Protein AF-0000000068707953 (afdb_homodimer)

Secondary structure (DSSP, 8-state):
------------------------------TTTTSHHHHHHHS-EEEEEE-HHHHHHHHHTT-GGG--TTS-TTSS--HHHHHHTTEEEEEEEE---GGGTTTTHHHHHHHHHHHHHHHHHSSTTEEE--SHHHHHH-SSEEEEEEEE-GGGGTT-HHHHHHHHHTTEEEEES-SSS-BTTB-BS--SS-SS--SS-SB-HHHHHHHHHHHHHTPEEE-TTB-HHHHHHHHHH-SS--EETT--BTTTS--TTSB-HHHHHHHHHHT-EEEE---HHHHTSSS--BHHHHHHHHHHHHHHH-GGGEEE---BTSSS---BT-SSGGGHHHHHHHHHHTT--HHHHHIIIIIHHHHHHHHHHHHHHHHHHTTPPPP-----GGGT--TTS-------TTTHHHHHHTTT---------GGGGSTTS-TTSSSGGG--/------------------------------TTTTSHHHHHHHS-EEEEEE-HHHHHHHHHTT-GGG--TTS-TTSS--HHHHHHTTEEEEEEEE---GGGTTTTHHHHHHHHHHHHHHHHHSSTTEEE--SHHHHHH-SSEEEEEEEE-GGGGTT-HHHHHHHHHTTEEEEES-SSS-BTTB-BS--SS--S--SS-SB-HHHHHHHHHHHHHTPEEE-TTB-HHHHHHHHHH-SS--EETT--BTTTS--TTSBPHHHHHHHHHHT-EEEE---HHHHTSSS--BHHHHHHHHHHHHHHH-GGGEEE---BTSSS---BT-SSGGGHHHHHHHHHHTT--HHHHHIIIIIHHHHHHHHHHHHHHHHHHTTPPPP-----GGGT--TTS-------TTTHHHHHHTTT---------TTTTGGG------------

Sequence (872 aa):
MISWILHGGDFLNLGTNLMLCFLCGMTSGDPTTGSAFGLMTKYPLIDGHNDLALMLRILHDNRLSQVDLHNISKVATDINRLTTGHVGAQVFAAYVLCGAQAKDAVRLTLEQIDVINRMCTENPELELVTSAEGLNDTKRIACLISIEGGHSIDSSLPTLRMFYQLGVRSMALTHTCNTPWAESSSTIYDVYQRENDSLTDFGKDVVKEMNRLGMIVDLSHSSWATARAVLQISKTPVIFSHSSAHAVCNHSRNVPDDLLRELKENGGLIMVNLHSGFVACHGQANISIVADHFTHIRKVVGSQSIGIGGDFDGASKFPLGLEDVSKYPALIQELLKRHWTENELSGVLRHNFLRVFKEVEKERDRQKAKGTLPSEAQIDLTGVQNPCRLVLRRPDHQTTKMEQMYSKGHSELVVPRSLVWTMVILISCLCVLMDHMISWILHGGDFLNLGTNLMLCFLCGMTSGDPTTGSAFGLMTKYPLIDGHNDLALMLRILHDNRLSQVDLHNISKVATDINRLTTGHVGAQVFAAYVLCGAQAKDAVRLTLEQIDVINRMCTENPELELVTSAEGLNDTKRIACLISIEGGHSIDSSLPTLRMFYQLGVRSMALTHTCNTPWAESSSTIYDVYQRENDSLTDFGKDVVKEMNRLGMIVDLSHSSWATARAVLQISKTPVIFSHSSAHAVCNHSRNVPDDLLRELKENGGLIMVNLHSGFVACHGQANISIVADHFTHIRKVVGSQSIGIGGDFDGASKFPLGLEDVSKYPALIQELLKRHWTENELSGVLRHNFLRVFKEVEKERDRQKAKGTLPSEAQIDLTGVQNPCRLVLRRPDHQTTKMEQMYSKGHSELVVPRSLVWTMVILISCLCVLMDH

Organism: Oncorhynchus mykiss (NCBI:txid8022)

Foldseek 3Di:
DDDDDDPDPDDPVPPPPPPPPPPPPPPPPPVLQLALNSLCLVQQFEALEEAVLVVCCVPPVLPCVVADQQDGPPFQDGDVLCVLLRHQEYAYELEDDPVCQLHCLQVSSVVSLVSLVCRQPVDPQHHEDQALVCSVPDPHHYYAYEYEEQSNQNQDLVSVLVVSVSRHQEYEHHALDDDCAAAFLHPPDPPNDDDPRRGPPSNLLSLVLSLQSLHAYAHQRGAPSRLVVSLVRHPAQHEPSEAFECVLPVGRRHDYLVSLQSNLVRLYAYAYEFAQCRQNVDDAAALVSSVVRCVVSCVRRRLLRYAHHHHTPVHDAGHHQPGHSSSNSVSVNSVSVVVDHSVSVSNHRHVSVSVRSVRSVVSNVVCVVVVPDRDPDGDDCVSSDDPNDDDPDDCDPVNVCVVVVVVVPVPDPPPPPPDPPPDPDDPPDDPDPPPD/DDYDDDDDDPDDPPPPPPPPPPPPPPPPPPVLQLALNSLCLVQQFEALEEAVLVVCCVVPVLPCVVADQQDGPPFQDGPVLCVLLRHQEYAYELEDDPVCQLHCLQVSSVVSLVSLVCVQPVDPQHHEDQALVCSVPDPHHYYAYEYEELSNQNQDLVSVLVVSVSRHQEYEHHALDDDCAAAFLHPPDPPNDDDPRRGPPSNLLSLVLSLQSLHAYAHQRGAPSRLVVSLVRHPAQHEPSEAFECVLPVGRRHDYLVSLQSNLVRLYAYAYEFAQCRQNVDDAAALVSSVVRCVVSCVRRRLLRYAHHHHTPVHDAGHHQPGHSSSNSVNSRVVSVVVDHSVSVSNHRHVSVSVRSVRSVVSNVVCVVVVPDRDPDGDDCVSSDDPNDDDPDDCDPVNVCVVVVVVVPPPDPPVPPPDPPDDPDDDDDPPDDDDD

Solvent-accessible surface area (backbone atoms only — not comparable to full-atom values): 46433 Å² total; per-residue (Å²): 136,92,70,88,77,84,80,83,77,78,80,79,79,76,77,78,76,76,77,76,73,75,72,72,74,71,70,72,63,60,73,51,72,75,33,36,63,40,44,28,70,75,36,36,24,40,33,48,27,26,20,55,55,46,46,38,36,64,77,49,67,58,37,60,92,79,50,54,60,59,66,47,80,97,54,34,61,30,52,48,33,31,57,66,19,36,42,33,26,40,25,38,28,26,50,60,64,66,81,16,47,84,31,34,23,43,54,52,28,40,37,35,49,39,47,49,50,48,59,23,69,77,32,90,62,34,31,71,36,79,44,52,67,50,57,69,66,53,90,40,30,29,31,33,37,27,34,49,18,37,43,42,36,68,76,34,58,43,36,48,52,50,44,41,74,74,40,37,43,31,37,17,52,13,32,59,27,33,23,92,31,32,35,22,43,41,76,78,42,92,42,62,79,68,78,99,46,33,55,33,73,56,32,50,49,52,52,52,44,30,37,50,71,33,32,39,47,24,46,30,35,25,17,69,65,25,43,52,55,46,69,74,66,55,90,43,34,40,29,24,35,46,26,34,38,17,88,74,10,85,40,68,66,26,47,43,70,69,57,47,47,53,34,48,75,53,52,18,37,39,8,39,33,40,36,22,66,56,39,36,59,60,77,85,28,31,52,66,52,51,47,47,38,54,53,49,46,32,70,73,58,34,47,72,30,32,34,36,0,46,36,46,51,66,53,95,50,46,16,52,70,42,69,36,49,42,27,48,44,54,54,46,39,53,42,45,76,67,69,54,48,70,70,47,47,43,21,28,25,33,51,32,59,46,50,35,48,43,48,24,42,49,46,14,53,51,36,52,74,70,62,62,71,84,75,72,74,71,60,66,56,86,78,67,68,49,95,24,50,63,81,83,66,67,63,51,86,70,56,47,44,50,68,52,34,62,72,58,52,83,59,78,76,74,69,74,75,63,76,75,68,67,84,72,70,75,88,72,73,81,70,79,72,74,76,125,135,91,89,89,87,84,86,81,89,76,70,84,78,77,75,79,74,78,76,74,72,75,73,72,74,70,71,72,65,60,73,50,71,76,35,36,63,41,45,29,69,76,35,35,24,40,34,48,27,27,20,55,57,44,46,37,38,65,77,48,68,57,38,61,92,78,51,53,61,58,65,46,83,97,54,34,63,29,52,48,33,30,57,66,20,35,43,33,25,40,24,37,28,28,50,59,63,67,82,18,49,85,32,34,23,43,55,51,30,39,38,35,46,39,48,49,50,49,59,22,69,76,31,90,62,34,33,70,37,79,44,51,66,48,58,68,66,51,88,41,31,28,31,34,36,26,34,50,19,37,42,42,36,69,76,34,57,42,37,48,53,50,43,40,74,72,41,37,43,31,37,16,51,13,31,61,26,33,22,91,31,31,34,22,42,40,76,79,42,92,43,61,82,68,77,98,45,32,54,34,73,57,34,51,50,51,53,52,46,29,38,49,72,33,31,40,47,24,45,29,37,26,17,70,64,23,43,52,56,47,68,72,66,54,90,41,37,40,30,23,36,46,25,33,37,16,88,75,10,85,41,68,64,25,47,43,70,69,57,46,48,52,35,49,76,53,54,17,38,40,9,39,32,42,36,23,68,55,41,38,58,60,78,85,29,29,53,68,52,51,49,47,36,56,55,49,46,32,71,72,60,33,46,72,32,32,34,36,0,45,37,45,50,68,52,94,49,46,16,51,71,43,70,35,46,42,27,47,42,54,53,47,39,53,42,46,75,66,70,52,48,70,71,47,47,42,22,29,25,33,51,32,59,45,50,35,46,42,49,23,42,49,46,14,52,52,34,53,74,70,62,62,70,83,75,73,74,70,60,66,56,87,79,68,68,49,94,23,48,64,82,84,66,68,64,50,85,70,55,49,43,49,68,53,35,62,73,58,51,86,62,82,79,75,73,77,78,68,76,80,66,66,83,78,72,72,94,77,75,79,82,80,77,84,86,132

Structure (mmCIF, N/CA/C/O backbone):
data_AF-0000000068707953-model_v1
#
loop_
_entity.id
_entity.type
_entity.pdbx_description
1 polymer Dipeptidase
#
loop_
_atom_site.group_PDB
_atom_site.id
_atom_site.type_symbol
_atom_site.label_atom_id
_atom_site.label_alt_id
_atom_site.label_comp_id
_atom_site.label_asym_id
_atom_site.label_entity_id
_atom_site.label_seq_id
_atom_site.pdbx_PDB_ins_code
_atom_site.Cartn_x
_atom_site.Cartn_y
_atom_site.Cartn_z
_atom_site.occupancy
_atom_site.B_iso_or_equiv
_atom_site.auth_seq_id
_atom_site.auth_comp_id
_atom_site.auth_asym_id
_atom_site.auth_atom_id
_atom_site.pdbx_PDB_model_num
ATOM 1 N N . MET A 1 1 ? 22.297 -119.875 25.594 1 23.56 1 MET A N 1
ATOM 2 C CA . MET A 1 1 ? 21.594 -119.188 26.672 1 23.56 1 MET A CA 1
ATOM 3 C C . MET A 1 1 ? 22.344 -117.875 27.047 1 23.56 1 MET A C 1
ATOM 5 O O . MET A 1 1 ? 22.219 -117.375 28.172 1 23.56 1 MET A O 1
ATOM 9 N N . ILE A 1 2 ? 23.297 -117.562 26.109 1 22.66 2 ILE A N 1
ATOM 10 C CA . ILE A 1 2 ? 24.375 -116.562 25.969 1 22.66 2 ILE A CA 1
ATOM 11 C C . ILE A 1 2 ? 23.797 -115.188 26.062 1 22.66 2 ILE A C 1
ATOM 13 O O . ILE A 1 2 ? 23.016 -114.75 25.203 1 22.66 2 ILE A O 1
ATOM 17 N N . SER A 1 3 ? 23.609 -114.562 27.281 1 22.83 3 SER A N 1
ATOM 18 C CA . SER A 1 3 ? 23.094 -113.5 28.078 1 22.83 3 SER A CA 1
ATOM 19 C C . SER A 1 3 ? 23.594 -112.125 27.562 1 22.83 3 SER A C 1
ATOM 21 O O . SER A 1 3 ? 22.797 -111.25 27.328 1 22.83 3 SER A O 1
ATOM 23 N N . TRP A 1 4 ? 24.766 -111.688 27.938 1 23.72 4 TRP A N 1
ATOM 24 C CA . TRP A 1 4 ? 25.109 -110.438 28.641 1 23.72 4 TRP A CA 1
ATOM 25 C C . TRP A 1 4 ? 25.438 -109.312 27.641 1 23.72 4 TRP A C 1
ATOM 27 O O . TRP A 1 4 ? 26.578 -109.25 27.172 1 23.72 4 TRP A O 1
ATOM 37 N N . ILE A 1 5 ? 24.672 -109.125 26.562 1 24.31 5 ILE A N 1
ATOM 38 C CA . ILE A 1 5 ? 25.016 -108.438 25.312 1 24.31 5 ILE A CA 1
ATOM 39 C C . ILE A 1 5 ? 25.281 -106.938 25.562 1 24.31 5 ILE A C 1
ATOM 41 O O . ILE A 1 5 ? 24.469 -106.25 26.188 1 24.31 5 ILE A O 1
ATOM 45 N N . LEU A 1 6 ? 26.5 -106.5 25.219 1 22.66 6 LEU A N 1
ATOM 46 C CA . LEU A 1 6 ? 27.406 -105.375 25.375 1 22.66 6 LEU A CA 1
ATOM 47 C C . LEU A 1 6 ? 26.75 -104.062 24.922 1 22.66 6 LEU A C 1
ATOM 49 O O . LEU A 1 6 ? 26.109 -104 23.859 1 22.66 6 LEU A O 1
ATOM 53 N N . HIS A 1 7 ? 26.359 -103.062 25.828 1 24.06 7 HIS A N 1
ATOM 54 C CA . HIS A 1 7 ? 25.719 -101.812 26.203 1 24.06 7 HIS A CA 1
ATOM 55 C C . HIS A 1 7 ? 26.391 -100.625 25.531 1 24.06 7 HIS A C 1
ATOM 57 O O . HIS A 1 7 ? 26.203 -99.438 25.938 1 24.06 7 HIS A O 1
ATOM 63 N N . GLY A 1 8 ? 27.016 -100.812 24.297 1 23.16 8 GLY A N 1
ATOM 64 C CA . GLY A 1 8 ? 27.984 -99.812 23.812 1 23.16 8 GLY A CA 1
ATOM 65 C C . GLY A 1 8 ? 27.359 -98.438 23.547 1 23.16 8 GLY A C 1
ATOM 66 O O . GLY A 1 8 ? 26.266 -98.312 22.984 1 23.16 8 GLY A O 1
ATOM 67 N N . GLY A 1 9 ? 27.609 -97.312 24.344 1 25.44 9 GLY A N 1
ATOM 68 C CA . GLY A 1 9 ? 27.219 -96 24.703 1 25.44 9 GLY A CA 1
ATOM 69 C C . GLY A 1 9 ? 27.516 -94.938 23.609 1 25.44 9 GLY A C 1
ATOM 70 O O . GLY A 1 9 ? 27.5 -93.75 23.859 1 25.44 9 GLY A O 1
ATOM 71 N N . ASP A 1 10 ? 27.75 -95.375 22.312 1 23.11 10 ASP A N 1
ATOM 72 C CA . ASP A 1 10 ? 28.484 -94.5 21.453 1 23.11 10 ASP A CA 1
ATOM 73 C C . ASP A 1 10 ? 27.781 -93.125 21.344 1 23.11 10 ASP A C 1
ATOM 75 O O . ASP A 1 10 ? 26.578 -93.062 21.547 1 23.11 10 ASP A O 1
ATOM 79 N N . PHE A 1 11 ? 28.609 -92 21 1 24.72 11 PHE A N 1
ATOM 80 C CA . PHE A 1 11 ? 28.938 -90.562 21.031 1 24.72 11 PHE A CA 1
ATOM 81 C C . PHE A 1 11 ? 28.125 -89.812 19.984 1 24.72 11 PHE A C 1
ATOM 83 O O . PHE A 1 11 ? 28.562 -89.625 18.844 1 24.72 11 PHE A O 1
ATOM 90 N N . LEU A 1 12 ? 26.891 -90.188 19.594 1 23.14 12 LEU A N 1
ATOM 91 C CA . LEU A 1 12 ? 26.297 -89.5 18.453 1 23.14 12 LEU A CA 1
ATOM 92 C C . LEU A 1 12 ? 26.203 -88 18.688 1 23.14 12 LEU A C 1
ATOM 94 O O . LEU A 1 12 ? 25.531 -87.562 19.609 1 23.14 12 LEU A O 1
ATOM 98 N N . ASN A 1 13 ? 27.359 -87.25 18.516 1 23.33 13 ASN A N 1
ATOM 99 C CA . ASN A 1 13 ? 27.547 -85.812 18.562 1 23.33 13 ASN A CA 1
ATOM 100 C C . ASN A 1 13 ? 26.562 -85.125 17.609 1 23.33 13 ASN A C 1
ATOM 102 O O . ASN A 1 13 ? 26.703 -85.188 16.391 1 23.33 13 ASN A O 1
ATOM 106 N N . LEU A 1 14 ? 25.25 -85.25 17.781 1 23.45 14 LEU A N 1
ATOM 107 C CA . LEU A 1 14 ? 24.203 -84.562 17.016 1 23.45 14 LEU A CA 1
ATOM 108 C C . LEU A 1 14 ? 24.422 -83.062 16.938 1 23.45 14 LEU A C 1
ATOM 110 O O . LEU A 1 14 ? 24.453 -82.375 17.969 1 23.45 14 LEU A O 1
ATOM 114 N N . GLY A 1 15 ? 25.328 -82.625 16.016 1 25.69 15 GLY A N 1
ATOM 115 C CA . GLY A 1 15 ? 25.609 -81.25 15.625 1 25.69 15 GLY A CA 1
ATOM 116 C C . GLY A 1 15 ? 24.359 -80.375 15.445 1 25.69 15 GLY A C 1
ATOM 117 O O . GLY A 1 15 ? 23.422 -80.812 14.773 1 25.69 15 GLY A O 1
ATOM 118 N N . THR A 1 16 ? 23.953 -79.562 16.438 1 26.61 16 THR A N 1
ATOM 119 C CA . THR A 1 16 ? 22.906 -78.562 16.562 1 26.61 16 THR A CA 1
ATOM 120 C C . THR A 1 16 ? 23.016 -77.562 15.438 1 26.61 16 THR A C 1
ATOM 122 O O . THR A 1 16 ? 23.969 -76.75 15.383 1 26.61 16 THR A O 1
ATOM 125 N N . ASN A 1 17 ? 22.859 -77.938 14.164 1 25.77 17 ASN A N 1
ATOM 126 C CA . ASN A 1 17 ? 22.781 -76.875 13.125 1 25.77 17 ASN A CA 1
ATOM 127 C C . ASN A 1 17 ? 21.812 -75.75 13.516 1 25.77 17 ASN A C 1
ATOM 129 O O . ASN A 1 17 ? 20.625 -76 13.75 1 25.77 17 ASN A O 1
ATOM 133 N N . LEU A 1 18 ? 22.312 -74.625 14.18 1 27.3 18 LEU A N 1
ATOM 134 C CA . LEU A 1 18 ? 21.688 -73.375 14.461 1 27.3 18 LEU A CA 1
ATOM 135 C C . LEU A 1 18 ? 21.031 -72.812 13.203 1 27.3 18 LEU A C 1
ATOM 137 O O . LEU A 1 18 ? 21.719 -72.5 12.227 1 27.3 18 LEU A O 1
ATOM 141 N N . MET A 1 19 ? 19.812 -73.25 12.859 1 27.38 19 MET A N 1
ATOM 142 C CA . MET A 1 19 ? 18.969 -72.562 11.891 1 27.38 19 MET A CA 1
ATOM 143 C C . MET A 1 19 ? 18.922 -71.062 12.195 1 27.38 19 MET A C 1
ATOM 145 O O . MET A 1 19 ? 18.375 -70.625 13.227 1 27.38 19 MET A O 1
ATOM 149 N N . LEU A 1 20 ? 19.938 -70.25 11.898 1 29 20 LEU A N 1
ATOM 150 C CA . LEU A 1 20 ? 19.844 -68.812 11.875 1 29 20 LEU A CA 1
ATOM 151 C C . LEU A 1 20 ? 18.609 -68.375 11.086 1 29 20 LEU A C 1
ATOM 153 O O . LEU A 1 20 ? 18.531 -68.625 9.875 1 29 20 LEU A O 1
ATOM 157 N N . CYS A 1 21 ? 17.391 -68.438 11.672 1 28.42 21 CYS A N 1
ATOM 158 C CA . CYS A 1 21 ? 16.234 -67.688 11.188 1 28.42 21 CYS A CA 1
ATOM 159 C C . CYS A 1 21 ? 16.578 -66.25 10.852 1 28.42 21 CYS A C 1
ATOM 161 O O . CYS A 1 21 ? 16.922 -65.5 11.742 1 28.42 21 CYS A O 1
ATOM 163 N N . PHE A 1 22 ? 17.25 -66.062 9.758 1 30.52 22 PHE A N 1
ATOM 164 C CA . PHE A 1 22 ? 17.266 -64.688 9.234 1 30.52 22 PHE A CA 1
ATOM 165 C C . PHE A 1 22 ? 15.875 -64.062 9.281 1 30.52 22 PHE A C 1
ATOM 167 O O . PHE A 1 22 ? 14.984 -64.5 8.539 1 30.52 22 PHE A O 1
ATOM 174 N N . LEU A 1 23 ? 15.375 -63.719 10.445 1 30.27 23 LEU A N 1
ATOM 175 C CA . LEU A 1 23 ? 14.266 -62.781 10.516 1 30.27 23 LEU A CA 1
ATOM 176 C C . LEU A 1 23 ? 14.484 -61.625 9.555 1 30.27 23 LEU A C 1
ATOM 178 O O . LEU A 1 23 ? 15.391 -60.812 9.75 1 30.27 23 LEU A O 1
ATOM 182 N N . CYS A 1 24 ? 14.336 -61.844 8.289 1 31.81 24 CYS A N 1
ATOM 183 C CA . CYS A 1 24 ? 14.094 -60.688 7.43 1 31.81 24 CYS A CA 1
ATOM 184 C C . CYS A 1 24 ? 13.148 -59.688 8.094 1 31.81 24 CYS A C 1
ATOM 186 O O . CYS A 1 24 ? 11.984 -60.031 8.359 1 31.81 24 CYS A O 1
ATOM 188 N N . GLY A 1 25 ? 13.609 -58.906 9.016 1 32.28 25 GLY A N 1
ATOM 189 C CA . GLY A 1 25 ? 12.891 -57.75 9.469 1 32.28 25 GLY A CA 1
ATOM 190 C C . GLY A 1 25 ? 12.062 -57.094 8.383 1 32.28 25 GLY A C 1
ATOM 191 O O . GLY A 1 25 ? 12.602 -56.5 7.441 1 32.28 25 GLY A O 1
ATOM 192 N N . MET A 1 26 ? 10.922 -57.688 8 1 34.09 26 MET A N 1
ATOM 193 C CA . MET A 1 26 ? 9.922 -56.844 7.348 1 34.09 26 MET A CA 1
ATOM 194 C C . MET A 1 26 ? 9.828 -55.5 8.023 1 34.09 26 MET A C 1
ATOM 196 O O . MET A 1 26 ? 9.461 -55.406 9.195 1 34.09 26 MET A O 1
ATOM 200 N N . THR A 1 27 ? 10.734 -54.656 7.785 1 35.06 27 THR A N 1
ATOM 201 C CA . THR A 1 27 ? 10.398 -53.281 8.125 1 35.06 27 THR A CA 1
ATOM 202 C C . THR A 1 27 ? 8.953 -52.969 7.734 1 35.06 27 THR A C 1
ATOM 204 O O . THR A 1 27 ? 8.578 -53.094 6.57 1 35.06 27 THR A O 1
ATOM 207 N N . SER A 1 28 ? 8.023 -53.344 8.531 1 35.22 28 SER A N 1
ATOM 208 C CA . SER A 1 28 ? 6.695 -52.75 8.43 1 35.22 28 SER A CA 1
ATOM 209 C C . SER A 1 28 ? 6.785 -51.281 8.047 1 35.22 28 SER A C 1
ATOM 211 O O . SER A 1 28 ? 7.238 -50.469 8.836 1 35.22 28 SER A O 1
ATOM 213 N N . GLY A 1 29 ? 7.098 -51 6.848 1 36.31 29 GLY A N 1
ATOM 214 C CA . GLY A 1 29 ? 6.902 -49.594 6.488 1 36.31 29 GLY A CA 1
ATOM 215 C C . GLY A 1 29 ? 5.629 -49 7.062 1 36.31 29 GLY A C 1
ATOM 216 O O . GLY A 1 29 ? 4.672 -49.719 7.34 1 36.31 29 GLY A O 1
ATOM 217 N N . ASP A 1 30 ? 5.629 -48.062 7.945 1 39.06 30 ASP A N 1
ATOM 218 C CA . ASP A 1 30 ? 4.469 -47.344 8.445 1 39.06 30 ASP A CA 1
ATOM 219 C C . ASP A 1 30 ? 3.377 -47.25 7.375 1 39.06 30 ASP A C 1
ATOM 221 O O . ASP A 1 30 ? 3.619 -46.75 6.273 1 39.06 30 ASP A O 1
ATOM 225 N N . PRO A 1 31 ? 2.426 -48.094 7.305 1 44.34 31 PRO A N 1
ATOM 226 C CA . PRO A 1 31 ? 1.345 -48.062 6.316 1 44.34 31 PRO A CA 1
ATOM 227 C C . PRO A 1 31 ? 0.944 -46.656 5.918 1 44.34 31 PRO A C 1
ATOM 229 O O . PRO A 1 31 ? 0.229 -46.469 4.93 1 44.34 31 PRO A O 1
ATOM 232 N N . THR A 1 32 ? 0.95 -45.75 6.879 1 46.34 32 THR A N 1
ATOM 233 C CA . THR A 1 32 ? 0.578 -44.375 6.586 1 46.34 32 THR A CA 1
ATOM 234 C C . THR A 1 32 ? 1.558 -43.75 5.598 1 46.34 32 THR A C 1
ATOM 236 O O . THR A 1 32 ? 1.239 -42.75 4.949 1 46.34 32 THR A O 1
ATOM 239 N N . THR A 1 33 ? 2.811 -44.25 5.527 1 51.56 33 THR A N 1
ATOM 240 C CA . THR A 1 33 ? 3.898 -43.719 4.711 1 51.56 33 THR A CA 1
ATOM 241 C C . THR A 1 33 ? 3.701 -44.094 3.242 1 51.56 33 THR A C 1
ATOM 243 O O . THR A 1 33 ? 4.324 -43.5 2.359 1 51.56 33 THR A O 1
ATOM 246 N N . GLY A 1 34 ? 2.676 -44.844 3.004 1 63.44 34 GLY A N 1
ATOM 247 C CA . GLY A 1 34 ? 2.506 -45.281 1.623 1 63.44 34 GLY A CA 1
ATOM 248 C C . GLY A 1 34 ? 1.26 -44.688 0.974 1 63.44 34 GLY A C 1
ATOM 249 O O . GLY A 1 34 ? 1.044 -44.875 -0.227 1 63.44 34 GLY A O 1
ATOM 250 N N . SER A 1 35 ? 0.57 -43.844 1.861 1 89.25 35 SER A N 1
ATOM 251 C CA . SER A 1 35 ? -0.655 -43.281 1.289 1 89.25 35 SER A CA 1
ATOM 252 C C . SER A 1 35 ? -0.523 -41.781 1.034 1 89.25 35 SER A C 1
ATOM 254 O O . SER A 1 35 ? 0.326 -41.125 1.631 1 89.25 35 SER A O 1
ATOM 256 N N . ALA A 1 36 ? -1.214 -41.344 0.057 1 95.5 36 ALA A N 1
ATOM 257 C CA . ALA A 1 36 ? -1.271 -39.906 -0.271 1 95.5 36 ALA A CA 1
ATOM 258 C C . ALA A 1 36 ? -1.611 -39.094 0.961 1 95.5 36 ALA A C 1
ATOM 260 O O . ALA A 1 36 ? -0.971 -38.062 1.223 1 95.5 36 ALA A O 1
ATOM 261 N N . PHE A 1 37 ? -2.479 -39.531 1.803 1 95.25 37 PHE A N 1
ATOM 262 C CA . PHE A 1 37 ? -2.92 -38.844 2.996 1 95.25 37 PHE A CA 1
ATOM 263 C C . PHE A 1 37 ? -1.803 -38.781 4.031 1 95.25 37 PHE A C 1
ATOM 265 O O . PHE A 1 37 ? -1.586 -37.719 4.652 1 95.25 37 PHE A O 1
ATOM 272 N N . GLY A 1 38 ? -1.21 -39.906 4.27 1 95.38 38 GLY A N 1
ATOM 273 C CA . GLY A 1 38 ? -0.093 -39.938 5.203 1 95.38 38 GLY A CA 1
ATOM 274 C C . GLY A 1 38 ? 1.029 -38.969 4.801 1 95.38 38 GLY A C 1
ATOM 275 O O . GLY A 1 38 ? 1.555 -38.25 5.637 1 95.38 38 GLY A O 1
ATOM 276 N N . LEU A 1 39 ? 1.395 -39.031 3.535 1 97.06 39 LEU A N 1
ATOM 277 C CA . LEU A 1 39 ? 2.451 -38.188 3.008 1 97.06 39 LEU A CA 1
ATOM 278 C C . LEU A 1 39 ? 2.084 -36.688 3.16 1 97.06 39 LEU A C 1
ATOM 280 O O . LEU A 1 39 ? 2.914 -35.875 3.58 1 97.06 39 LEU A O 1
ATOM 284 N N . MET A 1 40 ? 0.82 -36.375 2.896 1 98.06 40 MET A N 1
ATOM 285 C CA . MET A 1 40 ? 0.41 -34.969 2.871 1 98.06 40 MET A CA 1
ATOM 286 C C . MET A 1 40 ? 0.165 -34.438 4.281 1 98.06 40 MET A C 1
ATOM 288 O O . MET A 1 40 ? 0.144 -33.25 4.508 1 98.06 40 MET A O 1
ATOM 292 N N . THR A 1 41 ? -0.038 -35.312 5.258 1 96.75 41 THR A N 1
ATOM 293 C CA . THR A 1 41 ? -0.059 -34.906 6.66 1 96.75 41 THR A CA 1
ATOM 294 C C . THR A 1 41 ? 1.339 -34.5 7.129 1 96.75 41 THR A C 1
ATOM 296 O O . THR A 1 41 ? 1.499 -33.531 7.875 1 96.75 41 THR A O 1
ATOM 299 N N . LYS A 1 42 ? 2.264 -35.312 6.613 1 96.69 42 LYS A N 1
ATOM 300 C CA . LYS A 1 42 ? 3.656 -35.062 6.973 1 96.69 42 LYS A CA 1
ATOM 301 C C . LYS A 1 42 ? 4.211 -33.844 6.227 1 96.69 42 LYS A C 1
ATOM 303 O O . LYS A 1 42 ? 5 -33.062 6.781 1 96.69 42 LYS A O 1
ATOM 308 N N . TYR A 1 43 ? 3.834 -33.688 4.98 1 98 43 TYR A N 1
ATOM 309 C CA . TYR A 1 43 ? 4.258 -32.594 4.102 1 98 43 TYR A CA 1
ATOM 310 C C . TYR A 1 43 ? 3.057 -31.875 3.508 1 98 43 TYR A C 1
ATOM 312 O O . TYR A 1 43 ? 2.732 -32.062 2.334 1 98 43 TYR A O 1
ATOM 320 N N . PRO A 1 44 ? 2.428 -31 4.297 1 98.38 44 PRO A N 1
ATOM 321 C CA . PRO A 1 44 ? 1.258 -30.297 3.768 1 98.38 44 PRO A CA 1
ATOM 322 C C . PRO A 1 44 ? 1.585 -29.453 2.535 1 98.38 44 PRO A C 1
ATOM 324 O O . PRO A 1 44 ? 2.625 -28.797 2.494 1 98.38 44 PRO A O 1
ATOM 327 N N . LEU A 1 45 ? 0.781 -29.469 1.627 1 98.75 45 LEU A N 1
ATOM 328 C CA . LEU A 1 45 ? 1.015 -28.938 0.289 1 98.75 45 LEU A CA 1
ATOM 329 C C . LEU A 1 45 ? 1.177 -27.422 0.327 1 98.75 45 LEU A C 1
ATOM 331 O O . LEU A 1 45 ? 0.434 -26.734 1.027 1 98.75 45 LEU A O 1
ATOM 335 N N . ILE A 1 46 ? 2.158 -26.922 -0.397 1 98.88 46 ILE A N 1
ATOM 336 C CA . ILE A 1 46 ? 2.203 -25.516 -0.821 1 98.88 46 ILE A CA 1
ATOM 337 C C . ILE A 1 46 ? 1.689 -25.406 -2.254 1 98.88 46 ILE A C 1
ATOM 339 O O . ILE A 1 46 ? 2.334 -25.875 -3.193 1 98.88 46 ILE A O 1
ATOM 343 N N . ASP A 1 47 ? 0.533 -24.828 -2.404 1 98.88 47 ASP A N 1
ATOM 344 C CA . ASP A 1 47 ? -0.027 -24.531 -3.719 1 98.88 47 ASP A CA 1
ATOM 345 C C . ASP A 1 47 ? 0.401 -23.141 -4.195 1 98.88 47 ASP A C 1
ATOM 347 O O . ASP A 1 47 ? 0.01 -22.125 -3.607 1 98.88 47 ASP A O 1
ATOM 351 N N . GLY A 1 48 ? 1.013 -23.062 -5.352 1 98.88 48 GLY A N 1
ATOM 352 C CA . GLY A 1 48 ? 1.741 -21.875 -5.777 1 98.88 48 GLY A CA 1
ATOM 353 C C . GLY A 1 48 ? 0.849 -20.828 -6.398 1 98.88 48 GLY A C 1
ATOM 354 O O . GLY A 1 48 ? 1.289 -19.703 -6.641 1 98.88 48 GLY A O 1
ATOM 355 N N . HIS A 1 49 ? -0.467 -21.125 -6.617 1 98.88 49 HIS A N 1
ATOM 356 C CA . HIS A 1 49 ? -1.283 -20.109 -7.277 1 98.88 49 HIS A CA 1
ATOM 357 C C . HIS A 1 49 ? -2.77 -20.406 -7.121 1 98.88 49 HIS A C 1
ATOM 359 O O . HIS A 1 49 ? -3.207 -21.531 -7.363 1 98.88 49 HIS A O 1
ATOM 365 N N . ASN A 1 50 ? -3.502 -19.391 -6.758 1 98.88 50 ASN A N 1
ATOM 366 C CA . ASN A 1 50 ? -4.945 -19.5 -6.57 1 98.88 50 ASN A CA 1
ATOM 367 C C . ASN A 1 50 ? -5.641 -18.156 -6.773 1 98.88 50 ASN A C 1
ATOM 369 O O . ASN A 1 50 ? -5.145 -17.125 -6.32 1 98.88 50 ASN A O 1
ATOM 373 N N . ASP A 1 51 ? -6.809 -18.188 -7.418 1 98.62 51 ASP A N 1
ATOM 374 C CA . ASP A 1 51 ? -7.469 -16.938 -7.809 1 98.62 51 ASP A CA 1
ATOM 375 C C . ASP A 1 51 ? -8.758 -16.734 -7.016 1 98.62 51 ASP A C 1
ATOM 377 O O . ASP A 1 51 ? -9.703 -16.109 -7.508 1 98.62 51 ASP A O 1
ATOM 381 N N . LEU A 1 52 ? -8.859 -17.25 -5.855 1 98.69 52 LEU A N 1
ATOM 382 C CA . LEU A 1 52 ? -10.062 -17.047 -5.047 1 98.69 52 LEU A CA 1
ATOM 383 C C . LEU A 1 52 ? -10.352 -15.57 -4.855 1 98.69 52 LEU A C 1
ATOM 385 O O . LEU A 1 52 ? -11.516 -15.156 -4.871 1 98.69 52 LEU A O 1
ATOM 389 N N . ALA A 1 53 ? -9.383 -14.773 -4.66 1 98.5 53 ALA A N 1
ATOM 390 C CA . ALA A 1 53 ? -9.586 -13.336 -4.465 1 98.5 53 ALA A CA 1
ATOM 391 C C . ALA A 1 53 ? -10.32 -12.719 -5.648 1 98.5 53 ALA A C 1
ATOM 393 O O . ALA A 1 53 ? -11.172 -11.836 -5.473 1 98.5 53 ALA A O 1
ATOM 394 N N . LEU A 1 54 ? -9.969 -13.148 -6.832 1 97.12 54 LEU A N 1
ATOM 395 C CA . LEU A 1 54 ? -10.68 -12.672 -8.016 1 97.12 54 LEU A CA 1
ATOM 396 C C . LEU A 1 54 ? -12.156 -13.047 -7.949 1 97.12 54 LEU A C 1
ATOM 398 O O . LEU A 1 54 ? -13.016 -12.219 -8.25 1 97.12 54 LEU A O 1
ATOM 402 N N . MET A 1 55 ? -12.438 -14.219 -7.566 1 96.69 55 MET A N 1
ATOM 403 C CA . MET A 1 55 ? -13.812 -14.695 -7.496 1 96.69 55 MET A CA 1
ATOM 404 C C . MET A 1 55 ? -14.594 -13.945 -6.418 1 96.69 55 MET A C 1
ATOM 406 O O . MET A 1 55 ? -15.781 -13.68 -6.574 1 96.69 55 MET A O 1
ATOM 410 N N . LEU A 1 56 ? -13.898 -13.633 -5.305 1 97.38 56 LEU A N 1
ATOM 411 C CA . LEU A 1 56 ? -14.547 -12.844 -4.262 1 97.38 56 LEU A CA 1
ATOM 412 C C . LEU A 1 56 ? -14.969 -11.477 -4.797 1 97.38 56 LEU A C 1
ATOM 414 O O . LEU A 1 56 ? -16.047 -10.977 -4.453 1 97.38 56 LEU A O 1
ATOM 418 N N . ARG A 1 57 ? -14.148 -10.922 -5.586 1 96.19 57 ARG A N 1
ATOM 419 C CA . ARG A 1 57 ? -14.5 -9.648 -6.211 1 96.19 57 ARG A CA 1
ATOM 420 C C . ARG A 1 57 ? -15.664 -9.805 -7.172 1 96.19 57 ARG A C 1
ATOM 422 O O . ARG A 1 57 ? -16.625 -9.039 -7.121 1 96.19 57 ARG A O 1
ATOM 429 N N . ILE A 1 58 ? -15.578 -10.781 -8.031 1 93.56 58 ILE A N 1
ATOM 430 C CA . ILE A 1 58 ? -16.562 -10.977 -9.086 1 93.56 58 ILE A CA 1
ATOM 431 C C . ILE A 1 58 ? -17.922 -11.305 -8.477 1 93.56 58 ILE A C 1
ATOM 433 O O . ILE A 1 58 ? -18.938 -10.727 -8.859 1 93.56 58 ILE A O 1
ATOM 437 N N . LEU A 1 59 ? -17.938 -12.156 -7.488 1 93.75 59 LEU A N 1
ATOM 438 C CA . LEU A 1 59 ? -19.188 -12.711 -6.984 1 93.75 59 LEU A CA 1
ATOM 439 C C . LEU A 1 59 ? -19.766 -11.828 -5.883 1 93.75 59 LEU A C 1
ATOM 441 O O . LEU A 1 59 ? -20.984 -11.75 -5.723 1 93.75 59 LEU A O 1
ATOM 445 N N . HIS A 1 60 ? -18.859 -11.109 -5.141 1 94.94 60 HIS A N 1
ATOM 446 C CA . HIS A 1 60 ? -19.359 -10.469 -3.926 1 94.94 60 HIS A CA 1
ATOM 447 C C . HIS A 1 60 ? -18.797 -9.055 -3.781 1 94.94 60 HIS A C 1
ATOM 449 O O . HIS A 1 60 ? -19.016 -8.398 -2.758 1 94.94 60 HIS A O 1
ATOM 455 N N . ASP A 1 61 ? -18.062 -8.602 -4.73 1 94.56 61 ASP A N 1
ATOM 456 C CA . ASP A 1 61 ? -17.438 -7.281 -4.691 1 94.56 61 ASP A CA 1
ATOM 457 C C . ASP A 1 61 ? -16.609 -7.102 -3.424 1 94.56 61 ASP A C 1
ATOM 459 O O . ASP A 1 61 ? -16.688 -6.062 -2.768 1 94.56 61 ASP A O 1
ATOM 463 N N . ASN A 1 62 ? -15.969 -8.148 -3.023 1 96.81 62 ASN A N 1
ATOM 464 C CA . ASN A 1 62 ? -15.039 -8.219 -1.902 1 96.81 62 ASN A CA 1
ATOM 465 C C . ASN A 1 62 ? -15.75 -7.969 -0.572 1 96.81 62 ASN A C 1
ATOM 467 O O . ASN A 1 62 ? -15.109 -7.586 0.412 1 96.81 62 ASN A O 1
ATOM 471 N N . ARG A 1 63 ? -17.062 -8.102 -0.501 1 97.44 63 ARG A N 1
ATOM 472 C CA . ARG A 1 63 ? -17.797 -7.996 0.755 1 97.44 63 ARG A CA 1
ATOM 473 C C . ARG A 1 63 ? -17.797 -9.328 1.499 1 97.44 63 ARG A C 1
ATOM 475 O O . ARG A 1 63 ? -18.734 -10.117 1.37 1 97.44 63 ARG A O 1
ATOM 482 N N . LEU A 1 64 ? -16.828 -9.539 2.328 1 97.44 64 LEU A N 1
ATOM 483 C CA . LEU A 1 64 ? -16.594 -10.805 3.021 1 97.44 64 LEU A CA 1
ATOM 484 C C . LEU A 1 64 ? -17.719 -11.086 4.023 1 97.44 64 LEU A C 1
ATOM 486 O O . LEU A 1 64 ? -17.969 -12.242 4.363 1 97.44 64 LEU A O 1
ATOM 490 N N . SER A 1 65 ? -18.391 -9.992 4.465 1 95.88 65 SER A N 1
ATOM 491 C CA . SER A 1 65 ? -19.484 -10.148 5.426 1 95.88 65 SER A CA 1
ATOM 492 C C . SER A 1 65 ? -20.625 -10.961 4.836 1 95.88 65 SER A C 1
ATOM 494 O O . SER A 1 65 ? -21.453 -11.508 5.57 1 95.88 65 SER A O 1
ATOM 496 N N . GLN A 1 66 ? -20.594 -11.078 3.57 1 94.31 66 GLN A N 1
ATOM 497 C CA . GLN A 1 66 ? -21.672 -11.781 2.889 1 94.31 66 GLN A CA 1
ATOM 498 C C . GLN A 1 66 ? -21.25 -13.188 2.479 1 94.31 66 GLN A C 1
ATOM 500 O O . GLN A 1 66 ? -22 -13.891 1.79 1 94.31 66 GLN A O 1
ATOM 505 N N . VAL A 1 67 ? -20.125 -13.625 2.891 1 96.06 67 VAL A N 1
ATOM 506 C CA . VAL A 1 67 ? -19.562 -14.875 2.396 1 96.06 67 VAL A CA 1
ATOM 507 C C . VAL A 1 67 ? -19.234 -15.789 3.57 1 96.06 67 VAL A C 1
ATOM 509 O O . VAL A 1 67 ? -18.625 -15.352 4.551 1 96.06 67 VAL A O 1
ATOM 512 N N . ASP A 1 68 ? -19.719 -17.031 3.492 1 97.44 68 ASP A N 1
ATOM 513 C CA . ASP A 1 68 ? -19.172 -18.062 4.379 1 97.44 68 ASP A CA 1
ATOM 514 C C . ASP A 1 68 ? -17.891 -18.656 3.818 1 97.44 68 ASP A C 1
ATOM 516 O O . ASP A 1 68 ? -17.922 -19.547 2.977 1 97.44 68 ASP A O 1
ATOM 520 N N . LEU A 1 69 ? -16.781 -18.266 4.328 1 97.88 69 LEU A N 1
ATOM 521 C CA . LEU A 1 69 ? -15.469 -18.609 3.779 1 97.88 69 LEU A CA 1
ATOM 522 C C . LEU A 1 69 ? -15.172 -20.094 3.98 1 97.88 69 LEU A C 1
ATOM 524 O O . LEU A 1 69 ? -14.242 -20.625 3.371 1 97.88 69 LEU A O 1
ATOM 528 N N . HIS A 1 70 ? -15.953 -20.766 4.785 1 98.12 70 HIS A N 1
ATOM 529 C CA . HIS A 1 70 ? -15.773 -22.203 5.012 1 98.12 70 HIS A CA 1
ATOM 530 C C . HIS A 1 70 ? -16.484 -23.016 3.943 1 98.12 70 HIS A C 1
ATOM 532 O O . HIS A 1 70 ? -16.188 -24.203 3.77 1 98.12 70 HIS A O 1
ATOM 538 N N . ASN A 1 71 ? -17.422 -22.391 3.346 1 97.25 71 ASN A N 1
ATOM 539 C CA . ASN A 1 71 ? -18.234 -23.047 2.324 1 97.25 71 ASN A CA 1
ATOM 540 C C . ASN A 1 71 ? -18.734 -22.047 1.284 1 97.25 71 ASN A C 1
ATOM 542 O O . ASN A 1 71 ? -19.906 -21.672 1.304 1 97.25 71 ASN A O 1
ATOM 546 N N . ILE A 1 72 ? -17.875 -21.766 0.361 1 96.19 72 ILE A N 1
ATOM 547 C CA . ILE A 1 72 ? -18.219 -20.75 -0.644 1 96.19 72 ILE A CA 1
ATOM 548 C C . ILE A 1 72 ? -18.812 -21.438 -1.874 1 96.19 72 ILE A C 1
ATOM 550 O O . ILE A 1 72 ? -18.25 -22.406 -2.395 1 96.19 72 ILE A O 1
ATOM 554 N N . SER A 1 73 ? -19.938 -20.969 -2.389 1 93.94 73 SER A N 1
ATOM 555 C CA . SER A 1 73 ? -20.562 -21.516 -3.584 1 93.94 73 SER A CA 1
ATOM 556 C C . SER A 1 73 ? -19.906 -20.984 -4.852 1 93.94 73 SER A C 1
ATOM 558 O O . SER A 1 73 ? -19.344 -19.891 -4.863 1 93.94 73 SER A O 1
ATOM 560 N N . LYS A 1 74 ? -19.797 -21.828 -5.91 1 93.88 74 LYS A N 1
ATOM 561 C CA . LYS A 1 74 ? -19.422 -21.453 -7.27 1 93.88 74 LYS A CA 1
ATOM 562 C C . LYS A 1 74 ? -17.922 -21.188 -7.359 1 93.88 74 LYS A C 1
ATOM 564 O O . LYS A 1 74 ? -17.469 -20.406 -8.203 1 93.88 74 LYS A O 1
ATOM 569 N N . VAL A 1 75 ? -17.156 -21.641 -6.398 1 97.44 75 VAL A N 1
ATOM 570 C CA . VAL A 1 75 ? -15.703 -21.562 -6.457 1 97.44 75 VAL A CA 1
ATOM 571 C C . VAL A 1 75 ? -15.102 -22.938 -6.188 1 97.44 75 VAL A C 1
ATOM 573 O O . VAL A 1 75 ? -15.812 -23.875 -5.832 1 97.44 75 VAL A O 1
ATOM 576 N N . ALA A 1 76 ? -13.852 -23.047 -6.402 1 98.44 76 ALA A N 1
ATOM 577 C CA . ALA A 1 76 ? -13.133 -24.297 -6.203 1 98.44 76 ALA A CA 1
ATOM 578 C C . ALA A 1 76 ? -12.367 -24.297 -4.883 1 98.44 76 ALA A C 1
ATOM 580 O O . ALA A 1 76 ? -11.703 -25.281 -4.535 1 98.44 76 ALA A O 1
ATOM 581 N N . THR A 1 77 ? -12.422 -23.219 -4.164 1 98.75 77 THR A N 1
ATOM 582 C CA . THR A 1 77 ? -11.586 -23.031 -2.98 1 98.75 77 THR A CA 1
ATOM 583 C C . THR A 1 77 ? -12.398 -22.438 -1.834 1 98.75 77 THR A C 1
ATOM 585 O O . THR A 1 77 ? -13.141 -21.469 -2.023 1 98.75 77 THR A O 1
ATOM 588 N N . ASP A 1 78 ? -12.375 -22.953 -0.728 1 98.56 78 ASP A N 1
ATOM 589 C CA . ASP A 1 78 ? -12.789 -22.406 0.562 1 98.56 78 ASP A CA 1
ATOM 590 C C . ASP A 1 78 ? -12.047 -23.078 1.71 1 98.56 78 ASP A C 1
ATOM 592 O O . ASP A 1 78 ? -11.18 -23.938 1.482 1 98.56 78 ASP A O 1
ATOM 596 N N . ILE A 1 79 ? -12.219 -22.766 2.865 1 98.69 79 ILE A N 1
ATOM 597 C CA . ILE A 1 79 ? -11.406 -23.203 3.99 1 98.69 79 ILE A CA 1
ATOM 598 C C . ILE A 1 79 ? -11.594 -24.703 4.215 1 98.69 79 ILE A C 1
ATOM 600 O O . ILE A 1 79 ? -10.625 -25.422 4.449 1 98.69 79 ILE A O 1
ATOM 604 N N . ASN A 1 80 ? -12.828 -25.188 4.102 1 98.69 80 ASN A N 1
ATOM 605 C CA . ASN A 1 80 ? -13.078 -26.609 4.277 1 98.69 80 ASN A CA 1
ATOM 606 C C . ASN A 1 80 ? -12.375 -27.438 3.203 1 98.69 80 ASN A C 1
ATOM 608 O O . ASN A 1 80 ? -11.773 -28.469 3.504 1 98.69 80 ASN A O 1
ATOM 612 N N . ARG A 1 81 ? -12.469 -26.984 2.014 1 98.81 81 ARG A N 1
ATOM 613 C CA . ARG A 1 81 ? -11.844 -27.719 0.917 1 98.81 81 ARG A CA 1
ATOM 614 C C . ARG A 1 81 ? -10.32 -27.672 1.021 1 98.81 81 ARG A C 1
ATOM 616 O O . ARG A 1 81 ? -9.641 -28.656 0.718 1 98.81 81 ARG A O 1
ATOM 623 N N . LEU A 1 82 ? -9.758 -26.562 1.443 1 98.88 82 LEU A N 1
ATOM 624 C CA . LEU A 1 82 ? -8.32 -26.469 1.685 1 98.88 82 LEU A CA 1
ATOM 625 C C . LEU A 1 82 ? -7.879 -27.484 2.732 1 98.88 82 LEU A C 1
ATOM 627 O O . LEU A 1 82 ? -6.859 -28.156 2.562 1 98.88 82 LEU A O 1
ATOM 631 N N . THR A 1 83 ? -8.68 -27.562 3.754 1 98.44 83 THR A N 1
ATOM 632 C CA . THR A 1 83 ? -8.383 -28.5 4.836 1 98.44 83 THR A CA 1
ATOM 633 C C . THR A 1 83 ? -8.453 -29.938 4.34 1 98.44 83 THR A C 1
ATOM 635 O O . THR A 1 83 ? -7.543 -30.734 4.594 1 98.44 83 THR A O 1
ATOM 638 N N . THR A 1 84 ? -9.492 -30.219 3.596 1 98.06 84 THR A N 1
ATOM 639 C CA . THR A 1 84 ? -9.695 -31.562 3.047 1 98.06 84 THR A CA 1
ATOM 640 C C . THR A 1 84 ? -8.578 -31.906 2.068 1 98.06 84 THR A C 1
ATOM 642 O O . THR A 1 84 ? -8.148 -33.062 1.997 1 98.06 84 THR A O 1
ATOM 645 N N . GLY A 1 85 ? -8.086 -30.938 1.396 1 98.5 85 GLY A N 1
ATOM 646 C CA . GLY A 1 85 ? -7.047 -31.141 0.394 1 98.5 85 GLY A CA 1
ATOM 647 C C . GLY A 1 85 ? -5.648 -31.172 0.982 1 98.5 85 GLY A C 1
ATOM 648 O O . GLY A 1 85 ? -4.668 -31.344 0.254 1 98.5 85 GLY A O 1
ATOM 649 N N . HIS A 1 86 ? -5.551 -31 2.287 1 98.31 86 HIS A N 1
ATOM 650 C CA . HIS A 1 86 ? -4.281 -30.984 3.008 1 98.31 86 HIS A CA 1
ATOM 651 C C . HIS A 1 86 ? -3.348 -29.906 2.461 1 98.31 86 HIS A C 1
ATOM 653 O O . HIS A 1 86 ? -2.16 -30.156 2.252 1 98.31 86 HIS A O 1
ATOM 659 N N . VAL A 1 87 ? -3.926 -28.781 2.203 1 98.81 87 VAL A N 1
ATOM 660 C CA . VAL A 1 87 ? -3.137 -27.625 1.81 1 98.81 87 VAL A CA 1
ATOM 661 C C . VAL A 1 87 ? -2.576 -26.938 3.053 1 98.81 87 VAL A C 1
ATOM 663 O O . VAL A 1 87 ? -3.334 -26.516 3.93 1 98.81 87 VAL A O 1
ATOM 666 N N . GLY A 1 88 ? -1.273 -26.891 3.109 1 98.75 88 GLY A N 1
ATOM 667 C CA . GLY A 1 88 ? -0.632 -26.203 4.227 1 98.75 88 GLY A CA 1
ATOM 668 C C . GLY A 1 88 ? -0.321 -24.75 3.941 1 98.75 88 GLY A C 1
ATOM 669 O O . GLY A 1 88 ? -0.094 -23.969 4.867 1 98.75 88 GLY A O 1
ATOM 670 N N . ALA A 1 89 ? -0.239 -24.422 2.668 1 98.88 89 ALA A N 1
ATOM 671 C CA . ALA A 1 89 ? -0.018 -23.031 2.252 1 98.88 89 ALA A CA 1
ATOM 672 C C . ALA A 1 89 ? -0.637 -22.766 0.883 1 98.88 89 ALA A C 1
ATOM 674 O O . ALA A 1 89 ? -0.554 -23.609 -0.016 1 98.88 89 ALA A O 1
ATOM 675 N N . GLN A 1 90 ? -1.269 -21.672 0.773 1 98.94 90 GLN A N 1
ATOM 676 C CA . GLN A 1 90 ? -1.863 -21.219 -0.484 1 98.94 90 GLN A CA 1
ATOM 677 C C . GLN A 1 90 ? -1.348 -19.844 -0.882 1 98.94 90 GLN A C 1
ATOM 679 O O . GLN A 1 90 ? -1.453 -18.891 -0.109 1 98.94 90 GLN A O 1
ATOM 684 N N . VAL A 1 91 ? -0.74 -19.75 -2.062 1 98.94 91 VAL A N 1
ATOM 685 C CA . VAL A 1 91 ? -0.413 -18.453 -2.621 1 98.94 91 VAL A CA 1
ATOM 686 C C . VAL A 1 91 ? -1.64 -17.859 -3.318 1 98.94 91 VAL A C 1
ATOM 688 O O . VAL A 1 91 ? -2.035 -18.328 -4.391 1 98.94 91 VAL A O 1
ATOM 691 N N . PHE A 1 92 ? -2.246 -16.875 -2.682 1 98.94 92 PHE A N 1
ATOM 692 C CA . PHE A 1 92 ? -3.393 -16.203 -3.266 1 98.94 92 PHE A CA 1
ATOM 693 C C . PHE A 1 92 ? -2.939 -15.062 -4.18 1 98.94 92 PHE A C 1
ATOM 695 O O . PHE A 1 92 ? -2.135 -14.219 -3.781 1 98.94 92 PHE A O 1
ATOM 702 N N . ALA A 1 93 ? -3.494 -15.039 -5.371 1 98.88 93 ALA A N 1
ATOM 703 C CA . ALA A 1 93 ? -3.111 -14.031 -6.359 1 98.88 93 ALA A CA 1
ATOM 704 C C . ALA A 1 93 ? -3.961 -12.773 -6.219 1 98.88 93 ALA A C 1
ATOM 706 O O . ALA A 1 93 ? -5.191 -12.836 -6.293 1 98.88 93 ALA A O 1
ATOM 707 N N . ALA A 1 94 ? -3.314 -11.664 -5.961 1 98.88 94 ALA A N 1
ATOM 708 C CA . ALA A 1 94 ? -3.939 -10.367 -6.18 1 98.88 94 ALA A CA 1
ATOM 709 C C . ALA A 1 94 ? -3.928 -9.992 -7.656 1 98.88 94 ALA A C 1
ATOM 711 O O . ALA A 1 94 ? -3.035 -9.273 -8.117 1 98.88 94 ALA A O 1
ATOM 712 N N . TYR A 1 95 ? -4.938 -10.453 -8.32 1 97.75 95 TYR A N 1
ATOM 713 C CA . TYR A 1 95 ? -5.02 -10.25 -9.766 1 97.75 95 TYR A CA 1
ATOM 714 C C . TYR A 1 95 ? -6.07 -9.211 -10.117 1 97.75 95 TYR A C 1
ATOM 716 O O . TYR A 1 95 ? -7.133 -9.156 -9.492 1 97.75 95 TYR A O 1
ATOM 724 N N . VAL A 1 96 ? -5.668 -8.391 -11.031 1 96.44 96 VAL A N 1
ATOM 725 C CA . VAL A 1 96 ? -6.602 -7.445 -11.641 1 96.44 96 VAL A CA 1
ATOM 726 C C . VAL A 1 96 ? -6.57 -7.594 -13.156 1 96.44 96 VAL A C 1
ATOM 728 O O . VAL A 1 96 ? -5.516 -7.867 -13.742 1 96.44 96 VAL A O 1
ATOM 731 N N . LEU A 1 97 ? -7.68 -7.395 -13.828 1 94.44 97 LEU A N 1
ATOM 732 C CA . LEU A 1 97 ? -7.82 -7.617 -15.266 1 94.44 97 LEU A CA 1
ATOM 733 C C . LEU A 1 97 ? -6.875 -6.715 -16.047 1 94.44 97 LEU A C 1
ATOM 735 O O . LEU A 1 97 ? -6.656 -5.562 -15.68 1 94.44 97 LEU A O 1
ATOM 739 N N . CYS A 1 98 ? -6.434 -7.219 -17.172 1 93.94 98 CYS A N 1
ATOM 740 C CA . CYS A 1 98 ? -5.523 -6.484 -18.047 1 93.94 98 CYS A CA 1
ATOM 741 C C . CYS A 1 98 ? -6.16 -5.188 -18.531 1 93.94 98 CYS A C 1
ATOM 743 O O . CYS A 1 98 ? -5.461 -4.215 -18.812 1 93.94 98 CYS A O 1
ATOM 745 N N . GLY A 1 99 ? -7.477 -5.168 -18.609 1 92.31 99 GLY A N 1
ATOM 746 C CA . GLY A 1 99 ? -8.18 -3.965 -19.016 1 92.31 99 GLY A CA 1
ATOM 747 C C . GLY A 1 99 ? -7.934 -2.783 -18.094 1 92.31 99 GLY A C 1
ATOM 748 O O . GLY A 1 99 ? -8.195 -1.637 -18.469 1 92.31 99 GLY A O 1
ATOM 749 N N . ALA A 1 100 ? -7.406 -3.025 -16.922 1 94.94 100 ALA A N 1
ATOM 750 C CA . ALA A 1 100 ? -7.129 -1.975 -15.953 1 94.94 100 ALA A CA 1
ATOM 751 C C . ALA A 1 100 ? -5.773 -1.326 -16.219 1 94.94 100 ALA A C 1
ATOM 753 O O . ALA A 1 100 ? -5.453 -0.284 -15.641 1 94.94 100 ALA A O 1
ATOM 754 N N . GLN A 1 101 ? -4.926 -1.955 -17.062 1 94.75 101 GLN A N 1
ATOM 755 C CA . GLN A 1 101 ? -3.625 -1.38 -17.391 1 94.75 101 GLN A CA 1
ATOM 756 C C . GLN A 1 101 ? -3.771 0.036 -17.938 1 94.75 101 GLN A C 1
ATOM 758 O O . GLN A 1 101 ? -4.656 0.304 -18.75 1 94.75 101 GLN A O 1
ATOM 763 N N . ALA A 1 102 ? -2.898 0.995 -17.469 1 92.69 102 ALA A N 1
ATOM 764 C CA . ALA A 1 102 ? -2.893 2.402 -17.844 1 92.69 102 ALA A CA 1
ATOM 765 C C . ALA A 1 102 ? -4.133 3.123 -17.328 1 92.69 102 ALA A C 1
ATOM 767 O O . ALA A 1 102 ? -4.469 4.211 -17.797 1 92.69 102 ALA A O 1
ATOM 768 N N . LYS A 1 103 ? -4.895 2.492 -16.453 1 95 103 LYS A N 1
ATOM 769 C CA . LYS A 1 103 ? -6.047 3.074 -15.773 1 95 103 LYS A CA 1
ATOM 770 C C . LYS A 1 103 ? -5.918 2.934 -14.258 1 95 103 LYS A C 1
ATOM 772 O O . LYS A 1 103 ? -5.023 3.523 -13.648 1 95 103 LYS A O 1
ATOM 777 N N . ASP A 1 104 ? -6.691 2.135 -13.586 1 96.19 104 ASP A N 1
ATOM 778 C CA . ASP A 1 104 ? -6.758 2.102 -12.125 1 96.19 104 ASP A CA 1
ATOM 779 C C . ASP A 1 104 ? -6.234 0.775 -11.578 1 96.19 104 ASP A C 1
ATOM 781 O O . ASP A 1 104 ? -6.691 0.302 -10.539 1 96.19 104 ASP A O 1
ATOM 785 N N . ALA A 1 105 ? -5.27 0.118 -12.297 1 97.62 105 ALA A N 1
ATOM 786 C CA . ALA A 1 105 ? -4.723 -1.178 -11.898 1 97.62 105 ALA A CA 1
ATOM 787 C C . ALA A 1 105 ? -4.125 -1.116 -10.492 1 97.62 105 ALA A C 1
ATOM 789 O O . ALA A 1 105 ? -4.281 -2.053 -9.711 1 97.62 105 ALA A O 1
ATOM 790 N N . VAL A 1 106 ? -3.486 -0.022 -10.195 1 98.69 106 VAL A N 1
ATOM 791 C CA . VAL A 1 106 ? -2.816 0.1 -8.906 1 98.69 106 VAL A CA 1
ATOM 792 C C . VAL A 1 106 ? -3.85 0.074 -7.781 1 98.69 106 VAL A C 1
ATOM 794 O O . VAL A 1 106 ? -3.719 -0.697 -6.824 1 98.69 106 VAL A O 1
ATOM 797 N N . ARG A 1 107 ? -4.887 0.867 -7.875 1 98.06 107 ARG A N 1
ATOM 798 C CA . ARG A 1 107 ? -5.922 0.897 -6.844 1 98.06 107 ARG A CA 1
ATOM 799 C C . ARG A 1 107 ? -6.598 -0.464 -6.707 1 98.06 107 ARG A C 1
ATOM 801 O O . ARG A 1 107 ? -6.766 -0.967 -5.594 1 98.06 107 ARG A O 1
ATOM 808 N N . LEU A 1 108 ? -6.93 -1.05 -7.812 1 98.06 108 LEU A N 1
ATOM 809 C CA . LEU A 1 108 ? -7.621 -2.334 -7.785 1 98.06 108 LEU A CA 1
ATOM 810 C C . LEU A 1 108 ? -6.738 -3.412 -7.164 1 98.06 108 LEU A C 1
ATOM 812 O O . LEU A 1 108 ? -7.234 -4.305 -6.477 1 98.06 108 LEU A O 1
ATOM 816 N N . THR A 1 109 ? -5.469 -3.354 -7.441 1 98.81 109 THR A N 1
ATOM 817 C CA . THR A 1 109 ? -4.543 -4.301 -6.832 1 98.81 109 THR A CA 1
ATOM 818 C C . THR A 1 109 ? -4.512 -4.129 -5.316 1 98.81 109 THR A C 1
ATOM 820 O O . THR A 1 109 ? -4.516 -5.113 -4.574 1 98.81 109 THR A O 1
ATOM 823 N N . LEU A 1 110 ? -4.523 -2.863 -4.859 1 98.94 110 LEU A N 1
ATOM 824 C CA . LEU A 1 110 ? -4.59 -2.613 -3.424 1 98.94 110 LEU A CA 1
ATOM 825 C C . LEU A 1 110 ? -5.852 -3.225 -2.826 1 98.94 110 LEU A C 1
ATOM 827 O O . LEU A 1 110 ? -5.816 -3.789 -1.73 1 98.94 110 LEU A O 1
ATOM 831 N N . GLU A 1 111 ? -6.922 -3.133 -3.514 1 98.69 111 GLU A N 1
ATOM 832 C CA . GLU A 1 111 ? -8.18 -3.697 -3.031 1 98.69 111 GLU A CA 1
ATOM 833 C C . GLU A 1 111 ? -8.102 -5.219 -2.941 1 98.69 111 GLU A C 1
ATOM 835 O O . GLU A 1 111 ? -8.617 -5.816 -1.996 1 98.69 111 GLU A O 1
ATOM 840 N N . GLN A 1 112 ? -7.41 -5.824 -3.902 1 98.75 112 GLN A N 1
ATOM 841 C CA . GLN A 1 112 ? -7.246 -7.273 -3.871 1 98.75 112 GLN A CA 1
ATOM 842 C C . GLN A 1 112 ? -6.316 -7.695 -2.738 1 98.75 112 GLN A C 1
ATOM 844 O O . GLN A 1 112 ? -6.539 -8.727 -2.096 1 98.75 112 GLN A O 1
ATOM 849 N N . ILE A 1 113 ? -5.262 -6.965 -2.51 1 98.94 113 ILE A N 1
ATOM 850 C CA . ILE A 1 113 ? -4.387 -7.258 -1.378 1 98.94 113 ILE A CA 1
ATOM 851 C C . ILE A 1 113 ? -5.176 -7.145 -0.076 1 98.94 113 ILE A C 1
ATOM 853 O O . ILE A 1 113 ? -5.043 -7.988 0.814 1 98.94 113 ILE A O 1
ATOM 857 N N . ASP A 1 114 ? -6.055 -6.156 0.013 1 98.88 114 ASP A N 1
ATOM 858 C CA . ASP A 1 114 ? -6.871 -5.938 1.203 1 98.88 114 ASP A CA 1
ATOM 859 C C . ASP A 1 114 ? -7.781 -7.133 1.474 1 98.88 114 ASP A C 1
ATOM 861 O O . ASP A 1 114 ? -7.883 -7.598 2.611 1 98.88 114 ASP A O 1
ATOM 865 N N . VAL A 1 115 ? -8.445 -7.605 0.444 1 98.75 115 VAL A N 1
ATOM 866 C CA . VAL A 1 115 ? -9.406 -8.688 0.658 1 98.75 115 VAL A CA 1
ATOM 867 C C . VAL A 1 115 ? -8.664 -9.961 1.049 1 98.75 115 VAL A C 1
ATOM 869 O O . VAL A 1 115 ? -9.156 -10.75 1.86 1 98.75 115 VAL A O 1
ATOM 872 N N . ILE A 1 116 ? -7.496 -10.203 0.507 1 98.88 116 ILE A N 1
ATOM 873 C CA . ILE A 1 116 ? -6.699 -11.359 0.892 1 98.88 116 ILE A CA 1
ATOM 874 C C . ILE A 1 116 ? -6.266 -11.227 2.352 1 98.88 116 ILE A C 1
ATOM 876 O O . ILE A 1 116 ? -6.367 -12.188 3.123 1 98.88 116 ILE A O 1
ATOM 880 N N . ASN A 1 117 ? -5.82 -10.031 2.688 1 98.75 117 ASN A N 1
ATOM 881 C CA . ASN A 1 117 ? -5.445 -9.781 4.074 1 98.75 117 ASN A CA 1
ATOM 882 C C . ASN A 1 117 ? -6.598 -10.062 5.031 1 98.75 117 ASN A C 1
ATOM 884 O O . ASN A 1 117 ? -6.418 -10.758 6.035 1 98.75 117 ASN A O 1
ATOM 888 N N . ARG A 1 118 ? -7.738 -9.555 4.73 1 98.44 118 ARG A N 1
ATOM 889 C CA . ARG A 1 118 ? -8.906 -9.734 5.59 1 98.44 118 ARG A CA 1
ATOM 890 C C . ARG A 1 118 ? -9.289 -11.203 5.691 1 98.44 118 ARG A C 1
ATOM 892 O O . ARG A 1 118 ? -9.477 -11.727 6.793 1 98.44 118 ARG A O 1
ATOM 899 N N . MET A 1 119 ? -9.289 -11.836 4.543 1 98.31 119 MET A N 1
ATOM 900 C CA . MET A 1 119 ? -9.625 -13.258 4.527 1 98.31 119 MET A CA 1
ATOM 901 C C . MET A 1 119 ? -8.664 -14.055 5.41 1 98.31 119 MET A C 1
ATOM 903 O O . MET A 1 119 ? -9.086 -14.898 6.191 1 98.31 119 MET A O 1
ATOM 907 N N . CYS A 1 120 ? -7.426 -13.75 5.406 1 98.38 120 CYS A N 1
ATOM 908 C CA . CYS A 1 120 ? -6.375 -14.555 6.023 1 98.38 120 CYS A CA 1
ATOM 909 C C . CYS A 1 120 ? -6.191 -14.18 7.488 1 98.38 120 CYS A C 1
ATOM 911 O O . CYS A 1 120 ? -5.566 -14.922 8.25 1 98.38 120 CYS A O 1
ATOM 913 N N . THR A 1 121 ? -6.754 -13.031 7.898 1 96.56 121 THR A N 1
ATOM 914 C CA . THR A 1 121 ? -6.539 -12.617 9.281 1 96.56 121 THR A CA 1
ATOM 915 C C . THR A 1 121 ? -7.836 -12.695 10.078 1 96.56 121 THR A C 1
ATOM 917 O O . THR A 1 121 ? -7.812 -12.75 11.305 1 96.56 121 THR A O 1
ATOM 920 N N . GLU A 1 122 ? -8.977 -12.758 9.422 1 95.38 122 GLU A N 1
ATOM 921 C CA . GLU A 1 122 ? -10.266 -12.781 10.117 1 95.38 122 GLU A CA 1
ATOM 922 C C . GLU A 1 122 ? -10.727 -14.219 10.367 1 95.38 122 GLU A C 1
ATOM 924 O O . GLU A 1 122 ? -11.766 -14.438 10.992 1 95.38 122 GLU A O 1
ATOM 929 N N . ASN A 1 123 ? -9.961 -15.195 9.914 1 96.56 123 ASN A N 1
ATOM 930 C CA . ASN A 1 123 ? -10.266 -16.609 10.094 1 96.56 123 ASN A CA 1
ATOM 931 C C . ASN A 1 123 ? -9.148 -17.344 10.82 1 96.56 123 ASN A C 1
ATOM 933 O O . ASN A 1 123 ? -8.016 -17.406 10.328 1 96.56 123 ASN A O 1
ATOM 937 N N . PRO A 1 124 ? -9.445 -18 11.875 1 96.56 124 PRO A N 1
ATOM 938 C CA . PRO A 1 124 ? -8.398 -18.547 12.734 1 96.56 124 PRO A CA 1
ATOM 939 C C . PRO A 1 124 ? -7.633 -19.703 12.07 1 96.56 124 PRO A C 1
ATOM 941 O O . PRO A 1 124 ? -6.52 -20.031 12.492 1 96.56 124 PRO A O 1
ATOM 944 N N . GLU A 1 125 ? -8.188 -20.344 11.047 1 98.12 125 GLU A N 1
ATOM 945 C CA . GLU A 1 125 ? -7.543 -21.453 10.352 1 98.12 125 GLU A CA 1
ATOM 946 C C . GLU A 1 125 ? -6.418 -20.953 9.445 1 98.12 125 GLU A C 1
ATOM 948 O O . GLU A 1 125 ? -5.559 -21.734 9.031 1 98.12 125 GLU A O 1
ATOM 953 N N . LEU A 1 126 ? -6.512 -19.703 9.117 1 98.75 126 LEU A N 1
ATOM 954 C CA . LEU A 1 126 ? -5.57 -19.125 8.156 1 98.75 126 LEU A CA 1
ATOM 955 C C . LEU A 1 126 ? -4.582 -18.203 8.859 1 98.75 126 LEU A C 1
ATOM 957 O O . LEU A 1 126 ? -4.879 -17.656 9.93 1 98.75 126 LEU A O 1
ATOM 961 N N . GLU A 1 127 ? -3.408 -18.078 8.258 1 98.69 127 GLU A N 1
ATOM 962 C CA . GLU A 1 127 ? -2.396 -17.156 8.758 1 98.69 127 GLU A CA 1
ATOM 963 C C . GLU A 1 127 ? -1.604 -16.531 7.617 1 98.69 127 GLU A C 1
ATOM 965 O O . GLU A 1 127 ? -1.061 -17.234 6.77 1 98.69 127 GLU A O 1
ATOM 970 N N . LEU A 1 128 ? -1.587 -15.25 7.617 1 98.5 128 LEU A N 1
ATOM 971 C CA . LEU A 1 128 ? -0.764 -14.547 6.641 1 98.5 128 LEU A CA 1
ATOM 972 C C . LEU A 1 128 ? 0.715 -14.664 6.992 1 98.5 128 LEU A C 1
ATOM 974 O O . LEU A 1 128 ? 1.117 -14.352 8.117 1 98.5 128 LEU A O 1
ATOM 978 N N . VAL A 1 129 ? 1.548 -15.133 6.055 1 98.69 129 VAL A N 1
ATOM 979 C CA . VAL A 1 129 ? 2.984 -15.266 6.281 1 98.69 129 VAL A CA 1
ATOM 980 C C . VAL A 1 129 ? 3.748 -14.539 5.176 1 98.69 129 VAL A C 1
ATOM 982 O O . VAL A 1 129 ? 3.266 -14.43 4.047 1 98.69 129 VAL A O 1
ATOM 985 N N . THR A 1 130 ? 4.961 -14.047 5.539 1 98.69 130 THR A N 1
ATOM 986 C CA . THR A 1 130 ? 5.727 -13.258 4.578 1 98.69 130 THR A CA 1
ATOM 987 C C . THR A 1 130 ? 7.18 -13.727 4.531 1 98.69 130 THR A C 1
ATOM 989 O O . THR A 1 130 ? 8.055 -13.008 4.051 1 98.69 130 THR A O 1
ATOM 992 N N . SER A 1 131 ? 7.484 -14.875 5.062 1 98.81 131 SER A N 1
ATOM 993 C CA . SER A 1 131 ? 8.852 -15.391 5.062 1 98.81 131 SER A CA 1
ATOM 994 C C . SER A 1 131 ? 8.867 -16.906 4.953 1 98.81 131 SER A C 1
ATOM 996 O O . SER A 1 131 ? 7.871 -17.562 5.262 1 98.81 131 SER A O 1
ATOM 998 N N . ALA A 1 132 ? 9.984 -17.375 4.465 1 98.75 132 ALA A N 1
ATOM 999 C CA . ALA A 1 132 ? 10.172 -18.812 4.41 1 98.75 132 ALA A CA 1
ATOM 1000 C C . ALA A 1 132 ? 10.086 -19.438 5.805 1 98.75 132 ALA A C 1
ATOM 1002 O O . ALA A 1 132 ? 9.516 -20.516 5.977 1 98.75 132 ALA A O 1
ATOM 1003 N N . GLU A 1 133 ? 10.625 -18.797 6.793 1 98.56 133 GLU A N 1
ATOM 1004 C CA . GLU A 1 133 ? 10.578 -19.281 8.172 1 98.56 133 GLU A CA 1
ATOM 1005 C C . GLU A 1 133 ? 9.141 -19.344 8.68 1 98.56 133 GLU A C 1
ATOM 1007 O O . GLU A 1 133 ? 8.727 -20.344 9.258 1 98.56 133 GLU A O 1
ATOM 1012 N N . GLY A 1 134 ? 8.383 -18.25 8.445 1 98.38 134 GLY A N 1
ATOM 1013 C CA . GLY A 1 134 ? 6.98 -18.25 8.836 1 98.38 134 GLY A CA 1
ATOM 1014 C C . GLY A 1 134 ? 6.172 -19.328 8.148 1 98.38 134 GLY A C 1
ATOM 1015 O O . GLY A 1 134 ? 5.32 -19.969 8.773 1 98.38 134 GLY A O 1
ATOM 1016 N N . LEU A 1 135 ? 6.461 -19.5 6.898 1 98.19 135 LEU A N 1
ATOM 1017 C CA . LEU A 1 135 ? 5.793 -20.531 6.102 1 98.19 135 LEU A CA 1
ATOM 1018 C C . LEU A 1 135 ? 6.066 -21.922 6.664 1 98.19 135 LEU A C 1
ATOM 1020 O O . LEU A 1 135 ? 5.164 -22.766 6.719 1 98.19 135 LEU A O 1
ATOM 1024 N N . ASN A 1 136 ? 7.227 -22.109 7.102 1 96.56 136 ASN A N 1
ATOM 1025 C CA . ASN A 1 136 ? 7.645 -23.406 7.605 1 96.56 136 ASN A CA 1
ATOM 1026 C C . ASN A 1 136 ? 7.109 -23.672 9.008 1 96.56 136 ASN A C 1
ATOM 1028 O O . ASN A 1 136 ? 6.84 -24.812 9.383 1 96.56 136 ASN A O 1
ATOM 1032 N N . ASP A 1 137 ? 6.918 -22.656 9.789 1 96.75 137 ASP A N 1
ATOM 1033 C CA . ASP A 1 137 ? 6.68 -22.812 11.219 1 96.75 137 ASP A CA 1
ATOM 1034 C C . ASP A 1 137 ? 5.184 -22.797 11.531 1 96.75 137 ASP A C 1
ATOM 1036 O O . ASP A 1 137 ? 4.762 -23.266 12.594 1 96.75 137 ASP A O 1
ATOM 1040 N N . THR A 1 138 ? 4.445 -22.266 10.672 1 96.88 138 THR A N 1
ATOM 1041 C CA . THR A 1 138 ? 3.031 -22.109 10.984 1 96.88 138 THR A CA 1
ATOM 1042 C C . THR A 1 138 ? 2.342 -23.469 11.094 1 96.88 138 THR A C 1
ATOM 1044 O O . THR A 1 138 ? 2.719 -24.406 10.406 1 96.88 138 THR A O 1
ATOM 1047 N N . LYS A 1 139 ? 1.359 -23.531 11.93 1 96.12 139 LYS A N 1
ATOM 1048 C CA . LYS A 1 139 ? 0.537 -24.719 12.078 1 96.12 139 LYS A CA 1
ATOM 1049 C C . LYS A 1 139 ? -0.834 -24.531 11.438 1 96.12 139 LYS A C 1
ATOM 1051 O O . LYS A 1 139 ? -1.653 -25.453 11.43 1 96.12 139 LYS A O 1
ATOM 1056 N N . ARG A 1 140 ? -1.071 -23.391 10.945 1 98.19 140 ARG A N 1
ATOM 1057 C CA . ARG A 1 140 ? -2.291 -23.047 10.227 1 98.19 140 ARG A CA 1
ATOM 1058 C C . ARG A 1 140 ? -2.07 -23.109 8.719 1 98.19 140 ARG A C 1
ATOM 1060 O O . ARG A 1 140 ? -0.968 -23.422 8.258 1 98.19 140 ARG A O 1
ATOM 1067 N N . ILE A 1 141 ? -3.096 -22.969 7.973 1 98.75 141 ILE A N 1
ATOM 1068 C CA . ILE A 1 141 ? -2.914 -22.828 6.531 1 98.75 141 ILE A CA 1
ATOM 1069 C C . ILE A 1 141 ? -2.301 -21.453 6.227 1 98.75 141 ILE A C 1
ATOM 1071 O O . ILE A 1 141 ? -2.934 -20.422 6.445 1 98.75 141 ILE A O 1
ATOM 1075 N N . ALA A 1 142 ? -1.099 -21.469 5.746 1 98.88 142 ALA A N 1
ATOM 1076 C CA . ALA A 1 142 ? -0.389 -20.219 5.434 1 98.88 142 ALA A CA 1
ATOM 1077 C C . ALA A 1 142 ? -0.971 -19.562 4.191 1 98.88 142 ALA A C 1
ATOM 1079 O O . ALA A 1 142 ? -1.296 -20.234 3.211 1 98.88 142 ALA A O 1
ATOM 1080 N N . CYS A 1 143 ? -1.174 -18.281 4.289 1 98.88 143 CYS A N 1
ATOM 1081 C CA . CYS A 1 143 ? -1.52 -17.438 3.146 1 98.88 143 CYS A CA 1
ATOM 1082 C C . CYS A 1 143 ? -0.318 -16.625 2.688 1 98.88 143 CYS A C 1
ATOM 1084 O O . CYS A 1 143 ? 0.293 -15.906 3.482 1 98.88 143 CYS A O 1
ATOM 1086 N N . LEU A 1 144 ? 0.04 -16.797 1.455 1 98.88 144 LEU A N 1
ATOM 1087 C CA . LEU A 1 144 ? 0.978 -15.898 0.791 1 98.88 144 LEU A CA 1
ATOM 1088 C C . LEU A 1 144 ? 0.271 -15.07 -0.273 1 98.88 144 LEU A C 1
ATOM 1090 O O . LEU A 1 144 ? -0.733 -15.5 -0.842 1 98.88 144 LEU A O 1
ATOM 1094 N N . ILE A 1 145 ? 0.765 -13.867 -0.511 1 98.94 145 ILE A N 1
ATOM 1095 C CA . ILE A 1 145 ? 0.166 -12.992 -1.512 1 98.94 145 ILE A CA 1
ATOM 1096 C C . ILE A 1 145 ? 1.101 -12.867 -2.713 1 98.94 145 ILE A C 1
ATOM 1098 O O . ILE A 1 145 ? 2.303 -12.641 -2.553 1 98.94 145 ILE A O 1
ATOM 1102 N N . SER A 1 146 ? 0.599 -13.07 -3.857 1 98.94 146 SER A N 1
ATOM 1103 C CA . SER A 1 146 ? 1.282 -12.781 -5.113 1 98.94 146 SER A CA 1
ATOM 1104 C C . SER A 1 146 ? 0.508 -11.758 -5.938 1 98.94 146 SER A C 1
ATOM 1106 O O . SER A 1 146 ? -0.676 -11.523 -5.695 1 98.94 146 SER A O 1
ATOM 1108 N N . ILE A 1 147 ? 1.194 -11.07 -6.75 1 98.94 147 ILE A N 1
ATOM 1109 C CA . ILE A 1 147 ? 0.567 -10.25 -7.781 1 98.94 147 ILE A CA 1
ATOM 1110 C C . ILE A 1 147 ? 0.698 -10.938 -9.133 1 98.94 147 ILE A C 1
ATOM 1112 O O . ILE A 1 147 ? 1.772 -11.43 -9.492 1 98.94 147 ILE A O 1
ATOM 1116 N N . GLU A 1 148 ? -0.41 -11.016 -9.836 1 98.56 148 GLU A N 1
ATOM 1117 C CA . GLU A 1 148 ? -0.398 -11.695 -11.125 1 98.56 148 GLU A CA 1
ATOM 1118 C C . GLU A 1 148 ? -0.436 -10.703 -12.281 1 98.56 148 GLU A C 1
ATOM 1120 O O . GLU A 1 148 ? -1.51 -10.383 -12.797 1 98.56 148 GLU A O 1
ATOM 1125 N N . GLY A 1 149 ? 0.746 -10.297 -12.688 1 98.62 149 GLY A N 1
ATOM 1126 C CA . GLY A 1 149 ? 0.888 -9.359 -13.789 1 98.62 149 GLY A CA 1
ATOM 1127 C C . GLY A 1 149 ? 1.533 -8.047 -13.383 1 98.62 149 GLY A C 1
ATOM 1128 O O . GLY A 1 149 ? 1.055 -7.371 -12.469 1 98.62 149 GLY A O 1
ATOM 1129 N N . GLY A 1 150 ? 2.471 -7.652 -14.117 1 98.75 150 GLY A N 1
ATOM 1130 C CA . GLY A 1 150 ? 3.242 -6.453 -13.82 1 98.75 150 GLY A CA 1
ATOM 1131 C C . GLY A 1 150 ? 2.475 -5.172 -14.07 1 98.75 150 GLY A C 1
ATOM 1132 O O . GLY A 1 150 ? 2.877 -4.098 -13.617 1 98.75 150 GLY A O 1
ATOM 1133 N N . HIS A 1 151 ? 1.335 -5.203 -14.844 1 98 151 HIS A N 1
ATOM 1134 C CA . HIS A 1 151 ? 0.533 -4.004 -15.055 1 98 151 HIS A CA 1
ATOM 1135 C C . HIS A 1 151 ? 0.038 -3.432 -13.734 1 98 151 HIS A C 1
ATOM 1137 O O . HIS A 1 151 ? -0.267 -2.24 -13.641 1 98 151 HIS A O 1
ATOM 1143 N N . SER A 1 152 ? 0.115 -4.23 -12.695 1 98.69 152 SER A N 1
ATOM 1144 C CA . SER A 1 152 ? -0.355 -3.85 -11.367 1 98.69 152 SER A CA 1
ATOM 1145 C C . SER A 1 152 ? 0.515 -2.75 -10.766 1 98.69 152 SER A C 1
ATOM 1147 O O . SER A 1 152 ? 0.077 -2.023 -9.875 1 98.69 152 SER A O 1
ATOM 1149 N N . ILE A 1 153 ? 1.772 -2.613 -11.195 1 98.75 153 ILE A N 1
ATOM 1150 C CA . ILE A 1 153 ? 2.633 -1.619 -10.57 1 98.75 153 ILE A CA 1
ATOM 1151 C C . ILE A 1 153 ? 2.682 -0.358 -11.43 1 98.75 153 ILE A C 1
ATOM 1153 O O . ILE A 1 153 ? 3.365 0.609 -11.086 1 98.75 153 ILE A O 1
ATOM 1157 N N . ASP A 1 154 ? 1.996 -0.403 -12.586 1 97.62 154 ASP A N 1
ATOM 1158 C CA . ASP A 1 154 ? 1.932 0.743 -13.484 1 97.62 154 ASP A CA 1
ATOM 1159 C C . ASP A 1 154 ? 3.324 1.311 -13.75 1 97.62 154 ASP A C 1
ATOM 1161 O O . ASP A 1 154 ? 3.523 2.525 -13.703 1 97.62 154 ASP A O 1
ATOM 1165 N N . SER A 1 155 ? 4.27 0.443 -13.953 1 97.88 155 SER A N 1
ATOM 1166 C CA . SER A 1 155 ? 5.645 0.752 -14.328 1 97.88 155 SER A CA 1
ATOM 1167 C C . SER A 1 155 ? 6.324 1.634 -13.289 1 97.88 155 SER A C 1
ATOM 1169 O O . SER A 1 155 ? 7.07 2.553 -13.633 1 97.88 155 SER A O 1
ATOM 1171 N N . SER A 1 156 ? 6.062 1.419 -11.984 1 98.12 156 SER A N 1
ATOM 1172 C CA . SER A 1 156 ? 6.605 2.193 -10.875 1 98.12 156 SER A CA 1
ATOM 1173 C C . SER A 1 156 ? 7.332 1.296 -9.875 1 98.12 156 SER A C 1
ATOM 1175 O O . SER A 1 156 ? 6.711 0.468 -9.211 1 98.12 156 SER A O 1
ATOM 1177 N N . LEU A 1 157 ? 8.656 1.468 -9.734 1 98.81 157 LEU A N 1
ATOM 1178 C CA . LEU A 1 157 ? 9.422 0.673 -8.781 1 98.81 157 LEU A CA 1
ATOM 1179 C C . LEU A 1 157 ? 9.023 1.014 -7.352 1 98.81 157 LEU A C 1
ATOM 1181 O O . LEU A 1 157 ? 8.953 0.129 -6.492 1 98.81 157 LEU A O 1
ATOM 1185 N N . PRO A 1 158 ? 8.711 2.316 -7.043 1 98.81 158 PRO A N 1
ATOM 1186 C CA . PRO A 1 158 ? 8.164 2.611 -5.715 1 98.81 158 PRO A CA 1
ATOM 1187 C C . PRO A 1 158 ? 6.895 1.829 -5.41 1 98.81 158 PRO A C 1
ATOM 1189 O O . PRO A 1 158 ? 6.723 1.329 -4.293 1 98.81 158 PRO A O 1
ATOM 1192 N N . THR A 1 159 ? 6.031 1.714 -6.395 1 98.88 159 THR A N 1
ATOM 1193 C CA . THR A 1 159 ? 4.805 0.949 -6.195 1 98.88 159 THR A CA 1
ATOM 1194 C C . THR A 1 159 ? 5.121 -0.519 -5.926 1 98.88 159 THR A C 1
ATOM 1196 O O . THR A 1 159 ? 4.527 -1.134 -5.035 1 98.88 159 THR A O 1
ATOM 1199 N N . LEU A 1 160 ? 6.082 -1.062 -6.648 1 98.94 160 LEU A N 1
ATOM 1200 C CA . LEU A 1 160 ? 6.551 -2.422 -6.418 1 98.94 160 LEU A CA 1
ATOM 1201 C C . LEU A 1 160 ? 7.012 -2.6 -4.977 1 98.94 160 LEU A C 1
ATOM 1203 O O . LEU A 1 160 ? 6.629 -3.564 -4.309 1 98.94 160 LEU A O 1
ATOM 1207 N N . ARG A 1 161 ? 7.801 -1.674 -4.449 1 98.94 161 ARG A N 1
ATOM 1208 C CA . ARG A 1 161 ? 8.328 -1.742 -3.088 1 98.94 161 ARG A CA 1
ATOM 1209 C C . ARG A 1 161 ? 7.203 -1.661 -2.062 1 98.94 161 ARG A C 1
ATOM 1211 O O . ARG A 1 161 ? 7.23 -2.359 -1.047 1 98.94 161 ARG A O 1
ATOM 1218 N N . MET A 1 162 ? 6.211 -0.78 -2.369 1 98.94 162 MET A N 1
ATOM 1219 C CA . MET A 1 162 ? 5.09 -0.648 -1.444 1 98.94 162 MET A CA 1
ATOM 1220 C C . MET A 1 162 ? 4.285 -1.94 -1.38 1 98.94 162 MET A C 1
ATOM 1222 O O . MET A 1 162 ? 3.857 -2.357 -0.301 1 98.94 162 MET A O 1
ATOM 1226 N N . PHE A 1 163 ? 4.117 -2.6 -2.533 1 98.94 163 PHE A N 1
ATOM 1227 C CA . PHE A 1 163 ? 3.414 -3.875 -2.533 1 98.94 163 PHE A CA 1
ATOM 1228 C C . PHE A 1 163 ? 4.184 -4.922 -1.733 1 98.94 163 PHE A C 1
ATOM 1230 O O . PHE A 1 163 ? 3.584 -5.723 -1.014 1 98.94 163 PHE A O 1
ATOM 1237 N N . TYR A 1 164 ? 5.496 -4.895 -1.869 1 98.94 164 TYR A N 1
ATOM 1238 C CA . TYR A 1 164 ? 6.301 -5.801 -1.059 1 98.94 164 TYR A CA 1
ATOM 1239 C C . TYR A 1 164 ? 6.082 -5.543 0.427 1 98.94 164 TYR A C 1
ATOM 1241 O O . TYR A 1 164 ? 5.922 -6.484 1.209 1 98.94 164 TYR A O 1
ATOM 1249 N N . GLN A 1 165 ? 6.012 -4.297 0.834 1 98.69 165 GLN A N 1
ATOM 1250 C CA . GLN A 1 165 ? 5.805 -3.926 2.23 1 98.69 165 GLN A CA 1
ATOM 1251 C C . GLN A 1 165 ? 4.426 -4.363 2.719 1 98.69 165 GLN A C 1
ATOM 1253 O O . GLN A 1 165 ? 4.25 -4.684 3.896 1 98.69 165 GLN A O 1
ATOM 1258 N N . LEU A 1 166 ? 3.525 -4.445 1.792 1 98.88 166 LEU A N 1
ATOM 1259 C CA . LEU A 1 166 ? 2.166 -4.848 2.141 1 98.88 166 LEU A CA 1
ATOM 1260 C C . LEU A 1 166 ? 2.053 -6.363 2.225 1 98.88 166 LEU A C 1
ATOM 1262 O O . LEU A 1 166 ? 0.961 -6.898 2.43 1 98.88 166 LEU A O 1
ATOM 1266 N N . GLY A 1 167 ? 3.121 -7.113 1.95 1 98.75 167 GLY A N 1
ATOM 1267 C CA . GLY A 1 167 ? 3.148 -8.547 2.207 1 98.75 167 GLY A CA 1
ATOM 1268 C C . GLY A 1 167 ? 3.266 -9.375 0.942 1 98.75 167 GLY A C 1
ATOM 1269 O O . GLY A 1 167 ? 3.344 -10.602 1.005 1 98.75 167 GLY A O 1
ATOM 1270 N N . VAL A 1 168 ? 3.299 -8.703 -0.212 1 98.94 168 VAL A N 1
ATOM 1271 C CA . VAL A 1 168 ? 3.428 -9.438 -1.47 1 98.94 168 VAL A CA 1
ATOM 1272 C C . VAL A 1 168 ? 4.82 -10.055 -1.568 1 98.94 168 VAL A C 1
ATOM 1274 O O . VAL A 1 168 ? 5.82 -9.391 -1.282 1 98.94 168 VAL A O 1
ATOM 1277 N N . ARG A 1 169 ? 4.902 -11.305 -1.987 1 98.94 169 ARG A N 1
ATOM 1278 C CA . ARG A 1 169 ? 6.203 -11.969 -1.966 1 98.94 169 ARG A CA 1
ATOM 1279 C C . ARG A 1 169 ? 6.535 -12.57 -3.326 1 98.94 169 ARG A C 1
ATOM 1281 O O . ARG A 1 169 ? 7.617 -13.125 -3.52 1 98.94 169 ARG A O 1
ATOM 1288 N N . SER A 1 170 ? 5.648 -12.461 -4.301 1 98.94 170 SER A N 1
ATOM 1289 C CA . SER A 1 170 ? 5.938 -12.828 -5.684 1 98.94 170 SER A CA 1
ATOM 1290 C C . SER A 1 170 ? 5.117 -11.992 -6.66 1 98.94 170 SER A C 1
ATOM 1292 O O . SER A 1 170 ? 4.043 -11.492 -6.312 1 98.94 170 SER A O 1
ATOM 1294 N N . MET A 1 171 ? 5.664 -11.797 -7.812 1 98.94 171 MET A N 1
ATOM 1295 C CA . MET A 1 171 ? 4.922 -11.094 -8.852 1 98.94 171 MET A CA 1
ATOM 1296 C C . MET A 1 171 ? 5.242 -11.664 -10.234 1 98.94 171 MET A C 1
ATOM 1298 O O . MET A 1 171 ? 6.41 -11.859 -10.57 1 98.94 171 MET A O 1
ATOM 1302 N N . ALA A 1 172 ? 4.184 -11.977 -10.953 1 98.94 172 ALA A N 1
ATOM 1303 C CA . ALA A 1 172 ? 4.352 -12.281 -12.367 1 98.94 172 ALA A CA 1
ATOM 1304 C C . ALA A 1 172 ? 4.578 -11.008 -13.18 1 98.94 172 ALA A C 1
ATOM 1306 O O . ALA A 1 172 ? 3.932 -9.984 -12.938 1 98.94 172 ALA A O 1
ATOM 1307 N N . LEU A 1 173 ? 5.414 -11.07 -14.156 1 98.75 173 LEU A N 1
ATOM 1308 C CA . LEU A 1 173 ? 5.766 -9.883 -14.93 1 98.75 173 LEU A CA 1
ATOM 1309 C C . LEU A 1 173 ? 4.648 -9.516 -15.898 1 98.75 173 LEU A C 1
ATOM 1311 O O . LEU A 1 173 ? 4.488 -8.352 -16.25 1 98.75 173 LEU A O 1
ATOM 1315 N N . THR A 1 174 ? 3.973 -10.539 -16.328 1 98.38 174 THR A N 1
ATOM 1316 C CA . THR A 1 174 ? 2.889 -10.352 -17.281 1 98.38 174 THR A CA 1
ATOM 1317 C C . THR A 1 174 ? 1.688 -11.219 -16.906 1 98.38 174 THR A C 1
ATOM 1319 O O . THR A 1 174 ? 1.762 -12.031 -15.984 1 98.38 174 THR A O 1
ATOM 1322 N N . HIS A 1 175 ? 0.619 -10.945 -17.531 1 97.69 175 HIS A N 1
ATOM 1323 C CA . HIS A 1 175 ? -0.535 -11.836 -17.609 1 97.69 175 HIS A CA 1
ATOM 1324 C C . HIS A 1 175 ? -0.953 -12.055 -19.062 1 97.69 175 HIS A C 1
ATOM 1326 O O . HIS A 1 175 ? -0.137 -12.461 -19.891 1 97.69 175 HIS A O 1
ATOM 1332 N N . THR A 1 176 ? -2.238 -11.828 -19.406 1 96.44 176 THR A N 1
ATOM 1333 C CA . THR A 1 176 ? -2.678 -12.031 -20.781 1 96.44 176 THR A CA 1
ATOM 1334 C C . THR A 1 176 ? -2.422 -10.781 -21.609 1 96.44 176 THR A C 1
ATOM 1336 O O . THR A 1 176 ? -2.91 -10.672 -22.734 1 96.44 176 THR A O 1
ATOM 1339 N N . CYS A 1 177 ? -1.698 -9.82 -21.062 1 95.44 177 CYS A N 1
ATOM 1340 C CA . CYS A 1 177 ? -1.306 -8.602 -21.766 1 95.44 177 CYS A CA 1
ATOM 1341 C C . CYS A 1 177 ? 0.165 -8.281 -21.516 1 95.44 177 CYS A C 1
ATOM 1343 O O . CYS A 1 177 ? 0.696 -8.555 -20.438 1 95.44 177 CYS A O 1
ATOM 1345 N N . ASN A 1 178 ? 0.736 -7.672 -22.578 1 97.31 178 ASN A N 1
ATOM 1346 C CA . ASN A 1 178 ? 2.076 -7.129 -22.375 1 97.31 178 ASN A CA 1
ATOM 1347 C C . ASN A 1 178 ? 2.07 -5.969 -21.391 1 97.31 178 ASN A C 1
ATOM 1349 O O . ASN A 1 178 ? 1.086 -5.234 -21.297 1 97.31 178 ASN A O 1
ATOM 1353 N N . THR A 1 179 ? 3.096 -5.898 -20.594 1 97.5 179 THR A N 1
ATOM 1354 C CA . THR A 1 179 ? 3.396 -4.621 -19.953 1 97.5 179 THR A CA 1
ATOM 1355 C C . THR A 1 179 ? 4.262 -3.754 -20.875 1 97.5 179 THR A C 1
ATOM 1357 O O . THR A 1 179 ? 4.793 -4.238 -21.875 1 97.5 179 THR A O 1
ATOM 1360 N N . PRO A 1 180 ? 4.43 -2.471 -20.531 1 96.69 180 PRO A N 1
ATOM 1361 C CA . PRO A 1 180 ? 5.336 -1.656 -21.344 1 96.69 180 PRO A CA 1
ATOM 1362 C C . PRO A 1 180 ? 6.77 -2.188 -21.328 1 96.69 180 PRO A C 1
ATOM 1364 O O . PRO A 1 180 ? 7.594 -1.748 -22.141 1 96.69 180 PRO A O 1
ATOM 1367 N N . TRP A 1 181 ? 7.086 -3.209 -20.531 1 98.06 181 TRP A N 1
ATOM 1368 C CA . TRP A 1 181 ? 8.492 -3.543 -20.344 1 98.06 181 TRP A CA 1
ATOM 1369 C C . TRP A 1 181 ? 8.703 -5.051 -20.391 1 98.06 181 TRP A C 1
ATOM 1371 O O . TRP A 1 181 ? 9.836 -5.531 -20.25 1 98.06 181 TRP A O 1
ATOM 1381 N N . ALA A 1 182 ? 7.645 -5.863 -20.578 1 98.5 182 ALA A N 1
ATOM 1382 C CA . ALA A 1 182 ? 7.758 -7.316 -20.688 1 98.5 182 ALA A CA 1
ATOM 1383 C C . ALA A 1 182 ? 6.688 -7.891 -21.609 1 98.5 182 ALA A C 1
ATOM 1385 O O . ALA A 1 182 ? 5.535 -7.461 -21.578 1 98.5 182 ALA A O 1
ATOM 1386 N N . GLU A 1 183 ? 7.051 -8.914 -22.375 1 98.25 183 GLU A N 1
ATOM 1387 C CA . GLU A 1 183 ? 6.16 -9.539 -23.359 1 98.25 183 GLU A CA 1
ATOM 1388 C C . GLU A 1 183 ? 5.453 -10.75 -22.75 1 98.25 183 GLU A C 1
ATOM 1390 O O . GLU A 1 183 ? 6.074 -11.562 -22.062 1 98.25 183 GLU A O 1
ATOM 1395 N N . SER A 1 184 ? 4.164 -10.859 -22.984 1 97.88 184 SER A N 1
ATOM 1396 C CA . SER A 1 184 ? 3.32 -11.969 -22.547 1 97.88 184 SER A CA 1
ATOM 1397 C C . SER A 1 184 ? 3.303 -13.086 -23.594 1 97.88 184 SER A C 1
ATOM 1399 O O . SER A 1 184 ? 3.672 -12.875 -24.75 1 97.88 184 SER A O 1
ATOM 1401 N N . SER A 1 185 ? 2.922 -14.227 -23.109 1 96.75 185 SER A N 1
ATOM 1402 C CA . SER A 1 185 ? 2.719 -15.352 -24.016 1 96.75 185 SER A CA 1
ATOM 1403 C C . SER A 1 185 ? 1.415 -15.203 -24.797 1 96.75 185 SER A C 1
ATOM 1405 O O . SER A 1 185 ? 1.199 -15.891 -25.797 1 96.75 185 SER A O 1
ATOM 1407 N N . SER A 1 186 ? 0.6 -14.289 -24.344 1 94.81 186 SER A N 1
ATOM 1408 C CA . SER A 1 186 ? -0.733 -14.117 -24.922 1 94.81 186 SER A CA 1
ATOM 1409 C C . SER A 1 186 ? -0.744 -13.031 -25.984 1 94.81 186 SER A C 1
ATOM 1411 O O . SER A 1 186 ? 0.027 -12.078 -25.922 1 94.81 186 SER A O 1
ATOM 1413 N N . THR A 1 187 ? -1.609 -13.219 -26.953 1 90.5 187 THR A N 1
ATOM 1414 C CA . THR A 1 187 ? -1.791 -12.219 -28 1 90.5 187 THR A CA 1
ATOM 1415 C C . THR A 1 187 ? -3.203 -11.641 -27.969 1 90.5 187 THR A C 1
ATOM 1417 O O . THR A 1 187 ? -3.654 -11.023 -28.938 1 90.5 187 THR A O 1
ATOM 1420 N N . ILE A 1 188 ? -3.854 -11.898 -26.844 1 89.19 188 ILE A N 1
ATOM 1421 C CA . ILE A 1 188 ? -5.258 -11.516 -26.719 1 89.19 188 ILE A CA 1
ATOM 1422 C C . ILE A 1 188 ? -5.383 -10 -26.734 1 89.19 188 ILE A C 1
ATOM 1424 O O . ILE A 1 188 ? -6.293 -9.453 -27.375 1 89.19 188 ILE A O 1
ATOM 1428 N N . TYR A 1 189 ? -4.551 -9.352 -25.969 1 89.38 189 TYR A N 1
ATOM 1429 C CA . TYR A 1 189 ? -4.543 -7.891 -25.938 1 89.38 189 TYR A CA 1
ATOM 1430 C C . TYR A 1 189 ? -3.459 -7.332 -26.844 1 89.38 189 TYR A C 1
ATOM 1432 O O . TYR A 1 189 ? -2.32 -7.805 -26.828 1 89.38 189 TYR A O 1
ATOM 1440 N N . ASP A 1 190 ? -3.836 -6.41 -27.625 1 90.25 190 ASP A N 1
ATOM 1441 C CA . ASP A 1 190 ? -2.881 -5.762 -28.531 1 90.25 190 ASP A CA 1
ATOM 1442 C C . ASP A 1 190 ? -2.334 -4.48 -27.906 1 90.25 190 ASP A C 1
ATOM 1444 O O . ASP A 1 190 ? -2.641 -3.379 -28.375 1 90.25 190 ASP A O 1
ATOM 1448 N N . VAL A 1 191 ? -1.614 -4.66 -26.859 1 91.69 191 VAL A N 1
ATOM 1449 C CA . VAL A 1 191 ? -1.019 -3.521 -26.172 1 91.69 191 VAL A CA 1
ATOM 1450 C C . VAL A 1 191 ? 0.482 -3.746 -26 1 91.69 191 VAL A C 1
ATOM 1452 O O . VAL A 1 191 ? 0.922 -4.871 -25.75 1 91.69 191 VAL A O 1
ATOM 1455 N N . TYR A 1 192 ? 1.302 -2.668 -26.281 1 92.88 192 TYR A N 1
ATOM 1456 C CA . TYR A 1 192 ? 2.746 -2.656 -26.078 1 92.88 192 TYR A CA 1
ATOM 1457 C C . TYR A 1 192 ? 3.404 -3.822 -26.812 1 92.88 192 TYR A C 1
ATOM 1459 O O . TYR A 1 192 ? 4.207 -4.555 -26.219 1 92.88 192 TYR A O 1
ATOM 1467 N N . GLN A 1 193 ? 3.018 -3.967 -27.984 1 90.19 193 GLN A N 1
ATOM 1468 C CA . GLN A 1 193 ? 3.617 -5.02 -28.797 1 90.19 193 GLN A CA 1
ATOM 1469 C C . GLN A 1 193 ? 5.121 -4.805 -28.953 1 90.19 193 GLN A C 1
ATOM 1471 O O . GLN A 1 193 ? 5.582 -3.668 -29.062 1 90.19 193 GLN A O 1
ATOM 1476 N N . ARG A 1 194 ? 5.77 -5.848 -28.844 1 84.19 194 ARG A N 1
ATOM 1477 C CA . ARG A 1 194 ? 7.227 -5.777 -28.859 1 84.19 194 ARG A CA 1
ATOM 1478 C C . ARG A 1 194 ? 7.805 -6.742 -29.891 1 84.19 194 ARG A C 1
ATOM 1480 O O . ARG A 1 194 ? 7.207 -7.785 -30.172 1 84.19 194 ARG A O 1
ATOM 1487 N N . GLU A 1 195 ? 8.891 -6.176 -30.531 1 84 195 GLU A N 1
ATOM 1488 C CA . GLU A 1 195 ? 9.664 -7.027 -31.438 1 84 195 GLU A CA 1
ATOM 1489 C C . GLU A 1 195 ? 11.117 -7.125 -30.984 1 84 195 GLU A C 1
ATOM 1491 O O . GLU A 1 195 ? 11.82 -6.109 -30.906 1 84 195 GLU A O 1
ATOM 1496 N N . ASN A 1 196 ? 11.609 -8.258 -30.703 1 86.31 196 ASN A N 1
ATOM 1497 C CA . ASN A 1 196 ? 12.992 -8.547 -30.328 1 86.31 196 ASN A CA 1
ATOM 1498 C C . ASN A 1 196 ? 13.398 -7.785 -29.062 1 86.31 196 ASN A C 1
ATOM 1500 O O . ASN A 1 196 ? 14.539 -7.348 -28.938 1 86.31 196 ASN A O 1
ATOM 1504 N N . ASP A 1 197 ? 12.523 -7.484 -28.266 1 91.25 197 ASP A N 1
ATOM 1505 C CA . ASP A 1 197 ? 12.75 -6.785 -27.016 1 91.25 197 ASP A CA 1
ATOM 1506 C C . ASP A 1 197 ? 11.703 -7.184 -25.969 1 91.25 197 ASP A C 1
ATOM 1508 O O . ASP A 1 197 ? 10.977 -6.332 -25.453 1 91.25 197 ASP A O 1
ATOM 1512 N N . SER A 1 198 ? 11.727 -8.453 -25.719 1 97.12 198 SER A N 1
ATOM 1513 C CA . SER A 1 198 ? 10.695 -9.047 -24.875 1 97.12 198 SER A CA 1
ATOM 1514 C C . SER A 1 198 ? 10.82 -8.57 -23.438 1 97.12 198 SER A C 1
ATOM 1516 O O . SER A 1 198 ? 9.859 -8.641 -22.672 1 97.12 19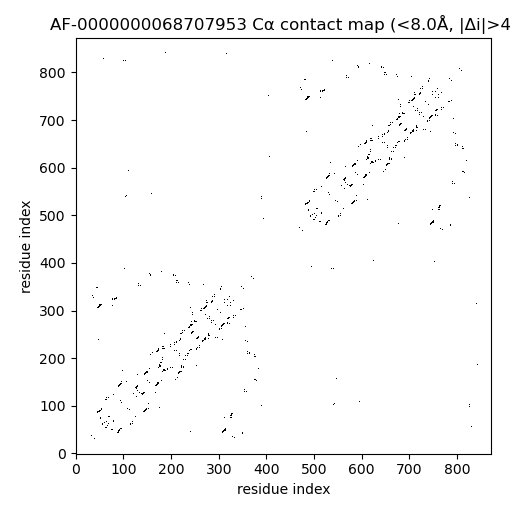8 SER A O 1
ATOM 1518 N N . LEU A 1 199 ? 12 -8.133 -23.078 1 98.5 199 LEU A N 1
ATOM 1519 C CA . LEU A 1 199 ? 12.297 -7.523 -21.781 1 98.5 199 LEU A CA 1
ATOM 1520 C C . LEU A 1 199 ? 13.148 -6.27 -21.953 1 98.5 199 LEU A C 1
ATOM 1522 O O . LEU A 1 199 ? 14.328 -6.355 -22.312 1 98.5 199 LEU A O 1
ATOM 1526 N N . THR A 1 200 ? 12.602 -5.109 -21.703 1 97.56 200 THR A N 1
ATOM 1527 C CA . THR A 1 200 ? 13.297 -3.838 -21.891 1 97.56 200 THR A CA 1
ATOM 1528 C C . THR A 1 200 ? 14.289 -3.58 -20.766 1 97.56 200 THR A C 1
ATOM 1530 O O . THR A 1 200 ? 14.367 -4.359 -19.812 1 97.56 200 THR A O 1
ATOM 1533 N N . ASP A 1 201 ? 15.07 -2.479 -20.875 1 97.19 201 ASP A N 1
ATOM 1534 C CA . ASP A 1 201 ? 16 -2.105 -19.812 1 97.19 201 ASP A CA 1
ATOM 1535 C C . ASP A 1 201 ? 15.258 -1.848 -18.5 1 97.19 201 ASP A C 1
ATOM 1537 O O . ASP A 1 201 ? 15.727 -2.232 -17.438 1 97.19 201 ASP A O 1
ATOM 1541 N N . PHE A 1 202 ? 14.156 -1.21 -18.625 1 98.19 202 PHE A N 1
ATOM 1542 C CA . PHE A 1 202 ? 13.375 -1.006 -17.406 1 98.19 202 PHE A CA 1
ATOM 1543 C C . PHE A 1 202 ? 12.883 -2.338 -16.859 1 98.19 202 PHE A C 1
ATOM 1545 O O . PHE A 1 202 ? 12.836 -2.527 -15.641 1 98.19 202 PHE A O 1
ATOM 1552 N N . GLY A 1 203 ? 12.406 -3.227 -17.734 1 98.62 203 GLY A N 1
ATOM 1553 C CA . GLY A 1 203 ? 12.047 -4.559 -17.281 1 98.62 203 GLY A CA 1
ATOM 1554 C C . GLY A 1 203 ? 13.156 -5.242 -16.5 1 98.62 203 GLY A C 1
ATOM 1555 O O . GLY A 1 203 ? 12.898 -5.91 -15.5 1 98.62 203 GLY A O 1
ATOM 1556 N N . LYS A 1 204 ? 14.367 -5.102 -17 1 98.88 204 LYS A N 1
ATOM 1557 C CA . LYS A 1 204 ? 15.508 -5.645 -16.266 1 98.88 204 LYS A CA 1
ATOM 1558 C C . LYS A 1 204 ? 15.648 -4.996 -14.898 1 98.88 204 LYS A C 1
ATOM 1560 O O . LYS A 1 204 ? 15.984 -5.668 -13.914 1 98.88 204 LYS A O 1
ATOM 1565 N N . ASP A 1 205 ? 15.422 -3.678 -14.789 1 98.75 205 ASP A N 1
ATOM 1566 C CA . ASP A 1 205 ? 15.461 -2.971 -13.516 1 98.75 205 ASP A CA 1
ATOM 1567 C C . ASP A 1 205 ? 14.406 -3.508 -12.555 1 98.75 205 ASP A C 1
ATOM 1569 O O . ASP A 1 205 ? 14.641 -3.6 -11.344 1 98.75 205 ASP A O 1
ATOM 1573 N N . VAL A 1 206 ? 13.211 -3.836 -13.094 1 98.94 206 VAL A N 1
ATOM 1574 C CA . VAL A 1 206 ? 12.156 -4.414 -12.273 1 98.94 206 VAL A CA 1
ATOM 1575 C C . VAL A 1 206 ? 12.641 -5.727 -11.664 1 98.94 206 VAL A C 1
ATOM 1577 O O . VAL A 1 206 ? 12.523 -5.938 -10.453 1 98.94 206 VAL A O 1
ATOM 1580 N N . VAL A 1 207 ? 13.227 -6.566 -12.477 1 98.94 207 VAL A N 1
ATOM 1581 C CA . VAL A 1 207 ? 13.711 -7.867 -12.023 1 98.94 207 VAL A CA 1
ATOM 1582 C C . VAL A 1 207 ? 14.789 -7.672 -10.961 1 98.94 207 VAL A C 1
ATOM 1584 O O . VAL A 1 207 ? 14.758 -8.32 -9.906 1 98.94 207 VAL A O 1
ATOM 1587 N N . LYS A 1 208 ? 15.711 -6.785 -11.203 1 98.88 208 LYS A N 1
ATOM 1588 C CA . LYS A 1 208 ? 16.797 -6.52 -10.258 1 98.88 208 LYS A CA 1
ATOM 1589 C C . LYS A 1 208 ? 16.25 -6.012 -8.922 1 98.88 208 LYS A C 1
ATOM 1591 O O . LYS A 1 208 ? 16.734 -6.395 -7.859 1 98.88 208 LYS A O 1
ATOM 1596 N N . GLU A 1 209 ? 15.273 -5.133 -9 1 98.94 209 GLU A N 1
ATOM 1597 C CA . GLU A 1 209 ? 14.672 -4.609 -7.777 1 98.94 209 GLU A CA 1
ATOM 1598 C C . GLU A 1 209 ? 13.938 -5.707 -7.016 1 98.94 209 GLU A C 1
ATOM 1600 O O . GLU A 1 209 ? 13.953 -5.734 -5.781 1 98.94 209 GLU A O 1
ATOM 1605 N N . MET A 1 210 ? 13.258 -6.582 -7.727 1 98.94 210 MET A N 1
ATOM 1606 C CA . MET A 1 210 ? 12.617 -7.727 -7.078 1 98.94 210 MET A CA 1
ATOM 1607 C C . MET A 1 210 ? 13.648 -8.602 -6.371 1 98.94 210 MET A C 1
ATOM 1609 O O . MET A 1 210 ? 13.414 -9.055 -5.25 1 98.94 210 MET A O 1
ATOM 1613 N N . ASN A 1 211 ? 14.805 -8.828 -7.02 1 98.94 211 ASN A N 1
ATOM 1614 C CA . ASN A 1 211 ? 15.883 -9.562 -6.375 1 98.94 211 ASN A CA 1
ATOM 1615 C C . ASN A 1 211 ? 16.344 -8.875 -5.09 1 98.94 211 ASN A C 1
ATOM 1617 O O . ASN A 1 211 ? 16.531 -9.523 -4.066 1 98.94 211 ASN A O 1
ATOM 1621 N N . ARG A 1 212 ? 16.484 -7.594 -5.133 1 98.88 212 ARG A N 1
ATOM 1622 C CA . ARG A 1 212 ? 16.938 -6.832 -3.973 1 98.88 212 ARG A CA 1
ATOM 1623 C C . ARG A 1 212 ? 15.945 -6.949 -2.818 1 98.88 212 ARG A C 1
ATOM 1625 O O . ARG A 1 212 ? 16.344 -7.094 -1.661 1 98.88 212 ARG A O 1
ATOM 1632 N N . LEU A 1 213 ? 14.703 -6.879 -3.123 1 98.81 213 LEU A N 1
ATOM 1633 C CA . LEU A 1 213 ? 13.633 -6.898 -2.133 1 98.81 213 LEU A CA 1
ATOM 1634 C C . LEU A 1 213 ? 13.492 -8.281 -1.506 1 98.81 213 LEU A C 1
ATOM 1636 O O . LEU A 1 213 ? 13.055 -8.406 -0.361 1 98.81 213 LEU A O 1
ATOM 1640 N N . GLY A 1 214 ? 13.82 -9.32 -2.281 1 98.88 214 GLY A N 1
ATOM 1641 C CA . GLY A 1 214 ? 13.484 -10.68 -1.906 1 98.88 214 GLY A CA 1
ATOM 1642 C C . GLY A 1 214 ? 12.109 -11.109 -2.381 1 98.88 214 GLY A C 1
ATOM 1643 O O . GLY A 1 214 ? 11.422 -11.883 -1.708 1 98.88 214 GLY A O 1
ATOM 1644 N N . MET A 1 215 ? 11.688 -10.531 -3.432 1 98.94 215 MET A N 1
ATOM 1645 C CA . MET A 1 215 ? 10.422 -10.898 -4.074 1 98.94 215 MET A CA 1
ATOM 1646 C C . MET A 1 215 ? 10.648 -11.93 -5.168 1 98.94 215 MET A C 1
ATOM 1648 O O . MET A 1 215 ? 11.477 -11.734 -6.062 1 98.94 215 MET A O 1
ATOM 1652 N N . ILE A 1 216 ? 9.93 -12.984 -5.164 1 98.94 216 ILE A N 1
ATOM 1653 C CA . ILE A 1 216 ? 10.094 -14.055 -6.145 1 98.94 216 ILE A CA 1
ATOM 1654 C C . ILE A 1 216 ? 9.633 -13.57 -7.52 1 98.94 216 ILE A C 1
ATOM 1656 O O . ILE A 1 216 ? 8.531 -13.023 -7.652 1 98.94 216 ILE A O 1
ATOM 1660 N N . VAL A 1 217 ? 10.508 -13.766 -8.5 1 99 217 VAL A N 1
ATOM 1661 C CA . VAL A 1 217 ? 10.133 -13.469 -9.875 1 99 217 VAL A CA 1
ATOM 1662 C C . VAL A 1 217 ? 9.336 -14.641 -10.461 1 99 217 VAL A C 1
ATOM 1664 O O . VAL A 1 217 ? 9.844 -15.766 -10.539 1 99 217 VAL A O 1
ATOM 1667 N N . ASP A 1 218 ? 8.117 -14.367 -10.789 1 98.94 218 ASP A N 1
ATOM 1668 C CA . ASP A 1 218 ? 7.227 -15.367 -11.383 1 98.94 218 ASP A CA 1
ATOM 1669 C C . ASP A 1 218 ? 7.141 -15.188 -12.898 1 98.94 218 ASP A C 1
ATOM 1671 O O . ASP A 1 218 ? 6.758 -14.125 -13.383 1 98.94 218 ASP A O 1
ATOM 1675 N N . LEU A 1 219 ? 7.426 -16.234 -13.656 1 98.94 219 LEU A N 1
ATOM 1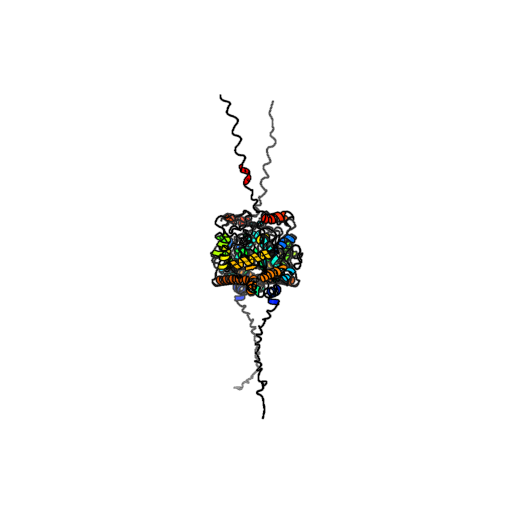676 C CA . LEU A 1 219 ? 7.508 -16.156 -15.109 1 98.94 219 LEU A CA 1
ATOM 1677 C C . LEU A 1 219 ? 6.27 -16.766 -15.758 1 98.94 219 LEU A C 1
ATOM 1679 O O . LEU A 1 219 ? 6.168 -16.828 -16.984 1 98.94 219 LEU A O 1
ATOM 1683 N N . SER A 1 220 ? 5.309 -17.203 -14.945 1 98.75 220 SER A N 1
ATOM 1684 C CA . SER A 1 220 ? 4.051 -17.625 -15.547 1 98.75 220 SER A CA 1
ATOM 1685 C C . SER A 1 220 ? 3.455 -16.531 -16.422 1 98.75 220 SER A C 1
ATOM 1687 O O . SER A 1 220 ? 3.572 -15.344 -16.094 1 98.75 220 SER A O 1
ATOM 1689 N N . HIS A 1 221 ? 2.818 -16.906 -17.578 1 98.31 221 HIS A N 1
ATOM 1690 C CA . HIS A 1 221 ? 2.156 -16.016 -18.531 1 98.31 221 HIS A CA 1
ATOM 1691 C C . HIS A 1 221 ? 3.17 -15.305 -19.406 1 98.31 221 HIS A C 1
ATOM 1693 O O . HIS A 1 221 ? 2.805 -14.719 -20.438 1 98.31 221 HIS A O 1
ATOM 1699 N N . SER A 1 222 ? 4.445 -15.344 -19.109 1 98.31 222 SER A N 1
ATOM 1700 C CA . SER A 1 222 ? 5.445 -14.648 -19.922 1 98.31 222 SER A CA 1
ATOM 1701 C C . SER A 1 222 ? 5.691 -15.367 -21.234 1 98.31 222 SER A C 1
ATOM 1703 O O . SER A 1 222 ? 5.523 -16.578 -21.328 1 98.31 222 SER A O 1
ATOM 1705 N N . SER A 1 223 ? 6.113 -14.625 -22.234 1 98.06 223 SER A N 1
ATOM 1706 C CA . SER A 1 223 ? 6.629 -15.281 -23.438 1 98.06 223 SER A CA 1
ATOM 1707 C C . SER A 1 223 ? 7.902 -16.062 -23.125 1 98.06 223 SER A C 1
ATOM 1709 O O . SER A 1 223 ? 8.578 -15.789 -22.141 1 98.06 223 SER A O 1
ATOM 1711 N N . TRP A 1 224 ? 8.18 -17 -24.016 1 98.38 224 TRP A N 1
ATOM 1712 C CA . TRP A 1 224 ? 9.414 -17.75 -23.844 1 98.38 224 TRP A CA 1
ATOM 1713 C C . TRP A 1 224 ? 10.633 -16.844 -23.922 1 98.38 224 TRP A C 1
ATOM 1715 O O . TRP A 1 224 ? 11.617 -17.031 -23.203 1 98.38 224 TRP A O 1
ATOM 1725 N N . ALA A 1 225 ? 10.602 -15.836 -24.781 1 98.25 225 ALA A N 1
ATOM 1726 C CA . ALA A 1 225 ? 11.703 -14.883 -24.922 1 98.25 225 ALA A CA 1
ATOM 1727 C C . ALA A 1 225 ? 11.891 -14.07 -23.641 1 98.25 225 ALA A C 1
ATOM 1729 O O . ALA A 1 225 ? 13.023 -13.859 -23.203 1 98.25 225 ALA A O 1
ATOM 1730 N N . THR A 1 226 ? 10.789 -13.609 -23.031 1 98.75 226 THR A N 1
ATOM 1731 C CA . THR A 1 226 ? 10.852 -12.891 -21.75 1 98.75 226 THR A CA 1
ATOM 1732 C C . THR A 1 226 ? 11.445 -13.781 -20.672 1 98.75 226 THR A C 1
ATOM 1734 O O . THR A 1 226 ? 12.312 -13.344 -19.906 1 98.75 226 THR A O 1
ATOM 1737 N N . ALA A 1 227 ? 10.977 -14.992 -20.641 1 98.88 227 ALA A N 1
ATOM 1738 C CA . ALA A 1 227 ? 11.477 -15.93 -19.625 1 98.88 227 ALA A CA 1
ATOM 1739 C C . ALA A 1 227 ? 12.984 -16.125 -19.766 1 98.88 227 ALA A C 1
ATOM 1741 O O . ALA A 1 227 ? 13.719 -16.062 -18.781 1 98.88 227 ALA A O 1
ATOM 1742 N N . ARG A 1 228 ? 13.438 -16.328 -20.953 1 98.5 228 ARG A N 1
ATOM 1743 C CA . ARG A 1 228 ? 14.859 -16.516 -21.203 1 98.5 228 ARG A CA 1
ATOM 1744 C C . ARG A 1 228 ? 15.664 -15.289 -20.797 1 98.5 228 ARG A C 1
ATOM 1746 O O . ARG A 1 228 ? 16.734 -15.414 -20.203 1 98.5 228 ARG A O 1
ATOM 1753 N N . ALA A 1 229 ? 15.148 -14.148 -21.156 1 98.62 229 ALA A N 1
ATOM 1754 C CA . ALA A 1 229 ? 15.836 -12.906 -20.812 1 98.62 229 ALA A CA 1
ATOM 1755 C C . ALA A 1 229 ? 15.977 -12.766 -19.297 1 98.62 229 ALA A C 1
ATOM 1757 O O . ALA A 1 229 ? 17.031 -12.367 -18.797 1 98.62 229 ALA A O 1
ATOM 1758 N N . VAL A 1 230 ? 14.945 -13.078 -18.531 1 98.94 230 VAL A N 1
ATOM 1759 C CA . VAL A 1 230 ? 14.969 -12.961 -17.078 1 98.94 230 VAL A CA 1
ATOM 1760 C C . VAL A 1 230 ? 15.945 -13.977 -16.5 1 98.94 230 VAL A C 1
ATOM 1762 O O . VAL A 1 230 ? 16.719 -13.648 -15.586 1 98.94 230 VAL A O 1
ATOM 1765 N N . LEU A 1 231 ? 15.914 -15.188 -17.031 1 98.81 231 LEU A N 1
ATOM 1766 C CA . LEU A 1 231 ? 16.781 -16.25 -16.531 1 98.81 231 LEU A CA 1
ATOM 1767 C C . LEU A 1 231 ? 18.25 -15.867 -16.703 1 98.81 231 LEU A C 1
ATOM 1769 O O . LEU A 1 231 ? 19.109 -16.312 -15.93 1 98.81 231 LEU A O 1
ATOM 1773 N N . GLN A 1 232 ? 18.547 -15.031 -17.625 1 98.06 232 GLN A N 1
ATOM 1774 C CA . GLN A 1 232 ? 19.906 -14.609 -17.891 1 98.06 232 GLN A CA 1
ATOM 1775 C C . GLN A 1 232 ? 20.375 -13.562 -16.875 1 98.06 232 GLN A C 1
ATOM 1777 O O . GLN A 1 232 ? 21.578 -13.414 -16.625 1 98.06 232 GLN A O 1
ATOM 1782 N N . ILE A 1 233 ? 19.453 -12.898 -16.188 1 98.5 233 ILE A N 1
ATOM 1783 C CA . ILE A 1 233 ? 19.906 -11.742 -15.43 1 98.5 233 ILE A CA 1
ATOM 1784 C C . ILE A 1 233 ? 19.547 -11.922 -13.961 1 98.5 233 ILE A C 1
ATOM 1786 O O . ILE A 1 233 ? 20.078 -11.234 -13.086 1 98.5 233 ILE A O 1
ATOM 1790 N N . SER A 1 234 ? 18.578 -12.742 -13.609 1 98.81 234 SER A N 1
ATOM 1791 C CA . SER A 1 234 ? 18.125 -12.859 -12.227 1 98.81 234 SER A CA 1
ATOM 1792 C C . SER A 1 234 ? 19.219 -13.406 -11.32 1 98.81 234 SER A C 1
ATOM 1794 O O . SER A 1 234 ? 19.922 -14.359 -11.68 1 98.81 234 SER A O 1
ATOM 1796 N N . LYS A 1 235 ? 19.328 -12.867 -10.156 1 98.5 235 LYS A N 1
ATOM 1797 C CA . LYS A 1 235 ? 20.312 -13.312 -9.172 1 98.5 235 LYS A CA 1
ATOM 1798 C C . LYS A 1 235 ? 19.719 -14.367 -8.25 1 98.5 235 LYS A C 1
ATOM 1800 O O . LYS A 1 235 ? 20.438 -14.961 -7.434 1 98.5 235 LYS A O 1
ATOM 1805 N N . THR A 1 236 ? 18.453 -14.586 -8.406 1 98.88 236 THR A N 1
ATOM 1806 C CA . THR A 1 236 ? 17.734 -15.555 -7.578 1 98.88 236 THR A CA 1
ATOM 1807 C C . THR A 1 236 ? 17 -16.562 -8.445 1 98.88 236 THR A C 1
ATOM 1809 O O . THR A 1 236 ? 16.75 -16.328 -9.625 1 98.88 236 THR A O 1
ATOM 1812 N N . PRO A 1 237 ? 16.703 -17.766 -7.84 1 98.88 237 PRO A N 1
ATOM 1813 C CA . PRO A 1 237 ? 15.805 -18.672 -8.555 1 98.88 237 PRO A CA 1
ATOM 1814 C C . PRO A 1 237 ? 14.453 -18.047 -8.875 1 98.88 237 PRO A C 1
ATOM 1816 O O . PRO A 1 237 ? 13.922 -17.281 -8.07 1 98.88 237 PRO A O 1
ATOM 1819 N N . VAL A 1 238 ? 13.992 -18.297 -10.07 1 98.94 238 VAL A N 1
ATOM 1820 C CA . VAL A 1 238 ? 12.68 -17.828 -10.508 1 98.94 238 VAL A CA 1
ATOM 1821 C C . VAL A 1 238 ? 11.688 -18.984 -10.484 1 98.94 238 VAL A C 1
ATOM 1823 O O . VAL A 1 238 ? 12.07 -20.141 -10.328 1 98.94 238 VAL A O 1
ATOM 1826 N N . ILE A 1 239 ? 10.398 -18.625 -10.625 1 98.94 239 ILE A N 1
ATOM 1827 C CA . ILE A 1 239 ? 9.43 -19.719 -10.656 1 98.94 239 ILE A CA 1
ATOM 1828 C C . ILE A 1 239 ? 8.484 -19.531 -11.844 1 98.94 239 ILE A C 1
ATOM 1830 O O . ILE A 1 239 ? 8.375 -18.438 -12.398 1 98.94 239 ILE A O 1
ATOM 1834 N N . PHE A 1 240 ? 7.988 -20.578 -12.289 1 98.94 240 PHE A N 1
ATOM 1835 C CA . PHE A 1 240 ? 6.676 -20.641 -12.922 1 98.94 240 PHE A CA 1
ATOM 1836 C C . PHE A 1 240 ? 5.621 -21.125 -11.922 1 98.94 240 PHE A C 1
ATOM 1838 O O . PHE A 1 240 ? 5.512 -22.312 -11.648 1 98.94 240 PHE A O 1
ATOM 1845 N N . SER A 1 241 ? 4.824 -20.172 -11.438 1 98.94 241 SER A N 1
ATOM 1846 C CA . SER A 1 241 ? 3.949 -20.453 -10.305 1 98.94 241 SER A CA 1
ATOM 1847 C C . SER A 1 241 ? 2.805 -21.375 -10.711 1 98.94 241 SER A C 1
ATOM 1849 O O . SER A 1 241 ? 2.195 -22.031 -9.859 1 98.94 241 SER A O 1
ATOM 1851 N N . HIS A 1 242 ? 2.457 -21.344 -12.023 1 98.81 242 HIS A N 1
ATOM 1852 C CA . HIS A 1 242 ? 1.372 -22.188 -12.523 1 98.81 242 HIS A CA 1
ATOM 1853 C C . HIS A 1 242 ? 1.468 -22.375 -14.031 1 98.81 242 HIS A C 1
ATOM 1855 O O . HIS A 1 242 ? 0.627 -21.875 -14.781 1 98.81 242 HIS A O 1
ATOM 1861 N N . SER A 1 243 ? 2.396 -23.172 -14.438 1 98.69 243 SER A N 1
ATOM 1862 C CA . SER A 1 243 ? 2.615 -23.531 -15.828 1 98.69 243 SER A CA 1
ATOM 1863 C C . SER A 1 243 ? 2.881 -25.016 -15.984 1 98.69 243 SER A C 1
ATOM 1865 O O . SER A 1 243 ? 3.344 -25.672 -15.039 1 98.69 243 SER A O 1
ATOM 1867 N N . SER A 1 244 ? 2.586 -25.562 -17.156 1 98.31 244 SER A N 1
ATOM 1868 C CA . SER A 1 244 ? 2.77 -26.984 -17.422 1 98.31 244 SER A CA 1
ATOM 1869 C C . SER A 1 244 ? 3.803 -27.203 -18.531 1 98.31 244 SER A C 1
ATOM 1871 O O . SER A 1 244 ? 4.602 -26.312 -18.828 1 98.31 244 SER A O 1
ATOM 1873 N N . ALA A 1 245 ? 3.914 -28.484 -18.953 1 98.69 245 ALA A N 1
ATOM 1874 C CA . ALA A 1 245 ? 4.941 -28.859 -19.922 1 98.69 245 ALA A CA 1
ATOM 1875 C C . ALA A 1 245 ? 4.426 -28.719 -21.344 1 98.69 245 ALA A C 1
ATOM 1877 O O . ALA A 1 245 ? 3.414 -29.328 -21.703 1 98.69 245 ALA A O 1
ATOM 1878 N N . HIS A 1 246 ? 5.16 -28.016 -22.156 1 98.56 246 HIS A N 1
ATOM 1879 C CA . HIS A 1 246 ? 4.789 -27.797 -23.547 1 98.56 246 HIS A CA 1
ATOM 1880 C C . HIS A 1 246 ? 4.805 -29.094 -24.344 1 98.56 246 HIS A C 1
ATOM 1882 O O . HIS A 1 246 ? 3.992 -29.297 -25.25 1 98.56 246 HIS A O 1
ATOM 1888 N N . ALA A 1 247 ? 5.676 -30 -23.984 1 98.19 247 ALA A N 1
ATOM 1889 C CA . ALA A 1 247 ? 5.828 -31.281 -24.688 1 98.19 247 ALA A CA 1
ATOM 1890 C C . ALA A 1 247 ? 4.574 -32.125 -24.531 1 98.19 247 ALA A C 1
ATOM 1892 O O . ALA A 1 247 ? 4.262 -32.938 -25.406 1 98.19 247 ALA A O 1
ATOM 1893 N N . VAL A 1 248 ? 3.826 -31.984 -23.453 1 98.06 248 VAL A N 1
ATOM 1894 C CA . VAL A 1 248 ? 2.619 -32.75 -23.203 1 98.06 248 VAL A CA 1
ATOM 1895 C C . VAL A 1 248 ? 1.409 -32.062 -23.812 1 98.06 248 VAL A C 1
ATOM 1897 O O . VAL A 1 248 ? 0.557 -32.688 -24.422 1 98.06 248 VAL A O 1
ATOM 1900 N N . CYS A 1 249 ? 1.339 -30.781 -23.656 1 97.69 249 CYS A N 1
ATOM 1901 C CA . CYS A 1 249 ? 0.34 -29.922 -24.281 1 97.69 249 CYS A CA 1
ATOM 1902 C C . CYS A 1 249 ? 0.993 -28.703 -24.938 1 97.69 249 CYS A C 1
ATOM 1904 O O . CYS A 1 249 ? 1.47 -27.797 -24.234 1 97.69 249 CYS A O 1
ATOM 1906 N N . ASN A 1 250 ? 0.913 -28.641 -26.234 1 96.25 250 ASN A N 1
ATOM 1907 C CA . ASN A 1 250 ? 1.64 -27.641 -27.016 1 96.25 250 ASN A CA 1
ATOM 1908 C C . ASN A 1 250 ? 0.927 -26.297 -26.984 1 96.25 250 ASN A C 1
ATOM 1910 O O . ASN A 1 250 ? 0.543 -25.781 -28.047 1 96.25 250 ASN A O 1
ATOM 1914 N N . HIS A 1 251 ? 0.792 -25.734 -25.891 1 95.44 251 HIS A N 1
ATOM 1915 C CA . HIS A 1 251 ? 0.23 -24.406 -25.656 1 95.44 251 HIS A CA 1
ATOM 1916 C C . HIS A 1 251 ? 1.317 -23.406 -25.297 1 95.44 251 HIS A C 1
ATOM 1918 O O . HIS A 1 251 ? 2.244 -23.734 -24.547 1 95.44 251 HIS A O 1
ATOM 1924 N N . SER A 1 252 ? 1.199 -22.156 -25.75 1 95.31 252 SER A N 1
ATOM 1925 C CA . SER A 1 252 ? 2.223 -21.141 -25.547 1 95.31 252 SER A CA 1
ATOM 1926 C C . SER A 1 252 ? 2.379 -20.797 -24.062 1 95.31 252 SER A C 1
ATOM 1928 O O . SER A 1 252 ? 3.42 -20.281 -23.641 1 95.31 252 SER A O 1
ATOM 1930 N N . ARG A 1 253 ? 1.394 -21.094 -23.266 1 96.31 253 ARG A N 1
ATOM 1931 C CA . ARG A 1 253 ? 1.425 -20.891 -21.812 1 96.31 253 ARG A CA 1
ATOM 1932 C C . ARG A 1 253 ? 2.367 -21.891 -21.141 1 96.31 253 ARG A C 1
ATOM 1934 O O . ARG A 1 253 ? 2.799 -21.672 -20.016 1 96.31 253 ARG A O 1
ATOM 1941 N N . ASN A 1 254 ? 2.57 -22.969 -21.812 1 98.5 254 ASN A N 1
ATOM 1942 C CA . ASN A 1 254 ? 3.367 -24.047 -21.219 1 98.5 254 ASN A CA 1
ATOM 1943 C C . ASN A 1 254 ? 4.848 -23.891 -21.547 1 98.5 254 ASN A C 1
ATOM 1945 O O . ASN A 1 254 ? 5.211 -23.125 -22.453 1 98.5 254 ASN A O 1
ATOM 1949 N N . VAL A 1 255 ? 5.699 -24.578 -20.828 1 98.88 255 VAL A N 1
ATOM 1950 C CA . VAL A 1 255 ? 7.141 -24.328 -20.844 1 98.88 255 VAL A CA 1
ATOM 1951 C C . VAL A 1 255 ? 7.84 -25.406 -21.656 1 98.88 255 VAL A C 1
ATOM 1953 O O . VAL A 1 255 ? 7.699 -26.594 -21.375 1 98.88 255 VAL A O 1
ATOM 1956 N N . PRO A 1 256 ? 8.617 -25.062 -22.688 1 98.88 256 PRO A N 1
ATOM 1957 C CA . PRO A 1 256 ? 9.336 -26.047 -23.484 1 98.88 256 PRO A CA 1
ATOM 1958 C C . PRO A 1 256 ? 10.547 -26.625 -22.766 1 98.88 256 PRO A C 1
ATOM 1960 O O . PRO A 1 256 ? 11.047 -26.031 -21.812 1 98.88 256 PRO A O 1
ATOM 1963 N N . ASP A 1 257 ? 11.047 -27.766 -23.266 1 98.81 257 ASP A N 1
ATOM 1964 C CA . ASP A 1 257 ? 12.07 -28.547 -22.578 1 98.81 257 ASP A CA 1
ATOM 1965 C C . ASP A 1 257 ? 13.367 -27.75 -22.438 1 98.81 257 ASP A C 1
ATOM 1967 O O . ASP A 1 257 ? 14.055 -27.844 -21.422 1 98.81 257 ASP A O 1
ATOM 1971 N N . ASP A 1 258 ? 13.742 -27.016 -23.422 1 98.62 258 ASP A N 1
ATOM 1972 C CA . ASP A 1 258 ? 14.977 -26.25 -23.344 1 98.62 258 ASP A CA 1
ATOM 1973 C C . ASP A 1 258 ? 14.891 -25.172 -22.266 1 98.62 258 ASP A C 1
ATOM 1975 O O . ASP A 1 258 ? 15.852 -24.953 -21.516 1 98.62 258 ASP A O 1
ATOM 1979 N N . LEU A 1 259 ? 13.781 -24.547 -22.156 1 98.81 259 LEU A N 1
ATOM 1980 C CA . LEU A 1 259 ? 13.57 -23.547 -21.109 1 98.81 259 LEU A CA 1
ATOM 1981 C C . LEU A 1 259 ? 13.523 -24.219 -19.734 1 98.81 259 LEU A C 1
ATOM 1983 O O . LEU A 1 259 ? 13.977 -23.625 -18.75 1 98.81 259 LEU A O 1
ATOM 1987 N N . LEU A 1 260 ? 12.984 -25.406 -19.609 1 98.88 260 LEU A N 1
ATOM 1988 C CA . LEU A 1 260 ? 13.016 -26.156 -18.359 1 98.88 260 LEU A CA 1
ATOM 1989 C C . LEU A 1 260 ? 14.445 -26.406 -17.906 1 98.88 260 LEU A C 1
ATOM 1991 O O . LEU A 1 260 ? 14.742 -26.312 -16.719 1 98.88 260 LEU A O 1
ATOM 1995 N N . ARG A 1 261 ? 15.281 -26.75 -18.828 1 98.81 261 ARG A N 1
ATOM 1996 C CA . ARG A 1 261 ? 16.688 -26.984 -18.5 1 98.81 261 ARG A CA 1
ATOM 1997 C C . ARG A 1 261 ? 17.359 -25.719 -18.016 1 98.81 261 ARG A C 1
ATOM 1999 O O . ARG A 1 261 ? 18.156 -25.75 -17.078 1 98.81 261 ARG A O 1
ATOM 2006 N N . GLU A 1 262 ? 17.031 -24.578 -18.688 1 98.75 262 GLU A N 1
ATOM 2007 C CA . GLU A 1 262 ? 17.547 -23.297 -18.203 1 98.75 262 GLU A CA 1
ATOM 2008 C C . GLU A 1 262 ? 17.047 -23 -16.797 1 98.75 262 GLU A C 1
ATOM 2010 O O . GLU A 1 262 ? 17.781 -22.453 -15.969 1 98.75 262 GLU A O 1
ATOM 2015 N N . LEU A 1 263 ? 15.805 -23.328 -16.531 1 98.88 263 LEU A N 1
ATOM 2016 C CA . LEU A 1 263 ? 15.211 -23.141 -15.211 1 98.88 263 LEU A CA 1
ATOM 2017 C C . LEU A 1 263 ? 15.969 -23.938 -14.156 1 98.88 263 LEU A C 1
ATOM 2019 O O . LEU A 1 263 ? 16.234 -23.438 -13.062 1 98.88 263 LEU A O 1
ATOM 2023 N N . LYS A 1 264 ? 16.25 -25.172 -14.477 1 98.69 264 LYS A N 1
ATOM 2024 C CA . LYS A 1 264 ? 17 -26.031 -13.57 1 98.69 264 LYS A CA 1
ATOM 2025 C C . LYS A 1 264 ? 18.359 -25.422 -13.234 1 98.69 264 LYS A C 1
ATOM 2027 O O . LYS A 1 264 ? 18.781 -25.406 -12.07 1 98.69 264 LYS A O 1
ATOM 2032 N N . GLU A 1 265 ? 19.031 -24.922 -14.25 1 98.44 265 GLU A N 1
ATOM 2033 C CA . GLU A 1 265 ? 20.328 -24.297 -14.039 1 98.44 265 GLU A CA 1
ATOM 2034 C C . GLU A 1 265 ? 20.219 -23.094 -13.109 1 98.44 265 GLU A C 1
ATOM 2036 O O . GLU A 1 265 ? 21.109 -22.828 -12.312 1 98.44 265 GLU A O 1
ATOM 2041 N N . ASN A 1 266 ? 19.141 -22.391 -13.148 1 98.44 266 ASN A N 1
ATOM 2042 C CA . ASN A 1 266 ? 18.844 -21.234 -12.312 1 98.44 266 ASN A CA 1
ATOM 2043 C C . ASN A 1 266 ? 18.531 -21.656 -10.875 1 98.44 266 ASN A C 1
ATOM 2045 O O . ASN A 1 266 ? 18.641 -20.844 -9.953 1 98.44 266 ASN A O 1
ATOM 2049 N N . GLY A 1 267 ? 18.156 -22.875 -10.695 1 98.75 267 GLY A N 1
ATOM 2050 C CA . GLY A 1 267 ? 17.688 -23.344 -9.398 1 98.75 267 GLY A CA 1
ATOM 2051 C C . GLY A 1 267 ? 16.219 -23.031 -9.156 1 98.75 267 GLY A C 1
ATOM 2052 O O . GLY A 1 267 ? 15.758 -23.016 -8.008 1 98.75 267 GLY A O 1
ATOM 2053 N N . GLY A 1 268 ? 15.508 -22.766 -10.25 1 98.88 268 GLY A N 1
ATOM 2054 C CA . GLY A 1 268 ? 14.117 -22.328 -10.164 1 98.88 268 GLY A CA 1
ATOM 2055 C C . GLY A 1 268 ? 13.141 -23.484 -10.023 1 98.88 268 GLY A C 1
ATOM 2056 O O . GLY A 1 268 ? 13.539 -24.609 -9.703 1 98.88 268 GLY A O 1
ATOM 2057 N N . LEU A 1 269 ? 11.898 -23.125 -10.133 1 98.88 269 LEU A N 1
ATOM 2058 C CA . LEU A 1 269 ? 10.805 -24.047 -9.852 1 98.88 269 LEU A CA 1
ATOM 2059 C C . LEU A 1 269 ? 9.672 -23.875 -10.852 1 98.88 269 LEU A C 1
ATOM 2061 O O . LEU A 1 269 ? 9.281 -22.75 -11.172 1 98.88 269 LEU A O 1
ATOM 2065 N N . ILE A 1 270 ? 9.195 -24.984 -11.43 1 98.94 270 ILE A N 1
ATOM 2066 C CA . ILE A 1 270 ? 7.957 -24.969 -12.195 1 98.94 270 ILE A CA 1
ATOM 2067 C C . ILE A 1 270 ? 6.852 -25.672 -11.406 1 98.94 270 ILE A C 1
ATOM 2069 O O . ILE A 1 270 ? 7.02 -26.812 -10.969 1 98.94 270 ILE A O 1
ATOM 2073 N N . MET A 1 271 ? 5.793 -24.984 -11.195 1 98.94 271 MET A N 1
ATOM 2074 C CA . MET A 1 271 ? 4.648 -25.531 -10.469 1 98.94 271 MET A CA 1
ATOM 2075 C C . MET A 1 271 ? 3.488 -25.812 -11.414 1 98.94 271 MET A C 1
ATOM 2077 O O . MET A 1 271 ? 2.922 -24.875 -12 1 98.94 271 MET A O 1
ATOM 2081 N N . VAL A 1 272 ? 3.092 -27.047 -11.562 1 98.88 272 VAL A N 1
ATOM 2082 C CA . VAL A 1 272 ? 2.24 -27.547 -12.641 1 98.88 272 VAL A CA 1
ATOM 2083 C C . VAL A 1 272 ? 0.825 -26.984 -12.469 1 98.88 272 VAL A C 1
ATOM 2085 O O . VAL A 1 272 ? 0.217 -27.141 -11.406 1 98.88 272 VAL A O 1
ATOM 2088 N N . ASN A 1 273 ? 0.335 -26.375 -13.5 1 97.88 273 ASN A N 1
ATOM 2089 C CA . ASN A 1 273 ? -0.997 -25.781 -13.594 1 97.88 273 ASN A CA 1
ATOM 2090 C C . ASN A 1 273 ? -2.061 -26.844 -13.859 1 97.88 273 ASN A C 1
ATOM 2092 O O . ASN A 1 273 ? -1.792 -27.844 -14.523 1 97.88 273 ASN A O 1
ATOM 2096 N N . LEU A 1 274 ? -3.311 -26.609 -13.406 1 97.56 274 LEU A N 1
ATOM 2097 C CA . LEU A 1 274 ? -4.355 -27.625 -13.562 1 97.56 274 LEU A CA 1
ATOM 2098 C C . LEU A 1 274 ? -5.488 -27.094 -14.438 1 97.56 274 LEU A C 1
ATOM 2100 O O . LEU A 1 274 ? -6.574 -27.672 -14.477 1 97.56 274 LEU A O 1
ATOM 2104 N N . HIS A 1 275 ? -5.293 -25.969 -15.039 1 95.12 275 HIS A N 1
ATOM 2105 C CA . HIS A 1 275 ? -6.246 -25.5 -16.031 1 95.12 275 HIS A CA 1
ATOM 2106 C C . HIS A 1 275 ? -6.402 -26.516 -17.172 1 95.12 275 HIS A C 1
ATOM 2108 O O . HIS A 1 275 ? -5.441 -26.812 -17.875 1 95.12 275 HIS A O 1
ATOM 2114 N N . SER A 1 276 ? -7.637 -26.953 -17.438 1 95.25 276 SER A N 1
ATOM 2115 C CA . SER A 1 276 ? -7.863 -28.031 -18.391 1 95.25 276 SER A CA 1
ATOM 2116 C C . SER A 1 276 ? -7.316 -27.672 -19.766 1 95.25 276 SER A C 1
ATOM 2118 O O . SER A 1 276 ? -6.758 -28.531 -20.453 1 95.25 276 SER A O 1
ATOM 2120 N N . GLY A 1 277 ? -7.445 -26.406 -20.125 1 92.75 277 GLY A N 1
ATOM 2121 C CA . GLY A 1 277 ? -7 -25.953 -21.438 1 92.75 277 GLY A CA 1
ATOM 2122 C C . GLY A 1 277 ? -5.492 -25.984 -21.594 1 92.75 277 GLY A C 1
ATOM 2123 O O . GLY A 1 277 ? -4.98 -26.078 -22.703 1 92.75 277 GLY A O 1
ATOM 2124 N N . PHE A 1 278 ? -4.762 -25.969 -20.516 1 94.56 278 PHE A N 1
ATOM 2125 C CA . PHE A 1 278 ? -3.307 -25.922 -20.562 1 94.56 278 PHE A CA 1
ATOM 2126 C C . PHE A 1 278 ? -2.715 -27.297 -20.297 1 94.56 278 PHE A C 1
ATOM 2128 O O . PHE A 1 278 ? -1.536 -27.531 -20.562 1 94.56 278 PHE A O 1
ATOM 2135 N N . VAL A 1 279 ? -3.541 -28.219 -19.781 1 96.06 279 VAL A N 1
ATOM 2136 C CA . VAL A 1 279 ? -3.025 -29.547 -19.422 1 96.06 279 VAL A CA 1
ATOM 2137 C C . VAL A 1 279 ? -3.338 -30.531 -20.547 1 96.06 279 VAL A C 1
ATOM 2139 O O . VAL A 1 279 ? -2.523 -31.406 -20.859 1 96.06 279 VAL A O 1
ATOM 2142 N N . ALA A 1 280 ? -4.484 -30.516 -21.172 1 94 280 ALA A N 1
ATOM 2143 C CA . ALA A 1 280 ? -4.879 -31.5 -22.172 1 94 280 ALA A CA 1
ATOM 2144 C C . ALA A 1 280 ? -4.891 -30.906 -23.578 1 94 280 ALA A C 1
ATOM 2146 O O . ALA A 1 280 ? -4.871 -31.641 -24.562 1 94 280 ALA A O 1
ATOM 2147 N N . CYS A 1 281 ? -4.719 -29.609 -23.75 1 86.5 281 CYS A N 1
ATOM 2148 C CA . CYS A 1 281 ? -4.793 -28.875 -25 1 86.5 281 CYS A CA 1
ATOM 2149 C C . CYS A 1 281 ? -6.152 -29.047 -25.672 1 86.5 281 CYS A C 1
ATOM 2151 O O . CYS A 1 281 ? -6.824 -28.062 -25.984 1 86.5 281 CYS A O 1
ATOM 2153 N N . HIS A 1 282 ? -6.457 -30.422 -25.906 1 85.19 282 HIS A N 1
ATOM 2154 C CA . HIS A 1 282 ? -7.738 -30.766 -26.5 1 85.19 282 HIS A CA 1
ATOM 2155 C C . HIS A 1 282 ? -8.43 -31.875 -25.734 1 85.19 282 HIS A C 1
ATOM 2157 O O . HIS A 1 282 ? -7.773 -32.688 -25.062 1 85.19 282 HIS A O 1
ATOM 2163 N N . GLY A 1 283 ? -9.664 -31.812 -25.688 1 81.94 283 GLY A N 1
ATOM 2164 C CA . GLY A 1 283 ? -10.445 -32.875 -25.078 1 81.94 283 GLY A CA 1
ATOM 2165 C C . GLY A 1 283 ? -10.586 -32.719 -23.562 1 81.94 283 GLY A C 1
ATOM 2166 O O . GLY A 1 283 ? -10.32 -31.641 -23.016 1 81.94 283 GLY A O 1
ATOM 2167 N N . GLN A 1 284 ? -11.062 -33.781 -22.969 1 90.44 284 GLN A N 1
ATOM 2168 C CA . GLN A 1 284 ? -11.312 -33.781 -21.531 1 90.44 284 GLN A CA 1
ATOM 2169 C C . GLN A 1 284 ? -10.023 -34.062 -20.75 1 90.44 284 GLN A C 1
ATOM 2171 O O . GLN A 1 284 ? -9.344 -35.062 -20.984 1 90.44 284 GLN A O 1
ATOM 2176 N N . ALA A 1 285 ? -9.727 -33.125 -19.938 1 95.5 285 ALA A N 1
ATOM 2177 C CA . ALA A 1 285 ? -8.578 -33.281 -19.047 1 95.5 285 ALA A CA 1
ATOM 2178 C C . ALA A 1 285 ? -8.938 -34.156 -17.844 1 95.5 285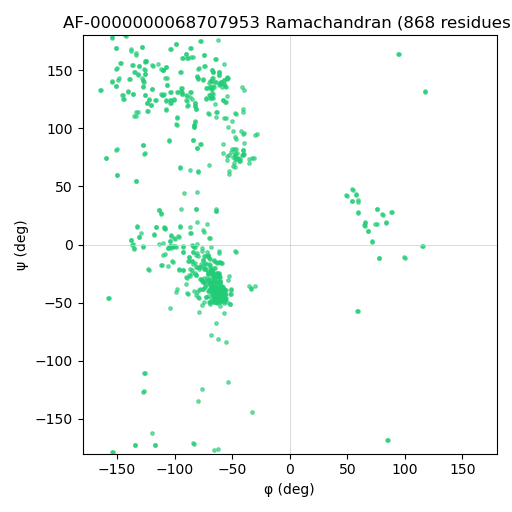 ALA A C 1
ATOM 2180 O O . ALA A 1 285 ? -10.062 -34.125 -17.359 1 95.5 285 ALA A O 1
ATOM 2181 N N . ASN A 1 286 ? -8.039 -34.938 -17.438 1 97 286 ASN A N 1
ATOM 2182 C CA . ASN A 1 286 ? -8.203 -35.75 -16.234 1 97 286 ASN A CA 1
ATOM 2183 C C . ASN A 1 286 ? -6.902 -35.875 -15.445 1 97 286 ASN A C 1
ATOM 2185 O O . ASN A 1 286 ? -5.871 -35.344 -15.867 1 97 286 ASN A O 1
ATOM 2189 N N . ILE A 1 287 ? -6.957 -36.562 -14.383 1 97.56 287 ILE A N 1
ATOM 2190 C CA . ILE A 1 287 ? -5.855 -36.625 -13.43 1 97.56 287 ILE A CA 1
ATOM 2191 C C . ILE A 1 287 ? -4.66 -37.344 -14.07 1 97.56 287 ILE A C 1
ATOM 2193 O O . ILE A 1 287 ? -3.508 -36.969 -13.789 1 97.56 287 ILE A O 1
ATOM 2197 N N . SER A 1 288 ? -4.879 -38.25 -14.914 1 97.38 288 SER A N 1
ATOM 2198 C CA . SER A 1 288 ? -3.801 -38.969 -15.578 1 97.38 288 SER A CA 1
ATOM 2199 C C . SER A 1 288 ? -2.99 -38.062 -16.484 1 97.38 288 SER A C 1
ATOM 2201 O O . SER A 1 288 ? -1.761 -38.156 -16.531 1 97.38 288 SER A O 1
ATOM 2203 N N . ILE A 1 289 ? -3.682 -37.25 -17.203 1 97.94 289 ILE A N 1
ATOM 2204 C CA . ILE A 1 289 ? -3.014 -36.312 -18.094 1 97.94 289 ILE A CA 1
ATOM 2205 C C . ILE A 1 289 ? -2.184 -35.344 -17.281 1 97.94 289 ILE A C 1
ATOM 2207 O O . ILE A 1 289 ? -1.068 -34.969 -17.656 1 97.94 289 ILE A O 1
ATOM 2211 N N . VAL A 1 290 ? -2.727 -34.875 -16.172 1 98.56 290 VAL A N 1
ATOM 2212 C CA . VAL A 1 290 ? -1.979 -34 -15.281 1 98.56 290 VAL A CA 1
ATOM 2213 C C . VAL A 1 290 ? -0.702 -34.688 -14.812 1 98.56 290 VAL A C 1
ATOM 2215 O O . VAL A 1 290 ? 0.379 -34.094 -14.828 1 98.56 290 VAL A O 1
ATOM 2218 N N . ALA A 1 291 ? -0.821 -35.938 -14.422 1 98.5 291 ALA A N 1
ATOM 2219 C CA . ALA A 1 291 ? 0.324 -36.688 -13.953 1 98.5 291 ALA A CA 1
ATOM 2220 C C . ALA A 1 291 ? 1.367 -36.875 -15.055 1 98.5 291 ALA A C 1
ATOM 2222 O O . ALA A 1 291 ? 2.564 -36.969 -14.773 1 98.5 291 ALA A O 1
ATOM 2223 N N . ASP A 1 292 ? 0.915 -36.875 -16.328 1 98.56 292 ASP A N 1
ATOM 2224 C CA . ASP A 1 292 ? 1.844 -36.938 -17.453 1 98.56 292 ASP A CA 1
ATOM 2225 C C . ASP A 1 292 ? 2.785 -35.75 -17.453 1 98.56 292 ASP A C 1
ATOM 2227 O O . ASP A 1 292 ? 3.959 -35.875 -17.812 1 98.56 292 ASP A O 1
ATOM 2231 N N . HIS A 1 293 ? 2.297 -34.562 -17.125 1 98.75 293 HIS A N 1
ATOM 2232 C CA . HIS A 1 293 ? 3.137 -33.375 -17.047 1 98.75 293 HIS A CA 1
ATOM 2233 C C . HIS A 1 293 ? 4.215 -33.531 -15.984 1 98.75 293 HIS A C 1
ATOM 2235 O O . HIS A 1 293 ? 5.383 -33.219 -16.219 1 98.75 293 HIS A O 1
ATOM 2241 N N . PHE A 1 294 ? 3.846 -34.031 -14.82 1 98.81 294 PHE A N 1
ATOM 2242 C CA . PHE A 1 294 ? 4.809 -34.281 -13.75 1 98.81 294 PHE A CA 1
ATOM 2243 C C . PHE A 1 294 ? 5.883 -35.25 -14.195 1 98.81 294 PHE A C 1
ATOM 2245 O O . PHE A 1 294 ? 7.074 -35 -13.992 1 98.81 294 PHE A O 1
ATOM 2252 N N . THR A 1 295 ? 5.426 -36.344 -14.789 1 98.44 295 THR A N 1
ATOM 2253 C CA . THR A 1 295 ? 6.344 -37.406 -15.219 1 98.44 295 THR A CA 1
ATOM 2254 C C . THR A 1 295 ? 7.316 -36.844 -16.266 1 98.44 295 THR A C 1
ATOM 2256 O O . THR A 1 295 ? 8.516 -37.125 -16.203 1 98.44 295 THR A O 1
ATOM 2259 N N . HIS A 1 296 ? 6.773 -36.125 -17.172 1 98.75 296 HIS A N 1
ATOM 2260 C CA . HIS A 1 296 ? 7.617 -35.594 -18.219 1 98.75 296 HIS A CA 1
ATOM 2261 C C . HIS A 1 296 ? 8.664 -34.625 -17.656 1 98.75 296 HIS A C 1
ATOM 2263 O O . HIS A 1 296 ? 9.844 -34.75 -17.984 1 98.75 296 HIS A O 1
ATOM 2269 N N . ILE A 1 297 ? 8.266 -33.656 -16.844 1 98.88 297 ILE A N 1
ATOM 2270 C CA . ILE A 1 297 ? 9.18 -32.656 -16.297 1 98.88 297 ILE A CA 1
ATOM 2271 C C . ILE A 1 297 ? 10.242 -33.375 -15.445 1 98.88 297 ILE A C 1
ATOM 2273 O O . ILE A 1 297 ? 11.422 -33.031 -15.508 1 98.88 297 ILE A O 1
ATOM 2277 N N . ARG A 1 298 ? 9.797 -34.375 -14.672 1 98.75 298 ARG A N 1
ATOM 2278 C CA . ARG A 1 298 ? 10.727 -35.156 -13.891 1 98.75 298 ARG A CA 1
ATOM 2279 C C . ARG A 1 298 ? 11.812 -35.781 -14.773 1 98.75 298 ARG A C 1
ATOM 2281 O O . ARG A 1 298 ? 12.992 -35.781 -14.414 1 98.75 298 ARG A O 1
ATOM 2288 N N . LYS A 1 299 ? 11.406 -36.281 -15.859 1 98.56 299 LYS A N 1
ATOM 2289 C CA . LYS A 1 299 ? 12.328 -36.875 -16.797 1 98.56 299 LYS A CA 1
ATOM 2290 C C . LYS A 1 299 ? 13.305 -35.875 -17.359 1 98.56 299 LYS A C 1
ATOM 2292 O O . LYS A 1 299 ? 14.492 -36.156 -17.547 1 98.56 299 LYS A O 1
ATOM 2297 N N . VAL A 1 300 ? 12.852 -34.719 -17.609 1 98.75 300 VAL A N 1
ATOM 2298 C CA . VAL A 1 300 ? 13.641 -33.688 -18.312 1 98.75 300 VAL A CA 1
ATOM 2299 C C . VAL A 1 300 ? 14.594 -33.031 -17.344 1 98.75 300 VAL A C 1
ATOM 2301 O O . VAL A 1 300 ? 15.766 -32.781 -17.656 1 98.75 300 VAL A O 1
ATOM 2304 N N . VAL A 1 301 ? 14.133 -32.656 -16.109 1 98.56 301 VAL A N 1
ATOM 2305 C CA . VAL A 1 301 ? 14.961 -31.797 -15.281 1 98.56 301 VAL A CA 1
ATOM 2306 C C . VAL A 1 301 ? 14.984 -32.312 -13.852 1 98.56 301 VAL A C 1
ATOM 2308 O O . VAL A 1 301 ? 15.641 -31.75 -12.977 1 98.56 301 VAL A O 1
ATOM 2311 N N . GLY A 1 302 ? 14.281 -33.344 -13.508 1 98.31 302 GLY A N 1
ATOM 2312 C CA . GLY A 1 302 ? 14.281 -33.906 -12.164 1 98.31 302 GLY A CA 1
ATOM 2313 C C . GLY A 1 302 ? 13.18 -33.375 -11.289 1 98.31 302 GLY A C 1
ATOM 2314 O O . GLY A 1 302 ? 12.625 -32.281 -11.57 1 98.31 302 GLY A O 1
ATOM 2315 N N . SER A 1 303 ? 12.906 -34.031 -10.203 1 98.56 303 SER A N 1
ATOM 2316 C CA . SER A 1 303 ? 11.773 -33.719 -9.344 1 98.56 303 SER A CA 1
ATOM 2317 C C . SER A 1 303 ? 12.055 -32.5 -8.492 1 98.56 303 SER A C 1
ATOM 2319 O O . SER A 1 303 ? 11.125 -31.891 -7.949 1 98.56 303 SER A O 1
ATOM 2321 N N . GLN A 1 304 ? 13.312 -32.062 -8.336 1 98.5 304 GLN A N 1
ATOM 2322 C CA . GLN A 1 304 ? 13.688 -30.953 -7.477 1 98.5 304 GLN A CA 1
ATOM 2323 C C . GLN A 1 304 ? 13.211 -29.625 -8.062 1 98.5 304 GLN A C 1
ATOM 2325 O O . GLN A 1 304 ? 13.195 -28.609 -7.367 1 98.5 304 GLN A O 1
ATOM 2330 N N . SER A 1 305 ? 12.727 -29.625 -9.312 1 98.56 305 SER A N 1
ATOM 2331 C CA . SER A 1 305 ? 12.289 -28.391 -9.984 1 98.56 305 SER A CA 1
ATOM 2332 C C . SER A 1 305 ? 10.773 -28.344 -10.117 1 98.56 305 SER A C 1
ATOM 2334 O O . SER A 1 305 ? 10.234 -27.547 -10.891 1 98.56 305 SER A O 1
ATOM 2336 N N . ILE A 1 306 ? 10.094 -29.203 -9.406 1 98.94 306 ILE A N 1
ATOM 2337 C CA . ILE A 1 306 ? 8.664 -29.344 -9.664 1 98.94 306 ILE A CA 1
ATOM 2338 C C . ILE A 1 306 ? 7.871 -29 -8.406 1 98.94 306 ILE A C 1
ATOM 2340 O O . ILE A 1 306 ? 8.266 -29.344 -7.293 1 98.94 306 ILE A O 1
ATOM 2344 N N . GLY A 1 307 ? 6.859 -28.234 -8.508 1 98.94 307 GLY A N 1
ATOM 2345 C CA . GLY A 1 307 ? 5.82 -28 -7.516 1 98.94 307 GLY A CA 1
ATOM 2346 C C . GLY A 1 307 ? 4.422 -28.031 -8.102 1 98.94 307 GLY A C 1
ATOM 2347 O O . GLY A 1 307 ? 4.227 -28.469 -9.234 1 98.94 307 GLY A O 1
ATOM 2348 N N . ILE A 1 308 ? 3.445 -27.672 -7.285 1 98.94 308 ILE A N 1
ATOM 2349 C CA . ILE A 1 308 ? 2.049 -27.656 -7.711 1 98.94 308 ILE A CA 1
ATOM 2350 C C . ILE A 1 308 ? 1.509 -26.234 -7.656 1 98.94 308 ILE A C 1
ATOM 2352 O O . ILE A 1 308 ? 1.632 -25.547 -6.633 1 98.94 308 ILE A O 1
ATOM 2356 N N . GLY A 1 309 ? 0.996 -25.734 -8.703 1 98.81 309 GLY A N 1
ATOM 2357 C CA . GLY A 1 309 ? 0.279 -24.469 -8.82 1 98.81 309 GLY A CA 1
ATOM 2358 C C . GLY A 1 309 ? -1.082 -24.625 -9.477 1 98.81 309 GLY A C 1
ATOM 2359 O O . GLY A 1 309 ? -1.229 -24.375 -10.672 1 98.81 309 GLY A O 1
ATOM 2360 N N . GLY A 1 310 ? -1.987 -24.922 -8.766 1 98.25 310 GLY A N 1
ATOM 2361 C CA . GLY A 1 310 ? -3.242 -25.484 -9.242 1 98.25 310 GLY A CA 1
ATOM 2362 C C . GLY A 1 310 ? -4.055 -24.5 -10.078 1 98.25 310 GLY A C 1
ATOM 2363 O O . GLY A 1 310 ? -4.855 -24.922 -10.914 1 98.25 310 GLY A O 1
ATOM 2364 N N . ASP A 1 311 ? -3.873 -23.141 -9.859 1 98.38 311 ASP A N 1
ATOM 2365 C CA . ASP A 1 311 ? -4.57 -22.125 -10.625 1 98.38 311 ASP A CA 1
ATOM 2366 C C . ASP A 1 311 ? -6.078 -22.188 -10.391 1 98.38 311 ASP A C 1
ATOM 2368 O O . ASP A 1 311 ? -6.863 -21.719 -11.219 1 98.38 311 ASP A O 1
ATOM 2372 N N . PHE A 1 312 ? -6.523 -22.859 -9.336 1 98.56 312 PHE A N 1
ATOM 2373 C CA . PHE A 1 312 ? -7.941 -22.953 -9.016 1 98.56 312 PHE A CA 1
ATOM 2374 C C . PHE A 1 312 ? -8.57 -21.562 -8.938 1 98.56 312 PHE A C 1
ATOM 2376 O O . PHE A 1 312 ? -7.934 -20.609 -8.469 1 98.56 312 PHE A O 1
ATOM 2383 N N . ASP A 1 313 ? -9.812 -21.5 -9.398 1 97.69 313 ASP A N 1
ATOM 2384 C CA . ASP A 1 313 ? -10.648 -20.312 -9.422 1 97.69 313 ASP A CA 1
ATOM 2385 C C . ASP A 1 313 ? -10.156 -19.312 -10.461 1 97.69 313 ASP A C 1
ATOM 2387 O O . ASP A 1 313 ? -10.719 -18.219 -10.594 1 97.69 313 ASP A O 1
ATOM 2391 N N . GLY A 1 314 ? -9.109 -19.688 -11.195 1 95.25 314 GLY A N 1
ATOM 2392 C CA . GLY A 1 314 ? -8.617 -18.859 -12.289 1 95.25 314 GLY A CA 1
ATOM 2393 C C . GLY A 1 314 ? -9 -19.391 -13.656 1 95.25 314 GLY A C 1
ATOM 2394 O O . GLY A 1 314 ? -8.656 -18.797 -14.68 1 95.25 314 GLY A O 1
ATOM 2395 N N . ALA A 1 315 ? -9.68 -20.516 -13.672 1 89 315 ALA A N 1
ATOM 2396 C CA . ALA A 1 315 ? -10.086 -21.172 -14.914 1 89 315 ALA A CA 1
ATOM 2397 C C . ALA A 1 315 ? -11.547 -21.609 -14.852 1 89 315 ALA A C 1
ATOM 2399 O O . ALA A 1 315 ? -12.125 -21.703 -13.773 1 89 315 ALA A O 1
ATOM 2400 N N . SER A 1 316 ? -12.109 -21.922 -16.047 1 86.06 316 SER A N 1
ATOM 2401 C CA . SER A 1 316 ? -13.516 -22.328 -16.109 1 86.06 316 SER A CA 1
ATOM 2402 C C . SER A 1 316 ? -13.664 -23.828 -15.906 1 86.06 316 SER A C 1
ATOM 2404 O O . SER A 1 316 ? -14.719 -24.297 -15.484 1 86.06 316 SER A O 1
ATOM 2406 N N . LYS A 1 317 ? -12.609 -24.531 -16.25 1 92.69 317 LYS A N 1
ATOM 2407 C CA . LYS A 1 317 ? -12.703 -25.984 -16.172 1 92.69 317 LYS A CA 1
ATOM 2408 C C . LYS A 1 317 ? -11.414 -26.594 -15.617 1 92.69 317 LYS A C 1
ATOM 2410 O O . LYS A 1 317 ? -10.32 -26.156 -15.977 1 92.69 317 LYS A O 1
ATOM 2415 N N . PHE A 1 318 ? -11.617 -27.625 -14.812 1 96.56 318 PHE A N 1
ATOM 2416 C CA . PHE A 1 318 ? -10.508 -28.359 -14.219 1 96.56 318 PHE A CA 1
ATOM 2417 C C . PHE A 1 318 ? -10.609 -29.844 -14.539 1 96.56 318 PHE A C 1
ATOM 2419 O O . PHE A 1 318 ? -11.68 -30.328 -14.922 1 96.56 318 PHE A O 1
ATOM 2426 N N . PRO A 1 319 ? -9.539 -30.547 -14.484 1 97.62 319 PRO A N 1
ATOM 2427 C CA . PRO A 1 319 ? -9.516 -31.953 -14.883 1 97.62 319 PRO A CA 1
ATOM 2428 C C . PRO A 1 319 ? -10.438 -32.812 -14.031 1 97.62 319 PRO A C 1
ATOM 2430 O O . PRO A 1 319 ? -10.609 -32.562 -12.836 1 97.62 319 PRO A O 1
ATOM 2433 N N . LEU A 1 320 ? -11.016 -33.844 -14.734 1 97.75 320 LEU A N 1
ATOM 2434 C CA . LEU A 1 320 ? -11.766 -34.844 -14 1 97.75 320 LEU A CA 1
ATOM 2435 C C . LEU A 1 320 ? -10.906 -35.469 -12.906 1 97.75 320 LEU A C 1
ATOM 2437 O O . LEU A 1 320 ? -9.797 -35.938 -13.172 1 97.75 320 LEU A O 1
ATOM 2441 N N . GLY A 1 321 ? -11.383 -35.375 -11.656 1 97.5 321 GLY A N 1
ATOM 2442 C CA . GLY A 1 321 ? -10.641 -35.906 -10.516 1 97.5 321 GLY A CA 1
ATOM 2443 C C . GLY A 1 321 ? -9.875 -34.812 -9.758 1 97.5 321 GLY A C 1
ATOM 2444 O O . GLY A 1 321 ? -9.328 -35.094 -8.688 1 97.5 321 GLY A O 1
ATOM 2445 N N . LEU A 1 322 ? -9.805 -33.656 -10.352 1 98.31 322 LEU A N 1
ATOM 2446 C CA . LEU A 1 322 ? -9.141 -32.5 -9.758 1 98.31 322 LEU A CA 1
ATOM 2447 C C . LEU A 1 322 ? -10.016 -31.25 -9.883 1 98.31 322 LEU A C 1
ATOM 2449 O O . LEU A 1 322 ? -9.547 -30.219 -10.352 1 98.31 322 LEU A O 1
ATOM 2453 N N . GLU A 1 323 ? -11.211 -31.344 -9.406 1 97.38 323 GLU A N 1
ATOM 2454 C CA . GLU A 1 323 ? -12.227 -30.328 -9.688 1 97.38 323 GLU A CA 1
ATOM 2455 C C . GLU A 1 323 ? -12.07 -29.125 -8.758 1 97.38 323 GLU A C 1
ATOM 2457 O O . GLU A 1 323 ? -12.547 -28.031 -9.07 1 97.38 323 GLU A O 1
ATOM 2462 N N . ASP A 1 324 ? -11.5 -29.375 -7.578 1 98.25 324 ASP A N 1
ATOM 2463 C CA . ASP A 1 324 ? -11.281 -28.297 -6.617 1 98.25 324 ASP A CA 1
ATOM 2464 C C . ASP A 1 324 ? -10.109 -28.625 -5.688 1 98.25 324 ASP A C 1
ATOM 2466 O O . ASP A 1 324 ? -9.477 -29.672 -5.828 1 98.25 324 ASP A O 1
ATOM 2470 N N . VAL A 1 325 ? -9.781 -27.797 -4.754 1 98.75 325 VAL A N 1
ATOM 2471 C CA . VAL A 1 325 ? -8.57 -27.891 -3.938 1 98.75 325 VAL A CA 1
ATOM 2472 C C . VAL A 1 325 ? -8.672 -29.094 -3.008 1 98.75 325 VAL A C 1
ATOM 2474 O O . VAL A 1 325 ? -7.66 -29.562 -2.477 1 98.75 325 VAL A O 1
ATOM 2477 N N . SER A 1 326 ? -9.828 -29.625 -2.787 1 98.62 326 SER A N 1
ATOM 2478 C CA . SER A 1 326 ? -9.992 -30.781 -1.91 1 98.62 326 SER A CA 1
ATOM 2479 C C . SER A 1 326 ? -9.477 -32.062 -2.572 1 98.62 326 SER A C 1
ATOM 2481 O O . SER A 1 326 ? -9.297 -33.062 -1.909 1 98.62 326 SER A O 1
ATOM 2483 N N . LYS A 1 327 ? -9.148 -32.031 -3.854 1 98.56 327 LYS A N 1
ATOM 2484 C CA . LYS A 1 327 ? -8.859 -33.219 -4.625 1 98.56 327 LYS A CA 1
ATOM 2485 C C . LYS A 1 327 ? -7.359 -33.438 -4.773 1 98.56 327 LYS A C 1
ATOM 2487 O O . LYS A 1 327 ? -6.926 -34.406 -5.402 1 98.56 327 LYS A O 1
ATOM 2492 N N . TYR A 1 328 ? -6.496 -32.656 -4.152 1 98.69 328 TYR A N 1
ATOM 2493 C CA . TYR A 1 328 ? -5.047 -32.75 -4.285 1 98.69 328 TYR A CA 1
ATOM 2494 C C . TYR A 1 328 ? -4.559 -34.125 -3.873 1 98.69 328 TYR A C 1
A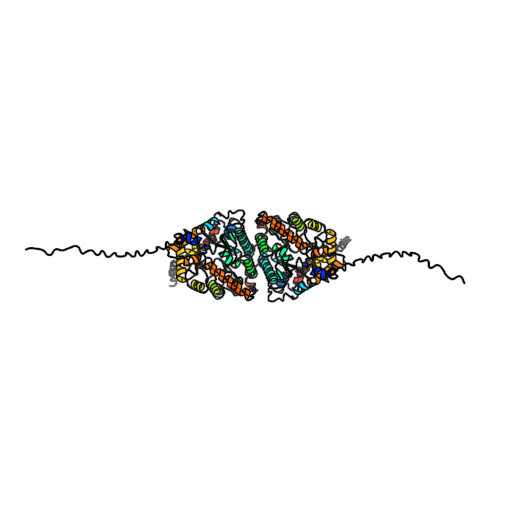TOM 2496 O O . TYR A 1 328 ? -3.643 -34.688 -4.492 1 98.69 328 TYR A O 1
ATOM 2504 N N . PRO A 1 329 ? -5.164 -34.781 -2.844 1 98.62 329 PRO A N 1
ATOM 2505 C CA . PRO A 1 329 ? -4.688 -36.125 -2.473 1 98.62 329 PRO A CA 1
ATOM 2506 C C . PRO A 1 329 ? -4.812 -37.125 -3.611 1 98.62 329 PRO A C 1
ATOM 2508 O O . PRO A 1 329 ? -3.99 -38.031 -3.725 1 98.62 329 PRO A O 1
ATOM 2511 N N . ALA A 1 330 ? -5.82 -36.938 -4.449 1 98.31 330 ALA A N 1
ATOM 2512 C CA . ALA A 1 330 ? -5.988 -37.844 -5.586 1 98.31 330 ALA A CA 1
ATOM 2513 C C . ALA A 1 330 ? -4.805 -37.719 -6.547 1 98.31 330 ALA A C 1
ATOM 2515 O O . ALA A 1 330 ? -4.375 -38.719 -7.121 1 98.31 330 ALA A O 1
ATOM 2516 N N . LEU A 1 331 ? -4.281 -36.562 -6.734 1 98.62 331 LEU A N 1
ATOM 2517 C CA . LEU A 1 331 ? -3.121 -36.344 -7.594 1 98.62 331 LEU A CA 1
ATOM 2518 C C . LEU A 1 331 ? -1.889 -37.031 -7.016 1 98.62 331 LEU A C 1
ATOM 2520 O O . LEU A 1 331 ? -1.141 -37.688 -7.742 1 98.62 331 LEU A O 1
ATOM 2524 N N . ILE A 1 332 ? -1.686 -36.906 -5.711 1 98.62 332 ILE A N 1
ATOM 2525 C CA . ILE A 1 332 ? -0.527 -37.5 -5.051 1 98.62 332 ILE A CA 1
ATOM 2526 C C . ILE A 1 332 ? -0.625 -39.031 -5.098 1 98.62 332 ILE A C 1
ATOM 2528 O O . ILE A 1 332 ? 0.377 -39.719 -5.316 1 98.62 332 ILE A O 1
ATOM 2532 N N . GLN A 1 333 ? -1.835 -39.5 -4.969 1 98.12 333 GLN A N 1
ATOM 2533 C CA . GLN A 1 333 ? -2.043 -40.969 -5.082 1 98.12 333 GLN A CA 1
ATOM 2534 C C . GLN A 1 333 ? -1.681 -41.438 -6.48 1 98.12 333 GLN A C 1
ATOM 2536 O O . GLN A 1 333 ? -1.078 -42.531 -6.629 1 98.12 333 GLN A O 1
ATOM 2541 N N . GLU A 1 334 ? -2.104 -40.688 -7.465 1 98.25 334 GLU A N 1
ATOM 2542 C CA . GLU A 1 334 ? -1.772 -41.031 -8.844 1 98.25 334 GLU A CA 1
ATOM 2543 C C . GLU A 1 334 ? -0.262 -41.062 -9.055 1 98.25 334 GLU A C 1
ATOM 2545 O O . GLU A 1 334 ? 0.259 -41.969 -9.734 1 98.25 334 GLU A O 1
ATOM 2550 N N . LEU A 1 335 ? 0.486 -40.125 -8.508 1 98.56 335 LEU A N 1
ATOM 2551 C CA . LEU A 1 335 ? 1.936 -40.094 -8.656 1 98.56 335 LEU A CA 1
ATOM 2552 C C . LEU A 1 335 ? 2.602 -41.219 -7.906 1 98.56 335 LEU A C 1
ATOM 2554 O O . LEU A 1 335 ? 3.592 -41.781 -8.375 1 98.56 335 LEU A O 1
ATOM 2558 N N . LEU A 1 336 ? 2.021 -41.625 -6.762 1 97.94 336 LEU A N 1
ATOM 2559 C CA . LEU A 1 336 ? 2.514 -42.781 -6.023 1 97.94 336 LEU A CA 1
ATOM 2560 C C . LEU A 1 336 ? 2.365 -44.062 -6.852 1 97.94 336 LEU A C 1
ATOM 2562 O O . LEU A 1 336 ? 3.275 -44.875 -6.887 1 97.94 336 LEU A O 1
ATOM 2566 N N . LYS A 1 337 ? 1.266 -44.156 -7.547 1 97.12 337 LYS A N 1
ATOM 2567 C CA . LYS A 1 337 ? 1.03 -45.312 -8.422 1 97.12 337 LYS A CA 1
ATOM 2568 C C . LYS A 1 337 ? 2.064 -45.375 -9.539 1 97.12 337 LYS A C 1
ATOM 2570 O O . LYS A 1 337 ? 2.377 -46.438 -10.047 1 97.12 337 LYS A O 1
ATOM 2575 N N . ARG A 1 338 ? 2.535 -44.219 -9.773 1 97.31 338 ARG A N 1
ATOM 2576 C CA . ARG A 1 338 ? 3.531 -44.125 -10.836 1 97.31 338 ARG A CA 1
ATOM 2577 C C . ARG A 1 338 ? 4.945 -44.188 -10.273 1 97.31 338 ARG A C 1
ATOM 2579 O O . ARG A 1 338 ? 5.887 -43.656 -10.875 1 97.31 338 ARG A O 1
ATOM 2586 N N . HIS A 1 339 ? 5.113 -44.594 -9.125 1 96.75 339 HIS A N 1
ATOM 2587 C CA . HIS A 1 339 ? 6.355 -45 -8.469 1 96.75 339 HIS A CA 1
ATOM 2588 C C . HIS A 1 339 ? 7.195 -43.781 -8.086 1 96.75 339 HIS A C 1
ATOM 2590 O O . HIS A 1 339 ? 8.422 -43.812 -8.148 1 96.75 339 HIS A O 1
ATOM 2596 N N . TRP A 1 340 ? 6.594 -42.656 -7.793 1 98 340 TRP A N 1
ATOM 2597 C CA . TRP A 1 340 ? 7.301 -41.562 -7.156 1 98 340 TRP A CA 1
ATOM 2598 C C . TRP A 1 340 ? 7.656 -41.906 -5.711 1 98 340 TRP A C 1
ATOM 2600 O O . TRP A 1 340 ? 6.852 -42.5 -4.992 1 98 340 TRP A O 1
ATOM 2610 N N . THR A 1 341 ? 8.844 -41.5 -5.305 1 97.62 341 THR A N 1
ATOM 2611 C CA . THR A 1 341 ? 9.289 -41.781 -3.945 1 97.62 341 THR A CA 1
ATOM 2612 C C . THR A 1 341 ? 8.797 -40.719 -2.979 1 97.62 341 THR A C 1
ATOM 2614 O O . THR A 1 341 ? 8.383 -39.625 -3.402 1 97.62 341 THR A O 1
ATOM 2617 N N . GLU A 1 342 ? 8.812 -41.062 -1.756 1 97.19 342 GLU A N 1
ATOM 2618 C CA . GLU A 1 342 ? 8.461 -40.094 -0.726 1 97.19 342 GLU A CA 1
ATOM 2619 C C . GLU A 1 342 ? 9.344 -38.844 -0.811 1 97.19 342 GLU A C 1
ATOM 2621 O O . GLU A 1 342 ? 8.867 -37.719 -0.641 1 97.19 342 GLU A O 1
ATOM 2626 N N . ASN A 1 343 ? 10.594 -39.062 -1.021 1 97.88 343 ASN A N 1
ATOM 2627 C CA . ASN A 1 343 ? 11.523 -37.938 -1.136 1 97.88 343 ASN A CA 1
ATOM 2628 C C . ASN A 1 343 ? 11.148 -37.031 -2.289 1 97.88 343 ASN A C 1
ATOM 2630 O O . ASN A 1 343 ? 11.148 -35.781 -2.135 1 97.88 343 ASN A O 1
ATOM 2634 N N . GLU A 1 344 ? 10.859 -37.562 -3.391 1 98.5 344 GLU A N 1
ATOM 2635 C CA . GLU A 1 344 ? 10.453 -36.781 -4.543 1 98.5 344 GLU A CA 1
ATOM 2636 C C . GLU A 1 344 ? 9.156 -36.031 -4.262 1 98.5 344 GLU A C 1
ATOM 2638 O O . GLU A 1 344 ? 9.055 -34.844 -4.551 1 98.5 344 GLU A O 1
ATOM 2643 N N . LEU A 1 345 ? 8.242 -36.688 -3.67 1 98.75 345 LEU A N 1
ATOM 2644 C CA . LEU A 1 345 ? 6.93 -36.094 -3.453 1 98.75 345 LEU A CA 1
ATOM 2645 C C . LEU A 1 345 ? 6.984 -35.062 -2.334 1 98.75 345 LEU A C 1
ATOM 2647 O O . LEU A 1 345 ? 6.25 -34.062 -2.365 1 98.75 345 LEU A O 1
ATOM 2651 N N . SER A 1 346 ? 7.863 -35.281 -1.315 1 98.56 346 SER A N 1
ATOM 2652 C CA . SER A 1 346 ? 8.031 -34.25 -0.299 1 98.56 346 SER A CA 1
ATOM 2653 C C . SER A 1 346 ? 8.523 -32.938 -0.913 1 98.56 346 SER A C 1
ATOM 2655 O O . SER A 1 346 ? 8.148 -31.844 -0.469 1 98.56 346 SER A O 1
ATOM 2657 N N . GLY A 1 347 ? 9.422 -33.062 -1.918 1 98.75 347 GLY A N 1
ATOM 2658 C CA . GLY A 1 347 ? 9.859 -31.891 -2.676 1 98.75 347 GLY A CA 1
ATOM 2659 C C . GLY A 1 347 ? 8.727 -31.219 -3.426 1 98.75 347 GLY A C 1
ATOM 2660 O O . GLY A 1 347 ? 8.516 -30 -3.283 1 98.75 347 GLY A O 1
ATOM 2661 N N . VAL A 1 348 ? 7.953 -32 -4.148 1 98.88 348 VAL A N 1
ATOM 2662 C CA . VAL A 1 348 ? 6.855 -31.5 -4.973 1 98.88 348 VAL A CA 1
ATOM 2663 C C . VAL A 1 348 ? 5.816 -30.812 -4.09 1 98.88 348 VAL A C 1
ATOM 2665 O O . VAL A 1 348 ? 5.293 -29.75 -4.449 1 98.88 348 VAL A O 1
ATOM 2668 N N . LEU A 1 349 ? 5.621 -31.422 -2.959 1 98.75 349 LEU A N 1
ATOM 2669 C CA . LEU A 1 349 ? 4.574 -30.953 -2.059 1 98.75 349 LEU A CA 1
ATOM 2670 C C . LEU A 1 349 ? 4.992 -29.656 -1.375 1 98.75 349 LEU A C 1
ATOM 2672 O O . LEU A 1 349 ? 4.16 -28.766 -1.153 1 98.75 349 LEU A O 1
ATOM 2676 N N . ARG A 1 350 ? 6.32 -29.547 -1.062 1 98 350 ARG A N 1
ATOM 2677 C CA . ARG A 1 350 ? 6.547 -28.453 -0.122 1 98 350 ARG A CA 1
ATOM 2678 C C . ARG A 1 350 ? 7.992 -27.969 -0.18 1 98 350 ARG A C 1
ATOM 2680 O O . ARG A 1 350 ? 8.25 -26.766 -0.285 1 98 350 ARG A O 1
ATOM 2687 N N . HIS A 1 351 ? 8.977 -28.797 -0.186 1 98.69 351 HIS A N 1
ATOM 2688 C CA . HIS A 1 351 ? 10.359 -28.438 0.1 1 98.69 351 HIS A CA 1
ATOM 2689 C C . HIS A 1 351 ? 10.992 -27.688 -1.067 1 98.69 351 HIS A C 1
ATOM 2691 O O . HIS A 1 351 ? 11.844 -26.828 -0.864 1 98.69 351 HIS A O 1
ATOM 2697 N N . ASN A 1 352 ? 10.578 -28.016 -2.246 1 98.94 352 ASN A N 1
ATOM 2698 C CA . ASN A 1 352 ? 11.141 -27.312 -3.396 1 98.94 352 ASN A CA 1
ATOM 2699 C C . ASN A 1 352 ? 10.789 -25.828 -3.377 1 98.94 352 ASN A C 1
ATOM 2701 O O . ASN A 1 352 ? 11.648 -24.984 -3.633 1 98.94 352 ASN A O 1
ATOM 2705 N N . PHE A 1 353 ? 9.555 -25.5 -3.035 1 98.94 353 PHE A N 1
ATOM 2706 C CA . PHE A 1 353 ? 9.156 -24.094 -2.939 1 98.94 353 PHE A CA 1
ATOM 2707 C C . PHE A 1 353 ? 9.898 -23.406 -1.799 1 98.94 353 PHE A C 1
ATOM 2709 O O . PHE A 1 353 ? 10.367 -22.281 -1.953 1 98.94 353 PHE A O 1
ATOM 2716 N N . LEU A 1 354 ? 9.984 -24.047 -0.69 1 98.88 354 LEU A N 1
ATOM 2717 C CA . LEU A 1 354 ? 10.672 -23.5 0.469 1 98.88 354 LEU A CA 1
ATOM 2718 C C . LEU A 1 354 ? 12.125 -23.188 0.142 1 98.88 354 LEU A C 1
ATOM 2720 O O . LEU A 1 354 ? 12.656 -22.141 0.56 1 98.88 354 LEU A O 1
ATOM 2724 N N . ARG A 1 355 ? 12.711 -24.047 -0.593 1 98.81 355 ARG A N 1
ATOM 2725 C CA . ARG A 1 355 ? 14.094 -23.828 -1.008 1 98.81 355 ARG A CA 1
ATOM 2726 C C . ARG A 1 355 ? 14.219 -22.547 -1.83 1 98.81 355 ARG A C 1
ATOM 2728 O O . ARG A 1 355 ? 15.094 -21.719 -1.562 1 98.81 355 ARG A O 1
ATOM 2735 N N . VAL A 1 356 ? 13.375 -22.422 -2.787 1 98.94 356 VAL A N 1
ATOM 2736 C CA . VAL A 1 356 ? 13.406 -21.234 -3.643 1 98.94 356 VAL A CA 1
ATOM 2737 C C . VAL A 1 356 ? 13.18 -19.984 -2.801 1 98.94 356 VAL A C 1
ATOM 2739 O O . VAL A 1 356 ? 13.914 -19 -2.932 1 98.94 356 VAL A O 1
ATOM 2742 N N . PHE A 1 357 ? 12.211 -20.016 -1.953 1 98.94 357 PHE A N 1
ATOM 2743 C CA . PHE A 1 357 ? 11.875 -18.875 -1.108 1 98.94 357 PHE A CA 1
ATOM 2744 C C . PHE A 1 357 ? 13.062 -18.469 -0.242 1 98.94 357 PHE A C 1
ATOM 2746 O O . PHE A 1 357 ? 13.414 -17.297 -0.157 1 98.94 357 PHE A O 1
ATOM 2753 N N . LYS A 1 358 ? 13.719 -19.422 0.315 1 98.88 358 LYS A N 1
ATOM 2754 C CA . LYS A 1 358 ? 14.883 -19.188 1.169 1 98.88 358 LYS A CA 1
ATOM 2755 C C . LYS A 1 358 ? 16.031 -18.562 0.379 1 98.88 358 LYS A C 1
ATOM 2757 O O . LYS A 1 358 ? 16.703 -17.641 0.867 1 98.88 358 LYS A O 1
ATOM 2762 N N . GLU A 1 359 ? 16.219 -19.078 -0.793 1 98.94 359 GLU A N 1
ATOM 2763 C CA . GLU A 1 359 ? 17.297 -18.562 -1.617 1 98.94 359 GLU A CA 1
ATOM 2764 C C . GLU A 1 359 ? 17.047 -17.109 -2.01 1 98.94 359 GLU A C 1
ATOM 2766 O O . GLU A 1 359 ? 17.969 -16.297 -2.066 1 98.94 359 GLU A O 1
ATOM 2771 N N . VAL A 1 360 ? 15.867 -16.812 -2.281 1 98.94 360 VAL A N 1
ATOM 2772 C CA . VAL A 1 360 ? 15.484 -15.445 -2.617 1 98.94 360 VAL A CA 1
ATOM 2773 C C . VAL A 1 360 ? 15.727 -14.531 -1.418 1 98.94 360 VAL A C 1
ATOM 2775 O O . VAL A 1 360 ? 16.266 -13.43 -1.567 1 98.94 360 VAL A O 1
ATOM 2778 N N . GLU A 1 361 ? 15.383 -14.977 -0.24 1 98.94 361 GLU A N 1
ATOM 2779 C CA . GLU A 1 361 ? 15.609 -14.203 0.976 1 98.94 361 GLU A CA 1
ATOM 2780 C C . GLU A 1 361 ? 17.109 -14.039 1.255 1 98.94 361 GLU A C 1
ATOM 2782 O O . GLU A 1 361 ? 17.547 -12.992 1.738 1 98.94 361 GLU A O 1
ATOM 2787 N N . LYS A 1 362 ? 17.812 -15.094 0.952 1 98.88 362 LYS A N 1
ATOM 2788 C CA . LYS A 1 362 ? 19.25 -15.016 1.144 1 98.88 362 LYS A CA 1
ATOM 2789 C C . LYS A 1 362 ? 19.859 -13.906 0.294 1 98.88 362 LYS A C 1
ATOM 2791 O O . LYS A 1 362 ? 20.734 -13.172 0.76 1 98.88 362 LYS A O 1
ATOM 2796 N N . GLU A 1 363 ? 19.422 -13.867 -0.923 1 98.88 363 GLU A N 1
ATOM 2797 C CA . GLU A 1 363 ? 19.922 -12.805 -1.794 1 98.88 363 GLU A CA 1
ATOM 2798 C C . GLU A 1 363 ? 19.5 -11.43 -1.275 1 98.88 363 GLU A C 1
ATOM 2800 O O . GLU A 1 363 ? 20.281 -10.477 -1.326 1 98.88 363 GLU A O 1
ATOM 2805 N N . ARG A 1 364 ? 18.297 -11.258 -0.815 1 98.81 364 ARG A N 1
ATOM 2806 C CA . ARG A 1 364 ? 17.844 -10.023 -0.171 1 98.81 364 ARG A CA 1
ATOM 2807 C C . ARG A 1 364 ? 18.781 -9.609 0.947 1 98.81 364 ARG A C 1
ATOM 2809 O O . ARG A 1 364 ? 19.234 -8.461 0.989 1 98.81 364 ARG A O 1
ATOM 2816 N N . ASP A 1 365 ? 19.047 -10.57 1.823 1 98.75 365 ASP A N 1
ATOM 2817 C CA . ASP A 1 365 ? 19.891 -10.297 2.986 1 98.75 365 ASP A CA 1
ATOM 2818 C C . ASP A 1 365 ? 21.312 -9.93 2.566 1 98.75 365 ASP A C 1
ATOM 2820 O O . ASP A 1 365 ? 21.938 -9.055 3.174 1 98.75 365 ASP A O 1
ATOM 2824 N N . ARG A 1 366 ? 21.781 -10.594 1.544 1 98.69 366 ARG A N 1
ATOM 2825 C CA . ARG A 1 366 ? 23.109 -10.281 1.021 1 98.69 366 ARG A CA 1
ATOM 2826 C C . ARG A 1 366 ? 23.172 -8.859 0.491 1 98.69 366 ARG A C 1
ATOM 2828 O O . ARG A 1 366 ? 24.125 -8.125 0.768 1 98.69 366 ARG A O 1
ATOM 2835 N N . GLN A 1 367 ? 22.172 -8.484 -0.242 1 98.25 367 GLN A N 1
ATOM 2836 C CA . GLN A 1 367 ? 22.125 -7.137 -0.797 1 98.25 367 GLN A CA 1
ATOM 2837 C C . GLN A 1 367 ? 21.984 -6.09 0.306 1 98.25 367 GLN A C 1
ATOM 2839 O O . GLN A 1 367 ? 22.594 -5.02 0.233 1 98.25 367 GLN A O 1
ATOM 2844 N N . LYS A 1 368 ? 21.203 -6.379 1.281 1 97.56 368 LYS A N 1
ATOM 2845 C CA . LYS A 1 368 ? 21.062 -5.492 2.432 1 97.56 368 LYS A CA 1
ATOM 2846 C C . LYS A 1 368 ? 22.406 -5.312 3.15 1 97.56 368 LYS A C 1
ATOM 2848 O O . LYS A 1 368 ? 22.781 -4.191 3.5 1 97.56 368 LYS A O 1
ATOM 2853 N N . ALA A 1 369 ? 23.109 -6.375 3.363 1 97.94 369 ALA A N 1
ATOM 2854 C CA . ALA A 1 369 ? 24.406 -6.344 4.047 1 97.94 369 ALA A CA 1
ATOM 2855 C C . ALA A 1 369 ? 25.422 -5.523 3.26 1 97.94 369 ALA A C 1
ATOM 2857 O O . ALA A 1 369 ? 26.266 -4.855 3.846 1 97.94 369 ALA A O 1
ATOM 2858 N N . LYS A 1 370 ? 25.266 -5.543 1.983 1 97.56 370 LYS A N 1
ATOM 2859 C CA . LYS A 1 370 ? 26.172 -4.785 1.121 1 97.56 370 LYS A CA 1
ATOM 2860 C C . LYS A 1 370 ? 25.766 -3.314 1.063 1 97.56 370 LYS A C 1
ATOM 2862 O O . LYS A 1 370 ? 26.469 -2.492 0.487 1 97.56 370 LYS A O 1
ATOM 2867 N N . GLY A 1 371 ? 24.641 -3.021 1.596 1 95.81 371 GLY A N 1
ATOM 2868 C CA . GLY A 1 371 ? 24.172 -1.644 1.606 1 95.81 371 GLY A CA 1
ATOM 2869 C C . GLY A 1 371 ? 23.547 -1.217 0.293 1 95.81 371 GLY A C 1
ATOM 2870 O O . GLY A 1 371 ? 23.531 -0.03 -0.039 1 95.81 371 GLY A O 1
ATOM 2871 N N . THR A 1 372 ? 23.016 -2.236 -0.437 1 97.19 372 THR A N 1
ATOM 2872 C CA . THR A 1 372 ? 22.375 -1.9 -1.698 1 97.19 372 THR A CA 1
ATOM 2873 C C . THR A 1 372 ? 21.094 -1.099 -1.451 1 97.19 372 THR A C 1
ATOM 2875 O O . THR A 1 372 ? 20.234 -1.524 -0.687 1 97.19 372 THR A O 1
ATOM 2878 N N . LEU A 1 373 ? 20.969 0.048 -2.086 1 97.25 373 LEU A N 1
ATOM 2879 C CA . LEU A 1 373 ? 19.828 0.928 -1.907 1 97.25 373 LEU A CA 1
ATOM 2880 C C . LEU A 1 373 ? 18.75 0.65 -2.961 1 97.25 373 LEU A C 1
ATOM 2882 O O . LEU A 1 373 ? 19.031 0.022 -3.984 1 97.25 373 LEU A O 1
ATOM 2886 N N . PRO A 1 374 ? 17.516 1.074 -2.705 1 98.06 374 PRO A N 1
ATOM 2887 C CA . PRO A 1 374 ? 16.453 0.917 -3.703 1 98.06 374 PRO A CA 1
ATOM 2888 C C . PRO A 1 374 ? 16.797 1.584 -5.035 1 98.06 374 PRO A C 1
ATOM 2890 O O . PRO A 1 374 ? 17.375 2.674 -5.055 1 98.06 374 PRO A O 1
ATOM 2893 N N . SER A 1 375 ? 16.391 0.89 -6.078 1 98.25 375 SER A N 1
ATOM 2894 C CA . SER A 1 375 ? 16.625 1.435 -7.41 1 98.25 375 SER A CA 1
ATOM 2895 C C . SER A 1 375 ? 15.766 2.672 -7.656 1 98.25 375 SER A C 1
ATOM 2897 O O . SER A 1 375 ? 14.594 2.709 -7.266 1 98.25 375 SER A O 1
ATOM 2899 N N . GLU A 1 376 ? 16.328 3.646 -8.312 1 97.94 376 GLU A N 1
ATOM 2900 C CA . GLU A 1 376 ? 15.617 4.875 -8.656 1 97.94 376 GLU A CA 1
ATOM 2901 C C . GLU A 1 376 ? 15.344 4.949 -10.156 1 97.94 376 GLU A C 1
ATOM 2903 O O . GLU A 1 376 ? 15.039 6.023 -10.68 1 97.94 376 GLU A O 1
ATOM 2908 N N . ALA A 1 377 ? 15.508 3.744 -10.836 1 97.5 377 ALA A N 1
ATOM 2909 C CA . ALA A 1 377 ? 15.219 3.67 -12.266 1 97.5 377 ALA A CA 1
ATOM 2910 C C . ALA A 1 377 ? 13.766 4.039 -12.547 1 97.5 377 ALA A C 1
ATOM 2912 O O . ALA A 1 377 ? 12.867 3.682 -11.773 1 97.5 377 ALA A O 1
ATOM 2913 N N . GLN A 1 378 ? 13.555 4.766 -13.609 1 95.5 378 GLN A N 1
ATOM 2914 C CA . GLN A 1 378 ? 12.227 5.16 -14.07 1 95.5 378 GLN A CA 1
ATOM 2915 C C . GLN A 1 378 ? 12.023 4.793 -15.531 1 95.5 378 GLN A C 1
ATOM 2917 O O . GLN A 1 378 ? 12.961 4.859 -16.328 1 95.5 378 GLN A O 1
ATOM 2922 N N . ILE A 1 379 ? 10.836 4.348 -15.758 1 95.06 379 ILE A N 1
ATOM 2923 C CA . ILE A 1 379 ? 10.516 4.07 -17.156 1 95.06 379 ILE A CA 1
ATOM 2924 C C . ILE A 1 379 ? 10.469 5.379 -17.938 1 95.06 379 ILE A C 1
ATOM 2926 O O . ILE A 1 379 ? 10.133 6.43 -17.391 1 95.06 379 ILE A O 1
ATOM 2930 N N . ASP A 1 380 ? 10.805 5.305 -19.25 1 91.19 380 ASP A N 1
ATOM 2931 C CA . ASP A 1 380 ? 10.633 6.457 -20.125 1 91.19 380 ASP A CA 1
ATOM 2932 C C . ASP A 1 380 ? 9.156 6.832 -20.25 1 91.19 380 ASP A C 1
ATOM 2934 O O . ASP A 1 380 ? 8.367 6.082 -20.828 1 91.19 380 ASP A O 1
ATOM 2938 N N . LEU A 1 381 ? 8.812 7.934 -19.781 1 86.88 381 LEU A N 1
ATOM 2939 C CA . LEU A 1 381 ? 7.414 8.352 -19.688 1 86.88 381 LEU A CA 1
ATOM 2940 C C . LEU A 1 381 ? 6.785 8.461 -21.062 1 86.88 381 LEU A C 1
ATOM 2942 O O . LEU A 1 381 ? 5.566 8.328 -21.203 1 86.88 381 LEU A O 1
ATOM 2946 N N . THR A 1 382 ? 7.551 8.688 -22.078 1 84.62 382 THR A N 1
ATOM 2947 C CA . THR A 1 382 ? 7.031 8.805 -23.438 1 84.62 382 THR A CA 1
ATOM 2948 C C . THR A 1 382 ? 6.395 7.492 -23.891 1 84.62 382 THR A C 1
ATOM 2950 O O . THR A 1 382 ? 5.43 7.492 -24.656 1 84.62 382 THR A O 1
ATOM 2953 N N . GLY A 1 383 ? 6.887 6.422 -23.297 1 84.12 383 GLY A N 1
ATOM 2954 C CA . GLY A 1 383 ? 6.391 5.117 -23.688 1 84.12 383 GLY A CA 1
ATOM 2955 C C . GLY A 1 383 ? 5.16 4.68 -22.922 1 84.12 383 GLY A C 1
ATOM 2956 O O . GLY A 1 383 ? 4.5 3.707 -23.297 1 84.12 383 GLY A O 1
ATOM 2957 N N . VAL A 1 384 ? 4.824 5.445 -21.844 1 89.38 384 VAL A N 1
ATOM 2958 C CA . VAL A 1 384 ? 3.717 4.992 -21.016 1 89.38 384 VAL A CA 1
ATOM 2959 C C . VAL A 1 384 ? 2.744 6.145 -20.766 1 89.38 384 VAL A C 1
ATOM 2961 O O . VAL A 1 384 ? 1.828 6.031 -19.953 1 89.38 384 VAL A O 1
ATOM 2964 N N . GLN A 1 385 ? 2.969 7.27 -21.422 1 84.12 385 GLN A N 1
ATOM 2965 C CA . GLN A 1 385 ? 2.084 8.414 -21.25 1 84.12 385 GLN A CA 1
ATOM 2966 C C . GLN A 1 385 ? 0.698 8.133 -21.812 1 84.12 385 GLN A C 1
ATOM 2968 O O . GLN A 1 385 ? 0.574 7.551 -22.891 1 84.12 385 GLN A O 1
ATOM 2973 N N . ASN A 1 386 ? -0.238 8.414 -20.969 1 87.75 386 ASN A N 1
ATOM 2974 C CA . ASN A 1 386 ? -1.641 8.266 -21.344 1 87.75 386 ASN A CA 1
ATOM 2975 C C . ASN A 1 386 ? -2.529 9.25 -20.594 1 87.75 386 ASN A C 1
ATOM 2977 O O . ASN A 1 386 ? -2.066 9.922 -19.672 1 87.75 386 ASN A O 1
ATOM 2981 N N . PRO A 1 387 ? -3.762 9.43 -20.922 1 88.56 387 PRO A N 1
ATOM 2982 C CA . PRO A 1 387 ? -4.613 10.453 -20.312 1 88.56 387 PRO A CA 1
ATOM 2983 C C . PRO A 1 387 ? -4.879 10.211 -18.828 1 88.56 387 PRO A C 1
ATOM 2985 O O . PRO A 1 387 ? -5.359 11.102 -18.125 1 88.56 387 PRO A O 1
ATOM 2988 N N . CYS A 1 388 ? -4.598 9.055 -18.328 1 91.88 388 CYS A N 1
ATOM 2989 C CA . CYS A 1 388 ? -4.875 8.727 -16.938 1 91.88 388 CYS A CA 1
ATOM 2990 C C . CYS A 1 388 ? -3.637 8.93 -16.078 1 91.88 388 CYS A C 1
ATOM 2992 O O . CYS A 1 388 ? -3.641 8.594 -14.883 1 91.88 388 CYS A O 1
ATOM 2994 N N . ARG A 1 389 ? -2.592 9.469 -16.656 1 88.06 389 ARG A N 1
ATOM 2995 C CA . ARG A 1 389 ? -1.384 9.844 -15.93 1 88.06 389 ARG A CA 1
ATOM 2996 C C . ARG A 1 389 ? -1.225 11.359 -15.875 1 88.06 389 ARG A C 1
ATOM 2998 O O . ARG A 1 389 ? -1.299 12.031 -16.906 1 88.06 389 ARG A O 1
ATOM 3005 N N . LEU A 1 390 ? -1.017 11.781 -14.648 1 80.25 390 LEU A N 1
ATOM 3006 C CA . LEU A 1 390 ? -0.774 13.203 -14.484 1 80.25 390 LEU A CA 1
ATOM 3007 C C . LEU A 1 390 ? 0.563 13.602 -15.102 1 80.25 390 LEU A C 1
ATOM 3009 O O . LEU A 1 390 ? 1.558 12.891 -14.945 1 80.25 390 LEU A O 1
ATOM 3013 N N . VAL A 1 391 ? 0.535 14.68 -15.852 1 67.94 391 VAL A N 1
ATOM 3014 C CA . VAL A 1 391 ? 1.782 15.242 -16.359 1 67.94 391 VAL A CA 1
ATOM 3015 C C . VAL A 1 391 ? 2.414 16.141 -15.289 1 67.94 391 VAL A C 1
ATOM 3017 O O . VAL A 1 391 ? 1.88 17.203 -14.969 1 67.94 391 VAL A O 1
ATOM 3020 N N . LEU A 1 392 ? 3.365 15.555 -14.664 1 65.5 392 LEU A N 1
ATOM 3021 C CA . LEU A 1 392 ? 4.082 16.328 -13.648 1 65.5 392 LEU A CA 1
ATOM 3022 C C . LEU A 1 392 ? 5.117 17.234 -14.289 1 65.5 392 LEU A C 1
ATOM 3024 O O . LEU A 1 392 ? 6.121 16.766 -14.828 1 65.5 392 LEU A O 1
ATOM 3028 N N . ARG A 1 393 ? 4.711 18.438 -14.789 1 58.41 393 ARG A N 1
ATOM 3029 C CA . ARG A 1 393 ? 5.691 19.359 -15.367 1 58.41 393 ARG A CA 1
ATOM 3030 C C . ARG A 1 393 ? 6.348 20.219 -14.289 1 58.41 393 ARG A C 1
ATOM 3032 O O . ARG A 1 393 ? 5.699 20.594 -13.312 1 58.41 393 ARG A O 1
ATOM 3039 N N . ARG A 1 394 ? 7.707 20.125 -14.32 1 53.78 394 ARG A N 1
ATOM 3040 C CA . ARG A 1 394 ? 8.422 21.062 -13.461 1 53.78 394 ARG A CA 1
ATOM 3041 C C . ARG A 1 394 ? 7.875 22.484 -13.609 1 53.78 394 ARG A C 1
ATOM 3043 O O . ARG A 1 394 ? 7.609 22.938 -14.727 1 53.78 394 ARG A O 1
ATOM 3050 N N . PRO A 1 395 ? 7.238 23.016 -12.547 1 45.16 395 PRO A N 1
ATOM 3051 C CA . PRO A 1 395 ? 6.727 24.375 -12.734 1 45.16 395 PRO A CA 1
ATOM 3052 C C . PRO A 1 395 ? 7.691 25.266 -13.5 1 45.16 395 PRO A C 1
ATOM 3054 O O . PRO A 1 395 ? 8.891 25.281 -13.203 1 45.16 395 PRO A O 1
ATOM 3057 N N . ASP A 1 396 ? 7.535 25.391 -14.844 1 40.59 396 ASP A N 1
ATOM 3058 C CA . ASP A 1 396 ? 8.32 26.469 -15.422 1 40.59 396 ASP A CA 1
ATOM 3059 C C . ASP A 1 396 ? 8.312 27.703 -14.516 1 40.59 396 ASP A C 1
ATOM 3061 O O . ASP A 1 396 ? 7.387 27.891 -13.727 1 40.59 396 ASP A O 1
ATOM 3065 N N . HIS A 1 397 ? 9.438 28.344 -14.227 1 39.69 397 HIS A N 1
ATOM 3066 C CA . HIS A 1 397 ? 9.492 29.547 -13.406 1 39.69 397 HIS A CA 1
ATOM 3067 C C . HIS A 1 397 ? 8.211 30.359 -13.547 1 39.69 397 HIS A C 1
ATOM 3069 O O . HIS A 1 397 ? 7.855 31.125 -12.648 1 39.69 397 HIS A O 1
ATOM 3075 N N . GLN A 1 398 ? 7.613 30.422 -14.625 1 37.88 398 GLN A N 1
ATOM 3076 C CA . GLN A 1 398 ? 6.465 31.297 -14.859 1 37.88 398 GLN A CA 1
ATOM 3077 C C . GLN A 1 398 ? 5.184 30.688 -14.305 1 37.88 398 GLN A C 1
ATOM 3079 O O . GLN A 1 398 ? 4.297 31.406 -13.844 1 37.88 398 GLN A O 1
ATOM 3084 N N . THR A 1 399 ? 4.926 29.469 -14.422 1 38.69 399 THR A N 1
ATOM 3085 C CA . THR A 1 399 ? 3.672 28.812 -14.07 1 38.69 399 THR A CA 1
ATOM 3086 C C . THR A 1 399 ? 3.615 28.516 -12.578 1 38.69 399 THR A C 1
ATOM 3088 O O . THR A 1 399 ? 2.59 28.062 -12.062 1 38.69 399 THR A O 1
ATOM 3091 N N . THR A 1 400 ? 4.559 28.391 -11.891 1 38.34 400 THR A N 1
ATOM 3092 C CA . THR A 1 400 ? 4.59 28.328 -10.43 1 38.34 400 THR A CA 1
ATOM 3093 C C . THR A 1 400 ? 3.879 29.531 -9.82 1 38.34 400 THR A C 1
ATOM 3095 O O . THR A 1 400 ? 3.432 29.469 -8.672 1 38.34 400 THR A O 1
ATOM 3098 N N . LYS A 1 401 ? 3.893 30.656 -10.469 1 39.31 401 LYS A N 1
ATOM 3099 C CA . LYS A 1 401 ? 3.162 31.891 -10.148 1 39.31 401 LYS A CA 1
ATOM 3100 C C . LYS A 1 401 ? 1.655 31.641 -10.172 1 39.31 401 LYS A C 1
ATOM 3102 O O . LYS A 1 401 ? 0.923 32.188 -9.336 1 39.31 401 LYS A O 1
ATOM 3107 N N . MET A 1 402 ? 1.192 30.906 -11.172 1 35.78 402 MET A N 1
ATOM 3108 C CA . MET A 1 402 ? -0.253 30.766 -11.312 1 35.78 402 MET A CA 1
ATOM 3109 C C . MET A 1 402 ? -0.819 29.859 -10.227 1 35.78 402 MET A C 1
ATOM 3111 O O . MET A 1 402 ? -1.876 30.141 -9.664 1 35.78 402 MET A O 1
ATOM 3115 N N . GLU A 1 403 ? -0.211 28.766 -9.969 1 38.31 403 GLU A N 1
ATOM 3116 C CA . GLU A 1 403 ? -0.738 27.969 -8.867 1 38.31 403 GLU A CA 1
ATOM 3117 C C . GLU A 1 403 ? -0.466 28.641 -7.523 1 38.31 403 GLU A C 1
ATOM 3119 O O . GLU A 1 403 ? -1.305 28.594 -6.621 1 38.31 403 GLU A O 1
ATOM 3124 N N . GLN A 1 404 ? 0.653 29.344 -7.324 1 38.75 404 GLN A N 1
ATOM 3125 C CA . GLN A 1 404 ? 0.905 30.234 -6.199 1 38.75 404 GLN A CA 1
ATOM 3126 C C . GLN A 1 404 ? 0.088 31.516 -6.328 1 38.75 404 GLN A C 1
ATOM 3128 O O . GLN A 1 404 ? -0.364 32.062 -5.324 1 38.75 404 GLN A O 1
ATOM 3133 N N . MET A 1 405 ? -0.026 32.219 -7.465 1 34.97 405 MET A N 1
ATOM 3134 C CA . MET A 1 405 ? -0.859 33.375 -7.738 1 34.97 405 MET A CA 1
ATOM 3135 C C . MET A 1 405 ? -2.336 33.062 -7.555 1 34.97 405 MET A C 1
ATOM 3137 O O . MET A 1 405 ? -3.133 33.938 -7.199 1 34.97 405 MET A O 1
ATOM 3141 N N . TYR A 1 406 ? -2.713 31.938 -8.023 1 36.38 406 TYR A N 1
ATOM 3142 C CA . TYR A 1 406 ? -4.117 31.625 -7.777 1 36.38 406 TYR A CA 1
ATOM 3143 C C . TYR A 1 406 ? -4.383 31.469 -6.285 1 36.38 406 TYR A C 1
ATOM 3145 O O . TYR A 1 406 ? -5.531 31.547 -5.844 1 36.38 406 TYR A O 1
ATOM 3153 N N . SER A 1 407 ? -3.348 31.078 -5.586 1 34 407 SER A N 1
ATOM 3154 C CA . SER A 1 407 ? -3.598 31.25 -4.156 1 34 407 SER A CA 1
ATOM 3155 C C . SER A 1 407 ? -3.646 32.719 -3.766 1 34 407 SER A C 1
ATOM 3157 O O . SER A 1 407 ? -3.908 33.062 -2.607 1 34 407 SER A O 1
ATOM 3159 N N . LYS A 1 408 ? -2.834 33.656 -4.516 1 35.66 408 LYS A N 1
ATOM 3160 C CA . LYS A 1 408 ? -2.74 35.094 -4.23 1 35.66 408 LYS A CA 1
ATOM 3161 C C . LYS A 1 408 ? -4.051 35.812 -4.551 1 35.66 408 LYS A C 1
ATOM 3163 O O . LYS A 1 408 ? -4.305 36.906 -4.059 1 35.66 408 LYS A O 1
ATOM 3168 N N . GLY A 1 409 ? -4.539 35.5 -5.844 1 30.38 409 GLY A N 1
ATOM 3169 C CA . GLY A 1 409 ? -5.223 36.562 -6.555 1 30.38 409 GLY A CA 1
ATOM 3170 C C . GLY A 1 409 ? -6.59 36.875 -5.98 1 30.38 409 GLY A C 1
ATOM 3171 O O . GLY A 1 409 ? -7.336 37.688 -6.547 1 30.38 409 GLY A O 1
ATOM 3172 N N . HIS A 1 410 ? -7.297 35.906 -5.363 1 31.52 410 HIS A N 1
ATOM 3173 C CA . HIS A 1 410 ? -8.641 36.5 -5.297 1 31.52 410 HIS A CA 1
ATOM 3174 C C . HIS A 1 410 ? -8.656 37.75 -4.426 1 31.52 410 HIS A C 1
ATOM 3176 O O . HIS A 1 410 ? -9.164 37.719 -3.305 1 31.52 410 HIS A O 1
ATOM 3182 N N . SER A 1 411 ? -7.457 38.469 -4.363 1 27.27 411 SER A N 1
ATOM 3183 C CA . SER A 1 411 ? -7.789 39.781 -3.795 1 27.27 411 SER A CA 1
ATOM 3184 C C . SER A 1 411 ? -8.906 40.469 -4.586 1 27.27 411 SER A C 1
ATOM 3186 O O . SER A 1 411 ? -8.938 40.375 -5.812 1 27.27 411 SER A O 1
ATOM 3188 N N . GLU A 1 412 ? -9.953 40.906 -3.902 1 27.33 412 GLU A N 1
ATOM 3189 C CA . GLU A 1 412 ? -11.195 41.625 -4.211 1 27.33 412 GLU A CA 1
ATOM 3190 C C . GLU A 1 412 ? -10.938 42.844 -5.09 1 27.33 412 GLU A C 1
ATOM 3192 O O . GLU A 1 412 ? -10.25 43.781 -4.68 1 27.33 412 GLU A O 1
ATOM 3197 N N . LEU A 1 413 ? -10.633 42.688 -6.414 1 29.05 413 LEU A N 1
ATOM 3198 C CA . LEU A 1 413 ? -10.906 43.844 -7.238 1 29.05 413 LEU A CA 1
ATOM 3199 C C . LEU A 1 413 ? -12.305 44.406 -6.953 1 29.05 413 LEU A C 1
ATOM 3201 O O . LEU A 1 413 ? -13.305 43.75 -7.25 1 29.05 413 LEU A O 1
ATOM 3205 N N . VAL A 1 414 ? -12.453 45.125 -5.84 1 25 414 VAL A N 1
ATOM 3206 C CA . VAL A 1 414 ? -13.602 46 -5.629 1 25 414 VAL A CA 1
ATOM 3207 C C . VAL A 1 414 ? -13.812 46.875 -6.859 1 25 414 VAL A C 1
ATOM 3209 O O . VAL A 1 414 ? -12.984 47.75 -7.156 1 25 414 VAL A O 1
ATOM 3212 N N . VAL A 1 415 ? -14.234 46.281 -7.941 1 28.55 415 VAL A N 1
ATOM 3213 C CA . VAL A 1 415 ? -14.68 47.156 -9.023 1 28.55 415 VAL A CA 1
ATOM 3214 C C . VAL A 1 415 ? -15.641 48.188 -8.477 1 28.55 415 VAL A C 1
ATOM 3216 O O . VAL A 1 415 ? -16.656 47.844 -7.855 1 28.55 415 VAL A O 1
ATOM 3219 N N . PRO A 1 416 ? -15.211 49.344 -8.18 1 22.84 416 PRO A N 1
ATOM 3220 C CA . PRO A 1 416 ? -16.109 50.406 -7.742 1 22.84 416 PRO A CA 1
ATOM 3221 C C . PRO A 1 416 ? -17.312 50.594 -8.68 1 22.84 416 PRO A C 1
ATOM 3223 O O . PRO A 1 416 ? -17.156 50.5 -9.898 1 22.84 416 PRO A O 1
ATOM 3226 N N . ARG A 1 417 ? -18.422 50.188 -8.266 1 28.53 417 ARG A N 1
ATOM 3227 C CA . ARG A 1 417 ? -19.719 50.312 -8.906 1 28.53 417 ARG A CA 1
ATOM 3228 C C . ARG A 1 417 ? -19.922 51.75 -9.422 1 28.53 417 ARG A C 1
ATOM 3230 O O . ARG A 1 417 ? -21.016 52.094 -9.867 1 28.53 417 ARG A O 1
ATOM 3237 N N . SER A 1 418 ? -18.938 52.656 -9.062 1 23.39 418 SER A N 1
ATOM 3238 C CA . SER A 1 418 ? -19.547 53.969 -9.156 1 23.39 418 SER A CA 1
ATOM 3239 C C . SER A 1 418 ? -20.094 54.219 -10.555 1 23.39 418 SER A C 1
ATOM 3241 O O . SER A 1 418 ? -21.156 54.812 -10.711 1 23.39 418 SER A O 1
ATOM 3243 N N . LEU A 1 419 ? -19.219 54.156 -11.57 1 26.12 419 LEU A N 1
ATOM 3244 C CA . LEU A 1 419 ? -19.422 55.25 -12.5 1 26.12 419 LEU A CA 1
ATOM 3245 C C . LEU A 1 419 ? -20.578 54.938 -13.453 1 26.12 419 LEU A C 1
ATOM 3247 O O . LEU A 1 419 ? -20.75 55.625 -14.461 1 26.12 419 LEU A O 1
ATOM 3251 N N . VAL A 1 420 ? -21.094 53.75 -13.398 1 26.05 420 VAL A N 1
ATOM 3252 C CA . VAL A 1 420 ? -21.953 53.531 -14.547 1 26.05 420 VAL A CA 1
ATOM 3253 C C . VAL A 1 420 ? -23.203 54.438 -14.422 1 26.05 420 VAL A C 1
ATOM 3255 O O . VAL A 1 420 ? -24.141 54.312 -15.211 1 26.05 420 VAL A O 1
ATOM 3258 N N . TRP A 1 421 ? -23.281 55.156 -13.352 1 22.02 421 TRP A N 1
ATOM 3259 C CA . TRP A 1 421 ? -24.656 55.656 -13.242 1 22.02 421 TRP A CA 1
ATOM 3260 C C . TRP A 1 421 ? -25.031 56.5 -14.469 1 22.02 421 TRP A C 1
ATOM 3262 O O . TRP A 1 421 ? -26.219 56.656 -14.75 1 22.02 421 TRP A O 1
ATOM 3272 N N . THR A 1 422 ? -24.094 57.281 -14.984 1 21.72 422 THR A N 1
ATOM 3273 C CA . THR A 1 422 ? -24.641 58.594 -15.375 1 21.72 422 THR A CA 1
ATOM 3274 C C . THR A 1 422 ? -25.375 58.469 -16.703 1 21.72 422 THR A C 1
ATOM 3276 O O . THR A 1 422 ? -26.266 59.281 -17 1 21.72 422 THR A O 1
ATOM 3279 N N . MET A 1 423 ? -24.844 57.812 -17.75 1 22.39 423 MET A N 1
ATOM 3280 C CA . MET A 1 423 ? -25.156 58.406 -19.047 1 22.39 423 MET A CA 1
ATOM 3281 C C . MET A 1 423 ? -26.547 58 -19.516 1 22.39 423 MET A C 1
ATOM 3283 O O . MET A 1 423 ? -26.688 57 -20.234 1 22.39 423 MET A O 1
ATOM 3287 N N . VAL A 1 424 ? -27.422 57.562 -18.719 1 23.09 424 VAL A N 1
ATOM 3288 C CA . VAL A 1 424 ? -28.688 57.094 -19.25 1 23.09 424 VAL A CA 1
ATOM 3289 C C . VAL A 1 424 ? -29.344 58.156 -20.109 1 23.09 424 VAL A C 1
ATOM 3291 O O . VAL A 1 424 ? -29.938 57.875 -21.141 1 23.09 424 VAL A O 1
ATOM 3294 N N . ILE A 1 425 ? -29.469 59.469 -19.625 1 21.7 425 ILE A N 1
ATOM 3295 C CA . ILE A 1 425 ? -30.719 60.188 -19.812 1 21.7 425 ILE A CA 1
ATOM 3296 C C . ILE A 1 425 ? -30.734 60.812 -21.203 1 21.7 425 ILE A C 1
ATOM 3298 O O . ILE A 1 425 ? -31.812 61.094 -21.75 1 21.7 425 ILE A O 1
ATOM 3302 N N . LEU A 1 426 ? -29.734 61.375 -21.797 1 21.86 426 LEU A N 1
ATOM 3303 C CA . LEU A 1 426 ? -30.031 62.625 -22.484 1 21.86 426 LEU A CA 1
ATOM 3304 C C . LEU A 1 426 ? -30.703 62.375 -23.828 1 21.86 426 LEU A C 1
ATOM 3306 O O . LEU A 1 426 ? -31.125 63.312 -24.516 1 21.86 426 LEU A O 1
ATOM 3310 N N . ILE A 1 427 ? -30.641 61.312 -24.469 1 23.48 427 ILE A N 1
ATOM 3311 C CA . ILE A 1 427 ? -30.812 61.469 -25.906 1 23.48 427 ILE A CA 1
ATOM 3312 C C . ILE A 1 427 ? -32.312 61.562 -26.234 1 23.48 427 ILE A C 1
ATOM 3314 O O . ILE A 1 427 ? -32.969 60.562 -26.484 1 23.48 427 ILE A O 1
ATOM 3318 N N . SER A 1 428 ? -33.25 62.094 -25.375 1 19.38 428 SER A N 1
ATOM 3319 C CA . SER A 1 428 ? -34.656 62.094 -25.703 1 19.38 428 SER A CA 1
ATOM 3320 C C . SER A 1 428 ? -34.969 63.031 -26.859 1 19.38 428 SER A C 1
ATOM 3322 O O . SER A 1 428 ? -36.062 63 -27.453 1 19.38 428 SER A O 1
ATOM 3324 N N . CYS A 1 429 ? -34.5 64.312 -26.969 1 20.62 429 CYS A N 1
ATOM 3325 C CA . CYS A 1 429 ? -35.344 65.438 -27.344 1 20.62 429 CYS A CA 1
ATOM 3326 C C . CYS A 1 429 ? -35.625 65.438 -28.844 1 20.62 429 CYS A C 1
ATOM 3328 O O . CYS A 1 429 ? -36.562 66.062 -29.312 1 20.62 429 CYS A O 1
ATOM 3330 N N . LEU A 1 430 ? -34.812 65.375 -29.875 1 21.55 430 LEU A N 1
ATOM 3331 C CA . LEU A 1 430 ? -34.969 66.312 -31 1 21.55 430 LEU A CA 1
ATOM 3332 C C . LEU A 1 430 ? -36.031 65.812 -31.984 1 21.55 430 LEU A C 1
ATOM 3334 O O . LEU A 1 430 ? -36.344 66.438 -32.969 1 21.55 430 LEU A O 1
ATOM 3338 N N . CYS A 1 431 ? -36.531 64.625 -32.094 1 19.27 431 CYS A N 1
ATOM 3339 C CA . CYS A 1 431 ? -37.125 64.375 -33.375 1 19.27 431 CYS A CA 1
ATOM 3340 C C . CYS A 1 431 ? -38.5 65 -33.5 1 19.27 431 CYS A C 1
ATOM 3342 O O . CYS A 1 431 ? -38.938 65.312 -34.625 1 19.27 431 CYS A O 1
ATOM 3344 N N . VAL A 1 432 ? -39.594 64.812 -32.75 1 21.59 432 VAL A N 1
ATOM 3345 C CA . VAL A 1 432 ? -40.906 64.625 -33.312 1 21.59 432 VAL A CA 1
ATOM 3346 C C . VAL A 1 432 ? -41.562 66 -33.562 1 21.59 432 VAL A C 1
ATOM 3348 O O . VAL A 1 432 ? -42.781 66.062 -33.75 1 21.59 432 VAL A O 1
ATOM 3351 N N . LEU A 1 433 ? -41.031 67.188 -33.594 1 21.69 433 LEU A N 1
ATOM 3352 C CA . LEU A 1 433 ? -41.812 68.375 -33.969 1 21.69 433 LEU A CA 1
ATOM 3353 C C . LEU A 1 433 ? -42.125 68.312 -35.469 1 21.69 433 LEU A C 1
ATOM 3355 O O . LEU A 1 433 ? -42.594 69.312 -36.031 1 21.69 433 LEU A O 1
ATOM 3359 N N . MET A 1 434 ? -41.906 67.375 -36.375 1 21.8 434 MET A N 1
ATOM 3360 C CA . MET A 1 434 ? -42.25 67.625 -37.781 1 21.8 434 MET A CA 1
ATOM 3361 C C . MET A 1 434 ? -43.75 67.625 -37.969 1 21.8 434 MET A C 1
ATOM 3363 O O . MET A 1 434 ? -44.219 67.688 -39.125 1 21.8 434 MET A O 1
ATOM 3367 N N . ASP A 1 435 ? -44.656 67.312 -37.031 1 23.66 435 ASP A N 1
ATOM 3368 C CA . ASP A 1 435 ? -46 67.375 -37.656 1 23.66 435 ASP A CA 1
ATOM 3369 C C . ASP A 1 435 ? -46.406 68.812 -38.031 1 23.66 435 ASP A C 1
ATOM 3371 O O . ASP A 1 435 ? -46.875 69 -39.125 1 23.66 435 ASP A O 1
ATOM 3375 N N . HIS A 1 436 ? -46.844 69.688 -37.094 1 22.67 436 HIS A N 1
ATOM 3376 C CA . HIS A 1 436 ? -47.594 70.875 -37.5 1 22.67 436 HIS A CA 1
ATOM 3377 C C . HIS A 1 436 ? -46.625 71.938 -38.031 1 22.67 436 HIS A C 1
ATOM 3379 O O . HIS A 1 436 ? -45.562 72.125 -37.469 1 22.67 436 HIS A O 1
ATOM 3385 N N . MET B 1 1 ? 28.609 70.812 105.375 1 20.77 1 MET B N 1
ATOM 3386 C CA . MET B 1 1 ? 29.359 69.812 104.562 1 20.77 1 MET B CA 1
ATOM 3387 C C . MET B 1 1 ? 28.547 69.438 103.312 1 20.77 1 MET B C 1
ATOM 3389 O O . MET B 1 1 ? 27.391 69 103.438 1 20.77 1 MET B O 1
ATOM 3393 N N . ILE B 1 2 ? 29.156 69.312 102.062 1 18.66 2 ILE B N 1
ATOM 3394 C CA . ILE B 1 2 ? 28.641 69.812 100.812 1 18.66 2 ILE B CA 1
ATOM 3395 C C . ILE B 1 2 ? 27.516 68.938 100.312 1 18.66 2 ILE B C 1
ATOM 3397 O O . ILE B 1 2 ? 27.359 67.812 100.812 1 18.66 2 ILE B O 1
ATOM 3401 N N . SER B 1 3 ? 27.641 68.375 99 1 18.86 3 SER B N 1
ATOM 3402 C CA . SER B 1 3 ? 27.344 68.562 97.625 1 18.86 3 SER B CA 1
ATOM 3403 C C . SER B 1 3 ? 26.469 67.438 97.062 1 18.86 3 SER B C 1
ATOM 3405 O O . SER B 1 3 ? 26.375 66.375 97.688 1 18.86 3 SER B O 1
ATOM 3407 N N . TRP B 1 4 ? 26.344 67.188 95.562 1 20.78 4 TRP B N 1
ATOM 3408 C CA . TRP B 1 4 ? 25.578 67.25 94.312 1 20.78 4 TRP B CA 1
ATOM 3409 C C . TRP B 1 4 ? 25.266 65.812 93.812 1 20.78 4 TRP B C 1
ATOM 3411 O O . TRP B 1 4 ? 25.984 64.875 94.125 1 20.78 4 TRP B O 1
ATOM 3421 N N . ILE B 1 5 ? 24.141 65.438 92.938 1 22.22 5 ILE B N 1
ATOM 3422 C CA . ILE B 1 5 ? 22.984 64.688 92.5 1 22.22 5 ILE B CA 1
ATOM 3423 C C . ILE B 1 5 ? 23.391 63.719 91.375 1 22.22 5 ILE B C 1
ATOM 3425 O O . ILE B 1 5 ? 22.562 63 90.812 1 22.22 5 ILE B O 1
ATOM 3429 N N . LEU B 1 6 ? 24.766 63.719 90.875 1 20.81 6 LEU B N 1
ATOM 3430 C CA . LEU B 1 6 ? 24.891 63.562 89.438 1 20.81 6 LEU B CA 1
ATOM 3431 C C . LEU B 1 6 ? 24.328 62.219 88.938 1 20.81 6 LEU B C 1
ATOM 3433 O O . LEU B 1 6 ? 24.203 61.281 89.75 1 20.81 6 LEU B O 1
ATOM 3437 N N . HIS B 1 7 ? 24.25 61.844 87.438 1 22.27 7 HIS B N 1
ATOM 3438 C CA . HIS B 1 7 ? 23.609 61.656 86.125 1 22.27 7 HIS B CA 1
ATOM 3439 C C . HIS B 1 7 ? 23.891 60.25 85.562 1 22.27 7 HIS B C 1
ATOM 3441 O O . HIS B 1 7 ? 23.609 60 84.375 1 22.27 7 HIS B O 1
ATOM 3447 N N . GLY B 1 8 ? 24.469 59.219 86.25 1 22.33 8 GLY B N 1
ATOM 3448 C CA . GLY B 1 8 ? 25.297 58.25 85.562 1 22.33 8 GLY B CA 1
ATOM 3449 C C . GLY B 1 8 ? 24.531 57.406 84.562 1 22.33 8 GLY B C 1
ATOM 3450 O O . GLY B 1 8 ? 23.297 57.406 84.562 1 22.33 8 GLY B O 1
ATOM 3451 N N . GLY B 1 9 ? 25.234 56.312 83.812 1 24.5 9 GLY B N 1
ATOM 3452 C CA . GLY B 1 9 ? 25.484 55.719 82.5 1 24.5 9 GLY B CA 1
ATOM 3453 C C . GLY B 1 9 ? 24.547 54.594 82.188 1 24.5 9 GLY B C 1
ATOM 3454 O O . GLY B 1 9 ? 24.953 53.438 82.062 1 24.5 9 GLY B O 1
ATOM 3455 N N . ASP B 1 10 ? 23.297 54.5 82.625 1 22.86 10 ASP B N 1
ATOM 3456 C CA . ASP B 1 10 ? 22.562 53.219 82.625 1 22.86 10 ASP B CA 1
ATOM 3457 C C . ASP B 1 10 ? 22.234 52.844 81.188 1 22.86 10 ASP B C 1
ATOM 3459 O O . ASP B 1 10 ? 21.469 51.906 80.938 1 22.86 10 ASP B O 1
ATOM 3463 N N . PHE B 1 11 ? 22.453 53.75 80.125 1 21.77 11 PHE B N 1
ATOM 3464 C CA . PHE B 1 11 ? 21.391 53.688 79.188 1 21.77 11 PHE B CA 1
ATOM 3465 C C . PHE B 1 11 ? 21.328 52.281 78.562 1 21.77 11 PHE B C 1
ATOM 3467 O O . PHE B 1 11 ? 20.266 51.688 78.438 1 21.77 11 PHE B O 1
ATOM 3474 N N . LEU B 1 12 ? 22.234 52 77.5 1 23.33 12 LEU B N 1
ATOM 3475 C CA . LEU B 1 12 ? 21.812 51.688 76.125 1 23.33 12 LEU B CA 1
ATOM 3476 C C . LEU B 1 12 ? 21.547 50.188 76 1 23.33 12 LEU B C 1
ATOM 3478 O O . LEU B 1 12 ? 22.469 49.375 76.062 1 23.33 12 LEU B O 1
ATOM 3482 N N . ASN B 1 13 ? 20.625 49.562 76.625 1 23.22 13 ASN B N 1
ATOM 3483 C CA . ASN B 1 13 ? 20.203 48.219 76.375 1 23.22 13 ASN B CA 1
ATOM 3484 C C . ASN B 1 13 ? 19.938 47.969 74.875 1 23.22 13 ASN B C 1
ATOM 3486 O O . ASN B 1 13 ? 18.953 48.5 74.312 1 23.22 13 ASN B O 1
ATOM 3490 N N . LEU B 1 14 ? 21.016 48 74 1 23.73 14 LEU B N 1
ATOM 3491 C CA . LEU B 1 14 ? 20.969 47.781 72.562 1 23.73 14 LEU B CA 1
ATOM 3492 C C . LEU B 1 14 ? 20.203 46.5 72.188 1 23.73 14 LEU B C 1
ATOM 3494 O O . LEU B 1 14 ? 20.578 45.406 72.688 1 23.73 14 LEU B O 1
ATOM 3498 N N . GLY B 1 15 ? 18.859 46.531 72.125 1 25.7 15 GLY B N 1
ATOM 3499 C CA . GLY B 1 15 ? 17.922 45.562 71.562 1 25.7 15 GLY B CA 1
ATOM 3500 C C . GLY B 1 15 ? 18.406 44.938 70.25 1 25.7 15 GLY B C 1
ATOM 3501 O O . GLY B 1 15 ? 18.75 45.625 69.312 1 25.7 15 GLY B O 1
ATOM 3502 N N . THR B 1 16 ? 19.188 43.844 70.312 1 27.33 16 THR B N 1
ATOM 3503 C CA . THR B 1 16 ? 19.641 43 69.25 1 27.33 16 THR B CA 1
ATOM 3504 C C . THR B 1 16 ? 18.469 42.625 68.312 1 27.33 16 THR B C 1
ATOM 3506 O O . THR B 1 16 ? 17.562 41.906 68.75 1 27.33 16 THR B O 1
ATOM 3509 N N . ASN B 1 17 ? 17.875 43.594 67.562 1 25.45 17 ASN B N 1
ATOM 3510 C CA . ASN B 1 17 ? 16.922 43.25 66.5 1 25.45 17 ASN B CA 1
ATOM 3511 C C . ASN B 1 17 ? 17.438 42.125 65.625 1 25.45 17 ASN B C 1
ATOM 3513 O O . ASN B 1 17 ? 18.516 42.25 65.062 1 25.45 17 ASN B O 1
ATOM 3517 N N . LEU B 1 18 ? 17.109 40.875 66 1 28.64 18 LEU B N 1
ATOM 3518 C CA . LEU B 1 18 ? 17.266 39.688 65.125 1 28.64 18 LEU B CA 1
ATOM 3519 C C . LEU B 1 18 ? 16.734 39.969 63.75 1 28.64 18 LEU B C 1
ATOM 3521 O O . LEU B 1 18 ? 15.547 40.219 63.562 1 28.64 18 LEU B O 1
ATOM 3525 N N . MET B 1 19 ? 17.547 40.625 62.875 1 27.3 19 MET B N 1
ATOM 3526 C CA . MET B 1 19 ? 17.281 40.688 61.438 1 27.3 19 MET B CA 1
ATOM 3527 C C . MET B 1 19 ? 16.984 39.281 60.906 1 27.3 19 MET B C 1
ATOM 3529 O O . MET B 1 19 ? 17.859 38.406 60.906 1 27.3 19 MET B O 1
ATOM 3533 N N . LEU B 1 20 ? 15.82 38.719 61.156 1 30.42 20 LEU B N 1
ATOM 3534 C CA . LEU B 1 20 ? 15.375 37.594 60.375 1 30.42 20 LEU B CA 1
ATOM 3535 C C . LEU B 1 20 ? 15.578 37.844 58.875 1 30.42 20 LEU B C 1
ATOM 3537 O O . LEU B 1 20 ? 14.93 38.719 58.312 1 30.42 20 LEU B O 1
ATOM 3541 N N . CYS B 1 21 ? 16.828 37.781 58.406 1 29.23 21 CYS B N 1
ATOM 3542 C CA . CYS B 1 21 ? 17.062 37.688 56.969 1 29.23 21 CYS B CA 1
ATOM 3543 C C . CYS B 1 21 ? 16.156 36.656 56.344 1 29.23 21 CYS B C 1
ATOM 3545 O O . CYS B 1 21 ? 16.266 35.438 56.625 1 29.23 21 CYS B O 1
ATOM 3547 N N . PHE B 1 22 ? 14.914 37 56.125 1 31.17 22 PHE B N 1
ATOM 3548 C CA . PHE B 1 22 ? 14.156 36.25 55.156 1 31.17 22 PHE B CA 1
ATOM 3549 C C . PHE B 1 22 ? 14.992 35.969 53.906 1 31.17 22 PHE B C 1
ATOM 3551 O O . PHE B 1 22 ? 15.297 36.875 53.125 1 31.17 22 PHE B O 1
ATOM 3558 N N . LEU B 1 23 ? 15.953 35.094 54 1 30.33 23 LEU B N 1
ATOM 3559 C CA . LEU B 1 23 ? 16.484 34.531 52.75 1 30.33 23 LEU B CA 1
ATOM 3560 C C . LEU B 1 23 ? 15.359 34.156 51.812 1 30.33 23 LEU B C 1
ATOM 3562 O O . LEU B 1 23 ? 14.594 33.25 52.062 1 30.33 23 LEU B O 1
ATOM 3566 N N . CYS B 1 24 ? 14.727 35.156 51.219 1 31.88 24 CYS B N 1
ATOM 3567 C CA . CYS B 1 24 ? 14 34.844 50 1 31.88 24 CYS B CA 1
ATOM 3568 C C . CYS B 1 24 ? 14.781 33.875 49.125 1 31.88 24 CYS B C 1
ATOM 3570 O O . CYS B 1 24 ? 15.875 34.188 48.656 1 31.88 24 CYS B O 1
ATOM 3572 N N . GLY B 1 25 ? 14.789 32.625 49.438 1 32.19 25 GLY B N 1
ATOM 3573 C CA . GLY B 1 25 ? 15.203 31.609 48.5 1 32.19 25 GLY B CA 1
ATOM 3574 C C . GLY B 1 25 ? 14.898 31.984 47.062 1 32.19 25 GLY B C 1
ATOM 3575 O O . GLY B 1 25 ? 13.734 32 46.656 1 32.19 25 GLY B O 1
ATOM 3576 N N . MET B 1 26 ? 15.648 32.906 46.469 1 34.03 26 MET B N 1
ATOM 3577 C CA . MET B 1 26 ? 15.68 32.938 45 1 34.03 26 MET B CA 1
ATOM 3578 C C . MET B 1 26 ? 15.75 31.516 44.469 1 34.03 26 MET B C 1
ATOM 3580 O O . MET B 1 26 ? 16.719 30.797 44.688 1 34.03 26 MET B O 1
ATOM 3584 N N . THR B 1 27 ? 14.695 30.828 44.469 1 35.16 27 THR B N 1
ATOM 3585 C CA . THR B 1 27 ? 14.727 29.688 43.594 1 35.16 27 THR B CA 1
ATOM 3586 C C . THR B 1 27 ? 15.406 30.047 42.281 1 35.16 27 THR B C 1
ATOM 3588 O O . THR B 1 27 ? 14.977 30.969 41.562 1 35.16 27 THR B O 1
ATOM 3591 N N . SER B 1 28 ? 16.703 30.047 42.25 1 35.28 28 SER B N 1
ATOM 3592 C CA . SER B 1 28 ? 17.391 30 41 1 35.28 28 SER B CA 1
ATOM 3593 C C . SER B 1 28 ? 16.641 29.125 39.969 1 35.28 28 SER B C 1
ATOM 3595 O O . SER B 1 28 ? 16.609 27.906 40.125 1 35.28 28 SER B O 1
ATOM 3597 N N . GLY B 1 29 ? 15.555 29.562 39.5 1 36.09 29 GLY B N 1
ATOM 3598 C CA . GLY B 1 29 ? 15.047 28.812 38.375 1 36.09 29 GLY B CA 1
ATOM 3599 C C . GLY B 1 29 ? 16.141 28.391 37.406 1 36.09 29 GLY B C 1
ATOM 3600 O O . GLY B 1 29 ? 17.203 29.016 37.344 1 36.09 29 GLY B O 1
ATOM 3601 N N . ASP B 1 30 ? 16.422 27.172 37.188 1 38.59 30 ASP B N 1
ATOM 3602 C CA . ASP B 1 30 ? 17.344 26.672 36.156 1 38.59 30 ASP B CA 1
ATOM 3603 C C . ASP B 1 30 ? 17.391 27.609 34.969 1 38.59 30 ASP B C 1
ATOM 3605 O O . ASP B 1 30 ? 16.359 27.891 34.344 1 38.59 30 ASP B O 1
ATOM 3609 N N . PRO B 1 31 ? 18.266 28.516 34.844 1 44.19 31 PRO B N 1
ATOM 3610 C CA . PRO B 1 31 ? 18.359 29.453 33.719 1 44.19 31 PRO B CA 1
ATOM 3611 C C . PRO B 1 31 ? 17.969 28.828 32.375 1 44.19 31 PRO B C 1
ATOM 3613 O O . PRO B 1 31 ? 17.75 29.531 31.406 1 44.19 31 PRO B O 1
ATOM 3616 N N . THR B 1 32 ? 18.312 27.578 32.219 1 46.09 32 THR B N 1
ATOM 3617 C CA . THR B 1 32 ? 17.984 26.891 30.969 1 46.09 32 THR B CA 1
ATOM 3618 C C . THR B 1 32 ? 16.469 26.781 30.797 1 46.09 32 THR B C 1
ATOM 3620 O O . THR B 1 32 ? 15.977 26.594 29.672 1 46.09 32 THR B O 1
ATOM 3623 N N . THR B 1 33 ? 15.703 26.797 31.891 1 51.38 33 THR B N 1
ATOM 3624 C CA . THR B 1 33 ? 14.258 26.625 31.922 1 51.38 33 THR B CA 1
ATOM 3625 C C . THR B 1 33 ? 13.547 27.891 31.453 1 51.38 33 THR B C 1
ATOM 3627 O O . THR B 1 33 ? 12.359 27.859 31.109 1 51.38 33 THR B O 1
ATOM 3630 N N . GLY B 1 34 ? 14.312 28.906 31.234 1 63.47 34 GLY B N 1
ATOM 3631 C CA . GLY B 1 34 ? 13.664 30.156 30.844 1 63.47 34 GLY B CA 1
ATOM 3632 C C . GLY B 1 34 ? 13.93 30.531 29.391 1 63.47 34 GLY B C 1
ATOM 3633 O O . GLY B 1 34 ? 13.359 31.5 28.891 1 63.47 34 GLY B O 1
ATOM 3634 N N . SER B 1 35 ? 14.734 29.547 28.734 1 89.19 35 SER B N 1
ATOM 3635 C CA . SER B 1 35 ? 15.039 29.906 27.359 1 89.19 35 SER B CA 1
ATOM 3636 C C . SER B 1 35 ? 14.328 28.969 26.375 1 89.19 35 SER B C 1
ATOM 3638 O O . SER B 1 35 ? 13.93 27.859 26.75 1 89.19 35 SER B O 1
ATOM 3640 N N . ALA B 1 36 ? 14.039 29.469 25.234 1 95.5 36 ALA B N 1
ATOM 3641 C CA . ALA B 1 36 ? 13.438 28.688 24.156 1 95.5 36 ALA B CA 1
ATOM 3642 C C . ALA B 1 36 ? 14.227 27.406 23.891 1 95.5 36 ALA B C 1
ATOM 3644 O O . ALA B 1 36 ? 13.648 26.328 23.766 1 95.5 36 ALA B O 1
ATOM 3645 N N . PHE B 1 37 ? 15.516 27.469 23.969 1 95.25 37 PHE B N 1
ATOM 3646 C CA . PHE B 1 37 ? 16.391 26.328 23.703 1 95.25 37 PHE B CA 1
ATOM 3647 C C . PHE B 1 37 ? 16.266 25.281 24.797 1 95.25 37 PHE B C 1
ATOM 3649 O O . PHE B 1 37 ? 16.219 24.078 24.531 1 95.25 37 PHE B O 1
ATOM 3656 N N . GLY B 1 38 ? 16.375 25.766 26.016 1 95.44 38 GLY B N 1
ATOM 3657 C CA . GLY B 1 38 ? 16.203 24.844 27.141 1 95.44 38 GLY B CA 1
ATOM 3658 C C . GLY B 1 38 ? 14.891 24.094 27.109 1 95.44 38 GLY B C 1
ATOM 3659 O O . GLY B 1 38 ? 14.852 22.875 27.312 1 95.44 38 GLY B O 1
ATOM 3660 N N . LEU B 1 39 ? 13.805 24.828 26.859 1 97.06 39 LEU B N 1
ATOM 3661 C CA . LEU B 1 39 ? 12.469 24.25 26.797 1 97.06 39 LEU B CA 1
ATOM 3662 C C . LEU B 1 39 ? 12.383 23.219 25.672 1 97.06 39 LEU B C 1
ATOM 3664 O O . LEU B 1 39 ? 11.836 22.125 25.859 1 97.06 39 LEU B O 1
ATOM 3668 N N . MET B 1 40 ? 12.992 23.516 24.531 1 98.12 40 MET B N 1
ATOM 3669 C CA . MET B 1 40 ? 12.836 22.672 23.344 1 98.12 40 MET B CA 1
ATOM 3670 C C . MET B 1 40 ? 13.781 21.469 23.422 1 98.12 40 MET B C 1
ATOM 3672 O O . MET B 1 40 ? 13.578 20.469 22.719 1 98.12 40 MET B O 1
ATOM 3676 N N . THR B 1 41 ? 14.828 21.516 24.234 1 96.75 41 THR B N 1
ATOM 3677 C CA . THR B 1 41 ? 15.641 20.344 24.531 1 96.75 41 THR B CA 1
ATOM 3678 C C . THR B 1 41 ? 14.867 19.344 25.391 1 96.75 41 THR B C 1
ATOM 3680 O O . THR B 1 41 ? 14.945 18.141 25.156 1 96.75 41 THR B O 1
ATOM 3683 N N . LYS B 1 42 ? 14.125 19.953 26.297 1 96.69 42 LYS B N 1
ATOM 3684 C CA . LYS B 1 42 ? 13.32 19.141 27.188 1 96.69 42 LYS B CA 1
ATOM 3685 C C . LYS B 1 42 ? 12.086 18.594 26.484 1 96.69 42 LYS B C 1
ATOM 3687 O O . LYS B 1 42 ? 11.672 17.453 26.734 1 96.69 42 LYS B O 1
ATOM 3692 N N . TYR B 1 43 ? 11.469 19.375 25.625 1 98 43 TYR B N 1
ATOM 3693 C CA . TYR B 1 43 ? 10.273 19.047 24.859 1 98 43 TYR B CA 1
ATOM 3694 C C . TYR B 1 43 ? 10.492 19.281 23.375 1 98 43 TYR B C 1
ATOM 3696 O O . TYR B 1 43 ? 10 20.25 22.812 1 98 43 TYR B O 1
ATOM 3704 N N . PRO B 1 44 ? 11.195 18.344 22.719 1 98.38 44 PRO B N 1
ATOM 3705 C CA . PRO B 1 44 ? 11.445 18.547 21.297 1 98.38 44 PRO B CA 1
ATOM 3706 C C . PRO B 1 44 ? 10.156 18.625 20.484 1 98.38 44 PRO B C 1
ATOM 3708 O O . PRO B 1 44 ? 9.219 17.875 20.719 1 98.38 44 PRO B O 1
ATOM 3711 N N . LEU B 1 45 ? 10.117 19.469 19.594 1 98.75 45 LEU B N 1
ATOM 3712 C CA . LEU B 1 45 ? 8.922 19.875 18.859 1 98.75 45 LEU B CA 1
ATOM 3713 C C . LEU B 1 45 ? 8.383 18.734 18.016 1 98.75 45 LEU B C 1
ATOM 3715 O O . LEU B 1 45 ? 9.148 18.016 17.375 1 98.75 45 LEU B O 1
ATOM 3719 N N . ILE B 1 46 ? 7.066 18.531 18.047 1 98.88 46 ILE B N 1
ATOM 3720 C CA . ILE B 1 46 ? 6.34 17.797 17.016 1 98.88 46 ILE B CA 1
ATOM 3721 C C . ILE B 1 46 ? 5.715 18.781 16.031 1 98.88 46 ILE B C 1
ATOM 3723 O O . ILE B 1 46 ? 4.793 19.516 16.375 1 98.88 46 ILE B O 1
ATOM 3727 N N . ASP B 1 47 ? 6.25 18.828 14.844 1 98.88 47 ASP B N 1
ATOM 3728 C CA . ASP B 1 47 ? 5.684 19.625 13.758 1 98.88 47 ASP B CA 1
ATOM 3729 C C . ASP B 1 47 ? 4.66 18.812 12.961 1 98.88 47 ASP B C 1
ATOM 3731 O O . ASP B 1 47 ? 5.012 17.844 12.289 1 98.88 47 ASP B O 1
ATOM 3735 N N . GLY B 1 48 ? 3.453 19.312 12.852 1 98.88 48 GLY B N 1
ATOM 3736 C CA . GLY B 1 48 ? 2.318 18.516 12.406 1 98.88 48 GLY B CA 1
ATOM 3737 C C . GLY B 1 48 ? 2.211 18.438 10.891 1 98.88 48 GLY B C 1
ATOM 3738 O O . GLY B 1 48 ? 1.413 17.656 10.367 1 98.88 48 GLY B O 1
ATOM 3739 N N . HIS B 1 49 ? 3.059 19.188 10.133 1 98.88 49 HIS B N 1
ATOM 3740 C CA . HIS B 1 49 ? 2.887 19.141 8.688 1 98.88 49 HIS B CA 1
ATOM 3741 C C . HIS B 1 49 ? 4.109 19.688 7.965 1 98.88 49 HIS B C 1
ATOM 3743 O O . HIS B 1 49 ? 4.586 20.781 8.297 1 98.88 49 HIS B O 1
ATOM 3749 N N . ASN B 1 50 ? 4.555 18.953 6.977 1 98.88 50 ASN B N 1
ATOM 3750 C CA . ASN B 1 50 ? 5.707 19.344 6.172 1 98.88 50 ASN B CA 1
ATOM 3751 C C . ASN B 1 50 ? 5.656 18.734 4.777 1 98.88 50 ASN B C 1
ATOM 3753 O O . ASN B 1 50 ? 5.305 17.562 4.625 1 98.88 50 ASN B O 1
ATOM 3757 N N . ASP B 1 51 ? 6.043 19.516 3.766 1 98.62 51 ASP B N 1
ATOM 3758 C CA . ASP B 1 51 ? 5.875 19.078 2.383 1 98.62 51 ASP B CA 1
ATOM 3759 C C . ASP B 1 51 ? 7.227 18.812 1.724 1 98.62 51 ASP B C 1
ATOM 3761 O O . ASP B 1 51 ? 7.371 18.969 0.508 1 98.62 51 ASP B O 1
ATOM 3765 N N . LEU B 1 52 ? 8.211 18.484 2.445 1 98.69 52 LEU B N 1
ATOM 3766 C CA . LEU B 1 52 ? 9.516 18.188 1.859 1 98.69 52 LEU B CA 1
ATOM 3767 C C . LEU B 1 52 ? 9.398 17.094 0.796 1 98.69 52 LEU B C 1
ATOM 3769 O O . LEU B 1 52 ? 10.07 17.156 -0.238 1 98.69 52 LEU B O 1
ATOM 3773 N N . ALA B 1 53 ? 8.617 16.109 0.992 1 98.56 53 ALA B N 1
ATOM 3774 C CA . ALA B 1 53 ? 8.453 15.031 0.022 1 98.56 53 ALA B CA 1
ATOM 3775 C C . ALA B 1 53 ? 7.996 15.57 -1.33 1 98.56 53 ALA B C 1
ATOM 3777 O O . ALA B 1 53 ? 8.438 15.086 -2.379 1 98.56 53 ALA B O 1
ATOM 3778 N N . LEU B 1 54 ? 7.113 16.531 -1.292 1 97.19 54 LEU B N 1
ATOM 3779 C CA . LEU B 1 54 ? 6.684 17.156 -2.533 1 97.19 54 LEU B CA 1
ATOM 3780 C C . LEU B 1 54 ? 7.859 17.828 -3.242 1 97.19 54 LEU B C 1
ATOM 3782 O O . LEU B 1 54 ? 8.008 17.688 -4.457 1 97.19 54 LEU B O 1
ATOM 3786 N N . MET B 1 55 ? 8.656 18.5 -2.514 1 96.75 55 MET B N 1
ATOM 3787 C CA . MET B 1 55 ? 9.797 19.203 -3.094 1 96.75 55 MET B CA 1
ATOM 3788 C C . MET B 1 55 ? 10.82 18.219 -3.646 1 96.75 55 MET B C 1
ATOM 3790 O O . MET B 1 55 ? 11.469 18.484 -4.66 1 96.75 55 MET B O 1
ATOM 3794 N N . LEU B 1 56 ? 10.977 17.078 -2.951 1 97.5 56 LEU B N 1
ATOM 3795 C CA . LEU B 1 56 ? 11.875 16.031 -3.463 1 97.5 56 LEU B CA 1
ATOM 3796 C C . LEU B 1 56 ? 11.398 15.539 -4.824 1 97.5 56 LEU B C 1
ATOM 3798 O O . LEU B 1 56 ? 12.219 15.289 -5.715 1 97.5 56 LEU B O 1
ATOM 3802 N N . ARG B 1 57 ? 10.156 15.406 -4.973 1 96.25 57 ARG B N 1
ATOM 3803 C CA . ARG B 1 57 ? 9.602 15.008 -6.262 1 96.25 57 ARG B CA 1
ATOM 3804 C C . ARG B 1 57 ? 9.828 16.094 -7.316 1 96.25 57 ARG B C 1
ATOM 3806 O O . ARG B 1 57 ? 10.297 15.797 -8.422 1 96.25 57 ARG B O 1
ATOM 3813 N N . ILE B 1 58 ? 9.492 17.297 -6.977 1 93.69 58 ILE B N 1
ATOM 3814 C CA . ILE B 1 58 ? 9.531 18.406 -7.918 1 93.69 58 ILE B CA 1
ATOM 3815 C C . ILE B 1 58 ? 10.977 18.656 -8.359 1 93.69 58 ILE B C 1
ATOM 3817 O O . ILE B 1 58 ? 11.25 18.797 -9.555 1 93.69 58 ILE B O 1
ATOM 3821 N N . LEU B 1 59 ? 11.891 18.625 -7.43 1 94 59 LEU B N 1
ATOM 3822 C CA . LEU B 1 59 ? 13.25 19.078 -7.699 1 94 59 LEU B CA 1
ATOM 3823 C C . LEU B 1 59 ? 14.117 17.922 -8.203 1 94 59 LEU B C 1
ATOM 3825 O O . LEU B 1 59 ? 15.039 18.125 -8.992 1 94 59 LEU B O 1
ATOM 3829 N N . HIS B 1 60 ? 13.75 16.656 -7.77 1 95.06 60 HIS B N 1
ATOM 3830 C CA . HIS B 1 60 ? 14.703 15.578 -8.016 1 95.06 60 HIS B CA 1
ATOM 3831 C C . HIS B 1 60 ? 13.992 14.312 -8.492 1 95.06 60 HIS B C 1
ATOM 3833 O O . HIS B 1 60 ? 14.617 13.266 -8.648 1 95.06 60 HIS B O 1
ATOM 3839 N N . ASP B 1 61 ? 12.719 14.383 -8.68 1 94.69 61 ASP B N 1
ATOM 3840 C CA . ASP B 1 61 ? 11.922 13.234 -9.102 1 94.69 61 ASP B CA 1
ATOM 3841 C C . ASP B 1 61 ? 12.125 12.055 -8.164 1 94.69 61 ASP B C 1
ATOM 3843 O O . ASP B 1 61 ? 12.297 10.914 -8.609 1 94.69 61 ASP B O 1
ATOM 3847 N N . ASN B 1 62 ? 12.258 12.344 -6.91 1 96.88 62 ASN B N 1
ATOM 3848 C CA . ASN B 1 62 ? 12.375 11.398 -5.805 1 96.88 62 ASN B CA 1
ATOM 3849 C C . ASN B 1 62 ? 13.656 10.586 -5.898 1 96.88 62 ASN B C 1
ATOM 3851 O O . ASN B 1 62 ? 13.75 9.492 -5.332 1 96.88 62 ASN B O 1
ATOM 3855 N N . ARG B 1 63 ? 14.656 11.039 -6.656 1 97.44 63 ARG B N 1
ATOM 3856 C CA . ARG B 1 63 ? 15.961 10.383 -6.703 1 97.44 63 ARG B CA 1
ATOM 3857 C C . ARG B 1 63 ? 16.844 10.844 -5.555 1 97.44 63 ARG B C 1
ATOM 3859 O O . ARG B 1 63 ? 17.656 11.766 -5.715 1 97.44 63 ARG B O 1
ATOM 3866 N N . LEU B 1 64 ? 16.781 10.172 -4.441 1 97.5 64 LEU B N 1
ATOM 3867 C CA . LEU B 1 64 ? 17.469 10.547 -3.209 1 97.5 64 LEU B CA 1
ATOM 3868 C C . LEU B 1 64 ? 18.984 10.438 -3.363 1 97.5 64 LEU B C 1
ATOM 3870 O O . LEU B 1 64 ? 19.734 11.117 -2.654 1 97.5 64 LEU B O 1
ATOM 3874 N N . SER B 1 65 ? 19.406 9.594 -4.336 1 95.94 65 SER B N 1
ATOM 3875 C CA . SER B 1 65 ? 20.844 9.422 -4.566 1 95.94 65 SER B CA 1
ATOM 3876 C C . SER B 1 65 ? 21.484 10.719 -5.035 1 95.94 65 SER B C 1
ATOM 3878 O O . SER B 1 65 ? 22.703 10.883 -4.938 1 95.94 65 SER B O 1
ATOM 3880 N N . GLN B 1 66 ? 20.656 11.602 -5.434 1 94.5 66 GLN B N 1
ATOM 3881 C CA . GLN B 1 66 ? 21.172 12.859 -5.973 1 94.5 66 GLN B CA 1
ATOM 3882 C C . GLN B 1 66 ? 21.031 13.992 -4.953 1 94.5 66 GLN B C 1
ATOM 3884 O O . GLN B 1 66 ? 21.297 15.156 -5.27 1 94.5 66 GLN B O 1
ATOM 3889 N N . VAL B 1 67 ? 20.656 13.695 -3.773 1 96.12 67 VAL B N 1
ATOM 3890 C CA . VAL B 1 67 ? 20.312 14.719 -2.797 1 96.12 67 VAL B CA 1
ATOM 3891 C C . VAL B 1 67 ? 21.125 14.516 -1.521 1 96.12 67 VAL B C 1
ATOM 3893 O O . VAL B 1 67 ? 21.219 13.398 -1.011 1 96.12 67 VAL B O 1
ATOM 3896 N N . ASP B 1 68 ? 21.781 15.602 -1.079 1 97.5 68 ASP B N 1
ATOM 3897 C CA . ASP B 1 68 ? 22.297 15.602 0.284 1 97.5 68 ASP B CA 1
ATOM 3898 C C . ASP B 1 68 ? 21.219 15.992 1.286 1 97.5 68 ASP B C 1
ATOM 3900 O O . ASP B 1 68 ? 20.969 17.188 1.506 1 97.5 68 ASP B O 1
ATOM 3904 N N . LEU B 1 69 ? 20.672 15.047 1.974 1 97.88 69 LEU B N 1
ATOM 3905 C CA . LEU B 1 69 ? 19.516 15.25 2.834 1 97.88 69 LEU B CA 1
ATOM 3906 C C . LEU B 1 69 ? 19.891 16.078 4.055 1 97.88 69 LEU B C 1
ATOM 3908 O O . LEU B 1 69 ? 19 16.578 4.766 1 97.88 69 LEU B O 1
ATOM 3912 N N . HIS B 1 70 ? 21.156 16.297 4.301 1 98.19 70 HIS B N 1
ATOM 3913 C CA . HIS B 1 70 ? 21.609 17.109 5.426 1 98.19 70 HIS B CA 1
ATOM 3914 C C . HIS B 1 70 ? 21.656 18.578 5.055 1 98.19 70 HIS B C 1
ATOM 3916 O O . HIS B 1 70 ? 21.703 19.453 5.934 1 98.19 70 HIS B O 1
ATOM 3922 N N . ASN B 1 71 ? 21.719 18.812 3.791 1 97.25 71 ASN B N 1
ATOM 3923 C CA . ASN B 1 71 ? 21.812 20.172 3.271 1 97.25 71 ASN B CA 1
ATOM 3924 C C . ASN B 1 71 ? 21.172 20.281 1.886 1 97.25 71 ASN B C 1
ATOM 3926 O O . ASN B 1 71 ? 21.891 20.344 0.88 1 97.25 71 ASN B O 1
ATOM 3930 N N . ILE B 1 72 ? 19.891 20.406 1.892 1 96.25 72 ILE B N 1
ATOM 3931 C CA . ILE B 1 72 ? 19.156 20.438 0.629 1 96.25 72 ILE B CA 1
ATOM 3932 C C . ILE B 1 72 ? 18.969 21.891 0.181 1 96.25 72 ILE B C 1
ATOM 3934 O O . ILE B 1 72 ? 18.531 22.734 0.963 1 96.25 72 ILE B O 1
ATOM 3938 N N . SER B 1 73 ? 19.266 22.219 -1.068 1 94 73 SER B N 1
ATOM 3939 C CA . SER B 1 73 ? 19.078 23.562 -1.61 1 94 73 SER B CA 1
ATOM 3940 C C . SER B 1 73 ? 17.625 23.797 -2.012 1 94 73 SER B C 1
ATOM 3942 O O . SER B 1 73 ? 16.906 22.859 -2.354 1 94 73 SER B O 1
ATOM 3944 N N . LYS B 1 74 ? 17.109 25.031 -1.841 1 93.88 74 LYS B N 1
ATOM 3945 C CA . LYS B 1 74 ? 15.836 25.516 -2.367 1 93.88 74 LYS B CA 1
ATOM 3946 C C . LYS B 1 74 ? 14.664 24.938 -1.589 1 93.88 74 LYS B C 1
ATOM 3948 O O . LYS B 1 74 ? 13.57 24.781 -2.129 1 93.88 74 LYS B O 1
ATOM 3953 N N . VAL B 1 75 ? 14.914 24.422 -0.409 1 97.44 75 VAL B N 1
ATOM 3954 C CA . VAL B 1 75 ? 13.844 23.953 0.474 1 97.44 75 VAL B CA 1
ATOM 3955 C C . VAL B 1 75 ? 14.016 24.578 1.857 1 97.44 75 VAL B C 1
ATOM 3957 O O . VAL B 1 75 ? 15.023 25.234 2.131 1 97.44 75 VAL B O 1
ATOM 3960 N N . ALA B 1 76 ? 13.047 24.422 2.668 1 98.44 76 ALA B N 1
ATOM 3961 C CA . ALA B 1 76 ? 13.062 24.969 4.023 1 98.44 76 ALA B CA 1
ATOM 3962 C C . ALA B 1 76 ? 13.391 23.891 5.047 1 98.44 76 ALA B C 1
ATOM 3964 O O . ALA B 1 76 ? 13.445 24.156 6.25 1 98.44 76 ALA B O 1
ATOM 3965 N N . THR B 1 77 ? 13.578 22.688 4.605 1 98.75 77 THR B N 1
ATOM 3966 C CA . THR B 1 77 ? 13.719 21.547 5.508 1 98.75 77 THR B CA 1
ATOM 3967 C C . THR B 1 77 ? 14.859 20.641 5.051 1 98.75 77 THR B C 1
ATOM 3969 O O . THR B 1 77 ? 14.953 20.281 3.873 1 98.75 77 THR B O 1
ATOM 3972 N N . ASP B 1 78 ? 15.727 20.297 5.844 1 98.56 78 ASP B N 1
ATOM 3973 C CA . ASP B 1 78 ? 16.703 19.219 5.734 1 98.56 78 ASP B CA 1
ATOM 3974 C C . ASP B 1 78 ? 17.141 18.734 7.113 1 98.56 78 ASP B C 1
ATOM 3976 O O . ASP B 1 78 ? 16.641 19.219 8.133 1 98.56 78 ASP B O 1
ATOM 3980 N N . ILE B 1 79 ? 17.922 17.812 7.254 1 98.69 79 ILE B N 1
ATOM 3981 C CA . ILE B 1 79 ? 18.219 17.156 8.523 1 98.69 79 ILE B CA 1
ATOM 3982 C C . ILE B 1 79 ? 18.953 18.141 9.445 1 98.69 79 ILE B C 1
ATOM 3984 O O . ILE B 1 79 ? 18.656 18.219 10.633 1 98.69 79 ILE B O 1
ATOM 3988 N N . ASN B 1 80 ? 19.875 18.922 8.906 1 98.69 80 ASN B N 1
ATOM 3989 C CA . ASN B 1 80 ? 20.594 19.891 9.727 1 98.69 80 ASN B CA 1
ATOM 3990 C C . ASN B 1 80 ? 19.656 20.953 10.281 1 98.69 80 ASN B C 1
ATOM 3992 O O . ASN B 1 80 ? 19.75 21.312 11.461 1 98.69 80 ASN B O 1
ATOM 3996 N N . ARG B 1 81 ? 18.797 21.422 9.461 1 98.81 81 ARG B N 1
ATOM 3997 C CA . ARG B 1 81 ? 17.875 22.469 9.898 1 98.81 81 ARG B CA 1
ATOM 3998 C C . ARG B 1 81 ? 16.875 21.906 10.906 1 98.81 81 ARG B C 1
ATOM 4000 O O . ARG B 1 81 ? 16.5 22.594 11.859 1 98.81 81 ARG B O 1
ATOM 4007 N N . LEU B 1 82 ? 16.422 20.672 10.734 1 98.88 82 LEU B N 1
ATOM 4008 C CA . LEU B 1 82 ? 15.555 20.031 11.711 1 98.88 82 LEU B CA 1
ATOM 4009 C C . LEU B 1 82 ? 16.25 19.938 13.07 1 98.88 82 LEU B C 1
ATOM 4011 O O . LEU B 1 82 ? 15.625 20.219 14.102 1 98.88 82 LEU B O 1
ATOM 4015 N N . THR B 1 83 ? 17.484 19.578 13.008 1 98.44 83 THR B N 1
ATOM 4016 C CA . THR B 1 83 ? 18.266 19.453 14.234 1 98.44 83 THR B CA 1
ATOM 4017 C C . THR B 1 83 ? 18.422 20.812 14.906 1 98.44 83 THR B C 1
ATOM 4019 O O . THR B 1 83 ? 18.203 20.953 16.109 1 98.44 83 THR B O 1
ATOM 4022 N N . THR B 1 84 ? 18.75 21.797 14.109 1 98.06 84 THR B N 1
ATOM 4023 C CA . THR B 1 84 ? 18.938 23.156 14.609 1 98.06 84 THR B CA 1
ATOM 4024 C C . THR B 1 84 ? 17.625 23.703 15.18 1 98.06 84 THR B C 1
ATOM 4026 O O . THR B 1 84 ? 17.641 24.438 16.172 1 98.06 84 THR B O 1
ATOM 4029 N N . GLY B 1 85 ? 16.547 23.312 14.617 1 98.5 85 GLY B N 1
ATOM 4030 C CA . GLY B 1 85 ? 15.234 23.781 15.023 1 98.5 85 GLY B CA 1
ATOM 4031 C C . GLY B 1 85 ? 14.664 23.016 16.203 1 98.5 85 GLY B C 1
ATOM 4032 O O . GLY B 1 85 ? 13.562 23.312 16.656 1 98.5 85 GLY B O 1
ATOM 4033 N N . HIS B 1 86 ? 15.398 22.031 16.672 1 98.31 86 HIS B N 1
ATOM 4034 C CA . HIS B 1 86 ? 14.992 21.172 17.781 1 98.31 86 HIS B CA 1
ATOM 4035 C C . HIS B 1 86 ? 13.664 20.484 17.484 1 98.31 86 HIS B C 1
ATOM 4037 O O . HIS B 1 86 ? 12.781 20.438 18.344 1 98.31 86 HIS B O 1
ATOM 4043 N N . VAL B 1 87 ? 13.555 20.016 16.297 1 98.81 87 VAL B N 1
ATOM 4044 C CA . VAL B 1 87 ? 12.406 19.203 15.906 1 98.81 87 VAL B CA 1
ATOM 4045 C C . VAL B 1 87 ? 12.625 17.766 16.344 1 98.81 87 VAL B C 1
ATOM 4047 O O . VAL B 1 87 ? 13.602 17.125 15.93 1 98.81 87 VAL B O 1
ATOM 4050 N N . GLY B 1 88 ? 11.742 17.312 17.188 1 98.75 88 GLY B N 1
ATOM 4051 C CA . GLY B 1 88 ? 11.828 15.922 17.625 1 98.75 88 GLY B CA 1
ATOM 4052 C C . GLY B 1 88 ? 10.984 14.984 16.781 1 98.75 88 GLY B C 1
ATOM 4053 O O . GLY B 1 88 ? 11.203 13.766 16.797 1 98.75 88 GLY B O 1
ATOM 4054 N N . ALA B 1 89 ? 9.992 15.523 16.109 1 98.94 89 ALA B N 1
ATOM 4055 C CA . ALA B 1 89 ? 9.148 14.742 15.195 1 98.94 89 ALA B CA 1
ATOM 4056 C C . ALA B 1 89 ? 8.602 15.617 14.07 1 98.94 89 ALA B C 1
ATOM 4058 O O . ALA B 1 89 ? 8.211 16.766 14.305 1 98.94 89 ALA B O 1
ATOM 4059 N N . GLN B 1 90 ? 8.641 15.094 12.906 1 98.94 90 GLN B N 1
ATOM 4060 C CA . GLN B 1 90 ? 8.094 15.758 11.734 1 98.94 90 GLN B CA 1
ATOM 4061 C C . GLN B 1 90 ? 7.059 14.883 11.031 1 98.94 90 GLN B C 1
ATOM 4063 O O . GLN B 1 90 ? 7.355 13.742 10.664 1 98.94 90 GLN B O 1
ATOM 4068 N N . VAL B 1 91 ? 5.84 15.391 10.898 1 98.94 91 VAL B N 1
ATOM 4069 C CA . VAL B 1 91 ? 4.855 14.719 10.055 1 98.94 91 VAL B CA 1
ATOM 4070 C C . VAL B 1 91 ? 5.074 15.117 8.594 1 98.94 91 VAL B C 1
ATOM 4072 O O . VAL B 1 91 ? 4.781 16.25 8.203 1 98.94 91 VAL B O 1
ATOM 4075 N N . PHE B 1 92 ? 5.617 14.203 7.824 1 98.94 92 PHE B N 1
ATOM 4076 C CA . PHE B 1 92 ? 5.82 14.438 6.398 1 98.94 92 PHE B CA 1
ATOM 4077 C C . PHE B 1 92 ? 4.566 14.086 5.605 1 98.94 92 PHE B C 1
ATOM 4079 O O . PHE B 1 92 ? 4.023 12.992 5.754 1 98.94 92 PHE B O 1
ATOM 4086 N N . ALA B 1 93 ? 4.156 14.992 4.746 1 98.88 93 ALA B N 1
ATOM 4087 C CA . ALA B 1 93 ? 2.939 14.797 3.961 1 98.88 93 ALA B CA 1
ATOM 4088 C C . ALA B 1 93 ? 3.244 14.07 2.654 1 98.88 93 ALA B C 1
ATOM 4090 O O . ALA B 1 93 ? 4.062 14.531 1.856 1 98.88 93 ALA B O 1
ATOM 4091 N N . ALA B 1 94 ? 2.641 12.914 2.477 1 98.88 94 ALA B N 1
ATOM 4092 C CA . ALA B 1 94 ? 2.537 12.32 1.146 1 98.88 94 ALA B CA 1
ATOM 4093 C C . ALA B 1 94 ? 1.444 13 0.327 1 98.88 94 ALA B C 1
ATOM 4095 O O . ALA B 1 94 ? 0.307 12.523 0.281 1 98.88 94 ALA B O 1
ATOM 4096 N N . TYR B 1 95 ? 1.843 14.055 -0.311 1 97.75 95 TYR B N 1
ATOM 4097 C CA . TYR B 1 95 ? 0.893 14.859 -1.066 1 97.75 95 TYR B CA 1
ATOM 4098 C C . TYR B 1 95 ? 1.077 14.664 -2.566 1 97.75 95 TYR B C 1
ATOM 4100 O O . TYR B 1 95 ? 2.205 14.547 -3.049 1 97.75 95 TYR B O 1
ATOM 4108 N N . VAL B 1 96 ? -0.049 14.547 -3.193 1 96.38 96 VAL B N 1
ATOM 4109 C CA . VAL B 1 96 ? -0.085 14.547 -4.652 1 96.38 96 VAL B CA 1
ATOM 4110 C C . VAL B 1 96 ? -1.061 15.617 -5.145 1 96.38 96 VAL B C 1
ATOM 4112 O O . VAL B 1 96 ? -2.088 15.867 -4.508 1 96.38 96 VAL B O 1
ATOM 4115 N N . LEU B 1 97 ? -0.803 16.234 -6.273 1 94.38 97 LEU B N 1
ATOM 4116 C CA . LEU B 1 97 ? -1.582 17.344 -6.793 1 94.38 97 LEU B CA 1
ATOM 4117 C C . LEU B 1 97 ? -3.023 16.938 -7.059 1 94.38 97 LEU B C 1
ATOM 4119 O O . LEU B 1 97 ? -3.275 15.805 -7.5 1 94.38 97 LEU B O 1
ATOM 4123 N N . CYS B 1 98 ? -3.912 17.875 -6.902 1 93.88 98 CYS B N 1
ATOM 4124 C CA . CYS B 1 98 ? -5.336 17.641 -7.117 1 93.88 98 CYS B CA 1
ATOM 4125 C C . CYS B 1 98 ? -5.605 17.219 -8.562 1 93.88 98 CYS B C 1
ATOM 4127 O O . CYS B 1 98 ? -6.57 16.516 -8.836 1 93.88 98 CYS B O 1
ATOM 4129 N N . GLY B 1 99 ? -4.742 17.641 -9.469 1 92.31 99 GLY B N 1
ATOM 4130 C CA . GLY B 1 99 ? -4.891 17.266 -10.867 1 92.31 99 GLY B CA 1
ATOM 4131 C C . GLY B 1 99 ? -4.812 15.773 -11.086 1 92.31 99 GLY B C 1
ATOM 4132 O O . GLY B 1 99 ? -5.219 15.273 -12.141 1 92.31 99 GLY B O 1
ATOM 4133 N N . ALA B 1 100 ? -4.34 15.023 -10.117 1 94.88 100 ALA B N 1
ATOM 4134 C CA . ALA B 1 100 ? -4.207 13.578 -10.211 1 94.88 100 ALA B CA 1
ATOM 4135 C C . ALA B 1 100 ? -5.516 12.883 -9.844 1 94.88 100 ALA B C 1
ATOM 4137 O O . ALA B 1 100 ? -5.672 11.68 -10.078 1 94.88 100 ALA B O 1
ATOM 4138 N N . GLN B 1 101 ? -6.461 13.625 -9.234 1 94.75 101 GLN B N 1
ATOM 4139 C CA . GLN B 1 101 ? -7.75 13.031 -8.875 1 94.75 101 GLN B CA 1
ATOM 4140 C C . GLN B 1 101 ? -8.43 12.43 -10.102 1 94.75 101 GLN B C 1
ATOM 4142 O O . GLN B 1 101 ? -8.43 13.023 -11.18 1 94.75 101 GLN B O 1
ATOM 4147 N N . ALA B 1 102 ? -9.023 11.195 -9.961 1 92.62 102 ALA B N 1
ATOM 4148 C CA . ALA B 1 102 ? -9.703 10.445 -11.016 1 92.62 102 ALA B CA 1
ATOM 4149 C C . ALA B 1 102 ? -8.711 9.969 -12.07 1 92.62 102 ALA B C 1
ATOM 4151 O O . ALA B 1 102 ? -9.109 9.602 -13.18 1 92.62 102 ALA B O 1
ATOM 4152 N N . LYS B 1 103 ? -7.43 10.062 -11.812 1 95 103 LYS B N 1
ATOM 4153 C CA . LYS B 1 103 ? -6.359 9.562 -12.664 1 95 103 LYS B CA 1
ATOM 4154 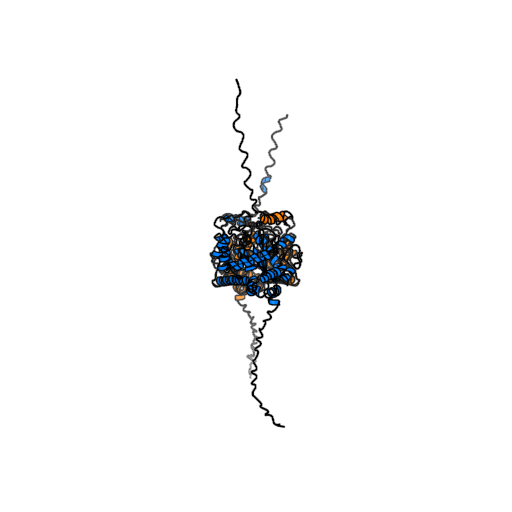C C . LYS B 1 103 ? -5.414 8.656 -11.883 1 95 103 LYS B C 1
ATOM 4156 O O . LYS B 1 103 ? -5.805 7.57 -11.438 1 95 103 LYS B O 1
ATOM 4161 N N . ASP B 1 104 ? -4.188 9.023 -11.609 1 96.19 104 ASP B N 1
ATOM 4162 C CA . ASP B 1 104 ? -3.172 8.133 -11.047 1 96.19 104 ASP B CA 1
ATOM 4163 C C . ASP B 1 104 ? -2.779 8.57 -9.641 1 96.19 104 ASP B C 1
ATOM 4165 O O . ASP B 1 104 ? -1.638 8.367 -9.219 1 96.19 104 ASP B O 1
ATOM 4169 N N . ALA B 1 105 ? -3.719 9.203 -8.867 1 97.62 105 ALA B N 1
ATOM 4170 C CA . ALA B 1 105 ? -3.447 9.703 -7.527 1 97.62 105 ALA B CA 1
ATOM 4171 C C . ALA B 1 105 ? -2.955 8.586 -6.613 1 97.62 105 ALA B C 1
ATOM 4173 O O . ALA B 1 105 ? -2.051 8.789 -5.801 1 97.62 105 ALA B O 1
ATOM 4174 N N . VAL B 1 106 ? -3.525 7.422 -6.773 1 98.69 106 VAL B N 1
ATOM 4175 C CA . VAL B 1 106 ? -3.176 6.309 -5.898 1 98.69 106 VAL B CA 1
ATOM 4176 C C . VAL B 1 106 ? -1.715 5.922 -6.109 1 98.69 106 VAL B C 1
ATOM 4178 O O . VAL B 1 106 ? -0.947 5.816 -5.152 1 98.69 106 VAL B O 1
ATOM 4181 N N . ARG B 1 107 ? -1.293 5.738 -7.336 1 98.06 107 ARG B N 1
ATOM 4182 C CA . ARG B 1 107 ? 0.089 5.371 -7.625 1 98.06 107 ARG B CA 1
ATOM 4183 C C . ARG B 1 107 ? 1.055 6.445 -7.145 1 98.06 107 ARG B C 1
ATOM 4185 O O . ARG B 1 107 ? 2.055 6.145 -6.488 1 98.06 107 ARG B O 1
ATOM 4192 N N . LEU B 1 108 ? 0.735 7.676 -7.43 1 98.06 108 LEU B N 1
ATOM 4193 C CA . LEU B 1 108 ? 1.615 8.773 -7.055 1 98.06 108 LEU B CA 1
ATOM 4194 C C . LEU B 1 108 ? 1.738 8.875 -5.539 1 98.06 108 LEU B C 1
ATOM 4196 O O . LEU B 1 108 ? 2.805 9.219 -5.02 1 98.06 108 LEU B O 1
ATOM 4200 N N . THR B 1 109 ? 0.657 8.625 -4.848 1 98.81 109 THR B N 1
ATOM 4201 C CA . THR B 1 109 ? 0.703 8.625 -3.389 1 98.81 109 THR B CA 1
ATOM 4202 C C . THR B 1 109 ? 1.625 7.527 -2.873 1 98.81 109 THR B C 1
ATOM 4204 O O . THR B 1 109 ? 2.414 7.754 -1.953 1 98.81 109 THR B O 1
ATOM 4207 N N . LEU B 1 110 ? 1.554 6.348 -3.506 1 98.94 110 LEU B N 1
ATOM 4208 C CA . LEU B 1 110 ? 2.471 5.273 -3.137 1 98.94 110 LEU B CA 1
ATOM 4209 C C . LEU B 1 110 ? 3.92 5.703 -3.336 1 98.94 110 LEU B C 1
ATOM 4211 O O . LEU B 1 110 ? 4.781 5.391 -2.514 1 98.94 110 LEU B O 1
ATOM 4215 N N . GLU B 1 111 ? 4.18 6.395 -4.375 1 98.69 111 GLU B N 1
ATOM 4216 C CA . GLU B 1 111 ? 5.535 6.867 -4.645 1 98.69 111 GLU B CA 1
ATOM 4217 C C . GLU B 1 111 ? 5.996 7.863 -3.586 1 98.69 111 GLU B C 1
ATOM 4219 O O . GLU B 1 111 ? 7.152 7.84 -3.166 1 98.69 111 GLU B O 1
ATOM 4224 N N . GLN B 1 112 ? 5.066 8.695 -3.125 1 98.75 112 GLN B N 1
ATOM 4225 C CA . GLN B 1 112 ? 5.406 9.648 -2.078 1 98.75 112 GLN B CA 1
ATOM 4226 C C . GLN B 1 112 ? 5.633 8.945 -0.743 1 98.75 112 GLN B C 1
ATOM 4228 O O . GLN B 1 112 ? 6.516 9.336 0.025 1 98.75 112 GLN B O 1
ATOM 4233 N N . ILE B 1 113 ? 4.836 7.965 -0.435 1 98.94 113 ILE B N 1
ATOM 4234 C CA . ILE B 1 113 ? 5.059 7.188 0.777 1 98.94 113 ILE B CA 1
ATOM 4235 C C . ILE B 1 113 ? 6.426 6.512 0.708 1 98.94 113 ILE B C 1
ATOM 4237 O O . ILE B 1 113 ? 7.172 6.496 1.692 1 98.94 113 ILE B O 1
ATOM 4241 N N . ASP B 1 114 ? 6.801 6.023 -0.457 1 98.88 114 ASP B N 1
ATOM 4242 C CA . ASP B 1 114 ? 8.078 5.352 -0.659 1 98.88 114 ASP B CA 1
ATOM 4243 C C . ASP B 1 114 ? 9.242 6.301 -0.386 1 98.88 114 ASP B C 1
ATOM 4245 O O . ASP B 1 114 ? 10.203 5.934 0.298 1 98.88 114 ASP B O 1
ATOM 4249 N N . VAL B 1 115 ? 9.172 7.496 -0.929 1 98.75 115 VAL B N 1
ATOM 4250 C CA . VAL B 1 115 ? 10.297 8.414 -0.782 1 98.75 115 VAL B CA 1
ATOM 4251 C C . VAL B 1 115 ? 10.43 8.844 0.678 1 98.75 115 VAL B C 1
ATOM 4253 O O . VAL B 1 115 ? 11.539 9.031 1.18 1 98.75 115 VAL B O 1
ATOM 4256 N N . ILE B 1 116 ? 9.328 9.008 1.385 1 98.88 116 ILE B N 1
ATOM 4257 C CA . ILE B 1 116 ? 9.383 9.344 2.805 1 98.88 116 ILE B CA 1
ATOM 4258 C C . ILE B 1 116 ? 10 8.188 3.584 1 98.88 116 ILE B C 1
ATOM 4260 O O . ILE B 1 116 ? 10.867 8.398 4.438 1 98.88 116 ILE B O 1
ATOM 4264 N N . ASN B 1 117 ? 9.555 6.984 3.244 1 98.75 117 ASN B N 1
ATOM 4265 C CA . ASN B 1 117 ? 10.125 5.805 3.885 1 98.75 117 ASN B CA 1
ATOM 4266 C C . ASN B 1 117 ? 11.641 5.742 3.693 1 98.75 117 ASN B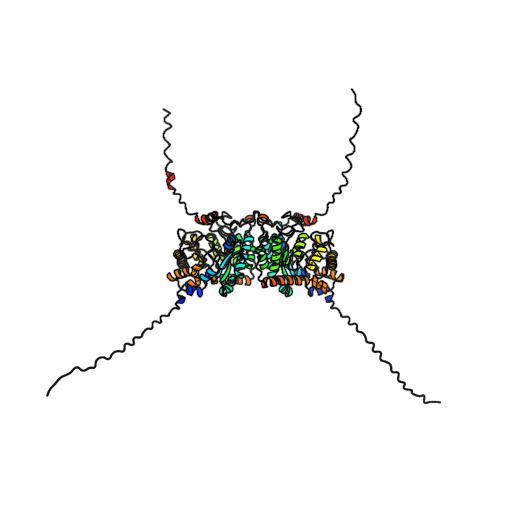 C 1
ATOM 4268 O O . ASN B 1 117 ? 12.383 5.523 4.652 1 98.75 117 ASN B O 1
ATOM 4272 N N . ARG B 1 118 ? 12.07 5.914 2.498 1 98.44 118 ARG B N 1
ATOM 4273 C CA . ARG B 1 118 ? 13.5 5.84 2.188 1 98.44 118 ARG B CA 1
ATOM 4274 C C . ARG B 1 118 ? 14.273 6.934 2.914 1 98.44 118 ARG B C 1
ATOM 4276 O O . ARG B 1 118 ? 15.289 6.656 3.561 1 98.44 118 ARG B O 1
ATOM 4283 N N . MET B 1 119 ? 13.719 8.125 2.861 1 98.31 119 MET B N 1
ATOM 4284 C CA . MET B 1 119 ? 14.367 9.234 3.547 1 98.31 119 MET B CA 1
ATOM 4285 C C . MET B 1 119 ? 14.523 8.945 5.035 1 98.31 119 MET B C 1
ATOM 4287 O O . MET B 1 119 ? 15.586 9.172 5.609 1 98.31 119 MET B O 1
ATOM 4291 N N . CYS B 1 120 ? 13.57 8.359 5.656 1 98.38 120 CYS B N 1
ATOM 4292 C CA . CYS B 1 120 ? 13.492 8.227 7.105 1 98.38 120 CYS B CA 1
ATOM 4293 C C . CYS B 1 120 ? 14.211 6.969 7.574 1 98.38 120 CYS B C 1
ATOM 4295 O O . CYS B 1 120 ? 14.508 6.82 8.758 1 98.38 120 CYS B O 1
ATOM 4297 N N . THR B 1 121 ? 14.523 6.062 6.637 1 96.56 121 THR B N 1
ATOM 4298 C CA . THR B 1 121 ? 15.156 4.82 7.059 1 96.56 121 THR B CA 1
ATOM 4299 C C . THR B 1 121 ? 16.594 4.758 6.582 1 96.56 121 THR B C 1
ATOM 4301 O O . THR B 1 121 ? 17.406 4.004 7.133 1 96.56 121 THR B O 1
ATOM 4304 N N . GLU B 1 122 ? 16.984 5.559 5.605 1 95.38 122 GLU B N 1
ATOM 4305 C CA . GLU B 1 122 ? 18.344 5.523 5.059 1 95.38 122 GLU B CA 1
ATOM 4306 C C . GLU B 1 122 ? 19.25 6.52 5.773 1 95.38 122 GLU B C 1
ATOM 4308 O O . GLU B 1 122 ? 20.438 6.59 5.488 1 95.38 122 GLU B O 1
ATOM 4313 N N . 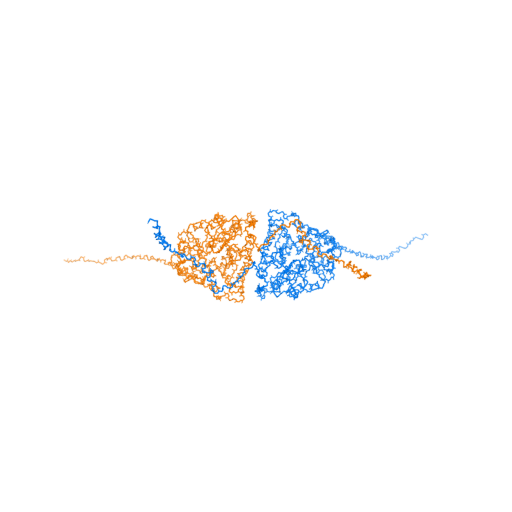ASN B 1 123 ? 18.719 7.273 6.727 1 96.62 123 ASN B N 1
ATOM 4314 C CA . ASN B 1 123 ? 19.469 8.258 7.504 1 96.62 123 ASN B CA 1
ATOM 4315 C C . ASN B 1 123 ? 19.391 7.973 9 1 96.62 123 ASN B C 1
ATOM 4317 O O . ASN B 1 123 ? 18.312 7.988 9.578 1 96.62 123 ASN B O 1
ATOM 4321 N N . PRO B 1 124 ? 20.484 7.848 9.633 1 96.56 124 PRO B N 1
ATOM 4322 C CA . PRO B 1 124 ? 20.484 7.379 11.023 1 96.56 124 PRO B CA 1
ATOM 4323 C C . PRO B 1 124 ? 19.859 8.383 11.992 1 96.56 124 PRO B C 1
ATOM 4325 O O . PRO B 1 124 ? 19.469 8.016 13.102 1 96.56 124 PRO B O 1
ATOM 4328 N N . GLU B 1 125 ? 19.781 9.664 11.625 1 98.12 125 GLU B N 1
ATOM 4329 C CA . GLU B 1 125 ? 19.203 10.695 12.484 1 98.12 125 GLU B CA 1
ATOM 4330 C C . GLU B 1 125 ? 17.688 10.594 12.539 1 98.12 125 GLU B C 1
ATOM 4332 O O . GLU B 1 125 ? 17.047 11.148 13.438 1 98.12 125 GLU B O 1
ATOM 4337 N N . LEU B 1 126 ? 17.156 9.938 11.555 1 98.75 126 LEU B N 1
ATOM 4338 C CA . LEU B 1 126 ? 15.703 9.859 11.414 1 98.75 126 LEU B CA 1
ATOM 4339 C C . LEU B 1 126 ? 15.195 8.461 11.758 1 98.75 126 LEU B C 1
ATOM 4341 O O . LEU B 1 126 ? 15.945 7.484 11.648 1 98.75 126 LEU B O 1
ATOM 4345 N N . GLU B 1 127 ? 13.961 8.414 12.211 1 98.69 127 GLU B N 1
ATOM 4346 C CA . GLU B 1 127 ? 13.312 7.133 12.492 1 98.69 127 GLU B CA 1
ATOM 4347 C C . GLU B 1 127 ? 11.828 7.176 12.148 1 98.69 127 GLU B C 1
ATOM 4349 O O . GLU B 1 127 ? 11.102 8.055 12.625 1 98.69 127 GLU B O 1
ATOM 4354 N N . LEU B 1 128 ? 11.438 6.254 11.336 1 98.5 128 LEU B N 1
ATOM 4355 C CA . LEU B 1 128 ? 10.008 6.133 11.031 1 98.5 128 LEU B CA 1
ATOM 4356 C C . LEU B 1 128 ? 9.25 5.547 12.219 1 98.5 128 LEU B C 1
ATOM 4358 O O . LEU B 1 128 ? 9.625 4.492 12.734 1 98.5 128 LEU B O 1
ATOM 4362 N N . VAL B 1 129 ? 8.203 6.242 12.695 1 98.69 129 VAL B N 1
ATOM 4363 C CA . VAL B 1 129 ? 7.395 5.762 13.812 1 98.69 129 VAL B CA 1
ATOM 4364 C C . VAL B 1 129 ? 5.922 5.723 13.414 1 98.69 129 VAL B C 1
ATOM 4366 O O . VAL B 1 129 ? 5.484 6.512 12.57 1 98.69 129 VAL B O 1
ATOM 4369 N N . THR B 1 130 ? 5.18 4.781 14.023 1 98.69 130 THR B N 1
ATOM 4370 C CA . THR B 1 130 ? 3.783 4.605 13.641 1 98.69 130 THR B CA 1
ATOM 4371 C C . THR B 1 130 ? 2.889 4.523 14.875 1 98.69 130 THR B C 1
ATOM 4373 O O . THR B 1 130 ? 1.753 4.051 14.797 1 98.69 130 THR B O 1
ATOM 4376 N N . SER B 1 131 ? 3.361 4.91 16.016 1 98.81 131 SER B N 1
ATOM 4377 C CA . SER B 1 131 ? 2.572 4.863 17.25 1 98.81 131 SER B CA 1
ATOM 4378 C C . SER B 1 131 ? 2.947 6.004 18.188 1 98.81 131 SER B C 1
ATOM 4380 O O . SER B 1 131 ? 4.031 6.578 18.078 1 98.81 131 SER B O 1
ATOM 4382 N N . ALA B 1 132 ? 1.993 6.301 19.031 1 98.75 132 ALA B N 1
ATOM 4383 C CA . ALA B 1 132 ? 2.264 7.301 20.062 1 98.75 132 ALA B CA 1
ATOM 4384 C C . ALA B 1 132 ? 3.424 6.871 20.953 1 98.75 132 ALA B C 1
ATOM 4386 O O . ALA B 1 132 ? 4.262 7.695 21.328 1 98.75 132 ALA B O 1
ATOM 4387 N N . GLU B 1 133 ? 3.51 5.625 21.297 1 98.56 133 GLU B N 1
ATOM 4388 C CA . GLU B 1 133 ? 4.59 5.094 22.125 1 98.56 133 GLU B CA 1
ATOM 4389 C C . GLU B 1 133 ? 5.941 5.242 21.422 1 98.56 133 GLU B C 1
ATOM 4391 O O . GLU B 1 133 ? 6.906 5.715 22.016 1 98.56 133 GLU B O 1
ATOM 4396 N N . GLY B 1 134 ? 5.977 4.859 20.125 1 98.38 134 GLY B N 1
ATOM 4397 C CA . GLY B 1 134 ? 7.199 5.031 19.359 1 98.38 134 GLY B CA 1
ATOM 4398 C C . GLY B 1 134 ? 7.637 6.48 19.25 1 98.38 134 GLY B C 1
ATOM 4399 O O . GLY B 1 134 ? 8.828 6.785 19.359 1 98.38 134 GLY B O 1
ATOM 4400 N N . LEU B 1 135 ? 6.668 7.316 19.047 1 98.19 135 LEU B N 1
ATOM 4401 C CA . LEU B 1 135 ? 6.914 8.75 18.953 1 98.19 135 LEU B CA 1
ATOM 4402 C C . LEU B 1 135 ? 7.512 9.289 20.25 1 98.19 135 LEU B C 1
ATOM 4404 O O . LEU B 1 135 ? 8.422 10.125 20.219 1 98.19 135 LEU B O 1
ATOM 4408 N N . ASN B 1 136 ? 7.047 8.797 21.297 1 96.56 136 ASN B N 1
ATOM 4409 C CA . ASN B 1 136 ? 7.484 9.273 22.609 1 96.56 136 ASN B CA 1
ATOM 4410 C C . ASN B 1 136 ? 8.852 8.711 22.984 1 96.56 136 ASN B C 1
ATOM 4412 O O . ASN B 1 136 ? 9.625 9.359 23.688 1 96.56 136 ASN B O 1
ATOM 4416 N N . ASP B 1 137 ? 9.188 7.555 22.516 1 96.75 137 ASP B N 1
ATOM 4417 C CA . ASP B 1 137 ? 10.344 6.816 23.031 1 96.75 137 ASP B CA 1
ATOM 4418 C C . ASP B 1 137 ? 11.578 7.062 22.172 1 96.75 137 ASP B C 1
ATOM 4420 O O . ASP B 1 137 ? 12.703 6.828 22.609 1 96.75 137 ASP B O 1
ATOM 4424 N N . THR B 1 138 ? 11.359 7.453 21.016 1 96.94 138 THR B N 1
ATOM 4425 C CA . THR B 1 138 ? 12.5 7.562 20.109 1 96.94 138 THR B CA 1
ATOM 4426 C C . THR B 1 138 ? 13.453 8.664 20.562 1 96.94 138 THR B C 1
ATOM 4428 O O . THR B 1 138 ? 13.031 9.656 21.141 1 96.94 138 THR B O 1
ATOM 4431 N N . LYS B 1 139 ? 14.695 8.477 20.297 1 96.12 139 LYS B N 1
ATOM 4432 C CA . LYS B 1 139 ? 15.727 9.477 20.578 1 96.12 139 LYS B CA 1
ATOM 4433 C C . LYS B 1 139 ? 16.203 10.164 19.297 1 96.12 139 LYS B C 1
ATOM 4435 O O . LYS B 1 139 ? 17.031 11.07 19.359 1 96.12 139 LYS B O 1
ATOM 4440 N N . ARG B 1 140 ? 15.703 9.742 18.219 1 98.19 140 ARG B N 1
ATOM 4441 C CA . ARG B 1 140 ? 15.969 10.328 16.906 1 98.19 140 ARG B CA 1
ATOM 4442 C C . ARG B 1 140 ? 14.844 11.273 16.484 1 98.19 140 ARG B C 1
ATOM 4444 O O . ARG B 1 140 ? 13.867 11.445 17.219 1 98.19 140 ARG B O 1
ATOM 4451 N N . ILE B 1 141 ? 15.023 11.961 15.43 1 98.75 141 ILE B N 1
ATOM 4452 C CA . ILE B 1 141 ? 13.906 12.727 14.875 1 98.75 141 ILE B CA 1
ATOM 4453 C C . ILE B 1 141 ? 12.875 11.773 14.281 1 98.75 141 ILE B C 1
ATOM 4455 O O . ILE B 1 141 ? 13.148 11.086 13.297 1 98.75 141 ILE B O 1
ATOM 4459 N N . ALA B 1 142 ? 11.727 11.719 14.891 1 98.88 142 ALA B N 1
ATOM 4460 C CA . ALA B 1 142 ? 10.664 10.828 14.438 1 98.88 142 ALA B CA 1
ATOM 4461 C C . ALA B 1 142 ? 10.047 11.32 13.133 1 98.88 142 ALA B C 1
ATOM 4463 O O . ALA B 1 142 ? 9.828 12.523 12.953 1 98.88 142 ALA B O 1
ATOM 4464 N N . CYS B 1 143 ? 9.867 10.406 12.211 1 98.88 143 CYS B N 1
ATOM 4465 C CA . CYS B 1 143 ? 9.109 10.648 10.992 1 98.88 143 CYS B CA 1
ATOM 4466 C C . CYS B 1 143 ? 7.727 10.008 11.078 1 98.88 143 CYS B C 1
ATOM 4468 O O . CYS B 1 143 ? 7.609 8.805 11.336 1 98.88 143 CYS B O 1
ATOM 4470 N N . LEU B 1 144 ? 6.723 10.82 10.938 1 98.94 144 LEU B N 1
ATOM 4471 C CA . LEU B 1 144 ? 5.371 10.328 10.711 1 98.94 144 LEU B CA 1
ATOM 4472 C C . LEU B 1 144 ? 4.91 10.625 9.289 1 98.94 144 LEU B C 1
ATOM 4474 O O . LEU B 1 144 ? 5.367 11.594 8.68 1 98.94 144 LEU B O 1
ATOM 4478 N N . ILE B 1 145 ? 4.051 9.781 8.75 1 98.94 145 ILE B N 1
ATOM 4479 C CA . ILE B 1 145 ? 3.543 9.977 7.395 1 98.94 145 ILE B CA 1
ATOM 4480 C C . ILE B 1 145 ? 2.07 10.375 7.449 1 98.94 145 ILE B C 1
ATOM 4482 O O . ILE B 1 145 ? 1.277 9.75 8.156 1 98.94 145 ILE B O 1
ATOM 4486 N N . SER B 1 146 ? 1.73 11.414 6.793 1 98.94 146 SER B N 1
ATOM 4487 C CA . SER B 1 146 ? 0.346 11.805 6.551 1 98.94 146 SER B CA 1
ATOM 4488 C C . SER B 1 146 ? 0.031 11.836 5.059 1 98.94 146 SER B C 1
ATOM 4490 O O . SER B 1 146 ? 0.941 11.867 4.227 1 98.94 146 SER B O 1
ATOM 4492 N N . ILE B 1 147 ? -1.192 11.648 4.742 1 98.94 147 ILE B N 1
ATOM 4493 C CA . ILE B 1 147 ? -1.683 11.914 3.395 1 98.94 147 ILE B CA 1
ATOM 4494 C C . ILE B 1 147 ? -2.455 13.234 3.375 1 98.94 147 ILE B C 1
ATOM 4496 O O . ILE B 1 147 ? -3.281 13.484 4.254 1 98.94 147 ILE B O 1
ATOM 4500 N N . GLU B 1 148 ? -2.117 14.062 2.414 1 98.56 148 GLU B N 1
ATOM 4501 C CA . GLU B 1 148 ? -2.768 15.367 2.346 1 98.56 148 GLU B CA 1
ATOM 4502 C C . GLU B 1 148 ? -3.797 15.414 1.222 1 98.56 148 GLU B C 1
ATOM 4504 O O . GLU B 1 148 ? -3.492 15.844 0.109 1 98.56 148 GLU B O 1
ATOM 4509 N N . GLY B 1 149 ? -5.012 15.039 1.575 1 98.62 149 GLY B N 1
ATOM 4510 C CA . GLY B 1 149 ? -6.113 15.031 0.628 1 98.62 149 GLY B CA 1
ATOM 4511 C C . GLY B 1 149 ? -6.684 13.648 0.385 1 98.62 149 GLY B C 1
ATOM 4512 O O . GLY B 1 149 ? -5.953 12.727 0.014 1 98.62 149 GLY B O 1
ATOM 4513 N N . GLY B 1 150 ? -7.941 13.562 0.451 1 98.75 150 GLY B N 1
ATOM 4514 C CA . GLY B 1 150 ? -8.641 12.297 0.316 1 98.75 150 GLY B CA 1
ATOM 4515 C C . GLY B 1 150 ? -8.664 11.781 -1.109 1 98.75 150 GLY B C 1
ATOM 4516 O O . GLY B 1 150 ? -8.969 10.609 -1.345 1 98.75 150 GLY B O 1
ATOM 4517 N N . HIS B 1 151 ? -8.367 12.633 -2.145 1 97.94 151 HIS B N 1
ATOM 4518 C CA . HIS B 1 151 ? -8.32 12.164 -3.523 1 97.94 151 HIS B CA 1
ATOM 4519 C C . HIS B 1 151 ? -7.277 11.055 -3.686 1 97.94 151 HIS B C 1
ATOM 4521 O O . HIS B 1 151 ? -7.367 10.242 -4.609 1 97.94 151 HIS B O 1
ATOM 4527 N N . SER B 1 152 ? -6.406 10.93 -2.713 1 98.69 152 SER B N 1
ATOM 4528 C CA . SER B 1 152 ? -5.32 9.953 -2.732 1 98.69 152 SER B CA 1
ATOM 4529 C C . SER B 1 152 ? -5.859 8.531 -2.621 1 98.69 152 SER B C 1
ATOM 4531 O O . SER B 1 152 ? -5.188 7.574 -3.014 1 98.69 152 SER B O 1
ATOM 4533 N N . ILE B 1 153 ? -7.043 8.336 -2.055 1 98.75 153 ILE B N 1
ATOM 4534 C CA . ILE B 1 153 ? -7.523 6.973 -1.869 1 98.75 153 ILE B CA 1
ATOM 4535 C C . ILE B 1 153 ? -8.508 6.613 -2.984 1 98.75 153 ILE B C 1
ATOM 4537 O O . ILE B 1 153 ? -9.047 5.504 -3.012 1 98.75 153 ILE B O 1
ATOM 4541 N N . ASP B 1 154 ? -8.773 7.578 -3.879 1 97.62 154 ASP B N 1
ATOM 4542 C CA . ASP B 1 154 ? -9.672 7.363 -5.016 1 97.62 154 ASP B CA 1
ATOM 4543 C C . ASP B 1 154 ? -10.977 6.715 -4.566 1 97.62 154 ASP B C 1
ATOM 4545 O O . ASP B 1 154 ? -11.453 5.766 -5.191 1 97.62 154 ASP B O 1
ATOM 4549 N N . SER B 1 155 ? -11.5 7.18 -3.465 1 97.88 155 SER B N 1
ATOM 4550 C CA . SER B 1 155 ? -12.789 6.793 -2.91 1 97.88 155 SER B CA 1
ATOM 4551 C C . SER B 1 155 ? -12.844 5.301 -2.611 1 97.88 155 SER B C 1
ATOM 4553 O O . SER B 1 155 ? -13.867 4.648 -2.838 1 97.88 155 SER B O 1
ATOM 4555 N N . SER B 1 156 ? -11.727 4.691 -2.141 1 98.19 156 SER B N 1
ATOM 4556 C CA . SER B 1 156 ? -11.609 3.27 -1.835 1 98.19 156 SER B CA 1
ATOM 4557 C C . SER B 1 156 ? -11.188 3.051 -0.385 1 98.19 156 SER B C 1
ATOM 4559 O O . SER B 1 156 ? -10.07 3.396 0.003 1 98.19 156 SER B O 1
ATOM 4561 N N . LEU B 1 157 ? -12.062 2.443 0.438 1 98.81 157 LEU B N 1
ATOM 4562 C CA . LEU B 1 157 ? -11.727 2.168 1.831 1 98.81 157 LEU B CA 1
ATOM 4563 C C . LEU B 1 157 ? -10.617 1.131 1.926 1 98.81 157 LEU B C 1
ATOM 4565 O O . LEU B 1 157 ? -9.742 1.229 2.791 1 98.81 157 LEU B O 1
ATOM 4569 N N . PRO B 1 158 ? -10.594 0.11 1.011 1 98.81 158 PRO B N 1
ATOM 4570 C CA . PRO B 1 158 ? -9.438 -0.787 0.999 1 98.81 158 PRO B CA 1
ATOM 4571 C C . PRO B 1 158 ? -8.117 -0.046 0.781 1 98.81 158 PRO B C 1
ATOM 4573 O O . PRO B 1 158 ? -7.117 -0.356 1.433 1 98.81 158 PRO B O 1
ATOM 4576 N N . THR B 1 159 ? -8.133 0.918 -0.109 1 98.88 159 THR B N 1
ATOM 4577 C CA . THR B 1 159 ? -6.926 1.699 -0.348 1 98.88 159 THR B CA 1
ATOM 4578 C C . THR B 1 159 ? -6.527 2.473 0.904 1 98.88 159 THR B C 1
ATOM 4580 O O . THR B 1 159 ? -5.348 2.518 1.263 1 98.88 159 THR B O 1
ATOM 4583 N N . LEU B 1 160 ? -7.504 3.031 1.593 1 98.94 160 LEU B N 1
ATOM 4584 C CA . LEU B 1 160 ? -7.27 3.707 2.863 1 98.94 160 LEU B CA 1
ATOM 4585 C C . LEU B 1 160 ? -6.586 2.773 3.857 1 98.94 160 LEU B C 1
ATOM 4587 O O . LEU B 1 160 ? -5.594 3.148 4.488 1 98.94 160 LEU B O 1
ATOM 4591 N N . ARG B 1 161 ? -7.062 1.547 3.994 1 98.94 161 ARG B N 1
ATOM 4592 C CA . ARG B 1 161 ? -6.512 0.57 4.926 1 98.94 161 ARG B CA 1
ATOM 4593 C C . ARG B 1 161 ? -5.082 0.193 4.543 1 98.94 161 ARG B C 1
ATOM 4595 O O . ARG B 1 161 ? -4.227 0.025 5.414 1 98.94 161 ARG B O 1
ATOM 4602 N N . MET B 1 162 ? -4.863 0.061 3.213 1 98.94 162 MET B N 1
ATOM 4603 C CA . MET B 1 162 ? -3.52 -0.288 2.76 1 98.94 162 MET B CA 1
ATOM 4604 C C . MET B 1 162 ? -2.529 0.825 3.082 1 98.94 162 MET B C 1
ATOM 4606 O O . MET B 1 162 ? -1.401 0.557 3.498 1 98.94 162 MET B O 1
ATOM 4610 N N . PHE B 1 163 ? -2.982 2.084 2.938 1 98.94 163 PHE B N 1
ATOM 4611 C CA . PHE B 1 163 ? -2.111 3.199 3.287 1 98.94 163 PHE B CA 1
ATOM 4612 C C . PHE B 1 163 ? -1.805 3.199 4.781 1 98.94 163 PHE B C 1
ATOM 4614 O O . PHE B 1 163 ? -0.677 3.484 5.188 1 98.94 163 PHE B O 1
ATOM 4621 N N . TYR B 1 164 ? -2.803 2.877 5.57 1 98.94 164 TYR B N 1
ATOM 4622 C CA . TYR B 1 164 ? -2.559 2.758 7 1 98.94 164 TYR B CA 1
ATOM 4623 C C . TYR B 1 164 ? -1.508 1.69 7.289 1 98.94 164 TYR B C 1
ATOM 4625 O O . TYR B 1 164 ? -0.604 1.902 8.102 1 98.94 164 TYR B O 1
ATOM 4633 N N . GLN B 1 165 ? -1.562 0.57 6.613 1 98.69 165 GLN B N 1
ATOM 4634 C CA . GLN B 1 165 ? -0.616 -0.524 6.801 1 98.69 165 GLN B CA 1
ATOM 4635 C C . GLN B 1 165 ? 0.791 -0.115 6.371 1 98.69 165 GLN B C 1
ATOM 4637 O O . GLN B 1 165 ? 1.779 -0.589 6.934 1 98.69 165 GLN B O 1
ATOM 4642 N N . LEU B 1 166 ? 0.833 0.807 5.457 1 98.88 166 LEU B N 1
ATOM 4643 C CA . LEU B 1 166 ? 2.123 1.273 4.961 1 98.88 166 LEU B CA 1
ATOM 4644 C C . LEU B 1 166 ? 2.715 2.326 5.895 1 98.88 166 LEU B C 1
ATOM 4646 O O . LEU B 1 166 ? 3.77 2.895 5.602 1 98.88 166 LEU B O 1
ATOM 4650 N N . GLY B 1 167 ? 2.018 2.713 6.961 1 98.75 167 GLY B N 1
ATOM 4651 C CA . GLY B 1 167 ? 2.596 3.557 7.996 1 98.75 167 GLY B CA 1
ATOM 4652 C C . GLY B 1 167 ? 1.934 4.918 8.094 1 98.75 167 GLY B C 1
ATOM 4653 O O . GLY B 1 167 ? 2.293 5.73 8.953 1 98.75 167 GLY B O 1
ATOM 4654 N N . VAL B 1 168 ? 0.949 5.168 7.23 1 98.94 168 VAL B N 1
ATOM 4655 C CA . VAL B 1 168 ? 0.251 6.449 7.277 1 98.94 168 VAL B CA 1
ATOM 4656 C C . VAL B 1 168 ? -0.591 6.531 8.547 1 98.94 168 VAL B C 1
ATOM 4658 O O . VAL B 1 168 ? -1.29 5.578 8.906 1 98.94 168 VAL B O 1
ATOM 4661 N N . ARG B 1 169 ? -0.542 7.664 9.234 1 98.94 169 ARG B N 1
ATOM 4662 C CA . ARG B 1 169 ? -1.231 7.727 10.523 1 98.94 169 ARG B CA 1
ATOM 4663 C C . ARG B 1 169 ? -2.174 8.922 10.578 1 98.94 169 ARG B C 1
ATOM 4665 O O . ARG B 1 169 ? -2.887 9.109 11.57 1 98.94 169 ARG B O 1
ATOM 4672 N N . SER B 1 170 ? -2.238 9.742 9.547 1 98.94 170 SER B N 1
ATOM 4673 C CA . SER B 1 170 ? -3.238 10.797 9.414 1 98.94 170 SER B CA 1
ATOM 4674 C C . SER B 1 170 ? -3.561 11.07 7.949 1 98.94 170 SER B C 1
ATOM 4676 O O . SER B 1 170 ? -2.736 10.82 7.066 1 98.94 170 SER B O 1
ATOM 4678 N N . MET B 1 171 ? -4.746 11.516 7.723 1 98.94 171 MET B N 1
ATOM 4679 C CA . MET B 1 171 ? -5.129 11.898 6.367 1 98.94 171 MET B CA 1
ATOM 4680 C C . MET B 1 171 ? -6.086 13.086 6.391 1 98.94 171 MET B C 1
ATOM 4682 O O . MET B 1 171 ? -7.059 13.094 7.148 1 98.94 171 MET B O 1
ATOM 4686 N N . ALA B 1 172 ? -5.73 14.094 5.613 1 98.94 172 ALA B N 1
ATOM 4687 C CA . ALA B 1 172 ? -6.688 15.164 5.348 1 98.94 172 ALA B CA 1
ATOM 4688 C C . ALA B 1 172 ? -7.758 14.711 4.359 1 98.94 172 ALA B C 1
ATOM 4690 O O . ALA B 1 172 ? -7.457 14.023 3.379 1 98.94 172 ALA B O 1
ATOM 4691 N N . LEU B 1 173 ? -8.969 15.125 4.566 1 98.75 173 LEU B N 1
ATOM 4692 C CA . LEU B 1 173 ? -10.07 14.672 3.73 1 98.75 173 LEU B CA 1
ATOM 4693 C C . LEU B 1 173 ? -10.047 15.367 2.375 1 98.75 173 LEU B C 1
ATOM 4695 O O . LEU B 1 173 ? -10.523 14.812 1.38 1 98.75 173 LEU B O 1
ATOM 4699 N N . THR B 1 174 ? -9.555 16.562 2.41 1 98.38 174 THR B N 1
ATOM 4700 C CA . THR B 1 174 ? -9.484 17.375 1.197 1 98.38 174 THR B CA 1
ATOM 4701 C C . THR B 1 174 ? -8.156 18.109 1.106 1 98.38 174 THR B C 1
ATOM 4703 O O . THR B 1 174 ? -7.352 18.062 2.041 1 98.38 174 THR B O 1
ATOM 4706 N N . HIS B 1 175 ? -7.902 18.625 -0.021 1 97.62 175 HIS B N 1
ATOM 4707 C CA . HIS B 1 175 ? -6.891 19.656 -0.244 1 97.62 175 HIS B CA 1
ATOM 4708 C C . HIS B 1 175 ? -7.484 20.875 -0.955 1 97.62 175 HIS B C 1
ATOM 4710 O O . HIS B 1 175 ? -8.469 21.438 -0.492 1 97.62 175 HIS B O 1
ATOM 4716 N N . THR B 1 176 ? -6.887 21.297 -2.08 1 96.31 176 THR B N 1
ATOM 4717 C CA . THR B 1 176 ? -7.426 22.453 -2.787 1 96.31 176 THR B CA 1
ATOM 4718 C C . THR B 1 176 ? -8.531 22.031 -3.752 1 96.31 176 THR B C 1
ATOM 4720 O O . THR B 1 176 ? -8.961 22.828 -4.594 1 96.31 176 THR B O 1
ATOM 4723 N N . CYS B 1 177 ? -8.961 20.781 -3.666 1 95.38 177 CYS B N 1
ATOM 4724 C CA . CYS B 1 177 ? -10.055 20.25 -4.469 1 95.38 177 CYS B CA 1
ATOM 4725 C C . CYS B 1 177 ? -11.016 19.438 -3.613 1 95.38 177 CYS B C 1
ATOM 4727 O O . CYS B 1 177 ? -10.586 18.781 -2.66 1 95.38 177 CYS B O 1
ATOM 4729 N N . ASN B 1 178 ? -12.289 19.5 -4.055 1 97.31 178 ASN B N 1
ATOM 4730 C CA . ASN B 1 178 ? -13.242 18.594 -3.439 1 97.31 178 ASN B CA 1
ATOM 4731 C C . ASN B 1 178 ? -12.938 17.141 -3.791 1 97.31 178 ASN B C 1
ATOM 4733 O O . ASN B 1 178 ? -12.422 16.844 -4.871 1 97.31 178 ASN B O 1
ATOM 4737 N N . THR B 1 179 ? -13.148 16.266 -2.846 1 97.44 179 THR B N 1
ATOM 4738 C CA . THR B 1 179 ? -13.32 14.867 -3.211 1 97.44 179 THR B CA 1
ATOM 4739 C C . THR B 1 179 ? -14.781 14.578 -3.559 1 97.44 179 THR B C 1
ATOM 4741 O O . THR B 1 179 ? -15.664 15.398 -3.301 1 97.44 179 THR B O 1
ATOM 4744 N N . PRO B 1 180 ? -15.047 13.406 -4.125 1 96.62 180 PRO B N 1
ATOM 4745 C CA . PRO B 1 180 ? -16.453 13.078 -4.379 1 96.62 180 PRO B CA 1
ATOM 4746 C C . PRO B 1 180 ? -17.281 13.023 -3.098 1 96.62 180 PRO B C 1
ATOM 4748 O O . PRO B 1 180 ? -18.516 12.984 -3.158 1 96.62 180 PRO B O 1
ATOM 4751 N N . TRP B 1 181 ? -16.672 13.125 -1.922 1 98.06 181 TRP B N 1
ATOM 4752 C CA . TRP B 1 181 ? -17.422 12.82 -0.708 1 98.06 181 TRP B CA 1
ATOM 4753 C C . TRP B 1 181 ? -17.141 13.859 0.377 1 98.06 181 TRP B C 1
ATOM 4755 O O . TRP B 1 181 ? -17.688 13.773 1.479 1 98.06 181 TRP B O 1
ATOM 4765 N N . ALA B 1 182 ? -16.297 14.883 0.128 1 98.5 182 ALA B N 1
ATOM 4766 C CA . ALA B 1 182 ? -16 15.938 1.093 1 98.5 182 ALA B CA 1
ATOM 4767 C C . ALA B 1 182 ? -15.695 17.25 0.385 1 98.5 182 ALA B C 1
ATOM 4769 O O . ALA B 1 182 ? -15 17.281 -0.634 1 98.5 182 ALA B O 1
ATOM 4770 N N . GLU B 1 183 ? -16.156 18.359 0.96 1 98.19 183 GLU B N 1
ATOM 4771 C CA . GLU B 1 183 ? -15.984 19.688 0.387 1 98.19 183 GLU B CA 1
ATOM 4772 C C . GLU B 1 183 ? -14.742 20.375 0.937 1 98.19 183 GLU B C 1
ATOM 4774 O O . GLU B 1 183 ? -14.477 20.328 2.139 1 98.19 183 GLU B O 1
ATOM 4779 N N . SER B 1 184 ? -13.969 20.984 0.068 1 97.88 184 SER B N 1
ATOM 4780 C CA . SER B 1 184 ? -12.766 21.75 0.396 1 97.88 184 SER B CA 1
ATOM 4781 C C . SER B 1 184 ? -13.102 23.219 0.686 1 97.88 184 SER B C 1
ATOM 4783 O O . SER B 1 184 ? -14.172 23.688 0.328 1 97.88 184 SER B O 1
ATOM 4785 N N . SER B 1 185 ? -12.18 23.844 1.358 1 96.69 185 SER B N 1
ATOM 4786 C CA . SER B 1 185 ? -12.297 25.281 1.576 1 96.69 185 SER B CA 1
ATOM 4787 C C . SER B 1 185 ? -11.953 26.062 0.314 1 96.69 185 SER B C 1
ATOM 4789 O O . SER B 1 185 ? -12.25 27.25 0.211 1 96.69 185 SER B O 1
ATOM 4791 N N . SER B 1 186 ? -11.359 25.359 -0.622 1 94.75 186 SER B N 1
ATOM 4792 C CA . SER B 1 186 ? -10.859 26 -1.833 1 94.75 186 SER B CA 1
ATOM 4793 C C . SER B 1 186 ? -11.883 25.922 -2.961 1 94.75 186 SER B C 1
ATOM 4795 O O . SER B 1 186 ? -12.656 24.969 -3.041 1 94.75 186 SER B O 1
ATOM 4797 N N . THR B 1 187 ? -11.867 26.938 -3.797 1 90.38 187 THR B N 1
ATOM 4798 C CA . THR B 1 187 ? -12.734 26.969 -4.969 1 90.38 187 THR B CA 1
ATOM 4799 C C . THR B 1 187 ? -11.906 26.953 -6.254 1 90.38 187 THR B C 1
ATOM 4801 O O . THR B 1 187 ? -12.414 27.266 -7.328 1 90.38 187 THR B O 1
ATOM 4804 N N . ILE B 1 188 ? -10.641 26.609 -6.078 1 89 188 ILE B N 1
ATOM 4805 C CA . ILE B 1 188 ? -9.703 26.672 -7.191 1 89 188 ILE B CA 1
ATOM 4806 C C . ILE B 1 188 ? -10.086 25.641 -8.258 1 89 188 ILE B C 1
ATOM 4808 O O . ILE B 1 188 ? -10.039 25.938 -9.453 1 89 188 ILE B O 1
ATOM 4812 N N . TYR B 1 189 ? -10.352 24.453 -7.805 1 89.25 189 TYR B N 1
ATOM 4813 C CA . TYR B 1 189 ? -10.773 23.391 -8.719 1 89.25 189 TYR B CA 1
ATOM 4814 C C . TYR B 1 189 ? -12.297 23.25 -8.727 1 89.25 189 TYR B C 1
ATOM 4816 O O . TYR B 1 189 ? -12.93 23.25 -7.668 1 89.25 189 TYR B O 1
ATOM 4824 N N . ASP B 1 190 ? -12.828 23.219 -9.875 1 90.19 190 ASP B N 1
ATOM 4825 C CA . ASP B 1 190 ? -14.273 23.047 -10.016 1 90.19 190 ASP B CA 1
ATOM 4826 C C . ASP B 1 190 ? -14.633 21.578 -10.234 1 90.19 190 ASP B C 1
ATOM 4828 O O . ASP B 1 190 ? -15.047 21.188 -11.328 1 90.19 190 ASP B O 1
ATOM 4832 N N . VAL B 1 191 ? -14.391 20.828 -9.219 1 91.56 191 VAL B N 1
ATOM 4833 C CA . VAL B 1 191 ? -14.688 19.406 -9.289 1 91.56 191 VAL B CA 1
ATOM 4834 C C . VAL B 1 191 ? -15.547 19 -8.086 1 91.56 191 VAL B C 1
ATOM 4836 O O . VAL B 1 191 ? -15.352 19.5 -6.98 1 91.56 191 VAL B O 1
ATOM 4839 N N . TYR B 1 192 ? -16.609 18.156 -8.352 1 92.81 192 TYR B N 1
ATOM 4840 C CA . TYR B 1 192 ? -17.484 17.578 -7.332 1 92.81 192 TYR B CA 1
ATOM 4841 C C . TYR B 1 192 ? -18.078 18.672 -6.441 1 92.81 192 TYR B C 1
ATOM 4843 O O . TYR B 1 192 ? -18.016 18.562 -5.215 1 92.81 192 TYR B O 1
ATOM 4851 N N . GLN B 1 193 ? -18.547 19.625 -7.07 1 89.94 193 GLN B N 1
ATOM 4852 C CA . GLN B 1 193 ? -19.188 20.719 -6.328 1 89.94 193 GLN B CA 1
ATOM 4853 C C . GLN B 1 193 ? -20.391 20.203 -5.555 1 89.94 193 GLN B C 1
ATOM 4855 O O . GLN B 1 193 ? -21.125 19.328 -6.035 1 89.94 193 GLN B O 1
ATOM 4860 N N . ARG B 1 194 ? -20.469 20.656 -4.406 1 83.94 194 ARG B N 1
ATOM 4861 C CA . ARG B 1 194 ? -21.531 20.188 -3.521 1 83.94 194 ARG B CA 1
ATOM 4862 C C . ARG B 1 194 ? -22.297 21.359 -2.926 1 83.94 194 ARG B C 1
ATOM 4864 O O . ARG B 1 194 ? -21.75 22.453 -2.748 1 83.94 194 ARG B O 1
ATOM 4871 N N . GLU B 1 195 ? -23.641 21.062 -2.822 1 83.44 195 GLU B N 1
ATOM 4872 C CA . GLU B 1 195 ? -24.5 22.016 -2.125 1 83.44 195 GLU B CA 1
ATOM 4873 C C . GLU B 1 195 ? -25.188 21.375 -0.924 1 83.44 195 GLU B C 1
ATOM 4875 O O . GLU B 1 195 ? -25.938 20.406 -1.075 1 83.44 195 GLU B O 1
ATOM 4880 N N . ASN B 1 196 ? -24.984 21.844 0.224 1 86.19 196 ASN B N 1
ATOM 4881 C CA . ASN B 1 196 ? -25.578 21.391 1.474 1 86.19 196 ASN B CA 1
ATOM 4882 C C . ASN B 1 196 ? -25.266 19.922 1.756 1 86.19 196 ASN B C 1
ATOM 4884 O O . ASN B 1 196 ? -26.109 19.188 2.285 1 86.19 196 ASN B O 1
ATOM 4888 N N . ASP B 1 197 ? -24.234 19.469 1.297 1 91.25 197 ASP B N 1
ATOM 4889 C CA . ASP B 1 197 ? -23.766 18.109 1.493 1 91.25 197 ASP B CA 1
ATOM 4890 C C . ASP B 1 197 ? -22.25 18.031 1.475 1 91.25 197 ASP B C 1
ATOM 4892 O O . ASP B 1 197 ? -21.656 17.328 0.658 1 91.25 197 ASP B O 1
ATOM 4896 N N . SER B 1 198 ? -21.734 18.766 2.406 1 97.06 198 SER B N 1
ATOM 4897 C CA . SER B 1 198 ? -20.281 18.969 2.441 1 97.06 198 SER B CA 1
ATOM 4898 C C . SER B 1 198 ? -19.562 17.672 2.791 1 97.06 198 SER B C 1
ATOM 4900 O O . SER B 1 198 ? -18.375 17.516 2.496 1 97.06 198 SER B O 1
ATOM 4902 N N . LEU B 1 199 ? -20.25 16.766 3.449 1 98.5 199 LEU B N 1
ATOM 4903 C CA . LEU B 1 199 ? -19.797 15.422 3.77 1 98.5 199 LEU B CA 1
ATOM 4904 C C . LEU B 1 199 ? -20.875 14.391 3.455 1 98.5 199 LEU B C 1
ATOM 4906 O O . LEU B 1 199 ? -21.906 14.328 4.141 1 98.5 199 LEU B O 1
ATOM 4910 N N . THR B 1 200 ? -20.672 13.562 2.455 1 97.56 200 THR B N 1
ATOM 4911 C CA . THR B 1 200 ? -21.672 12.586 2.02 1 97.56 200 THR B CA 1
ATOM 4912 C C . THR B 1 200 ? -21.688 11.383 2.959 1 97.56 200 THR B C 1
ATOM 4914 O O . THR B 1 200 ? -20.875 11.305 3.891 1 97.56 200 THR B O 1
ATOM 4917 N N . ASP B 1 201 ? -22.641 10.438 2.723 1 97.19 201 ASP B N 1
ATOM 4918 C CA . ASP B 1 201 ? -22.688 9.219 3.521 1 97.19 201 ASP B CA 1
ATOM 4919 C C . ASP B 1 201 ? -21.391 8.414 3.391 1 97.19 201 ASP B C 1
ATOM 4921 O O . ASP B 1 201 ? -20.906 7.859 4.371 1 97.19 201 ASP B O 1
ATOM 4925 N N . PHE B 1 202 ? -20.906 8.367 2.219 1 98.12 202 PHE B N 1
ATOM 4926 C CA . PHE B 1 202 ? -19.625 7.688 2.055 1 98.12 202 PHE B CA 1
ATOM 4927 C C . PHE B 1 202 ? -18.531 8.422 2.805 1 98.12 202 PHE B C 1
ATOM 4929 O O . PHE B 1 202 ? -17.641 7.789 3.383 1 98.12 202 PHE B O 1
ATOM 4936 N N . GLY B 1 203 ? -18.5 9.758 2.707 1 98.62 203 GLY B N 1
ATOM 4937 C CA . GLY B 1 203 ? -17.562 10.516 3.504 1 98.62 203 GLY B CA 1
ATOM 4938 C C . GLY B 1 203 ? -17.609 10.172 4.98 1 98.62 203 GLY B C 1
ATOM 4939 O O . GLY B 1 203 ? -16.562 10.078 5.637 1 98.62 203 GLY B O 1
ATOM 4940 N N . LYS B 1 204 ? -18.812 10.023 5.496 1 98.88 204 LYS B N 1
ATOM 4941 C CA . LYS B 1 204 ? -18.969 9.602 6.883 1 98.88 204 LYS B CA 1
ATOM 4942 C C . LYS B 1 204 ? -18.359 8.227 7.109 1 98.88 204 LYS B C 1
ATOM 4944 O O . LYS B 1 204 ? -17.75 7.973 8.148 1 98.88 204 LYS B O 1
ATOM 4949 N N . ASP B 1 205 ? -18.516 7.297 6.156 1 98.75 205 ASP B N 1
ATOM 4950 C CA . ASP B 1 205 ? -17.922 5.969 6.242 1 98.75 205 ASP B CA 1
ATOM 4951 C C . ASP B 1 205 ? -16.406 6.051 6.273 1 98.75 205 ASP B C 1
ATOM 4953 O O . ASP B 1 205 ? -15.75 5.273 6.969 1 98.75 205 ASP B O 1
ATOM 4957 N N . VAL B 1 206 ? -15.836 6.988 5.484 1 98.94 206 VAL B N 1
ATOM 4958 C CA . VAL B 1 206 ? -14.391 7.188 5.492 1 98.94 206 VAL B CA 1
ATOM 4959 C C . VAL B 1 206 ? -13.93 7.582 6.895 1 98.94 206 VAL B C 1
ATOM 4961 O O . VAL B 1 206 ? -12.992 6.992 7.434 1 98.94 206 VAL B O 1
ATOM 4964 N N . VAL B 1 207 ? -14.617 8.516 7.484 1 98.94 207 VAL B N 1
ATOM 4965 C CA . VAL B 1 207 ? -14.266 9 8.812 1 98.94 207 VAL B CA 1
ATOM 4966 C C . VAL B 1 207 ? -14.375 7.859 9.828 1 98.94 207 VAL B C 1
ATOM 4968 O O . VAL B 1 207 ? -13.469 7.652 10.641 1 98.94 207 VAL B O 1
ATOM 4971 N N . LYS B 1 208 ? -15.43 7.113 9.766 1 98.88 208 LYS B N 1
ATOM 4972 C CA . LYS B 1 208 ? -15.641 5.996 10.688 1 98.88 208 LYS B CA 1
ATOM 4973 C C . LYS B 1 208 ? -14.539 4.949 10.539 1 98.88 208 LYS B C 1
ATOM 4975 O O . LYS B 1 208 ? -14.062 4.391 11.531 1 98.88 208 LYS B O 1
ATOM 4980 N N . GLU B 1 209 ? -14.18 4.668 9.305 1 98.94 209 GLU B N 1
ATOM 4981 C CA . GLU B 1 209 ? -13.117 3.693 9.062 1 98.94 209 GLU B CA 1
ATOM 4982 C C . GLU B 1 209 ? -11.781 4.203 9.586 1 98.94 209 GLU B C 1
ATOM 4984 O O . GLU B 1 209 ? -10.977 3.426 10.109 1 98.94 209 GLU B O 1
ATOM 4989 N N . MET B 1 210 ? -11.516 5.48 9.414 1 98.94 210 MET B N 1
ATOM 4990 C CA . MET B 1 210 ? -10.305 6.07 9.984 1 98.94 210 MET B CA 1
ATOM 4991 C C . MET B 1 210 ? -10.289 5.926 11.5 1 98.94 210 MET B C 1
ATOM 4993 O O . MET B 1 210 ? -9.258 5.605 12.086 1 98.94 210 MET B O 1
ATOM 4997 N N . ASN B 1 211 ? -11.445 6.156 12.141 1 98.94 211 ASN B N 1
ATOM 4998 C CA . ASN B 1 211 ? -11.555 5.941 13.586 1 98.94 211 ASN B CA 1
ATOM 4999 C C . ASN B 1 211 ? -11.234 4.5 13.961 1 98.94 211 ASN B C 1
ATOM 5001 O O . ASN B 1 211 ? -10.492 4.25 14.914 1 98.94 211 ASN B O 1
ATOM 5005 N N . ARG B 1 212 ? -11.742 3.578 13.219 1 98.88 212 ARG B N 1
ATOM 5006 C CA . ARG B 1 212 ? -11.523 2.162 13.5 1 98.88 212 ARG B CA 1
ATOM 5007 C C . ARG B 1 212 ? -10.047 1.807 13.391 1 98.88 212 ARG B C 1
ATOM 5009 O O . ARG B 1 212 ? -9.523 1.051 14.211 1 98.88 212 ARG B O 1
ATOM 5016 N N . LEU B 1 213 ? -9.398 2.32 12.406 1 98.81 213 LEU B N 1
ATOM 5017 C CA . LEU B 1 213 ? -8.008 2.018 12.102 1 98.81 213 LEU B CA 1
ATOM 5018 C C . LEU B 1 213 ? -7.082 2.639 13.148 1 98.81 213 LEU B C 1
ATOM 5020 O O . LEU B 1 213 ? -5.984 2.127 13.391 1 98.81 213 LEU B O 1
ATOM 5024 N N . GLY B 1 214 ? -7.508 3.775 13.711 1 98.88 214 GLY B N 1
ATOM 5025 C CA . GLY B 1 214 ? -6.617 4.602 14.516 1 98.88 214 GLY B CA 1
ATOM 5026 C C . GLY B 1 214 ? -5.852 5.621 13.688 1 98.88 214 GLY B C 1
ATOM 5027 O O . GLY B 1 214 ? -4.703 5.945 14.008 1 98.88 214 GLY B O 1
ATOM 5028 N N . MET B 1 215 ? -6.426 6.012 12.625 1 98.94 215 MET B N 1
ATOM 5029 C CA . MET B 1 215 ? -5.867 7.055 11.773 1 98.94 215 MET B CA 1
ATOM 5030 C C . MET B 1 215 ? -6.43 8.422 12.148 1 98.94 215 MET B C 1
ATOM 5032 O O . MET B 1 215 ? -7.648 8.602 12.203 1 98.94 215 MET B O 1
ATOM 5036 N N . ILE B 1 216 ? -5.609 9.375 12.352 1 98.94 216 ILE B N 1
ATOM 5037 C CA . ILE B 1 216 ? -6.051 10.711 12.758 1 98.94 216 ILE B CA 1
ATOM 5038 C C . ILE B 1 216 ? -6.773 11.383 11.594 1 98.94 216 ILE B C 1
ATOM 5040 O O . ILE B 1 216 ? -6.266 11.414 10.469 1 98.94 216 ILE B O 1
ATOM 5044 N N . VAL B 1 217 ? -7.965 11.883 11.891 1 99 217 VAL B N 1
ATOM 5045 C CA . VAL B 1 217 ? -8.703 12.672 10.906 1 99 217 VAL B CA 1
ATOM 5046 C C . VAL B 1 217 ? -8.18 14.109 10.898 1 99 217 VAL B C 1
ATOM 5048 O O . VAL B 1 217 ? -8.242 14.805 11.914 1 99 217 VAL B O 1
ATOM 5051 N N . ASP B 1 218 ? -7.637 14.492 9.789 1 98.94 218 ASP B N 1
ATOM 5052 C CA . ASP B 1 218 ? -7.113 15.844 9.602 1 98.94 218 ASP B CA 1
ATOM 5053 C C . ASP B 1 218 ? -8.102 16.719 8.828 1 98.94 218 ASP B C 1
ATOM 5055 O O . ASP B 1 218 ? -8.477 16.391 7.699 1 98.94 218 ASP B O 1
ATOM 5059 N N . LEU B 1 219 ? -8.484 17.859 9.383 1 98.88 219 LEU B N 1
ATOM 5060 C CA . LEU B 1 219 ? -9.516 18.703 8.805 1 98.88 219 LEU B CA 1
ATOM 5061 C C . LEU B 1 219 ? -8.906 19.922 8.125 1 98.88 219 LEU B C 1
ATOM 5063 O O . LEU B 1 219 ? -9.625 20.781 7.598 1 98.88 219 LEU B O 1
ATOM 5067 N N . SER B 1 220 ? -7.578 20 8.102 1 98.75 220 SER B N 1
ATOM 5068 C CA . SER B 1 220 ? -6.973 21.062 7.301 1 98.75 220 SER B CA 1
ATOM 5069 C C . SER B 1 220 ? -7.465 21.016 5.855 1 98.75 220 SER B C 1
ATOM 5071 O O . SER B 1 220 ? -7.684 19.938 5.305 1 98.75 220 SER B O 1
ATOM 5073 N N . HIS B 1 221 ? -7.676 22.219 5.219 1 98.31 221 HIS B N 1
ATOM 5074 C CA . HIS B 1 221 ? -8.109 22.406 3.838 1 98.31 221 HIS B CA 1
ATOM 5075 C C . HIS B 1 221 ? -9.609 22.156 3.693 1 98.31 221 HIS B C 1
ATOM 5077 O O . HIS B 1 221 ? -10.203 22.5 2.668 1 98.31 221 HIS B O 1
ATOM 5083 N N . SER B 1 222 ? -10.281 21.609 4.672 1 98.38 222 SER B N 1
ATOM 5084 C CA . SER B 1 222 ? -11.703 21.328 4.562 1 98.38 222 SER B CA 1
ATOM 5085 C C . SER B 1 222 ? -12.531 22.609 4.652 1 98.38 222 SER B C 1
ATOM 5087 O O . SER B 1 222 ? -12.102 23.594 5.281 1 98.38 222 SER B O 1
ATOM 5089 N N . SER B 1 223 ? -13.695 22.609 4.062 1 98 223 SER B N 1
ATOM 5090 C CA . SER B 1 223 ? -14.641 23.672 4.344 1 98 223 SER B CA 1
ATOM 5091 C C . SER B 1 223 ? -15.094 23.656 5.801 1 98 223 SER B C 1
ATOM 5093 O O . SER B 1 223 ? -14.992 22.625 6.469 1 98 223 SER B O 1
ATOM 5095 N N . TRP B 1 224 ? -15.586 24.797 6.219 1 98.38 224 TRP B N 1
ATOM 5096 C CA . TRP B 1 224 ? -16.094 24.859 7.586 1 98.38 224 TRP B CA 1
ATOM 5097 C C . TRP B 1 224 ? -17.266 23.891 7.77 1 98.38 224 TRP B C 1
ATOM 5099 O O . TRP B 1 224 ? -17.406 23.281 8.828 1 98.38 224 TRP B O 1
ATOM 5109 N N . ALA B 1 225 ? -18.109 23.734 6.762 1 98.19 225 ALA B N 1
ATOM 5110 C CA . ALA B 1 225 ? -19.234 22.828 6.816 1 98.19 225 ALA B CA 1
ATOM 5111 C C . ALA B 1 225 ? -18.781 21.375 6.938 1 98.19 225 ALA B C 1
ATOM 5113 O O . ALA B 1 225 ? -19.344 20.609 7.719 1 98.19 225 ALA B O 1
ATOM 5114 N N . THR B 1 226 ? -17.75 20.984 6.168 1 98.75 226 THR B N 1
ATOM 5115 C CA . THR B 1 226 ? -17.172 19.656 6.258 1 98.75 226 THR B CA 1
ATOM 5116 C C . THR B 1 226 ? -16.594 19.406 7.652 1 98.75 226 THR B C 1
ATOM 5118 O O . THR B 1 226 ? -16.828 18.344 8.242 1 98.75 226 THR B O 1
ATOM 5121 N N . ALA B 1 227 ? -15.891 20.375 8.133 1 98.88 227 ALA B N 1
ATOM 5122 C CA . ALA B 1 227 ? -15.297 20.25 9.461 1 98.88 227 ALA B CA 1
ATOM 5123 C C . ALA B 1 227 ? -16.375 20.031 10.516 1 98.88 227 ALA B C 1
ATOM 5125 O O . ALA B 1 227 ? -16.25 19.125 11.359 1 98.88 227 ALA B O 1
ATOM 5126 N N . ARG B 1 228 ? -17.406 20.781 10.469 1 98.5 228 ARG B N 1
ATOM 5127 C CA . ARG B 1 228 ? -18.5 20.656 11.43 1 98.5 228 ARG B CA 1
ATOM 5128 C C . ARG B 1 228 ? -19.156 19.281 11.336 1 98.5 228 ARG B C 1
ATOM 5130 O O . ARG B 1 228 ? -19.469 18.672 12.352 1 98.5 228 ARG B O 1
ATOM 5137 N N . ALA B 1 229 ? -19.391 18.859 10.117 1 98.62 229 ALA B N 1
ATOM 5138 C CA . ALA B 1 229 ? -20 17.562 9.906 1 98.62 229 ALA B CA 1
ATOM 5139 C C . ALA B 1 229 ? -19.156 16.438 10.516 1 98.62 229 ALA B C 1
ATOM 5141 O O . ALA B 1 229 ? -19.672 15.531 11.156 1 98.62 229 ALA B O 1
ATOM 5142 N N . VAL B 1 230 ? -17.844 16.484 10.352 1 98.94 230 VAL B N 1
ATOM 5143 C CA . VAL B 1 230 ? -16.938 15.477 10.867 1 98.94 230 VAL B CA 1
ATOM 5144 C C . VAL B 1 230 ? -16.922 15.523 12.398 1 98.94 230 VAL B C 1
ATOM 5146 O O . VAL B 1 230 ? -16.953 14.477 13.055 1 98.94 230 VAL B O 1
ATOM 5149 N N . LEU B 1 231 ? -16.891 16.719 12.938 1 98.81 231 LEU B N 1
ATOM 5150 C CA . LEU B 1 231 ? -16.844 16.891 14.383 1 98.81 231 LEU B CA 1
ATOM 5151 C C . LEU B 1 231 ? -18.094 16.297 15.039 1 98.81 231 LEU B C 1
ATOM 5153 O O . LEU B 1 231 ? -18.047 15.859 16.188 1 98.81 231 LEU B O 1
ATOM 5157 N N . GLN B 1 232 ? -19.141 16.203 14.32 1 98.06 232 GLN B N 1
ATOM 5158 C CA . GLN B 1 232 ? -20.391 15.656 14.844 1 98.06 232 GLN B CA 1
ATOM 5159 C C . GLN B 1 232 ? -20.359 14.133 14.883 1 98.06 232 GLN B C 1
ATOM 5161 O O . GLN B 1 232 ? -21.078 13.516 15.672 1 98.06 232 GLN B O 1
ATOM 5166 N N . ILE B 1 233 ? -19.484 13.508 14.133 1 98.5 233 ILE B N 1
ATOM 5167 C CA . ILE B 1 233 ? -19.641 12.062 14 1 98.5 233 ILE B CA 1
ATOM 5168 C C . ILE B 1 233 ? -18.359 11.359 14.453 1 98.5 233 ILE B C 1
ATOM 5170 O O . ILE B 1 233 ? -18.375 10.156 14.719 1 98.5 233 ILE B O 1
ATOM 5174 N N . SER B 1 234 ? -17.219 12.008 14.492 1 98.81 234 SER B N 1
ATOM 5175 C CA . SER B 1 234 ? -15.961 11.352 14.812 1 98.81 234 SER B CA 1
ATOM 5176 C C . SER B 1 234 ? -15.961 10.82 16.25 1 98.81 234 SER B C 1
ATOM 5178 O O . SER B 1 234 ? -16.391 11.516 17.172 1 98.81 234 SER B O 1
ATOM 5180 N N . LYS B 1 235 ? -15.422 9.664 16.438 1 98.5 235 LYS B N 1
ATOM 5181 C CA . LYS B 1 235 ? -15.328 9.055 17.766 1 98.5 235 LYS B CA 1
ATOM 5182 C C . LYS B 1 235 ? -13.992 9.398 18.422 1 98.5 235 LYS B C 1
ATOM 5184 O O . LYS B 1 235 ? -13.781 9.094 19.594 1 98.5 235 LYS B O 1
ATOM 5189 N N . THR B 1 236 ? -13.156 10.023 17.656 1 98.88 236 THR B N 1
ATOM 5190 C CA . THR B 1 236 ? -11.836 10.398 18.141 1 98.88 236 THR B CA 1
ATOM 5191 C C . THR B 1 236 ? -11.586 11.891 17.969 1 98.88 236 THR B C 1
ATOM 5193 O O . THR B 1 236 ? -12.266 12.547 17.172 1 98.88 236 THR B O 1
ATOM 5196 N N . PRO B 1 237 ? -10.625 12.445 18.781 1 98.88 237 PRO B N 1
ATOM 5197 C CA . PRO B 1 237 ? -10.195 13.82 18.484 1 98.88 237 PRO B CA 1
ATOM 5198 C C . PRO B 1 237 ? -9.664 13.977 17.062 1 98.88 237 PRO B C 1
ATOM 5200 O O . PRO B 1 237 ? -8.992 13.078 16.547 1 98.88 237 PRO B O 1
ATOM 5203 N N . VAL B 1 238 ? -10.055 15.055 16.453 1 98.94 238 VAL B N 1
ATOM 5204 C CA . VAL B 1 238 ? -9.57 15.391 15.109 1 98.94 238 VAL B CA 1
ATOM 5205 C C . VAL B 1 238 ? -8.523 16.5 15.203 1 98.94 238 VAL B C 1
ATOM 5207 O O . VAL B 1 238 ? -8.336 17.094 16.266 1 98.94 238 VAL B O 1
ATOM 5210 N N . ILE B 1 239 ? -7.828 16.719 14.07 1 98.94 239 ILE B N 1
ATOM 5211 C CA . ILE B 1 239 ? -6.855 17.812 14.125 1 98.94 239 ILE B CA 1
ATOM 5212 C C . ILE B 1 239 ? -7.031 18.719 12.914 1 98.94 239 ILE B C 1
ATOM 5214 O O . ILE B 1 239 ? -7.648 18.328 11.922 1 98.94 239 ILE B O 1
ATOM 5218 N N . PHE B 1 240 ? -6.668 19.891 13.078 1 98.94 240 PHE B N 1
ATOM 5219 C CA . PHE B 1 240 ? -6.152 20.734 12 1 98.94 240 PHE B CA 1
ATOM 5220 C C . PHE B 1 240 ? -4.629 20.75 12.008 1 98.94 240 PHE B C 1
ATOM 5222 O O . PHE B 1 240 ? -4.016 21.453 12.805 1 98.94 240 PHE B O 1
ATOM 5229 N N . SER B 1 241 ? -4.039 20 11.078 1 98.94 241 SER B N 1
ATOM 5230 C CA . SER B 1 241 ? -2.604 19.75 11.133 1 98.94 241 SER B CA 1
ATOM 5231 C C . SER B 1 241 ? -1.803 21 10.805 1 98.94 241 SER B C 1
ATOM 5233 O O . SER B 1 241 ? -0.628 21.109 11.164 1 98.94 241 SER B O 1
ATOM 5235 N N . HIS B 1 242 ? -2.439 21.922 10.031 1 98.81 242 HIS B N 1
ATOM 5236 C CA . HIS B 1 242 ? -1.766 23.172 9.656 1 98.81 242 HIS B CA 1
ATOM 5237 C C . HIS B 1 242 ? -2.77 24.234 9.242 1 98.81 242 HIS B C 1
ATOM 5239 O O . HIS B 1 242 ? -2.838 24.609 8.062 1 98.81 242 HIS B O 1
ATOM 5245 N N . SER B 1 243 ? -3.43 24.781 10.203 1 98.75 243 SER B N 1
ATOM 5246 C CA . SER B 1 243 ? -4.395 25.859 10.016 1 98.75 243 SER B CA 1
ATOM 5247 C C . SER B 1 243 ? -4.227 26.938 11.086 1 98.75 243 SER B C 1
ATOM 5249 O O . SER B 1 243 ? -3.73 26.656 12.18 1 98.75 243 SER B O 1
ATOM 5251 N N . SER B 1 244 ? -4.641 28.141 10.758 1 98.31 244 SER B N 1
ATOM 5252 C CA . SER B 1 244 ? -4.516 29.266 11.68 1 98.31 244 SER B CA 1
ATOM 5253 C C . SER B 1 244 ? -5.887 29.828 12.062 1 98.31 244 SER B C 1
ATOM 5255 O O . SER B 1 244 ? -6.902 29.141 11.898 1 98.31 244 SER B O 1
ATOM 5257 N N . ALA B 1 245 ? -5.855 30.969 12.789 1 98.69 245 ALA B N 1
ATOM 5258 C CA . ALA B 1 245 ? -7.09 31.531 13.312 1 98.69 245 ALA B CA 1
ATOM 5259 C C . ALA B 1 245 ? -7.711 32.5 12.312 1 98.69 245 ALA B C 1
ATOM 5261 O O . ALA B 1 245 ? -7.066 33.469 11.898 1 98.69 245 ALA B O 1
ATOM 5262 N N . HIS B 1 246 ? -8.977 32.312 12.008 1 98.56 246 HIS B N 1
ATOM 5263 C CA . HIS B 1 246 ? -9.695 33.156 11.07 1 98.56 246 HIS B CA 1
ATOM 5264 C C . HIS B 1 246 ? -9.828 34.594 11.594 1 98.56 246 HIS B C 1
ATOM 5266 O O . HIS B 1 246 ? -9.797 35.531 10.828 1 98.56 246 HIS B O 1
ATOM 5272 N N . ALA B 1 247 ? -9.938 34.75 12.891 1 98.19 247 ALA B N 1
ATOM 5273 C CA . ALA B 1 247 ? -10.109 36.031 13.523 1 98.19 247 ALA B CA 1
ATOM 5274 C C . ALA B 1 247 ? -8.891 36.938 13.312 1 98.19 247 ALA B C 1
ATOM 5276 O O . ALA B 1 247 ? -9 38.156 13.273 1 98.19 247 ALA B O 1
ATOM 5277 N N . VAL B 1 248 ? -7.703 36.344 13.156 1 98.06 248 VAL B N 1
ATOM 5278 C CA . VAL B 1 248 ? -6.465 37.094 12.961 1 98.06 248 VAL B CA 1
ATOM 5279 C C . VAL B 1 248 ? -6.238 37.344 11.469 1 98.06 248 VAL B C 1
ATOM 5281 O O . VAL B 1 248 ? -5.855 38.438 11.07 1 98.06 248 VAL B O 1
ATOM 5284 N N . CYS B 1 249 ? -6.488 36.375 10.664 1 97.75 249 CYS B N 1
ATOM 5285 C CA . CYS B 1 249 ? -6.465 36.469 9.211 1 97.75 249 CYS B CA 1
ATOM 5286 C C . CYS B 1 249 ? -7.703 35.812 8.602 1 97.75 249 CYS B C 1
ATOM 5288 O O . CYS B 1 249 ? -7.848 34.594 8.625 1 97.75 249 CYS B O 1
ATOM 5290 N N . ASN B 1 250 ? -8.516 36.656 7.992 1 96.31 250 ASN B N 1
ATOM 5291 C CA . ASN B 1 250 ? -9.828 36.219 7.52 1 96.31 250 ASN B CA 1
ATOM 5292 C C . ASN B 1 250 ? -9.727 35.469 6.199 1 96.31 250 ASN B C 1
ATOM 5294 O O . ASN B 1 250 ? -10.305 35.875 5.195 1 96.31 250 ASN B O 1
ATOM 5298 N N . HIS B 1 251 ? -9.07 34.375 6.195 1 95.56 251 HIS B N 1
ATOM 5299 C CA . HIS B 1 251 ? -8.938 33.469 5.07 1 95.56 251 HIS B CA 1
ATOM 5300 C C . HIS B 1 251 ? -9.742 32.188 5.293 1 95.56 251 HIS B C 1
ATOM 5302 O O . HIS B 1 251 ? -9.797 31.672 6.41 1 95.56 251 HIS B O 1
ATOM 5308 N N . SER B 1 252 ? -10.336 31.641 4.246 1 95.44 252 SER B N 1
ATOM 5309 C CA . SER B 1 252 ? -11.211 30.484 4.348 1 95.44 252 SER B CA 1
ATOM 5310 C C . SER B 1 252 ? -10.453 29.25 4.824 1 95.44 252 SER B C 1
ATOM 5312 O O . SER B 1 252 ? -11.047 28.312 5.348 1 95.44 252 SER B O 1
ATOM 5314 N N . ARG B 1 253 ? -9.156 29.25 4.68 1 96.44 253 ARG B N 1
ATOM 5315 C CA . ARG B 1 253 ? -8.297 28.172 5.148 1 96.44 253 ARG B CA 1
ATOM 5316 C C . ARG B 1 253 ? -8.203 28.156 6.668 1 96.44 253 ARG B C 1
ATOM 5318 O O . ARG B 1 253 ? -7.824 27.141 7.266 1 96.44 253 ARG B O 1
ATOM 5325 N N . ASN B 1 254 ? -8.461 29.297 7.242 1 98.56 254 ASN B N 1
ATOM 5326 C CA . ASN B 1 254 ? -8.305 29.438 8.688 1 98.56 254 ASN B CA 1
ATOM 5327 C C . ASN B 1 254 ? -9.594 29.094 9.422 1 98.56 254 ASN B C 1
ATOM 5329 O O . ASN B 1 254 ? -10.664 29.016 8.82 1 98.56 254 ASN B O 1
ATOM 5333 N N . VAL B 1 255 ? -9.5 28.859 10.711 1 98.88 255 VAL B N 1
ATOM 5334 C CA . VAL B 1 255 ? -10.578 28.25 11.492 1 98.88 255 VAL B CA 1
ATOM 5335 C C . VAL B 1 255 ? -11.281 29.344 12.312 1 98.88 255 VAL B C 1
ATOM 5337 O O . VAL B 1 255 ? -10.641 30.047 13.086 1 98.88 255 VAL B O 1
ATOM 5340 N N . PRO B 1 256 ? -12.586 29.516 12.188 1 98.88 256 PRO B N 1
ATOM 5341 C CA . PRO B 1 256 ? -13.312 30.516 12.977 1 98.88 256 PRO B CA 1
ATOM 5342 C C . PRO B 1 256 ? -13.5 30.094 14.43 1 98.88 256 PRO B C 1
ATOM 5344 O O . PRO B 1 256 ? -13.391 28.922 14.758 1 98.88 256 PRO B O 1
ATOM 5347 N N . ASP B 1 257 ? -13.836 31.078 15.297 1 98.81 257 ASP B N 1
ATOM 5348 C CA . ASP B 1 257 ? -13.867 30.875 16.75 1 98.81 257 ASP B CA 1
ATOM 5349 C C . ASP B 1 257 ? -14.906 29.828 17.141 1 98.81 257 ASP B C 1
ATOM 5351 O O . ASP B 1 257 ? -14.688 29.047 18.062 1 98.81 257 ASP B O 1
ATOM 5355 N N . ASP B 1 258 ? -16.031 29.828 16.531 1 98.62 258 ASP B N 1
ATOM 5356 C CA . ASP B 1 258 ? -17.078 28.875 16.859 1 98.62 258 ASP B CA 1
ATOM 5357 C C . ASP B 1 258 ? -16.625 27.438 16.562 1 98.62 258 ASP B C 1
ATOM 5359 O O . ASP B 1 258 ? -16.859 26.531 17.344 1 98.62 258 ASP B O 1
ATOM 5363 N N . LEU B 1 259 ? -15.969 27.281 15.469 1 98.81 259 LEU B N 1
ATOM 5364 C CA . LEU B 1 259 ? -15.43 25.969 15.117 1 98.81 259 LEU B CA 1
ATOM 5365 C C . LEU B 1 259 ? -14.297 25.562 16.047 1 98.81 259 LEU B C 1
ATOM 5367 O O . LEU B 1 259 ? -14.133 24.391 16.375 1 98.81 259 LEU B O 1
ATOM 5371 N N . LEU B 1 260 ? -13.492 26.484 16.516 1 98.88 260 LEU B N 1
ATOM 5372 C CA . LEU B 1 260 ? -12.461 26.219 17.516 1 98.88 260 LEU B CA 1
ATOM 5373 C C . LEU B 1 260 ? -13.078 25.672 18.797 1 98.88 260 LEU B C 1
ATOM 5375 O O . LEU B 1 260 ? -12.523 24.75 19.406 1 98.88 260 LEU B O 1
ATOM 5379 N N . ARG B 1 261 ? -14.164 26.25 19.188 1 98.81 261 ARG B N 1
ATOM 5380 C CA . ARG B 1 261 ? -14.844 25.781 20.406 1 98.81 261 ARG B CA 1
ATOM 5381 C C . ARG B 1 261 ? -15.375 24.359 20.219 1 98.81 261 ARG B C 1
ATOM 5383 O O . ARG B 1 261 ? -15.297 23.547 21.141 1 98.81 261 ARG B O 1
ATOM 5390 N N . GLU B 1 262 ? -15.93 24.094 19.016 1 98.75 262 GLU B N 1
ATOM 5391 C CA . GLU B 1 262 ? -16.344 22.719 18.719 1 98.75 262 GLU B CA 1
ATOM 5392 C C . GLU B 1 262 ? -15.172 21.766 18.766 1 98.75 262 GLU B C 1
ATOM 5394 O O . GLU B 1 262 ? -15.297 20.625 19.219 1 98.75 262 GLU B O 1
ATOM 5399 N N . LEU B 1 263 ? -14.039 22.203 18.266 1 98.88 263 LEU B N 1
ATOM 5400 C CA . LEU B 1 263 ? -12.812 21.391 18.281 1 98.88 263 LEU B CA 1
ATOM 5401 C C . LEU B 1 263 ? -12.406 21.062 19.719 1 98.88 263 LEU B C 1
ATOM 5403 O O . LEU B 1 263 ? -12.016 19.938 20.016 1 98.88 263 LEU B O 1
ATOM 5407 N N . LYS B 1 264 ? -12.445 22.047 20.562 1 98.69 264 LYS B N 1
ATOM 5408 C CA . LYS B 1 264 ? -12.117 21.859 21.969 1 98.69 264 LYS B CA 1
ATOM 5409 C C . LYS B 1 264 ? -13.016 20.797 22.594 1 98.69 264 LYS B C 1
ATOM 5411 O O . LYS B 1 264 ? -12.539 19.938 23.328 1 98.69 264 LYS B O 1
ATOM 5416 N N . GLU B 1 265 ? -14.289 20.891 22.328 1 98.44 265 GLU B N 1
ATOM 5417 C CA . GLU B 1 265 ? -15.242 19.922 22.859 1 98.44 265 GLU B CA 1
ATOM 5418 C C . GLU B 1 265 ? -14.914 18.516 22.375 1 98.44 265 GLU B C 1
ATOM 5420 O O . GLU B 1 265 ? -15.094 17.547 23.125 1 98.44 265 GLU B O 1
ATOM 5425 N N . ASN B 1 266 ? -14.406 18.375 21.219 1 98.44 266 ASN B N 1
ATOM 5426 C CA . ASN B 1 266 ? -13.992 17.109 20.625 1 98.44 266 ASN B CA 1
ATOM 5427 C C . ASN B 1 266 ? -12.711 16.578 21.25 1 98.44 266 ASN B C 1
ATOM 5429 O O . ASN B 1 266 ? -12.422 15.383 21.172 1 98.44 266 ASN B O 1
ATOM 5433 N N . GLY B 1 267 ? -11.969 17.438 21.859 1 98.75 267 GLY B N 1
ATOM 5434 C CA . GLY B 1 267 ? -10.656 17.078 22.375 1 98.75 267 GLY B CA 1
ATOM 5435 C C . GLY B 1 267 ? -9.57 17.156 21.312 1 98.75 267 GLY B C 1
ATOM 5436 O O . GLY B 1 267 ? -8.508 16.547 21.453 1 98.75 267 GLY B O 1
ATOM 5437 N N . GLY B 1 268 ? -9.875 17.875 20.234 1 98.81 268 GLY B N 1
ATOM 5438 C CA . GLY B 1 268 ? -8.992 17.938 19.078 1 98.81 268 GLY B CA 1
ATOM 5439 C C . GLY B 1 268 ? -7.879 18.953 19.234 1 98.81 268 GLY B C 1
ATOM 5440 O O . GLY B 1 268 ? -7.605 19.422 20.328 1 98.81 268 GLY B O 1
ATOM 5441 N N . LEU B 1 269 ? -7.191 19.141 18.125 1 98.88 269 LEU B N 1
ATOM 5442 C CA . LEU B 1 269 ? -5.973 19.953 18.125 1 98.88 269 LEU B CA 1
ATOM 5443 C C . LEU B 1 269 ? -5.898 20.812 16.859 1 98.88 269 LEU B C 1
ATOM 5445 O O . LEU B 1 269 ? -6.172 20.328 15.758 1 98.88 269 LEU B O 1
ATOM 5449 N N . ILE B 1 270 ? -5.609 22.094 17.031 1 98.94 270 ILE B N 1
ATOM 5450 C CA . ILE B 1 270 ? -5.266 22.953 15.898 1 98.94 270 ILE B CA 1
ATOM 5451 C C . ILE B 1 270 ? -3.773 23.281 15.93 1 98.94 270 ILE B C 1
ATOM 5453 O O . ILE B 1 270 ? -3.26 23.75 16.938 1 98.94 270 ILE B O 1
ATOM 5457 N N . MET B 1 271 ? -3.111 22.969 14.875 1 98.94 271 MET B N 1
ATOM 5458 C CA . MET B 1 271 ? -1.681 23.234 14.766 1 98.94 271 MET B CA 1
ATOM 5459 C C . MET B 1 271 ? -1.416 24.391 13.797 1 98.94 271 MET B C 1
ATOM 5461 O O . MET B 1 271 ? -1.685 24.281 12.602 1 98.94 271 MET B O 1
ATOM 5465 N N . VAL B 1 272 ? -0.871 25.484 14.289 1 98.81 272 VAL B N 1
ATOM 5466 C CA . VAL B 1 272 ? -0.837 26.766 13.609 1 98.81 272 VAL B CA 1
ATOM 5467 C C . VAL B 1 272 ? 0.085 26.703 12.398 1 98.81 272 VAL B C 1
ATOM 5469 O O . VAL B 1 272 ? 1.245 26.297 12.516 1 98.81 272 VAL B O 1
ATOM 5472 N N . ASN B 1 273 ? -0.427 27.062 11.273 1 97.88 273 ASN B N 1
ATOM 5473 C CA . ASN B 1 273 ? 0.253 27.109 9.984 1 97.88 273 ASN B CA 1
ATOM 5474 C C . ASN B 1 273 ? 1.132 28.344 9.852 1 97.88 273 ASN B C 1
ATOM 5476 O O . ASN B 1 273 ? 0.805 29.406 10.398 1 97.88 273 ASN B O 1
ATOM 5480 N N . LEU B 1 274 ? 2.219 28.281 9.062 1 97.62 274 LEU B N 1
ATOM 5481 C CA . LEU B 1 274 ? 3.145 29.406 8.953 1 97.62 274 LEU B CA 1
ATOM 5482 C C . LEU B 1 274 ? 3.195 29.938 7.527 1 97.62 274 LEU B C 1
ATOM 5484 O O . LEU B 1 274 ? 4.098 30.688 7.172 1 97.62 274 LEU B O 1
ATOM 5488 N N . HIS B 1 275 ? 2.324 29.453 6.695 1 95.12 275 HIS B N 1
ATOM 5489 C CA . HIS B 1 275 ? 2.188 30.047 5.367 1 95.12 275 HIS B CA 1
ATOM 5490 C C . HIS B 1 275 ? 1.857 31.531 5.457 1 95.12 275 HIS B C 1
ATOM 5492 O O . HIS B 1 275 ? 0.815 31.906 5.996 1 95.12 275 HIS B O 1
ATOM 5498 N N . SER B 1 276 ? 2.668 32.375 4.824 1 95.31 276 SER B N 1
ATOM 5499 C CA . SER B 1 276 ? 2.521 33.812 4.984 1 95.31 276 SER B CA 1
ATOM 5500 C C . SER B 1 276 ? 1.132 34.281 4.562 1 95.31 276 SER B C 1
ATOM 5502 O O . SER B 1 276 ? 0.547 35.156 5.199 1 95.31 276 SER B O 1
ATOM 5504 N N . GLY B 1 277 ? 0.608 33.656 3.527 1 92.81 277 GLY B N 1
ATOM 5505 C CA . GLY B 1 277 ? -0.696 34.031 3.008 1 92.81 277 GLY B CA 1
ATOM 5506 C C . GLY B 1 277 ? -1.835 33.719 3.953 1 92.81 277 GLY B C 1
ATOM 5507 O O . GLY B 1 277 ? -2.895 34.344 3.902 1 92.81 277 GLY B O 1
ATOM 5508 N N . PHE B 1 278 ? -1.638 32.781 4.855 1 94.56 278 PHE B N 1
ATOM 5509 C CA . PHE B 1 278 ? -2.693 32.344 5.762 1 94.56 278 PHE B CA 1
ATOM 5510 C C . PHE B 1 278 ? -2.512 32.969 7.141 1 94.56 278 PHE B C 1
ATOM 5512 O O . PHE B 1 278 ? -3.434 32.969 7.961 1 94.56 278 PHE B O 1
ATOM 5519 N N . VAL B 1 279 ? -1.32 33.531 7.402 1 96.12 279 VAL B N 1
ATOM 5520 C CA . VAL B 1 279 ? -1.06 34.094 8.727 1 96.12 279 VAL B CA 1
ATOM 5521 C C . VAL B 1 279 ? -1.28 35.625 8.711 1 96.12 279 VAL B C 1
ATOM 5523 O O . VAL B 1 279 ? -1.781 36.188 9.68 1 96.12 279 VAL B O 1
ATOM 5526 N N . ALA B 1 280 ? -0.913 36.344 7.68 1 94.19 280 ALA B N 1
ATOM 5527 C CA . ALA B 1 280 ? -0.989 37.781 7.66 1 94.19 280 ALA B CA 1
ATOM 5528 C C . ALA B 1 280 ? -2.086 38.281 6.711 1 94.19 280 ALA B C 1
ATOM 5530 O O . ALA B 1 280 ? -2.527 39.406 6.797 1 94.19 280 ALA B O 1
ATOM 5531 N N . CYS B 1 281 ? -2.705 37.438 5.91 1 86.69 281 CYS B N 1
ATOM 5532 C CA . CYS B 1 281 ? -3.699 37.75 4.887 1 86.69 281 CYS B CA 1
ATOM 5533 C C . CYS B 1 281 ? -3.131 38.688 3.848 1 86.69 281 CYS B C 1
ATOM 5535 O O . CYS B 1 281 ? -3.188 38.406 2.648 1 86.69 281 CYS B O 1
ATOM 5537 N N . HIS B 1 282 ? -2.65 39.906 4.422 1 85.31 282 HIS B N 1
ATOM 5538 C CA . HIS B 1 282 ? -2.053 40.906 3.564 1 85.31 282 HIS B CA 1
ATOM 5539 C C . HIS B 1 282 ? -0.73 41.406 4.141 1 85.31 282 HIS B C 1
ATOM 5541 O O . HIS B 1 282 ? -0.509 41.344 5.352 1 85.31 282 HIS B O 1
ATOM 5547 N N . GLY B 1 283 ? 0.122 41.719 3.307 1 81.88 283 GLY B N 1
ATOM 5548 C CA . GLY B 1 283 ? 1.382 42.312 3.725 1 81.88 283 GLY B CA 1
ATOM 5549 C C . GLY B 1 283 ? 2.422 41.281 4.129 1 81.88 283 GLY B C 1
ATOM 5550 O O . GLY B 1 283 ? 2.27 40.094 3.844 1 81.88 283 GLY B O 1
ATOM 5551 N N . GLN B 1 284 ? 3.461 41.781 4.734 1 90.38 284 GLN B N 1
ATOM 5552 C CA . GLN B 1 284 ? 4.578 40.938 5.145 1 90.38 284 GLN B CA 1
ATOM 5553 C C . GLN B 1 284 ? 4.281 40.25 6.465 1 90.38 284 GLN B C 1
ATOM 5555 O O . GLN B 1 284 ? 3.986 40.906 7.469 1 90.38 284 GLN B O 1
ATOM 5560 N N . ALA B 1 285 ? 4.328 38.969 6.391 1 95.5 285 ALA B N 1
ATOM 5561 C CA . ALA B 1 285 ? 4.172 38.188 7.613 1 95.5 285 ALA B CA 1
ATOM 5562 C C . ALA B 1 285 ? 5.469 38.156 8.414 1 95.5 285 ALA B C 1
ATOM 5564 O O . ALA B 1 285 ? 6.559 38.156 7.844 1 95.5 285 ALA B O 1
ATOM 5565 N N . ASN B 1 286 ? 5.348 38.188 9.672 1 97.06 286 ASN B N 1
ATOM 5566 C CA . ASN B 1 286 ? 6.492 38.031 10.57 1 97.06 286 ASN B CA 1
ATOM 5567 C C . ASN B 1 286 ? 6.141 37.219 11.805 1 97.06 286 ASN B C 1
ATOM 5569 O O . ASN B 1 286 ? 4.996 36.781 11.969 1 97.06 286 ASN B O 1
ATOM 5573 N N . ILE B 1 287 ? 7.082 37.031 12.641 1 97.56 287 ILE B N 1
ATOM 5574 C CA . ILE B 1 287 ? 6.961 36.125 13.781 1 97.56 287 ILE B CA 1
ATOM 5575 C C . ILE B 1 287 ? 5.926 36.688 14.766 1 97.56 287 ILE B C 1
ATOM 5577 O O . ILE B 1 287 ? 5.211 35.906 15.406 1 97.56 287 ILE B O 1
ATOM 5581 N N . SER B 1 288 ? 5.797 37.938 14.867 1 97.38 288 SER B N 1
ATOM 5582 C CA . SER B 1 288 ? 4.84 38.562 15.781 1 97.38 288 SER B CA 1
ATOM 5583 C C . SER B 1 288 ? 3.404 38.25 15.367 1 97.38 288 SER B C 1
ATOM 5585 O O . SER B 1 288 ? 2.557 37.969 16.219 1 97.38 288 SER B O 1
ATOM 5587 N N . ILE B 1 289 ? 3.17 38.344 14.102 1 97.94 289 ILE B N 1
ATOM 5588 C CA . ILE B 1 289 ? 1.839 38.031 13.586 1 97.94 289 ILE B CA 1
ATOM 5589 C C . ILE B 1 289 ? 1.505 36.562 13.828 1 97.94 289 ILE B C 1
ATOM 5591 O O . ILE B 1 289 ? 0.372 36.25 14.18 1 97.94 289 ILE B O 1
ATOM 5595 N N . VAL B 1 290 ? 2.477 35.719 13.633 1 98.62 290 VAL B N 1
ATOM 5596 C CA . VAL B 1 290 ? 2.281 34.281 13.914 1 98.62 290 VAL B CA 1
ATOM 5597 C C . VAL B 1 290 ? 1.91 34.094 15.383 1 98.62 290 VAL B C 1
ATOM 5599 O O . VAL B 1 290 ? 0.979 33.375 15.711 1 98.62 290 VAL B O 1
ATOM 5602 N N . ALA B 1 291 ? 2.617 34.781 16.25 1 98.5 291 ALA B N 1
ATOM 5603 C CA . ALA B 1 291 ? 2.367 34.656 17.688 1 98.5 291 ALA B CA 1
ATOM 5604 C C . ALA B 1 291 ? 0.972 35.188 18.031 1 98.5 291 ALA B C 1
ATOM 5606 O O . ALA B 1 291 ? 0.359 34.719 19 1 98.5 291 ALA B O 1
ATOM 5607 N N . ASP B 1 292 ? 0.447 36.156 17.234 1 98.56 292 ASP B N 1
ATOM 5608 C CA . ASP B 1 292 ? -0.916 36.625 17.422 1 98.56 292 ASP B CA 1
ATOM 5609 C C . ASP B 1 292 ? -1.928 35.5 17.281 1 98.56 292 ASP B C 1
ATOM 5611 O O . ASP B 1 292 ? -2.938 35.469 17.984 1 98.56 292 ASP B O 1
ATOM 5615 N N . HIS B 1 293 ? -1.729 34.594 16.328 1 98.75 293 HIS B N 1
ATOM 5616 C CA . HIS B 1 293 ? -2.607 33.438 16.156 1 98.75 293 HIS B CA 1
ATOM 5617 C C . HIS B 1 293 ? -2.605 32.562 17.391 1 98.75 293 HIS B C 1
ATOM 5619 O O . HIS B 1 293 ? -3.666 32.125 17.859 1 98.75 293 HIS B O 1
ATOM 5625 N N . PHE B 1 294 ? -1.433 32.281 17.938 1 98.81 294 PHE B N 1
ATOM 5626 C CA . PHE B 1 294 ? -1.322 31.469 19.156 1 98.81 294 PHE B CA 1
ATOM 5627 C C . PHE B 1 294 ? -2.066 32.125 20.312 1 98.81 294 PHE B C 1
ATOM 5629 O O . PHE B 1 294 ? -2.832 31.469 21.016 1 98.81 294 PHE B O 1
ATOM 5636 N N . THR B 1 295 ? -1.818 33.438 20.469 1 98.44 295 THR B N 1
ATOM 5637 C CA . THR B 1 295 ? -2.426 34.156 21.562 1 98.44 295 THR B CA 1
ATOM 5638 C C . THR B 1 295 ? -3.947 34.156 21.453 1 98.44 295 THR B C 1
ATOM 5640 O O . THR B 1 295 ? -4.652 33.969 22.438 1 98.44 295 THR B O 1
ATOM 5643 N N . HIS B 1 296 ? -4.383 34.375 20.266 1 98.75 296 HIS B N 1
ATOM 5644 C CA . HIS B 1 296 ? -5.824 34.406 20.047 1 98.75 296 HIS B CA 1
ATOM 5645 C C . HIS B 1 296 ? -6.461 33.062 20.344 1 98.75 296 HIS B C 1
ATOM 5647 O O . HIS B 1 296 ? -7.461 33 21.062 1 98.75 296 HIS B O 1
ATOM 5653 N N . ILE B 1 297 ? -5.941 31.969 19.797 1 98.88 297 ILE B N 1
ATOM 5654 C CA . ILE B 1 297 ? -6.504 30.641 19.984 1 98.88 297 ILE B CA 1
ATOM 5655 C C . ILE B 1 297 ? -6.473 30.281 21.469 1 98.88 297 ILE B C 1
ATOM 5657 O O . ILE B 1 297 ? -7.441 29.719 21.984 1 98.88 297 ILE B O 1
ATOM 5661 N N . ARG B 1 298 ? -5.359 30.641 22.125 1 98.75 298 ARG B N 1
ATOM 5662 C CA . ARG B 1 298 ? -5.25 30.422 23.562 1 98.75 298 ARG B CA 1
ATOM 5663 C C . ARG B 1 298 ? -6.398 31.094 24.297 1 98.75 298 ARG B C 1
ATOM 5665 O O . ARG B 1 298 ? -6.973 30.516 25.234 1 98.75 298 ARG B O 1
ATOM 5672 N N . LYS B 1 299 ? -6.688 32.25 23.922 1 98.56 299 LYS B N 1
ATOM 5673 C CA . LYS B 1 299 ? -7.758 33.031 24.547 1 98.56 299 LYS B CA 1
ATOM 5674 C C . LYS B 1 299 ? -9.117 32.375 24.312 1 98.56 299 LYS B C 1
ATOM 5676 O O . LYS B 1 299 ? -9.961 32.344 25.203 1 98.56 299 LYS B O 1
ATOM 5681 N N . VAL B 1 300 ? -9.305 31.844 23.172 1 98.75 300 VAL B N 1
ATOM 5682 C CA . VAL B 1 300 ? -10.609 31.328 22.766 1 98.75 300 VAL B CA 1
ATOM 5683 C C . VAL B 1 300 ? -10.828 29.938 23.344 1 98.75 300 VAL B C 1
ATOM 5685 O O . VAL B 1 300 ? -11.914 29.641 23.844 1 98.75 300 VAL B O 1
ATOM 5688 N N . VAL B 1 301 ? -9.812 29.047 23.297 1 98.5 301 VAL B N 1
ATOM 5689 C CA . VAL B 1 301 ? -10.094 27.656 23.625 1 98.5 301 VAL B CA 1
ATOM 5690 C C . VAL B 1 301 ? -9.016 27.109 24.547 1 98.5 301 VAL B C 1
ATOM 5692 O O . VAL B 1 301 ? -9.062 25.938 24.969 1 98.5 301 VAL B O 1
ATOM 5695 N N . GLY B 1 302 ? -7.996 27.812 24.875 1 98.25 302 GLY B N 1
ATOM 5696 C CA . GLY B 1 302 ? -6.949 27.359 25.781 1 98.25 302 GLY B CA 1
ATOM 5697 C C . GLY B 1 302 ? -5.766 26.75 25.047 1 98.25 302 GLY B C 1
ATOM 5698 O O . GLY B 1 302 ? -5.883 26.344 23.891 1 98.25 302 GLY B O 1
ATOM 5699 N N . SER B 1 303 ? -4.668 26.625 25.75 1 98.56 303 SER B N 1
ATOM 5700 C CA . SER B 1 303 ? -3.408 26.188 25.156 1 98.56 303 SER B CA 1
ATOM 5701 C C . SER B 1 303 ? -3.412 24.688 24.891 1 98.56 303 SER B C 1
ATOM 5703 O O . SER B 1 303 ? -2.6 24.188 24.109 1 98.56 303 SER B O 1
ATOM 5705 N N . GLN B 1 304 ? -4.312 23.906 25.5 1 98.5 304 GLN B N 1
ATOM 5706 C CA . GLN B 1 304 ? -4.344 22.453 25.375 1 98.5 304 GLN B CA 1
ATOM 5707 C C . GLN B 1 304 ? -4.797 22.031 23.984 1 98.5 304 GLN B C 1
ATOM 5709 O O . GLN B 1 304 ? -4.633 20.859 23.594 1 98.5 304 GLN B O 1
ATOM 5714 N N . SER B 1 305 ? -5.281 22.969 23.156 1 98.56 305 SER B N 1
ATOM 5715 C CA . SER B 1 305 ? -5.789 22.672 21.828 1 98.56 305 SER B CA 1
ATOM 5716 C C . SER B 1 305 ? -4.844 23.172 20.75 1 98.56 305 SER B C 1
ATOM 5718 O O . SER B 1 305 ? -5.223 23.266 19.578 1 98.56 305 SER B O 1
ATOM 5720 N N . ILE B 1 306 ? -3.643 23.516 21.125 1 98.94 306 ILE B N 1
ATOM 5721 C CA . ILE B 1 306 ? -2.781 24.219 20.172 1 98.94 306 ILE B CA 1
ATOM 5722 C C . ILE B 1 306 ? -1.515 23.406 19.922 1 98.94 306 ILE B C 1
ATOM 5724 O O . ILE B 1 306 ? -0.957 22.812 20.859 1 98.94 306 ILE B O 1
ATOM 5728 N N . GLY B 1 307 ? -1.112 23.234 18.734 1 98.94 307 GLY B N 1
ATOM 5729 C CA . GLY B 1 307 ? 0.186 22.75 18.297 1 98.94 307 GLY B CA 1
ATOM 5730 C C . GLY B 1 307 ? 0.784 23.562 17.172 1 98.94 307 GLY B C 1
ATOM 5731 O O . GLY B 1 307 ? 0.3 24.656 16.859 1 98.94 307 GLY B O 1
ATOM 5732 N N . ILE B 1 308 ? 1.889 23.094 16.625 1 98.94 308 ILE B N 1
ATOM 5733 C CA . ILE B 1 308 ? 2.566 23.766 15.523 1 98.94 308 ILE B CA 1
ATOM 5734 C C . ILE B 1 308 ? 2.549 22.875 14.281 1 98.94 308 ILE B C 1
ATOM 5736 O O . ILE B 1 308 ? 2.938 21.719 14.336 1 98.94 308 ILE B O 1
ATOM 5740 N N . GLY B 1 309 ? 2.062 23.344 13.203 1 98.81 309 GLY B N 1
ATOM 5741 C CA . GLY B 1 309 ? 2.105 22.734 11.883 1 98.81 309 GLY B CA 1
ATOM 5742 C C . GLY B 1 309 ? 2.656 23.672 10.82 1 98.81 309 GLY B C 1
ATOM 5743 O O . GLY B 1 309 ? 1.894 24.297 10.094 1 98.81 309 GLY B O 1
ATOM 5744 N N . GLY B 1 310 ? 3.842 23.703 10.695 1 98.25 310 GLY B N 1
ATOM 5745 C CA . GLY B 1 310 ? 4.566 24.766 10.039 1 98.25 310 GLY B CA 1
ATOM 5746 C C . GLY B 1 310 ? 4.281 24.859 8.547 1 98.25 310 GLY B C 1
ATOM 5747 O O . GLY B 1 310 ? 4.395 25.938 7.953 1 98.25 310 GLY B O 1
ATOM 5748 N N . ASP B 1 311 ? 3.904 23.703 7.891 1 98.38 311 ASP B N 1
ATOM 5749 C CA . ASP B 1 311 ? 3.574 23.688 6.469 1 98.38 311 ASP B CA 1
ATOM 5750 C C . ASP B 1 311 ? 4.793 24.031 5.617 1 98.38 311 ASP B C 1
ATOM 5752 O O . ASP B 1 311 ? 4.652 24.453 4.469 1 98.38 311 ASP B O 1
ATOM 5756 N N . PHE B 1 312 ? 6 23.969 6.176 1 98.56 312 PHE B N 1
ATOM 5757 C CA . PHE B 1 312 ? 7.215 24.266 5.426 1 98.56 312 PHE B CA 1
ATOM 5758 C C . PHE B 1 312 ? 7.285 23.406 4.164 1 98.56 312 PHE B C 1
ATOM 5760 O O . PHE B 1 312 ? 6.867 22.25 4.16 1 98.56 312 PHE B O 1
ATOM 5767 N N . ASP B 1 313 ? 7.824 24.047 3.127 1 97.69 313 ASP B N 1
ATOM 5768 C CA . ASP B 1 313 ? 8.039 23.469 1.804 1 97.69 313 ASP B CA 1
ATOM 5769 C C . ASP B 1 313 ? 6.711 23.266 1.072 1 97.69 313 ASP B C 1
ATOM 5771 O O . ASP B 1 313 ? 6.684 22.75 -0.045 1 97.69 313 ASP B O 1
ATOM 5775 N N . GLY B 1 314 ? 5.605 23.688 1.708 1 95.19 314 GLY B N 1
ATOM 5776 C CA . GLY B 1 314 ? 4.301 23.656 1.065 1 95.19 314 GLY B CA 1
ATOM 5777 C C . GLY B 1 314 ? 3.83 25.016 0.614 1 95.19 314 GLY B C 1
ATOM 5778 O O . GLY B 1 314 ? 2.736 25.156 0.058 1 95.19 314 GLY B O 1
ATOM 5779 N N . ALA B 1 315 ? 4.625 26.047 0.881 1 88.88 315 ALA B N 1
ATOM 5780 C CA . ALA B 1 315 ? 4.289 27.422 0.542 1 88.88 315 ALA B CA 1
ATOM 5781 C C . ALA B 1 315 ? 5.469 28.125 -0.119 1 88.88 315 ALA B C 1
ATOM 5783 O O . ALA B 1 315 ? 6.609 27.672 -0.019 1 88.88 315 ALA B O 1
ATOM 5784 N N . SER B 1 316 ? 5.172 29.266 -0.781 1 85.94 316 SER B N 1
ATOM 5785 C CA . SER B 1 316 ? 6.223 30.016 -1.468 1 85.94 316 SER B CA 1
ATOM 5786 C C . SER B 1 316 ? 6.914 31 -0.524 1 85.94 316 SER B C 1
ATOM 5788 O O . SER B 1 316 ? 8.062 31.375 -0.751 1 85.94 316 SER B O 1
ATOM 5790 N N . LYS B 1 317 ? 6.156 31.406 0.473 1 92.75 317 LYS B N 1
ATOM 5791 C CA . LYS B 1 317 ? 6.711 32.406 1.374 1 92.75 317 LYS B CA 1
ATOM 5792 C C . LYS B 1 317 ? 6.371 32.094 2.828 1 92.75 317 LYS B C 1
ATOM 5794 O O . LYS B 1 317 ? 5.246 31.688 3.131 1 92.75 317 LYS B O 1
ATOM 5799 N N . PHE B 1 318 ? 7.348 32.375 3.686 1 96.56 318 PHE B N 1
ATOM 5800 C CA . PHE B 1 318 ? 7.188 32.188 5.121 1 96.56 318 PHE B CA 1
ATOM 5801 C C . PHE B 1 318 ? 7.496 33.469 5.875 1 96.56 318 PHE B C 1
ATOM 5803 O O . PHE B 1 318 ? 8.133 34.375 5.332 1 96.56 318 PHE B O 1
ATOM 5810 N N . PRO B 1 319 ? 7.008 33.625 7.059 1 97.62 319 PRO B N 1
ATOM 5811 C CA . PRO B 1 319 ? 7.152 34.875 7.82 1 97.62 319 PRO B CA 1
ATOM 5812 C C . PRO B 1 319 ? 8.609 35.219 8.102 1 97.62 319 PRO B C 1
ATOM 5814 O O . PRO B 1 319 ? 9.438 34.312 8.297 1 97.62 319 PRO B O 1
ATOM 5817 N N . LEU B 1 320 ? 8.852 36.562 8.094 1 97.75 320 LEU B N 1
ATOM 5818 C CA . LEU B 1 320 ? 10.164 37 8.539 1 97.75 320 LEU B CA 1
ATOM 5819 C C . LEU B 1 320 ? 10.477 36.5 9.945 1 97.75 320 LEU B C 1
ATOM 5821 O O . LEU B 1 320 ? 9.672 36.656 10.867 1 97.75 320 LEU B O 1
ATOM 5825 N N . GLY B 1 321 ? 11.578 35.781 10.062 1 97.56 321 GLY B N 1
ATOM 5826 C CA . GLY B 1 321 ? 11.977 35.188 11.336 1 97.56 321 GLY B CA 1
ATOM 5827 C C . GLY B 1 321 ? 11.625 33.719 11.461 1 97.56 321 GLY B C 1
ATOM 5828 O O . GLY B 1 321 ? 12.031 33.062 12.422 1 97.56 321 GLY B O 1
ATOM 5829 N N . LEU B 1 322 ? 10.836 33.25 10.516 1 98.31 322 LEU B N 1
ATOM 5830 C CA . LEU B 1 322 ? 10.422 31.859 10.445 1 98.31 322 LEU B CA 1
ATOM 5831 C C . LEU B 1 322 ? 10.562 31.312 9.023 1 98.31 322 LEU B C 1
ATOM 5833 O O . LEU B 1 322 ? 9.617 30.734 8.484 1 98.31 322 LEU B O 1
ATOM 5837 N N . GLU B 1 323 ? 11.734 31.438 8.484 1 97.38 323 GLU B N 1
ATOM 5838 C CA . GLU B 1 323 ? 11.945 31.203 7.059 1 97.38 323 GLU B CA 1
ATOM 5839 C C . GLU B 1 323 ? 12.094 29.703 6.766 1 97.38 323 GLU B C 1
ATOM 5841 O O . GLU B 1 323 ? 11.891 29.266 5.629 1 97.38 323 GLU B O 1
ATOM 5846 N N . ASP B 1 324 ? 12.547 28.953 7.77 1 98.25 324 ASP B N 1
ATOM 5847 C CA . ASP B 1 324 ? 12.703 27.516 7.617 1 98.25 324 ASP B CA 1
ATOM 5848 C C . ASP B 1 324 ? 12.602 26.797 8.969 1 98.25 324 ASP B C 1
ATOM 5850 O O . ASP B 1 324 ? 12.383 27.438 9.992 1 98.25 324 ASP B O 1
ATOM 5854 N N . VAL B 1 325 ? 12.75 25.516 9.023 1 98.75 325 VAL B N 1
ATOM 5855 C CA . VAL B 1 325 ? 12.477 24.703 10.203 1 98.75 325 VAL B CA 1
ATOM 5856 C C . VAL B 1 325 ? 13.516 24.984 11.281 1 98.75 325 VAL B C 1
ATOM 5858 O O . VAL B 1 325 ? 13.305 24.672 12.453 1 98.75 325 VAL B O 1
ATOM 5861 N N . SER B 1 326 ? 14.617 25.578 10.953 1 98.62 326 SER B N 1
ATOM 5862 C CA . SER B 1 326 ? 15.656 25.875 11.93 1 98.62 326 SER B CA 1
ATOM 5863 C C . SER B 1 326 ? 15.25 27.047 12.82 1 98.62 326 SER B C 1
ATOM 5865 O O . SER B 1 326 ? 15.867 27.297 13.852 1 98.62 326 SER B O 1
ATOM 5867 N N . LYS B 1 327 ? 14.164 27.75 12.5 1 98.56 327 LYS B N 1
ATOM 5868 C CA . LYS B 1 327 ? 13.82 29.016 13.156 1 98.56 327 LYS B CA 1
ATOM 5869 C C . LYS B 1 327 ? 12.75 28.812 14.219 1 98.56 327 LYS B C 1
ATOM 5871 O O . LYS B 1 327 ? 12.328 29.766 14.875 1 98.56 327 LYS B O 1
ATOM 5876 N N . TYR B 1 328 ? 12.328 27.578 14.531 1 98.69 328 TYR B N 1
ATOM 5877 C CA . TYR B 1 328 ? 11.266 27.297 15.492 1 98.69 328 TYR B CA 1
ATOM 5878 C C . TYR B 1 328 ? 11.609 27.875 16.859 1 98.69 328 TYR B C 1
ATOM 5880 O O . TYR B 1 328 ? 10.734 28.375 17.562 1 98.69 328 TYR B O 1
ATOM 5888 N N . PRO B 1 329 ? 12.906 27.859 17.281 1 98.62 329 PRO B N 1
ATOM 5889 C CA . PRO B 1 329 ? 13.219 28.422 18.594 1 98.62 329 PRO B CA 1
ATOM 5890 C C . PRO B 1 329 ? 12.859 29.906 18.703 1 98.62 329 PRO B C 1
ATOM 5892 O O . PRO B 1 329 ? 12.484 30.375 19.781 1 98.62 329 PRO B O 1
ATOM 5895 N N . ALA B 1 330 ? 12.945 30.609 17.594 1 98.31 330 ALA B N 1
ATOM 5896 C CA . ALA B 1 330 ? 12.578 32.031 17.594 1 98.31 330 ALA B CA 1
ATOM 5897 C C . ALA B 1 330 ? 11.102 32.219 17.922 1 98.31 330 ALA B C 1
ATOM 5899 O O . ALA B 1 330 ? 10.719 33.156 18.609 1 98.31 330 ALA B O 1
ATOM 5900 N N . LEU B 1 331 ? 10.266 31.328 17.453 1 98.62 331 LEU B N 1
ATOM 5901 C CA . LEU B 1 331 ? 8.836 31.391 17.734 1 98.62 331 LEU B CA 1
ATOM 5902 C C . LEU B 1 331 ? 8.562 31.141 19.219 1 98.62 331 LEU B C 1
ATOM 5904 O O . LEU B 1 331 ? 7.762 31.844 19.828 1 98.62 331 LEU B O 1
ATOM 5908 N N . ILE B 1 332 ? 9.25 30.156 19.781 1 98.69 332 ILE B N 1
ATOM 5909 C CA . ILE B 1 332 ? 9.055 29.797 21.188 1 98.69 332 ILE B CA 1
ATOM 5910 C C . ILE B 1 332 ? 9.547 30.938 22.078 1 98.69 332 ILE B C 1
ATOM 5912 O O . ILE B 1 332 ? 8.914 31.266 23.078 1 98.69 332 ILE B O 1
ATOM 5916 N N . GLN B 1 333 ? 10.617 31.578 21.641 1 98.12 333 GLN B N 1
ATOM 5917 C CA . GLN B 1 333 ? 11.117 32.719 22.375 1 98.12 333 GLN B CA 1
ATOM 5918 C C . GLN B 1 333 ? 10.094 33.875 22.375 1 98.12 333 GLN B C 1
ATOM 5920 O O . GLN B 1 333 ? 9.898 34.531 23.391 1 98.12 333 GLN B O 1
ATOM 5925 N N . GLU B 1 334 ? 9.508 34.062 21.219 1 98.25 334 GLU B N 1
ATOM 5926 C CA . GLU B 1 334 ? 8.477 35.125 21.125 1 98.25 334 GLU B CA 1
ATOM 5927 C C . GLU B 1 334 ? 7.301 34.812 22.047 1 98.25 334 GLU B C 1
ATOM 5929 O O . GLU B 1 334 ? 6.766 35.719 22.688 1 98.25 334 GLU B O 1
ATOM 5934 N N . LEU B 1 335 ? 6.871 33.562 22.156 1 98.56 335 LEU B N 1
ATOM 5935 C CA . LEU B 1 335 ? 5.758 33.188 23.016 1 98.56 335 LEU B CA 1
ATOM 5936 C C . LEU B 1 335 ? 6.137 33.312 24.484 1 98.56 335 LEU B C 1
ATOM 5938 O O . LEU B 1 335 ? 5.309 33.719 25.312 1 98.56 335 LEU B O 1
ATOM 5942 N N . LEU B 1 336 ? 7.398 33.062 24.812 1 97.88 336 LEU B N 1
ATOM 5943 C CA . LEU B 1 336 ? 7.895 33.25 26.156 1 97.88 336 LEU B CA 1
ATOM 5944 C C . LEU B 1 336 ? 7.832 34.719 26.547 1 97.88 336 LEU B C 1
ATOM 5946 O O . LEU B 1 336 ? 7.434 35.062 27.672 1 97.88 336 LEU B O 1
ATOM 5950 N N . LYS B 1 337 ? 8.164 35.594 25.625 1 97.12 337 LYS B N 1
ATOM 5951 C CA . LYS B 1 337 ? 8.102 37.031 25.844 1 97.12 337 LYS B CA 1
ATOM 5952 C C . LYS B 1 337 ? 6.668 37.469 26.109 1 97.12 337 LYS B C 1
ATOM 5954 O O . LYS B 1 337 ? 6.441 38.469 26.812 1 97.12 337 LYS B O 1
ATOM 5959 N N . ARG B 1 338 ? 5.844 36.656 25.609 1 97.31 338 ARG B N 1
ATOM 5960 C CA . ARG B 1 338 ? 4.426 36.969 25.766 1 97.31 338 ARG B CA 1
ATOM 5961 C C . ARG B 1 338 ? 3.846 36.25 26.969 1 97.31 338 ARG B C 1
ATOM 5963 O O . ARG B 1 338 ? 2.643 35.969 27.016 1 97.31 338 ARG B O 1
ATOM 5970 N N . HIS B 1 339 ? 4.602 35.75 27.812 1 96.75 339 HIS B N 1
ATOM 5971 C CA . HIS B 1 339 ? 4.293 35.25 29.141 1 96.75 339 HIS B CA 1
ATOM 5972 C C . HIS B 1 339 ? 3.602 33.875 29.062 1 96.75 339 HIS B C 1
ATOM 5974 O O . HIS B 1 339 ? 2.727 33.594 29.891 1 96.75 339 HIS B O 1
ATOM 5980 N N . TRP B 1 340 ? 3.875 33.062 28.078 1 98 340 TRP B N 1
ATOM 5981 C CA . TRP B 1 340 ? 3.471 31.672 28.078 1 98 340 TRP B CA 1
ATOM 5982 C C . TRP B 1 340 ? 4.277 30.875 29.109 1 98 340 TRP B C 1
ATOM 5984 O O . TRP B 1 340 ? 5.484 31.094 29.25 1 98 340 TRP B O 1
ATOM 5994 N N . THR B 1 341 ? 3.605 30 29.812 1 97.69 341 THR B N 1
ATOM 5995 C CA . THR B 1 341 ? 4.273 29.203 30.828 1 97.69 341 THR B CA 1
ATOM 5996 C C . THR B 1 341 ? 4.93 27.969 30.203 1 97.69 341 THR B C 1
ATOM 5998 O O . THR B 1 341 ? 4.609 27.594 29.078 1 97.69 341 THR B O 1
ATOM 6001 N N . GLU B 1 342 ? 5.824 27.422 30.922 1 97.19 342 GLU B N 1
ATOM 6002 C CA . GLU B 1 342 ? 6.453 26.188 30.484 1 97.19 342 GLU B CA 1
ATOM 6003 C C . GLU B 1 342 ? 5.41 25.094 30.234 1 97.19 342 GLU B C 1
ATOM 6005 O O . GLU B 1 342 ? 5.52 24.328 29.281 1 97.19 342 GLU B O 1
ATOM 6010 N N . ASN B 1 343 ? 4.473 25 31.109 1 97.88 343 ASN B N 1
ATOM 6011 C CA . ASN B 1 343 ? 3.418 24 30.969 1 97.88 343 ASN B CA 1
ATOM 6012 C C . ASN B 1 343 ? 2.645 24.203 29.656 1 97.88 343 ASN B C 1
ATOM 6014 O O . ASN B 1 343 ? 2.379 23.234 28.938 1 97.88 343 ASN B O 1
ATOM 6018 N N . GLU B 1 344 ? 2.279 25.391 29.391 1 98.5 344 GLU B N 1
ATOM 6019 C CA . GLU B 1 344 ? 1.567 25.688 28.156 1 98.5 344 GLU B CA 1
ATOM 6020 C C . GLU B 1 344 ? 2.422 25.359 26.938 1 98.5 344 GLU B C 1
ATOM 6022 O O . GLU B 1 344 ? 1.946 24.734 25.984 1 98.5 344 GLU B O 1
ATOM 6027 N N . LEU B 1 345 ? 3.648 25.719 26.984 1 98.75 345 LEU B N 1
ATOM 6028 C CA . LEU B 1 345 ? 4.52 25.547 25.828 1 98.75 345 LEU B CA 1
ATOM 6029 C C . LEU B 1 345 ? 4.91 24.094 25.656 1 98.75 345 LEU B C 1
ATOM 6031 O O . LEU B 1 345 ? 5.105 23.625 24.531 1 98.75 345 LEU B O 1
ATOM 6035 N N . SER B 1 346 ? 5.031 23.328 26.781 1 98.56 346 SER B N 1
ATOM 6036 C CA . SER B 1 346 ? 5.273 21.891 26.641 1 98.56 346 SER B CA 1
ATOM 6037 C C . SER B 1 346 ? 4.137 21.219 25.875 1 98.56 346 SER B C 1
ATOM 6039 O O . SER B 1 346 ? 4.371 20.281 25.109 1 98.56 346 SER B O 1
ATOM 6041 N N . GLY B 1 347 ? 2.895 21.672 26.141 1 98.75 347 GLY B N 1
ATOM 6042 C CA . GLY B 1 347 ? 1.748 21.203 25.375 1 98.75 347 GLY B CA 1
ATOM 6043 C C . GLY B 1 347 ? 1.833 21.547 23.906 1 98.75 347 GLY B C 1
ATOM 6044 O O . GLY B 1 347 ? 1.704 20.656 23.047 1 98.75 347 GLY B O 1
ATOM 6045 N N . VAL B 1 348 ? 2.123 22.781 23.594 1 98.88 348 VAL B N 1
ATOM 6046 C CA . VAL B 1 348 ? 2.195 23.297 22.234 1 98.88 348 VAL B CA 1
ATOM 6047 C C . VAL B 1 348 ? 3.289 22.562 21.469 1 98.88 348 VAL B C 1
ATOM 6049 O O . VAL B 1 348 ? 3.102 22.188 20.297 1 98.88 348 VAL B O 1
ATOM 6052 N N . LEU B 1 349 ? 4.348 22.328 22.172 1 98.75 349 LEU B N 1
ATOM 6053 C CA . LEU B 1 349 ? 5.523 21.719 21.547 1 98.75 349 LEU B CA 1
ATOM 6054 C C . LEU B 1 349 ? 5.293 20.25 21.266 1 98.75 349 LEU B C 1
ATOM 6056 O O . LEU B 1 349 ? 5.742 19.719 20.234 1 98.75 349 LEU B O 1
ATOM 6060 N N . ARG B 1 350 ? 4.551 19.578 22.203 1 98 350 ARG B N 1
ATOM 6061 C CA . ARG B 1 350 ? 4.688 18.125 22.031 1 98 350 ARG B CA 1
ATOM 6062 C C . ARG B 1 350 ? 3.504 17.391 22.641 1 98 350 ARG B C 1
ATOM 6064 O O . ARG B 1 350 ? 2.902 16.531 22.016 1 98 350 ARG B O 1
ATOM 6071 N N . HIS B 1 351 ? 3.068 17.688 23.812 1 98.69 351 HIS B N 1
ATOM 6072 C CA . HIS B 1 351 ? 2.193 16.828 24.609 1 98.69 351 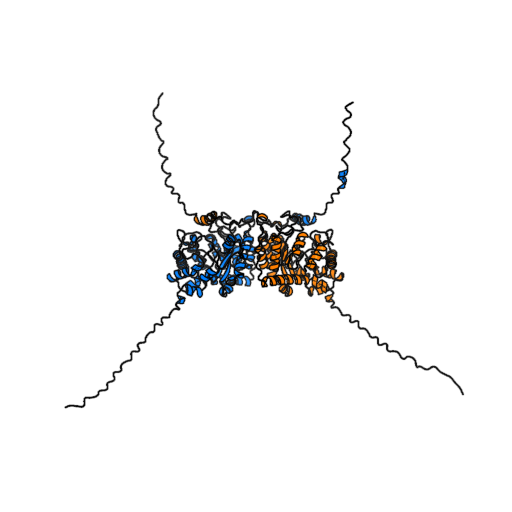HIS B CA 1
ATOM 6073 C C . HIS B 1 351 ? 0.765 16.859 24.078 1 98.69 351 HIS B C 1
ATOM 6075 O O . HIS B 1 351 ? 0.047 15.859 24.172 1 98.69 351 HIS B O 1
ATOM 6081 N N . ASN B 1 352 ? 0.365 17.953 23.547 1 98.94 352 ASN B N 1
ATOM 6082 C CA . ASN B 1 352 ? -0.99 18.031 23 1 98.94 352 ASN B CA 1
ATOM 6083 C C . ASN B 1 352 ? -1.179 17.078 21.828 1 98.94 352 ASN B C 1
ATOM 6085 O O . ASN B 1 352 ? -2.193 16.375 21.75 1 98.94 352 ASN B O 1
ATOM 6089 N N . PHE B 1 353 ? -0.195 17 20.938 1 98.94 353 PHE B N 1
ATOM 6090 C CA . PHE B 1 353 ? -0.278 16.062 19.828 1 98.94 353 PHE B CA 1
ATOM 6091 C C . PHE B 1 353 ? -0.246 14.617 20.328 1 98.94 353 PHE B C 1
ATOM 6093 O O . PHE B 1 353 ? -1.013 13.773 19.844 1 98.94 353 PHE B O 1
ATOM 6100 N N . LEU B 1 354 ? 0.617 14.344 21.234 1 98.88 354 LEU B N 1
ATOM 6101 C CA . LEU B 1 354 ? 0.737 13 21.797 1 98.88 354 LEU B CA 1
ATOM 6102 C C . LEU B 1 354 ? -0.578 12.547 22.422 1 98.88 354 LEU B C 1
ATOM 6104 O O . LEU B 1 354 ? -0.979 11.391 22.266 1 98.88 354 LEU B O 1
ATOM 6108 N N . ARG B 1 355 ? -1.21 13.453 23.062 1 98.81 355 ARG B N 1
ATOM 6109 C CA . ARG B 1 355 ? -2.504 13.148 23.672 1 98.81 355 ARG B CA 1
ATOM 6110 C C . ARG B 1 355 ? -3.516 12.734 22.609 1 98.81 355 ARG B C 1
ATOM 6112 O O . ARG B 1 355 ? -4.195 11.711 22.75 1 98.81 355 ARG B O 1
ATOM 6119 N N . VAL B 1 356 ? -3.598 13.492 21.578 1 98.94 356 VAL B N 1
ATOM 6120 C CA . VAL B 1 356 ? -4.535 13.195 20.516 1 98.94 356 VAL B CA 1
ATOM 6121 C C . VAL B 1 356 ? -4.203 11.836 19.891 1 98.94 356 VAL B C 1
ATOM 6123 O O . VAL B 1 356 ? -5.09 11 19.703 1 98.94 356 VAL B O 1
ATOM 6126 N N . PHE B 1 357 ? -2.957 11.609 19.609 1 98.94 357 PHE B N 1
ATOM 6127 C CA . PHE B 1 357 ? -2.512 10.367 19 1 98.94 357 PHE B CA 1
ATOM 6128 C C . PHE B 1 357 ? -2.885 9.172 19.875 1 98.94 357 PHE B C 1
ATOM 6130 O O . PHE B 1 357 ? -3.424 8.18 19.375 1 98.94 357 PHE B O 1
ATOM 6137 N N . LYS B 1 358 ? -2.691 9.305 21.141 1 98.88 358 LYS B N 1
ATOM 6138 C CA . LYS B 1 358 ? -3.004 8.242 22.094 1 98.88 358 LYS B CA 1
ATOM 6139 C C . LYS B 1 358 ? -4.504 7.961 22.125 1 98.88 358 LYS B C 1
ATOM 6141 O O . LYS B 1 358 ? -4.922 6.801 22.188 1 98.88 358 LYS B O 1
ATOM 6146 N N . GLU B 1 359 ? -5.258 9.023 22.125 1 98.94 359 GLU B N 1
ATOM 6147 C CA . GLU B 1 359 ? -6.707 8.852 22.156 1 98.94 359 GLU B CA 1
ATOM 6148 C C . GLU B 1 359 ? -7.219 8.148 20.906 1 98.94 359 GLU B C 1
ATOM 6150 O O . GLU B 1 359 ? -8.141 7.336 20.984 1 98.94 359 GLU B O 1
ATOM 6155 N N . VAL B 1 360 ? -6.672 8.461 19.844 1 98.94 360 VAL B N 1
ATOM 6156 C CA . VAL B 1 360 ? -7.035 7.824 18.578 1 98.94 360 VAL B CA 1
ATOM 6157 C C . VAL B 1 360 ? -6.688 6.336 18.641 1 98.94 360 VAL B C 1
ATOM 6159 O O . VAL B 1 360 ? -7.488 5.492 18.234 1 98.94 360 VAL B O 1
ATOM 6162 N N . GLU B 1 361 ? -5.543 6 19.172 1 98.94 361 GLU B N 1
ATOM 6163 C CA . GLU B 1 361 ? -5.137 4.605 19.312 1 98.94 361 GLU B CA 1
ATOM 6164 C C . GLU B 1 361 ? -6.035 3.867 20.297 1 98.94 361 GLU B C 1
ATOM 6166 O O . GLU B 1 361 ? -6.332 2.686 20.109 1 98.94 361 GLU B O 1
ATOM 6171 N N . LYS B 1 362 ? -6.41 4.598 21.312 1 98.88 362 LYS B N 1
ATOM 6172 C CA . LYS B 1 362 ? -7.305 3.99 22.297 1 98.88 362 LYS B CA 1
ATOM 6173 C C . LYS B 1 362 ? -8.617 3.561 21.641 1 98.88 362 LYS B C 1
ATOM 6175 O O . LYS B 1 362 ? -9.141 2.482 21.938 1 98.88 362 LYS B O 1
ATOM 6180 N N . GLU B 1 363 ? -9.125 4.438 20.844 1 98.88 363 GLU B N 1
ATOM 6181 C CA . GLU B 1 363 ? -10.359 4.09 20.125 1 98.88 363 GLU B CA 1
ATOM 6182 C C . GLU B 1 363 ? -10.141 2.91 19.188 1 98.88 363 GLU B C 1
ATOM 6184 O O . GLU B 1 363 ? -11 2.035 19.078 1 98.88 363 GLU B O 1
ATOM 6189 N N . ARG B 1 364 ? -9.047 2.859 18.469 1 98.81 364 ARG B N 1
ATOM 6190 C CA . ARG B 1 364 ? -8.68 1.713 17.641 1 98.81 364 ARG B CA 1
ATOM 6191 C C . ARG B 1 364 ? -8.727 0.419 18.438 1 98.81 364 ARG B C 1
ATOM 6193 O O . ARG B 1 364 ? -9.359 -0.555 18.031 1 98.81 364 ARG B O 1
ATOM 6200 N N . ASP B 1 365 ? -8.047 0.46 19.594 1 98.75 365 ASP B N 1
ATOM 6201 C CA . ASP B 1 365 ? -7.941 -0.728 20.438 1 98.75 365 ASP B CA 1
ATOM 6202 C C . ASP B 1 365 ? -9.312 -1.146 20.953 1 98.75 365 ASP B C 1
ATOM 6204 O O . ASP B 1 365 ? -9.609 -2.338 21.047 1 98.75 365 ASP B O 1
ATOM 6208 N N . ARG B 1 366 ? -10.117 -0.157 21.281 1 98.69 366 ARG B N 1
ATOM 6209 C CA . ARG B 1 366 ? -11.477 -0.441 21.75 1 98.69 366 ARG B CA 1
ATOM 6210 C C . ARG B 1 366 ? -12.289 -1.132 20.656 1 98.69 366 ARG B C 1
ATOM 6212 O O . ARG B 1 366 ? -12.984 -2.111 20.922 1 98.69 366 ARG B O 1
ATOM 6219 N N . GLN B 1 367 ? -12.188 -0.63 19.469 1 98.25 367 GLN B N 1
ATOM 6220 C CA . GLN B 1 367 ? -12.922 -1.216 18.359 1 98.25 367 GLN B CA 1
ATOM 6221 C C . GLN B 1 367 ? -12.414 -2.623 18.047 1 98.25 367 GLN B C 1
ATOM 6223 O O . GLN B 1 367 ? -13.211 -3.516 17.734 1 98.25 367 GLN B O 1
ATOM 6228 N N . LYS B 1 368 ? -11.141 -2.816 18.094 1 97.56 368 LYS B N 1
ATOM 6229 C CA . LYS B 1 368 ? -10.555 -4.141 17.906 1 97.56 368 LYS B CA 1
ATOM 6230 C C . LYS B 1 368 ? -11.062 -5.125 18.953 1 97.56 368 LYS B C 1
ATOM 6232 O O . LYS B 1 368 ? -11.43 -6.254 18.625 1 97.56 368 LYS B O 1
ATOM 6237 N N . ALA B 1 369 ? -11.086 -4.715 20.188 1 97.94 369 ALA B N 1
ATOM 6238 C CA . ALA B 1 369 ? -11.547 -5.559 21.297 1 97.94 369 ALA B CA 1
ATOM 6239 C C . ALA B 1 369 ? -13.008 -5.941 21.125 1 97.94 369 ALA B C 1
ATOM 6241 O O . ALA B 1 369 ? -13.422 -7.047 21.484 1 97.94 369 ALA B O 1
ATOM 6242 N N . LYS B 1 370 ? -13.742 -5.059 20.531 1 97.56 370 LYS B N 1
ATOM 6243 C CA . LYS B 1 370 ? -15.156 -5.316 20.281 1 97.56 370 LYS B CA 1
ATOM 6244 C C . LYS B 1 370 ? -15.359 -6.203 19.062 1 97.56 370 LYS B C 1
ATOM 6246 O O . LYS B 1 370 ? -16.469 -6.645 18.781 1 97.56 370 LYS B O 1
ATOM 6251 N N . GLY B 1 371 ? -14.32 -6.414 18.344 1 95.81 371 GLY B N 1
ATOM 6252 C CA . GLY B 1 371 ? -14.406 -7.258 17.156 1 95.81 371 GLY B CA 1
ATOM 6253 C C . GLY B 1 371 ? -14.961 -6.535 15.953 1 95.81 371 GLY B C 1
ATOM 6254 O O . GLY B 1 371 ? -15.531 -7.16 15.055 1 95.81 371 GLY B O 1
ATOM 6255 N N . THR B 1 372 ? -14.781 -5.184 15.969 1 97.19 372 THR B N 1
ATOM 6256 C CA . THR B 1 372 ? -15.266 -4.418 14.828 1 97.19 372 THR B CA 1
ATOM 6257 C C . THR B 1 372 ? -14.461 -4.758 13.57 1 97.19 372 THR B C 1
ATOM 6259 O O . THR B 1 372 ? -13.227 -4.68 13.578 1 97.19 372 THR B O 1
ATOM 6262 N N . LEU B 1 373 ? -15.133 -5.137 12.5 1 97.25 373 LEU B N 1
ATOM 6263 C CA . LEU B 1 373 ? -14.484 -5.527 11.258 1 97.25 373 LEU B CA 1
ATOM 6264 C C . LEU B 1 373 ? -14.352 -4.336 10.312 1 97.25 373 LEU B C 1
ATOM 6266 O O . LEU B 1 373 ? -15.031 -3.324 10.492 1 97.25 373 LEU B O 1
ATOM 6270 N N . PRO B 1 374 ? -13.453 -4.426 9.336 1 98.06 374 PRO B N 1
ATOM 6271 C CA . PRO B 1 374 ? -13.328 -3.357 8.344 1 98.06 374 PRO B CA 1
ATOM 6272 C C . PRO B 1 374 ? -14.633 -3.082 7.602 1 98.06 374 PRO B C 1
ATOM 6274 O O . PRO B 1 374 ? -15.375 -4.016 7.273 1 98.06 374 PRO B O 1
ATOM 6277 N N . SER B 1 375 ? -14.836 -1.806 7.367 1 98.25 375 SER B N 1
ATOM 6278 C CA . SER B 1 375 ? -16.031 -1.409 6.633 1 98.25 375 SER B CA 1
ATOM 6279 C C . SER B 1 375 ? -15.977 -1.873 5.184 1 98.25 375 SER B C 1
ATOM 6281 O O . SER B 1 375 ? -14.922 -1.8 4.543 1 98.25 375 SER B O 1
ATOM 6283 N N . GLU B 1 376 ? -17.094 -2.311 4.672 1 98 376 GLU B N 1
ATOM 6284 C CA . GLU B 1 376 ? -17.203 -2.746 3.283 1 98 376 GLU B CA 1
ATOM 6285 C C . GLU B 1 376 ? -18.016 -1.76 2.455 1 98 376 GLU B C 1
ATOM 6287 O O . GLU B 1 376 ? -18.469 -2.09 1.357 1 98 376 GLU B O 1
ATOM 6292 N N . ALA B 1 377 ? -18.219 -0.527 3.059 1 97.5 377 ALA B N 1
ATOM 6293 C CA . ALA B 1 377 ? -18.938 0.525 2.342 1 97.5 377 ALA B CA 1
ATOM 6294 C C . ALA B 1 377 ? -18.234 0.879 1.038 1 97.5 377 ALA B C 1
ATOM 6296 O O . ALA B 1 377 ? -17 0.918 0.983 1 97.5 377 ALA B O 1
ATOM 6297 N N . GLN B 1 378 ? -19 1.103 0.009 1 95.56 378 GLN B N 1
ATOM 6298 C CA . GLN B 1 378 ? -18.516 1.519 -1.299 1 95.56 378 GLN B CA 1
ATOM 6299 C C . GLN B 1 378 ? -19.219 2.777 -1.782 1 95.56 378 GLN B C 1
ATOM 6301 O O . GLN B 1 378 ? -20.422 2.957 -1.532 1 95.56 378 GLN B O 1
ATOM 6306 N N . ILE B 1 379 ? -18.422 3.598 -2.369 1 95.06 379 ILE B N 1
ATOM 6307 C CA . ILE B 1 379 ? -19.031 4.785 -2.959 1 95.06 379 ILE B CA 1
ATOM 6308 C C . ILE B 1 379 ? -19.906 4.379 -4.141 1 95.06 379 ILE B C 1
ATOM 6310 O O . ILE B 1 379 ? -19.641 3.379 -4.809 1 95.06 379 ILE B O 1
ATOM 6314 N N . ASP B 1 380 ? -20.969 5.164 -4.391 1 91.19 380 ASP B N 1
ATOM 6315 C CA . ASP B 1 380 ? -21.766 4.969 -5.598 1 91.19 380 ASP B CA 1
ATOM 6316 C C . ASP B 1 380 ? -20.938 5.23 -6.855 1 91.19 380 ASP B C 1
ATOM 6318 O O . ASP B 1 380 ? -20.547 6.367 -7.121 1 91.19 380 ASP B O 1
ATOM 6322 N N . LEU B 1 381 ? -20.719 4.238 -7.594 1 86.88 381 LEU B N 1
ATOM 6323 C CA . LEU B 1 381 ? -19.812 4.305 -8.734 1 86.88 381 LEU B CA 1
ATOM 6324 C C . LEU B 1 381 ? -20.312 5.297 -9.773 1 86.88 381 LEU B C 1
ATOM 6326 O O . LEU B 1 381 ? -19.531 5.836 -10.555 1 86.88 381 LEU B O 1
ATOM 6330 N N . THR B 1 382 ? -21.578 5.535 -9.828 1 84.94 382 THR B N 1
ATOM 6331 C CA . THR B 1 382 ? -22.156 6.473 -10.789 1 84.94 382 THR B CA 1
ATOM 6332 C C . THR B 1 382 ? -21.609 7.883 -10.555 1 84.94 382 THR B C 1
ATOM 6334 O O . THR B 1 382 ? -21.453 8.656 -11.5 1 84.94 382 THR B O 1
ATOM 6337 N N . GLY B 1 383 ? -21.25 8.125 -9.32 1 84.12 383 GLY B N 1
ATOM 6338 C CA . GLY B 1 383 ? -20.781 9.453 -8.977 1 84.12 383 GLY B CA 1
ATOM 6339 C C . GLY B 1 383 ? -19.297 9.648 -9.195 1 84.12 383 GLY B C 1
ATOM 6340 O O . GLY B 1 383 ? -18.797 10.773 -9.172 1 84.12 383 GLY B O 1
ATOM 6341 N N . VAL B 1 384 ? -18.578 8.523 -9.461 1 89.38 384 VAL B N 1
ATOM 6342 C CA . VAL B 1 384 ? -17.125 8.648 -9.562 1 89.38 384 VAL B CA 1
ATOM 6343 C C . VAL B 1 384 ? -16.641 7.965 -10.836 1 89.38 384 VAL B C 1
ATOM 6345 O O . VAL B 1 384 ? -15.43 7.793 -11.031 1 89.38 384 VAL B O 1
ATOM 6348 N N . GLN B 1 385 ? -17.547 7.523 -11.672 1 84.31 385 GLN B N 1
ATOM 6349 C CA . GLN B 1 385 ? -17.156 6.859 -12.906 1 84.31 385 GLN B CA 1
ATOM 6350 C C . GLN B 1 385 ? -16.484 7.84 -13.867 1 84.31 385 GLN B C 1
ATOM 6352 O O . GLN B 1 385 ? -16.938 8.984 -14.008 1 84.31 385 GLN B O 1
ATOM 6357 N N . ASN B 1 386 ? -15.367 7.387 -14.336 1 87.81 386 ASN B N 1
ATOM 6358 C CA . ASN B 1 386 ? -14.594 8.148 -15.312 1 87.81 386 ASN B CA 1
ATOM 6359 C C . ASN B 1 386 ? -13.781 7.234 -16.219 1 87.81 386 ASN B C 1
ATOM 6361 O O . ASN B 1 386 ? -13.703 6.027 -15.984 1 87.81 386 ASN B O 1
ATOM 6365 N N . PRO B 1 387 ? -13.195 7.695 -17.266 1 88.62 387 PRO B N 1
ATOM 6366 C CA . PRO B 1 387 ? -12.523 6.84 -18.25 1 88.62 387 PRO B CA 1
ATOM 6367 C C . PRO B 1 387 ? -11.289 6.141 -17.672 1 88.62 387 PRO B C 1
ATOM 6369 O O . PRO B 1 387 ? -10.766 5.203 -18.281 1 88.62 387 PRO B O 1
ATOM 6372 N N . CYS B 1 388 ? -10.82 6.547 -16.547 1 91.88 388 CYS B N 1
ATOM 6373 C CA . CYS B 1 388 ? -9.617 5.965 -15.969 1 91.88 388 CYS B CA 1
ATOM 6374 C C . CYS B 1 388 ? -9.969 4.898 -14.938 1 91.88 388 CYS B C 1
ATOM 6376 O O . CYS B 1 388 ? -9.094 4.383 -14.242 1 91.88 388 CYS B O 1
ATOM 6378 N N . ARG B 1 389 ? -11.242 4.578 -14.844 1 88 389 ARG B N 1
ATOM 6379 C CA . ARG B 1 389 ? -11.711 3.486 -14 1 88 389 ARG B CA 1
ATOM 6380 C C . ARG B 1 389 ? -12.242 2.33 -14.844 1 88 389 ARG B C 1
ATOM 6382 O O . ARG B 1 389 ? -13.07 2.533 -15.727 1 88 389 ARG B O 1
ATOM 6389 N N . LEU B 1 390 ? -11.703 1.187 -14.477 1 80 390 LEU B N 1
ATOM 6390 C CA . LEU B 1 390 ? -12.188 -0.004 -15.164 1 80 390 LEU B CA 1
ATOM 6391 C C . LEU B 1 390 ? -13.641 -0.295 -14.781 1 80 390 LEU B C 1
ATOM 6393 O O . LEU B 1 390 ? -14.008 -0.18 -13.609 1 80 390 LEU B O 1
ATOM 6397 N N . VAL B 1 391 ? -14.438 -0.569 -15.789 1 68.06 391 VAL B N 1
ATOM 6398 C CA . VAL B 1 391 ? -15.805 -1.02 -15.523 1 68.06 391 VAL B CA 1
ATOM 6399 C C . VAL B 1 391 ? -15.805 -2.523 -15.258 1 68.06 391 VAL B C 1
ATOM 6401 O O . VAL B 1 391 ? -15.555 -3.32 -16.172 1 68.06 391 VAL B O 1
ATOM 6404 N N . LEU B 1 392 ? -15.875 -2.795 -14.008 1 64.81 392 LEU B N 1
ATOM 6405 C CA . LEU B 1 392 ? -15.945 -4.203 -13.625 1 64.81 392 LEU B CA 1
ATOM 6406 C C . LEU B 1 392 ? -17.359 -4.734 -13.766 1 64.81 392 LEU B C 1
ATOM 6408 O O . LEU B 1 392 ? -18.25 -4.363 -12.992 1 64.81 392 LEU B O 1
ATOM 6412 N N . ARG B 1 393 ? -17.797 -5.164 -15 1 57.88 393 ARG B N 1
ATOM 6413 C CA . ARG B 1 393 ? -19.125 -5.727 -15.141 1 57.88 393 ARG B CA 1
ATOM 6414 C C . ARG B 1 393 ? -19.125 -7.227 -14.844 1 57.88 393 ARG B C 1
ATOM 6416 O O . ARG B 1 393 ? -18.156 -7.918 -15.148 1 57.88 393 ARG B O 1
ATOM 6423 N N . ARG B 1 394 ? -20.062 -7.531 -13.914 1 53.69 394 ARG B N 1
ATOM 6424 C CA . ARG B 1 394 ? -20.266 -8.961 -13.703 1 53.69 394 ARG B CA 1
ATOM 6425 C C . ARG B 1 394 ? -20.422 -9.695 -15.031 1 53.69 394 ARG B C 1
ATOM 6427 O O . ARG B 1 394 ? -21.094 -9.211 -15.938 1 53.69 394 ARG B O 1
ATOM 6434 N N . PRO B 1 395 ? -19.438 -10.57 -15.383 1 45.06 395 PRO B N 1
ATOM 6435 C CA . PRO B 1 395 ? -19.609 -11.258 -16.656 1 45.06 395 PRO B CA 1
ATOM 6436 C C . PRO B 1 395 ? -21.062 -11.688 -16.906 1 45.06 395 PRO B C 1
ATOM 6438 O O . PRO B 1 395 ? -21.703 -12.25 -16.016 1 45.06 395 PRO B O 1
ATOM 6441 N N . ASP B 1 396 ? -21.844 -10.875 -17.656 1 40.34 396 ASP B N 1
ATOM 6442 C CA . ASP B 1 396 ? -23.078 -11.508 -18.078 1 40.34 396 ASP B CA 1
ATOM 6443 C C . ASP B 1 396 ? -22.844 -12.953 -18.516 1 40.34 396 ASP B C 1
ATOM 6445 O O . ASP B 1 396 ? -21.734 -13.305 -18.922 1 40.34 396 ASP B O 1
ATOM 6449 N N . HIS B 1 397 ? -23.688 -13.93 -18.109 1 40.28 397 HIS B N 1
ATOM 6450 C CA . HIS B 1 397 ? -23.547 -15.328 -18.5 1 40.28 397 HIS B CA 1
ATOM 6451 C C . HIS B 1 397 ? -22.984 -15.445 -19.922 1 40.28 397 HIS B C 1
ATOM 6453 O O . HIS B 1 397 ? -22.375 -16.469 -20.266 1 40.28 397 HIS B O 1
ATOM 6459 N N . GLN B 1 398 ? -23.312 -14.672 -20.812 1 37.84 398 GLN B N 1
ATOM 6460 C CA . GLN B 1 398 ? -22.922 -14.828 -22.203 1 37.84 398 GLN B CA 1
ATOM 6461 C C . GLN B 1 398 ? -21.469 -14.375 -22.422 1 37.84 398 GLN B C 1
ATOM 6463 O O . GLN B 1 398 ? -20.766 -14.922 -23.266 1 37.84 398 GLN B O 1
ATOM 6468 N N . THR B 1 399 ? -20.984 -13.383 -21.844 1 38.19 399 THR B N 1
ATOM 6469 C CA . THR B 1 399 ? -19.688 -12.773 -22.094 1 38.19 399 THR B CA 1
ATOM 6470 C C . THR B 1 399 ? -18.594 -13.484 -21.312 1 38.19 399 THR B C 1
ATOM 6472 O O . THR B 1 399 ? -17.406 -13.211 -21.5 1 38.19 399 THR B O 1
ATOM 6475 N N . THR B 1 400 ? -18.875 -14.125 -20.266 1 39.28 400 THR B N 1
ATOM 6476 C CA . THR B 1 400 ? -17.891 -15 -19.641 1 39.28 400 THR B CA 1
ATOM 6477 C C . THR B 1 400 ? -17.328 -16 -20.656 1 39.28 400 THR B C 1
ATOM 6479 O O . THR B 1 400 ? -16.328 -16.672 -20.375 1 39.28 400 THR B O 1
ATOM 6482 N N . LYS B 1 401 ? -18.141 -16.281 -21.625 1 40.19 401 LYS B N 1
ATOM 6483 C CA . LYS B 1 401 ? -17.797 -17.141 -22.766 1 40.19 401 LYS B CA 1
ATOM 6484 C C . LYS B 1 401 ? -16.672 -16.516 -23.594 1 40.19 401 LYS B C 1
ATOM 6486 O O . LYS B 1 401 ? -15.828 -17.219 -24.141 1 40.19 401 LYS B O 1
ATOM 6491 N N . MET B 1 402 ? -16.734 -15.203 -23.734 1 34.5 402 MET B N 1
ATOM 6492 C CA . MET B 1 402 ? -15.781 -14.594 -24.656 1 34.5 402 MET B CA 1
ATOM 6493 C C . MET B 1 402 ? -14.383 -14.555 -24.031 1 34.5 402 MET B C 1
ATOM 6495 O O . MET B 1 402 ? -13.391 -14.82 -24.719 1 34.5 402 MET B O 1
ATOM 6499 N N . GLU B 1 403 ? -14.242 -14.086 -22.812 1 39.12 403 GLU B N 1
ATOM 6500 C CA . GLU B 1 403 ? -12.914 -14.102 -22.219 1 39.12 403 GLU B CA 1
ATOM 6501 C C . GLU B 1 403 ? -12.445 -15.531 -21.938 1 39.12 403 GLU B C 1
ATOM 6503 O O . GLU B 1 403 ? -11.273 -15.852 -22.125 1 39.12 403 GLU B O 1
ATOM 6508 N N . GLN B 1 404 ? -13.305 -16.438 -21.562 1 39.38 404 GLN B N 1
ATOM 6509 C CA . GLN B 1 404 ? -13.031 -17.875 -21.531 1 39.38 404 GLN B CA 1
ATOM 6510 C C . GLN B 1 404 ? -12.945 -18.453 -22.953 1 39.38 404 GLN B C 1
ATOM 6512 O O . GLN B 1 404 ? -12.148 -19.359 -23.203 1 39.38 404 GLN B O 1
ATOM 6517 N N . MET B 1 405 ? -13.828 -18.125 -23.906 1 34.88 405 MET B N 1
ATOM 6518 C CA . MET B 1 405 ? -13.797 -18.531 -25.312 1 34.88 405 MET B CA 1
ATOM 6519 C C . MET B 1 405 ? -12.539 -18 -26 1 34.88 405 MET B C 1
ATOM 6521 O O . MET B 1 405 ? -12.016 -18.625 -26.922 1 34.88 405 MET B O 1
ATOM 6525 N N . TYR B 1 406 ? -12.227 -16.828 -25.703 1 36.31 406 TYR B N 1
ATOM 6526 C CA . TYR B 1 406 ? -10.992 -16.359 -26.328 1 36.31 406 TYR B CA 1
ATOM 6527 C C . TYR B 1 406 ? -9.789 -17.125 -25.797 1 36.31 406 TYR B C 1
ATOM 6529 O O . TYR B 1 406 ? -8.711 -17.094 -26.406 1 36.31 406 TYR B O 1
ATOM 6537 N N . SER B 1 407 ? -9.922 -17.609 -24.609 1 34.25 407 SER B N 1
ATOM 6538 C CA . SER B 1 407 ? -8.867 -18.578 -24.328 1 34.25 407 SER B CA 1
ATOM 6539 C C . SER B 1 407 ? -9.031 -19.828 -25.172 1 34.25 407 SER B C 1
ATOM 6541 O O . SER B 1 407 ? -8.211 -20.75 -25.094 1 34.25 407 SER B O 1
ATOM 6543 N N . LYS B 1 408 ? -10.383 -20.203 -25.594 1 35.16 408 LYS B N 1
ATOM 6544 C CA . LYS B 1 408 ? -10.727 -21.391 -26.344 1 35.16 408 LYS B CA 1
ATOM 6545 C C . LYS B 1 408 ? -10.195 -21.312 -27.781 1 35.16 408 LYS B C 1
ATOM 6547 O O . LYS B 1 408 ? -10.016 -22.328 -28.453 1 35.16 408 LYS B O 1
ATOM 6552 N N . GLY B 1 409 ? -10.531 -20.109 -28.484 1 30.02 409 GLY B N 1
ATOM 6553 C CA . GLY B 1 409 ? -10.844 -20.203 -29.891 1 30.02 409 GLY B CA 1
ATOM 6554 C C . GLY B 1 409 ? -9.617 -20.422 -30.766 1 30.02 409 GLY B C 1
ATOM 6555 O O . GLY B 1 409 ? -9.711 -20.391 -32 1 30.02 409 GLY B O 1
ATOM 6556 N N . HIS B 1 410 ? -8.414 -19.969 -30.406 1 31.16 410 HIS B N 1
ATOM 6557 C CA . HIS B 1 410 ? -7.629 -20 -31.625 1 31.16 410 HIS B CA 1
ATOM 6558 C C . HIS B 1 410 ? -7.449 -21.422 -32.125 1 31.16 410 HIS B C 1
ATOM 6560 O O . HIS B 1 410 ? -6.344 -21.969 -32.094 1 31.16 410 HIS B O 1
ATOM 6566 N N . SER B 1 411 ? -8.445 -22.344 -31.859 1 27.2 411 SER B N 1
ATOM 6567 C CA . SER B 1 411 ? -8.25 -23.531 -32.688 1 27.2 411 SER B CA 1
ATOM 6568 C C . SER B 1 411 ? -8.266 -23.172 -34.156 1 27.2 411 SER B C 1
ATOM 6570 O O . SER B 1 411 ? -9.016 -22.297 -34.594 1 27.2 411 SER B O 1
ATOM 6572 N N . GLU B 1 412 ? -7.332 -23.688 -35 1 26.91 412 GLU B N 1
ATOM 6573 C CA . GLU B 1 412 ? -6.914 -23.641 -36.406 1 26.91 412 GLU B CA 1
ATOM 6574 C C . GLU B 1 412 ? -8.07 -23.984 -37.344 1 26.91 412 GLU B C 1
ATOM 6576 O O . GLU B 1 412 ? -8.562 -25.109 -37.344 1 26.91 412 GLU B O 1
ATOM 6581 N N . LEU B 1 413 ? -9.109 -23.109 -37.562 1 29.14 413 LEU B N 1
ATOM 6582 C CA . LEU B 1 413 ? -9.883 -23.328 -38.781 1 29.14 413 LEU B CA 1
ATOM 6583 C C . LEU B 1 413 ? -8.969 -23.391 -40 1 29.14 413 LEU B C 1
ATOM 6585 O O . LEU B 1 413 ? -8.391 -22.391 -40.406 1 29.14 413 LEU B O 1
ATOM 6589 N N . VAL B 1 414 ? -8.266 -24.484 -40.25 1 24.92 414 VAL B N 1
ATOM 6590 C CA . VAL B 1 414 ? -7.66 -24.828 -41.5 1 24.92 414 VAL B CA 1
ATOM 6591 C C . VAL B 1 414 ? -8.711 -24.797 -42.625 1 24.92 414 VAL B C 1
ATOM 6593 O O . VAL B 1 414 ? -9.641 -25.594 -42.625 1 24.92 414 VAL B O 1
ATOM 6596 N N . VAL B 1 415 ? -9.086 -23.609 -43.062 1 28.5 415 VAL B N 1
ATOM 6597 C CA . VAL B 1 415 ? -9.914 -23.484 -44.25 1 28.5 415 VAL B CA 1
ATOM 6598 C C . VAL B 1 415 ? -9.25 -24.234 -45.406 1 28.5 415 VAL B C 1
ATOM 6600 O O . VAL B 1 415 ? -8.102 -23.969 -45.75 1 28.5 415 VAL B O 1
ATOM 6603 N N . PRO B 1 416 ? -9.609 -25.406 -45.812 1 22.64 416 PRO B N 1
ATOM 6604 C CA . PRO B 1 416 ? -9.062 -26.172 -46.938 1 22.64 416 PRO B CA 1
ATOM 6605 C C . PRO B 1 416 ? -9.156 -25.406 -48.25 1 22.64 416 PRO B C 1
ATOM 6607 O O . PRO B 1 416 ? -10.148 -24.719 -48.531 1 22.64 416 PRO B O 1
ATOM 6610 N N . ARG B 1 417 ? -8.078 -24.938 -48.812 1 30.12 417 ARG B N 1
ATOM 6611 C CA . ARG B 1 417 ? -7.84 -24.234 -50.062 1 30.12 417 ARG B CA 1
ATOM 6612 C C . ARG B 1 417 ? -8.547 -24.938 -51.219 1 30.12 417 ARG B C 1
ATOM 6614 O O . ARG B 1 417 ? -8.328 -24.594 -52.406 1 30.12 417 ARG B O 1
ATOM 6621 N N . SER B 1 418 ? -9.172 -26.125 -51 1 23.16 418 SER B N 1
ATOM 6622 C CA . SER B 1 418 ? -9.273 -26.922 -52.219 1 23.16 418 SER B CA 1
ATOM 6623 C C . SER B 1 418 ? -10.062 -26.188 -53.281 1 23.16 418 SER B C 1
ATOM 6625 O O . SER B 1 418 ? -9.805 -26.359 -54.469 1 23.16 418 SER B O 1
ATOM 6627 N N . LEU B 1 419 ? -11.273 -25.703 -53.031 1 25.58 419 LEU B N 1
ATOM 6628 C CA . LEU B 1 419 ? -12.219 -26 -54.125 1 25.58 419 LEU B CA 1
ATOM 6629 C C . LEU B 1 419 ? -12.086 -25 -55.25 1 25.58 419 LEU B C 1
ATOM 6631 O O . LEU B 1 419 ? -12.859 -25.031 -56.219 1 25.58 419 LEU B O 1
ATOM 6635 N N . VAL B 1 420 ? -11.43 -23.844 -55.031 1 26.58 420 VAL B N 1
ATOM 6636 C CA . VAL B 1 420 ? -11.852 -22.828 -55.969 1 26.58 420 VAL B CA 1
ATOM 6637 C C . VAL B 1 420 ? -11.227 -23.094 -57.344 1 26.58 420 VAL B C 1
ATOM 6639 O O . VAL B 1 420 ? -10.328 -22.375 -57.781 1 26.58 420 VAL B O 1
ATOM 6642 N N . TRP B 1 421 ? -10.656 -24.297 -57.5 1 22.19 421 TRP B N 1
ATOM 6643 C CA . TRP B 1 421 ? -9.883 -24.375 -58.75 1 22.19 421 TRP B CA 1
ATOM 6644 C C . TRP B 1 421 ? -10.75 -24.062 -59.938 1 22.19 421 TRP B C 1
ATOM 6646 O O . TRP B 1 421 ? -10.25 -23.578 -60.969 1 22.19 421 TRP B O 1
ATOM 6656 N N . THR B 1 422 ? -11.914 -24.703 -60.062 1 21.72 422 THR B N 1
ATOM 6657 C CA . THR B 1 422 ? -12.203 -25.281 -61.375 1 21.72 422 THR B CA 1
ATOM 6658 C C . THR B 1 422 ? -12.68 -24.219 -62.344 1 21.72 422 THR B C 1
ATOM 6660 O O . THR B 1 422 ? -12.625 -24.406 -63.562 1 21.72 422 THR B O 1
ATOM 6663 N N . MET B 1 423 ? -13.5 -23.234 -61.969 1 21.7 423 MET B N 1
ATOM 6664 C CA . MET B 1 423 ? -14.555 -22.969 -62.938 1 21.7 423 MET B CA 1
ATOM 6665 C C . MET B 1 423 ? -14.047 -22.109 -64.062 1 21.7 423 MET B C 1
ATOM 6667 O O . MET B 1 423 ? -14.797 -21.297 -64.625 1 21.7 423 MET B O 1
ATOM 6671 N N . VAL B 1 424 ? -12.773 -21.719 -64.062 1 23.69 424 VAL B N 1
ATOM 6672 C CA . VAL B 1 424 ? -12.461 -20.641 -65 1 23.69 424 VAL B CA 1
ATOM 6673 C C . VAL B 1 424 ? -12.547 -21.156 -66.438 1 23.69 424 VAL B C 1
ATOM 6675 O O . VAL B 1 424 ? -12.055 -20.5 -67.375 1 23.69 424 VAL B O 1
ATOM 6678 N N . ILE B 1 425 ? -12.992 -22.422 -66.75 1 20.91 425 ILE B N 1
ATOM 6679 C CA . ILE B 1 425 ? -12.602 -22.953 -68.062 1 20.91 425 ILE B CA 1
ATOM 6680 C C . ILE B 1 425 ? -13.211 -22.109 -69.188 1 20.91 425 ILE B C 1
ATOM 6682 O O . ILE B 1 425 ? -12.523 -21.75 -70.125 1 20.91 425 ILE B O 1
ATOM 6686 N N . LEU B 1 426 ? -14.547 -22.062 -69.438 1 20.3 426 LEU B N 1
ATOM 6687 C CA . LEU B 1 426 ? -15.18 -22.516 -70.688 1 20.3 426 LEU B CA 1
ATOM 6688 C C . LEU B 1 426 ? -15.266 -21.391 -71.688 1 20.3 426 LEU B C 1
ATOM 6690 O O . LEU B 1 426 ? -15.625 -21.609 -72.812 1 20.3 426 LEU B O 1
ATOM 6694 N N . ILE B 1 427 ? -15.453 -20.109 -71.438 1 23.45 427 ILE B N 1
ATOM 6695 C CA . ILE B 1 427 ? -16.344 -19.391 -72.312 1 23.45 427 ILE B CA 1
ATOM 6696 C C . ILE B 1 427 ? -15.594 -18.984 -73.625 1 23.45 427 ILE B C 1
ATOM 6698 O O . ILE B 1 427 ? -14.82 -18.016 -73.562 1 23.45 427 ILE B O 1
ATOM 6702 N N . SER B 1 428 ? -14.773 -19.891 -74.312 1 19.08 428 SER B N 1
ATOM 6703 C CA . SER B 1 428 ? -13.961 -19.656 -75.5 1 19.08 428 SER B CA 1
ATOM 6704 C C . SER B 1 428 ? -14.797 -19.062 -76.625 1 19.08 428 SER B C 1
ATOM 6706 O O . SER B 1 428 ? -14.438 -18.031 -77.188 1 19.08 428 SER B O 1
ATOM 6708 N N . CYS B 1 429 ? -14.961 -19.797 -77.938 1 20.23 429 CYS B N 1
ATOM 6709 C CA . CYS B 1 429 ? -14.602 -19.828 -79.375 1 20.23 429 CYS B CA 1
ATOM 6710 C C . CYS B 1 429 ? -15.781 -19.406 -80.188 1 20.23 429 CYS B C 1
ATOM 6712 O O . CYS B 1 429 ? -15.719 -19.5 -81.438 1 20.23 429 CYS B O 1
ATOM 6714 N N . LEU B 1 430 ? -17.016 -19.359 -79.875 1 19.62 430 LEU B N 1
ATOM 6715 C CA . LEU B 1 430 ? -18.016 -19.562 -80.875 1 19.62 430 LEU B CA 1
ATOM 6716 C C . LEU B 1 430 ? -18.156 -18.328 -81.812 1 19.62 430 LEU B C 1
ATOM 6718 O O . LEU B 1 430 ? -19.156 -17.609 -81.688 1 19.62 430 LEU B O 1
ATOM 6722 N N . CYS B 1 431 ? -17.219 -17.344 -81.75 1 21.12 431 CYS B N 1
ATOM 6723 C CA . CYS B 1 431 ? -17.766 -16.25 -82.562 1 21.12 431 CYS B CA 1
ATOM 6724 C C . CYS B 1 431 ? -17.766 -16.578 -84.062 1 21.12 431 CYS B C 1
ATOM 6726 O O . CYS B 1 431 ? -16.719 -16.594 -84.688 1 21.12 431 CYS B O 1
ATOM 6728 N N . VAL B 1 432 ? -18.562 -17.516 -84.625 1 20.05 432 VAL B N 1
ATOM 6729 C CA . VAL B 1 432 ? -19.016 -18.078 -85.875 1 20.05 432 VAL B CA 1
ATOM 6730 C C . VAL B 1 432 ? -19.062 -16.969 -86.938 1 20.05 432 VAL B C 1
ATOM 6732 O O . VAL B 1 432 ? -19.047 -15.781 -86.625 1 20.05 432 VAL B O 1
ATOM 6735 N N . LEU B 1 433 ? -20.094 -17.031 -87.875 1 20.73 433 LEU B N 1
ATOM 6736 C CA . LEU B 1 433 ? -20.641 -17.203 -89.188 1 20.73 433 LEU B CA 1
ATOM 6737 C C . LEU B 1 433 ? -21.047 -15.859 -89.812 1 20.73 433 LEU B C 1
ATOM 6739 O O . LEU B 1 433 ? -21.203 -15.742 -91 1 20.73 433 LEU B O 1
ATOM 6743 N N . MET B 1 434 ? -21.922 -15.086 -89.062 1 20.45 434 MET B N 1
ATOM 6744 C CA . MET B 1 434 ? -22.922 -14.531 -89.938 1 20.45 434 MET B CA 1
ATOM 6745 C C . MET B 1 434 ? -22.297 -13.602 -91 1 20.45 434 MET B C 1
ATOM 6747 O O . MET B 1 434 ? -21.234 -13.031 -90.75 1 20.45 434 MET B O 1
ATOM 6751 N N . ASP B 1 435 ? -23.141 -13.016 -91.75 1 20.97 435 ASP B N 1
ATOM 6752 C CA . ASP B 1 435 ? -23.688 -12.594 -93.062 1 20.97 435 ASP B CA 1
ATOM 6753 C C . ASP B 1 435 ? -22.938 -11.383 -93.625 1 20.97 435 ASP B C 1
ATOM 6755 O O . ASP B 1 435 ? -22.203 -10.711 -92.875 1 20.97 435 ASP B O 1
ATOM 6759 N N . HIS B 1 436 ? -23.797 -10.391 -94.125 1 22.05 436 HIS B N 1
ATOM 6760 C CA . HIS B 1 436 ? -24.031 -9.398 -95.188 1 22.05 436 HIS B CA 1
ATOM 6761 C C . HIS B 1 436 ? -23.328 -8.086 -94.875 1 22.05 436 HIS B C 1
ATOM 6763 O O . HIS B 1 436 ? -23.328 -7.629 -93.688 1 22.05 436 HIS B O 1
#

Nearest PDB structures (foldseek):
  6vgo-assembly1_A  TM=9.790E-01  e=2.080E-47  Homo sapiens
  1itq-assembly1_B  TM=9.453E-01  e=1.405E-43  Homo sapiens
  2i5g-assembly1_B  TM=8.499E-01  e=5.063E-26  Pseudomonas aeruginosa
  3ly0-assembly1_A  TM=9.124E-01  e=1.665E-24  Cereibacter sphaeroides 2.4.1
  3fdg-assembly1_B  TM=9.101E-01  e=2.753E-23  Cereibacter sphaeroides 2.4.1

pLDDT: mean 84.95, std 26.22, range [18.66, 99.0]

Radius of gyration: 38.98 Å; Cα contacts (8 Å, |Δi|>4): 1666; chains: 2; bounding box: 77×190×200 Å

InterPro domains:
  IPR000180 Membrane dipeptidase, active site [PS00869] (147-169)
  IPR008257 Peptidase M19 [PF01244] (40-359)
  IPR008257 Peptidase M19 [PS51365] (30-396)
  IPR008257 Peptidase M19 [PTHR10443] (27-389)
  IPR008257 Peptidase M19 [cd01301] (44-356)
  IPR032466 Metal-dependent hydrolase [SSF51556] (33-367)